Protein 9KMQ (pdb70)

B-factor: mean 78.37, std 35.31, range [11.38, 172.38]

Structure (mmCIF, N/CA/C/O backbone):
data_9KMQ
#
_entry.id   9KMQ
#
_cell.length_a   1.00
_cell.length_b   1.00
_cell.length_c   1.00
_cell.angle_alpha   90.00
_cell.angle_beta   90.00
_cell.angle_gamma   90.00
#
_symmetry.space_group_name_H-M   'P 1'
#
loop_
_atom_site.group_PDB
_atom_site.id
_atom_site.type_symbol
_atom_site.label_atom_id
_atom_site.label_alt_id
_atom_site.label_comp_id
_atom_site.label_asym_id
_atom_site.label_entity_id
_atom_site.label_seq_id
_atom_site.pdbx_PDB_ins_code
_atom_site.Cartn_x
_atom_site.Cartn_y
_atom_site.Cartn_z
_atom_site.occupancy
_atom_site.B_iso_or_equiv
_atom_site.auth_seq_id
_atom_site.auth_comp_id
_atom_site.auth_asym_id
_atom_site.auth_atom_id
_atom_site.pdbx_PDB_model_num
ATOM 1 N N . GLN A 1 51 ? 171.887 120.961 161.639 1.00 137.07 22 GLN B N 1
ATOM 2 C CA . GLN A 1 51 ? 170.458 120.957 161.349 1.00 139.34 22 GLN B CA 1
ATOM 3 C C . GLN A 1 51 ? 170.077 122.144 160.470 1.00 138.34 22 GLN B C 1
ATOM 4 O O . GLN A 1 51 ? 170.934 122.938 160.082 1.00 136.11 22 GLN B O 1
ATOM 10 N N . MET A 1 52 ? 168.789 122.261 160.157 1.00 139.78 23 MET B N 1
ATOM 11 C CA . MET A 1 52 ? 168.306 123.299 159.256 1.00 141.41 23 MET B CA 1
ATOM 12 C C . MET A 1 52 ? 167.826 124.556 159.974 1.00 140.18 23 MET B C 1
ATOM 13 O O . MET A 1 52 ? 167.406 125.504 159.304 1.00 139.16 23 MET B O 1
ATOM 18 N N . TYR A 1 53 ? 167.872 124.594 161.310 1.00 141.34 24 TYR B N 1
ATOM 19 C CA . TYR A 1 53 ? 167.550 125.834 162.012 1.00 141.02 24 TYR B CA 1
ATOM 20 C C . TYR A 1 53 ? 168.556 126.928 161.677 1.00 135.94 24 TYR B C 1
ATOM 21 O O . TYR A 1 53 ? 168.184 128.095 161.498 1.00 131.16 24 TYR B O 1
ATOM 30 N N . HIS A 1 54 ? 169.840 126.571 161.596 1.00 137.02 25 HIS B N 1
ATOM 31 C CA . HIS A 1 54 ? 170.853 127.538 161.189 1.00 135.06 25 HIS B CA 1
ATOM 32 C C . HIS A 1 54 ? 170.605 128.019 159.767 1.00 130.34 25 HIS B C 1
ATOM 33 O O . HIS A 1 54 ? 170.791 129.202 159.462 1.00 128.06 25 HIS B O 1
ATOM 40 N N . MET A 1 55 ? 170.186 127.112 158.881 1.00 128.98 26 MET B N 1
ATOM 41 C CA . MET A 1 55 ? 169.849 127.510 157.518 1.00 127.34 26 MET B CA 1
ATOM 42 C C . MET A 1 55 ? 168.672 128.478 157.505 1.00 126.57 26 MET B C 1
ATOM 43 O O . MET A 1 55 ? 168.674 129.459 156.753 1.00 124.82 26 MET B O 1
ATOM 48 N N . LYS A 1 56 ? 167.654 128.214 158.328 1.00 128.23 27 LYS B N 1
ATOM 49 C CA . LYS A 1 56 ? 166.511 129.118 158.409 1.00 124.13 27 LYS B CA 1
ATOM 50 C C . LYS A 1 56 ? 166.932 130.491 158.918 1.00 118.20 27 LYS B C 1
ATOM 51 O O . LYS A 1 56 ? 166.487 131.520 158.396 1.00 112.88 27 LYS B O 1
ATOM 57 N N . ALA A 1 57 ? 167.799 130.527 159.930 1.00 121.27 28 ALA B N 1
ATOM 58 C CA . ALA A 1 57 ? 168.302 131.808 160.419 1.00 118.03 28 ALA B CA 1
ATOM 59 C C . ALA A 1 57 ? 169.084 132.542 159.335 1.00 114.38 28 ALA B C 1
ATOM 60 O O . ALA A 1 57 ? 168.920 133.755 159.151 1.00 111.90 28 ALA B O 1
ATOM 62 N N . ILE A 1 58 ? 169.927 131.817 158.596 1.00 116.39 29 ILE B N 1
ATOM 63 C CA . ILE A 1 58 ? 170.743 132.445 157.560 1.00 111.14 29 ILE B CA 1
ATOM 64 C C . ILE A 1 58 ? 169.863 133.019 156.458 1.00 106.67 29 ILE B C 1
ATOM 65 O O . ILE A 1 58 ? 170.085 134.143 155.992 1.00 108.45 29 ILE B O 1
ATOM 70 N N . VAL A 1 59 ? 168.851 132.265 156.023 1.00 105.03 30 VAL B N 1
ATOM 71 C CA . VAL A 1 59 ? 167.986 132.761 154.957 1.00 100.76 30 VAL B CA 1
ATOM 72 C C . VAL A 1 59 ? 167.153 133.940 155.452 1.00 100.28 30 VAL B C 1
ATOM 73 O O . VAL A 1 59 ? 166.925 134.909 154.714 1.00 96.00 30 VAL B O 1
ATOM 77 N N . ILE A 1 60 ? 166.715 133.898 156.714 1.00 104.03 31 ILE B N 1
ATOM 78 C CA . ILE A 1 60 ? 165.920 134.995 157.255 1.00 102.01 31 ILE B CA 1
ATOM 79 C C . ILE A 1 60 ? 166.765 136.259 157.353 1.00 99.33 31 ILE B C 1
ATOM 80 O O . ILE A 1 60 ? 166.256 137.376 157.205 1.00 95.96 31 ILE B O 1
ATOM 85 N N . ALA A 1 61 ? 168.067 136.104 157.605 1.00 101.78 32 ALA B N 1
ATOM 86 C CA . ALA A 1 61 ? 168.939 137.272 157.673 1.00 98.12 32 ALA B CA 1
ATOM 87 C C . ALA A 1 61 ? 169.293 137.791 156.283 1.00 97.30 32 ALA B C 1
ATOM 88 O O . ALA A 1 61 ? 169.384 139.007 156.075 1.00 97.81 32 ALA B O 1
ATOM 90 N N . GLY A 1 62 ? 169.504 136.892 155.324 1.00 97.51 33 GLY B N 1
ATOM 91 C CA . GLY A 1 62 ? 169.947 137.261 153.996 1.00 87.90 33 GLY B CA 1
ATOM 92 C C . GLY A 1 62 ? 168.869 137.513 152.971 1.00 81.16 33 GLY B C 1
ATOM 93 O O . GLY A 1 62 ? 169.192 137.742 151.799 1.00 80.42 33 GLY B O 1
ATOM 94 N N . MET A 1 63 ? 167.593 137.446 153.363 1.00 80.42 34 MET B N 1
ATOM 95 C CA . MET A 1 63 ? 166.520 137.786 152.432 1.00 76.93 34 MET B CA 1
ATOM 96 C C . MET A 1 63 ? 166.683 139.194 151.872 1.00 74.48 34 MET B C 1
ATOM 97 O O . MET A 1 63 ? 166.392 139.440 150.695 1.00 72.99 34 MET B O 1
ATOM 102 N N . GLY A 1 64 ? 167.144 140.135 152.699 1.00 75.75 35 GLY B N 1
ATOM 103 C CA . GLY A 1 64 ? 167.339 141.494 152.216 1.00 75.25 35 GLY B CA 1
ATOM 104 C C . GLY A 1 64 ? 168.391 141.579 151.127 1.00 73.50 35 GLY B C 1
ATOM 105 O O . GLY A 1 64 ? 168.188 142.227 150.095 1.00 73.60 35 GLY B O 1
ATOM 106 N N . PHE A 1 65 ? 169.533 140.922 151.342 1.00 74.90 36 PHE B N 1
ATOM 107 C CA . PHE A 1 65 ? 170.575 140.894 150.321 1.00 73.78 36 PHE B CA 1
ATOM 108 C C . PHE A 1 65 ? 170.082 140.206 149.057 1.00 69.37 36 PHE B C 1
ATOM 109 O O . PHE A 1 65 ? 170.388 140.647 147.943 1.00 66.30 36 PHE B O 1
ATOM 117 N N . PHE A 1 66 ? 169.326 139.117 149.210 1.00 67.85 37 PHE B N 1
ATOM 118 C CA . PHE A 1 66 ? 168.790 138.416 148.047 1.00 60.13 37 PHE B CA 1
ATOM 119 C C . PHE A 1 66 ? 167.885 139.331 147.231 1.00 61.02 37 PHE B C 1
ATOM 120 O O . PHE A 1 66 ? 167.999 139.406 146.000 1.00 63.42 37 PHE B O 1
ATOM 128 N N . THR A 1 67 ? 166.986 140.050 147.909 1.00 61.63 38 THR B N 1
ATOM 129 C CA . THR A 1 67 ? 166.086 140.967 147.217 1.00 59.01 38 THR B CA 1
ATOM 130 C C . THR A 1 67 ? 166.857 142.079 146.521 1.00 53.43 38 THR B C 1
ATOM 131 O O . THR A 1 67 ? 166.574 142.412 145.362 1.00 51.58 38 THR B O 1
ATOM 135 N N . ASP A 1 68 ? 167.839 142.663 147.212 1.00 56.50 39 ASP B N 1
ATOM 136 C CA . ASP A 1 68 ? 168.616 143.752 146.629 1.00 53.99 39 ASP B CA 1
ATOM 137 C C . ASP A 1 68 ? 169.350 143.274 145.381 1.00 53.15 39 ASP B C 1
ATOM 138 O O . ASP A 1 68 ? 169.321 143.937 144.336 1.00 45.90 39 ASP B O 1
ATOM 143 N N . ALA A 1 69 ? 170.003 142.112 145.470 1.00 59.46 40 ALA B N 1
ATOM 144 C CA . ALA A 1 69 ? 170.753 141.594 144.332 1.00 51.31 40 ALA B CA 1
ATOM 145 C C . ALA A 1 69 ? 169.837 141.292 143.156 1.00 44.61 40 ALA B C 1
ATOM 146 O O . ALA A 1 69 ? 170.151 141.644 142.011 1.00 40.35 40 ALA B O 1
ATOM 148 N N . TYR A 1 70 ? 168.693 140.651 143.414 1.00 46.08 41 TYR B N 1
ATOM 149 C CA . TYR A 1 70 ? 167.771 140.347 142.325 1.00 45.67 41 TYR B CA 1
ATOM 150 C C . TYR A 1 70 ? 167.287 141.621 141.649 1.00 47.01 41 TYR B C 1
ATOM 151 O O . TYR A 1 70 ? 167.302 141.729 140.416 1.00 46.59 41 TYR B O 1
ATOM 160 N N . ASP A 1 71 ? 166.862 142.607 142.443 1.00 47.66 42 ASP B N 1
ATOM 161 C CA . ASP A 1 71 ? 166.321 143.830 141.863 1.00 41.58 42 ASP B CA 1
ATOM 162 C C . ASP A 1 71 ? 167.379 144.586 141.071 1.00 42.23 42 ASP B C 1
ATOM 163 O O . ASP A 1 71 ? 167.094 145.111 139.990 1.00 45.00 42 ASP B O 1
ATOM 168 N N . LEU A 1 72 ? 168.608 144.648 141.586 1.00 38.27 43 LEU B N 1
ATOM 169 C CA . LEU A 1 72 ? 169.639 145.417 140.901 1.00 36.97 43 LEU B CA 1
ATOM 170 C C . LEU A 1 72 ? 170.183 144.706 139.668 1.00 37.35 43 LEU B C 1
ATOM 171 O O . LEU A 1 72 ? 170.637 145.373 138.733 1.00 34.89 43 LEU B O 1
ATOM 176 N N . PHE A 1 73 ? 170.154 143.372 139.633 1.00 37.83 44 PHE B N 1
ATOM 177 C CA . PHE A 1 73 ? 170.783 142.636 138.545 1.00 32.54 44 PHE B CA 1
ATOM 178 C C . PHE A 1 73 ? 169.797 141.967 137.597 1.00 35.05 44 PHE B C 1
ATOM 179 O O . PHE A 1 73 ? 170.229 141.260 136.683 1.00 42.14 44 PHE B O 1
ATOM 187 N N . CYS A 1 74 ? 168.491 142.171 137.776 1.00 36.30 45 CYS B N 1
ATOM 188 C CA . CYS A 1 74 ? 167.533 141.663 136.803 1.00 33.68 45 CYS B CA 1
ATOM 189 C C . CYS A 1 74 ? 167.383 142.560 135.581 1.00 34.69 45 CYS B C 1
ATOM 190 O O . CYS A 1 74 ? 166.685 142.174 134.639 1.00 30.88 45 CYS B O 1
ATOM 193 N N . ILE A 1 75 ? 168.010 143.737 135.571 1.00 36.17 46 ILE B N 1
ATOM 194 C CA . ILE A 1 75 ? 167.823 144.683 134.475 1.00 32.76 46 ILE B CA 1
ATOM 195 C C . ILE A 1 75 ? 168.795 144.459 133.321 1.00 35.21 46 ILE B C 1
ATOM 196 O O . ILE A 1 75 ? 168.577 144.998 132.226 1.00 35.55 46 ILE B O 1
ATOM 201 N N . SER A 1 76 ? 169.858 143.680 133.526 1.00 33.97 47 SER B N 1
ATOM 202 C CA . SER A 1 76 ? 170.830 143.469 132.459 1.00 35.78 47 SER B CA 1
ATOM 203 C C . SER A 1 76 ? 170.261 142.592 131.351 1.00 36.84 47 SER B C 1
ATOM 204 O O . SER A 1 76 ? 170.603 142.767 130.176 1.00 40.72 47 SER B O 1
ATOM 207 N N . THR A 1 77 ? 169.393 141.644 131.705 1.00 35.23 48 THR B N 1
ATOM 208 C CA . THR A 1 77 ? 168.933 140.658 130.732 1.00 31.64 48 THR B CA 1
ATOM 209 C C . THR A 1 77 ? 167.898 141.241 129.777 1.00 35.82 48 THR B C 1
ATOM 210 O O . THR A 1 77 ? 167.857 140.870 128.599 1.00 37.99 48 THR B O 1
ATOM 214 N N . VAL A 1 78 ? 167.048 142.152 130.264 1.00 34.03 49 VAL B N 1
ATOM 215 C CA . VAL A 1 78 ? 165.929 142.644 129.468 1.00 26.96 49 VAL B CA 1
ATOM 216 C C . VAL A 1 78 ? 166.269 143.889 128.664 1.00 34.03 49 VAL B C 1
ATOM 217 O O . VAL A 1 78 ? 165.433 144.348 127.875 1.00 39.20 49 VAL B O 1
ATOM 221 N N . SER A 1 79 ? 167.466 144.454 128.837 1.00 30.70 50 SER B N 1
ATOM 222 C CA . SER A 1 79 ? 167.822 145.674 128.118 1.00 28.95 50 SER B CA 1
ATOM 223 C C . SER A 1 79 ? 167.874 145.442 126.612 1.00 35.66 50 SER B C 1
ATOM 224 O O . SER A 1 79 ? 167.413 146.284 125.830 1.00 41.08 50 SER B O 1
ATOM 227 N N . LYS A 1 80 ? 168.430 144.305 126.189 1.00 38.63 51 LYS B N 1
ATOM 228 C CA . LYS A 1 80 ? 168.500 143.998 124.765 1.00 43.02 51 LYS B CA 1
ATOM 229 C C . LYS A 1 80 ? 167.109 143.869 124.158 1.00 44.29 51 LYS B C 1
ATOM 230 O O . LYS A 1 80 ? 166.877 144.314 123.029 1.00 48.33 51 LYS B O 1
ATOM 236 N N . LEU A 1 81 ? 166.174 143.257 124.888 1.00 38.05 52 LEU B N 1
ATOM 237 C CA . LEU A 1 81 ? 164.804 143.149 124.398 1.00 30.16 52 LEU B CA 1
ATOM 238 C C . LEU A 1 81 ? 164.166 144.521 124.234 1.00 34.37 52 LEU B C 1
ATOM 239 O O . LEU A 1 81 ? 163.475 144.778 123.242 1.00 40.06 52 LEU B O 1
ATOM 244 N N . LEU A 1 82 ? 164.378 145.415 125.204 1.00 34.69 53 LEU B N 1
ATOM 245 C CA . LEU A 1 82 ? 163.851 146.770 125.089 1.00 29.36 53 LEU B CA 1
ATOM 246 C C . LEU A 1 82 ? 164.422 147.478 123.871 1.00 33.76 53 LEU B C 1
ATOM 247 O O . LEU A 1 82 ? 163.687 148.131 123.119 1.00 42.26 53 LEU B O 1
ATOM 252 N N . GLY A 1 83 ? 165.732 147.353 123.654 1.00 36.75 54 GLY B N 1
ATOM 253 C CA . GLY A 1 83 ? 166.331 147.958 122.476 1.00 50.18 54 GLY B CA 1
ATOM 254 C C . GLY A 1 83 ? 165.783 147.386 121.183 1.00 55.29 54 GLY B C 1
ATOM 255 O O . GLY A 1 83 ? 165.543 148.121 120.221 1.00 56.25 54 GLY B O 1
ATOM 256 N N . ARG A 1 84 ? 165.573 146.070 121.142 1.00 54.91 55 ARG B N 1
ATOM 257 C CA . ARG A 1 84 ? 165.060 145.436 119.934 1.00 51.45 55 ARG B CA 1
ATOM 258 C C . ARG A 1 84 ? 163.618 145.835 119.654 1.00 47.32 55 ARG B C 1
ATOM 259 O O . ARG A 1 84 ? 163.232 145.977 118.490 1.00 56.44 55 ARG B O 1
ATOM 267 N N . LEU A 1 85 ? 162.810 146.017 120.698 1.00 45.16 56 LEU B N 1
ATOM 268 C CA . LEU A 1 85 ? 161.396 146.323 120.499 1.00 46.29 56 LEU B CA 1
ATOM 269 C C . LEU A 1 85 ? 161.173 147.800 120.195 1.00 48.18 56 LEU B C 1
ATOM 270 O O . LEU A 1 85 ? 160.558 148.150 119.182 1.00 53.21 56 LEU B O 1
ATOM 275 N N . TYR A 1 86 ? 161.662 148.681 121.063 1.00 48.46 57 TYR B N 1
ATOM 276 C CA . TYR A 1 86 ? 161.277 150.085 121.015 1.00 43.75 57 TYR B CA 1
ATOM 277 C C . TYR A 1 86 ? 162.216 150.953 120.190 1.00 46.63 57 TYR B C 1
ATOM 278 O O . TYR A 1 86 ? 162.006 152.167 120.122 1.00 47.71 57 TYR B O 1
ATOM 287 N N . TYR A 1 87 ? 163.236 150.375 119.557 1.00 51.31 58 TYR B N 1
ATOM 288 C CA . TYR A 1 87 ? 164.149 151.148 118.729 1.00 60.36 58 TYR B CA 1
ATOM 289 C C . TYR A 1 87 ? 164.285 150.635 117.305 1.00 70.66 58 TYR B C 1
ATOM 290 O O . TYR A 1 87 ? 164.702 151.404 116.433 1.00 76.65 58 TYR B O 1
ATOM 299 N N . GLN A 1 88 ? 163.952 149.381 117.042 1.00 69.94 59 GLN B N 1
ATOM 300 C CA . GLN A 1 88 ? 164.030 148.850 115.688 1.00 77.11 59 GLN B CA 1
ATOM 301 C C . GLN A 1 88 ? 162.843 149.338 114.868 1.00 80.78 59 GLN B C 1
ATOM 302 O O . GLN A 1 88 ? 161.693 149.083 115.249 1.00 75.98 59 GLN B O 1
ATOM 308 N N . PRO A 1 89 ? 163.062 150.034 113.758 1.00 89.14 60 PRO B N 1
ATOM 309 C CA . PRO A 1 89 ? 161.950 150.450 112.903 1.00 97.60 60 PRO B CA 1
ATOM 310 C C . PRO A 1 89 ? 161.630 149.408 111.840 1.00 105.43 60 PRO B C 1
ATOM 311 O O . PRO A 1 89 ? 162.407 148.490 111.567 1.00 102.52 60 PRO B O 1
ATOM 315 N N . ASP A 1 90 ? 160.453 149.567 111.241 1.00 110.50 61 ASP B N 1
ATOM 316 C CA . ASP A 1 90 ? 160.027 148.659 110.186 1.00 113.03 61 ASP B CA 1
ATOM 317 C C . ASP A 1 90 ? 160.794 148.949 108.902 1.00 115.17 61 ASP B C 1
ATOM 318 O O . ASP A 1 90 ? 160.762 150.070 108.386 1.00 115.26 61 ASP B O 1
ATOM 323 N N . GLY A 1 91 ? 161.485 147.936 108.388 1.00 118.59 62 GLY B N 1
ATOM 324 C CA . GLY A 1 91 ? 162.259 148.099 107.177 1.00 125.62 62 GLY B CA 1
ATOM 325 C C . GLY A 1 91 ? 163.521 148.918 107.402 1.00 132.15 62 GLY B C 1
ATOM 326 O O . GLY A 1 91 ? 163.931 149.207 108.528 1.00 126.32 62 GLY B O 1
ATOM 327 N N . SER A 1 92 ? 164.136 149.294 106.282 1.00 140.74 63 SER B N 1
ATOM 328 C CA . SER A 1 92 ? 165.354 150.103 106.263 1.00 143.50 63 SER B CA 1
ATOM 329 C C . SER A 1 92 ? 166.457 149.453 107.099 1.00 140.03 63 SER B C 1
ATOM 330 O O . SER A 1 92 ? 166.947 150.009 108.083 1.00 139.54 63 SER B O 1
ATOM 333 N N . THR A 1 93 ? 166.843 148.251 106.683 1.00 139.06 64 THR B N 1
ATOM 334 C CA . THR A 1 93 ? 167.862 147.480 107.382 1.00 137.68 64 THR B CA 1
ATOM 335 C C . THR A 1 93 ? 169.230 147.767 106.778 1.00 143.65 64 THR B C 1
ATOM 336 O O . THR A 1 93 ? 169.424 147.625 105.566 1.00 146.42 64 THR B O 1
ATOM 340 N N . ASP A 1 94 ? 170.175 148.171 107.625 1.00 141.75 65 ASP B N 1
ATOM 341 C CA . ASP A 1 94 ? 171.546 148.420 107.203 1.00 140.31 65 ASP B CA 1
ATOM 342 C C . ASP A 1 94 ? 172.596 147.832 108.132 1.00 135.43 65 ASP B C 1
ATOM 343 O O . ASP A 1 94 ? 173.777 147.831 107.765 1.00 136.64 65 ASP B O 1
ATOM 348 N N . SER A 1 95 ? 172.218 147.334 109.304 1.00 130.58 66 SER B N 1
ATOM 349 C CA . SER A 1 95 ? 173.185 146.869 110.289 1.00 126.35 66 SER B CA 1
ATOM 350 C C . SER A 1 95 ? 172.488 145.880 111.220 1.00 120.90 66 SER B C 1
ATOM 351 O O . SER A 1 95 ? 171.407 145.369 110.901 1.00 118.22 66 SER B O 1
ATOM 354 N N . LYS A 1 96 ? 173.112 145.606 112.366 1.00 116.89 67 LYS B N 1
ATOM 355 C CA . LYS A 1 96 ? 172.538 144.717 113.360 1.00 108.22 67 LYS B CA 1
ATOM 356 C C . LYS A 1 96 ? 171.242 145.314 113.910 1.00 103.78 67 LYS B C 1
ATOM 357 O O . LYS A 1 96 ? 171.008 146.519 113.791 1.00 104.76 67 LYS B O 1
ATOM 363 N N . PRO A 1 97 ? 170.373 144.484 114.495 1.00 99.39 68 PRO B N 1
ATOM 364 C CA . PRO A 1 97 ? 169.086 144.996 114.985 1.00 95.57 68 PRO B CA 1
ATOM 365 C C . PRO A 1 97 ? 169.276 146.126 115.984 1.00 92.29 68 PRO B C 1
ATOM 366 O O . PRO A 1 97 ? 170.212 146.123 116.786 1.00 94.84 68 PRO B O 1
ATOM 370 N N . GLY A 1 98 ? 168.377 147.104 115.913 1.00 80.37 69 GLY B N 1
ATOM 371 C CA . GLY A 1 98 ? 168.532 148.298 116.725 1.00 74.19 69 GLY B CA 1
ATOM 372 C C . GLY A 1 98 ? 168.512 147.976 118.208 1.00 71.92 69 GLY B C 1
ATOM 373 O O . GLY A 1 98 ? 167.757 147.119 118.671 1.00 66.27 69 GLY B O 1
ATOM 374 N N . ALA A 1 99 ? 169.366 148.670 118.954 1.00 73.13 70 ALA B N 1
ATOM 375 C CA . ALA A 1 99 ? 169.444 148.554 120.401 1.00 64.70 70 ALA B CA 1
ATOM 376 C C . ALA A 1 99 ? 169.371 149.950 121.005 1.00 58.11 70 ALA B C 1
ATOM 377 O O . ALA A 1 99 ? 169.244 150.951 120.295 1.00 57.18 70 ALA B O 1
ATOM 379 N N . LEU A 1 100 ? 169.453 150.014 122.331 1.00 57.61 71 LEU B N 1
ATOM 380 C CA . LEU A 1 100 ? 169.386 151.297 123.013 1.00 62.03 71 LEU B CA 1
ATOM 381 C C . LEU A 1 100 ? 170.562 152.181 122.616 1.00 63.80 71 LEU B C 1
ATOM 382 O O . LEU A 1 100 ? 171.674 151.705 122.372 1.00 67.96 71 LEU B O 1
ATOM 387 N N . SER A 1 101 ? 170.305 153.482 122.546 1.00 59.98 72 SER B N 1
ATOM 388 C CA . SER A 1 101 ? 171.382 154.435 122.355 1.00 62.72 72 SER B CA 1
ATOM 389 C C . SER A 1 101 ? 172.265 154.474 123.599 1.00 64.87 72 SER B C 1
ATOM 390 O O . SER A 1 101 ? 171.886 154.006 124.675 1.00 65.00 72 SER B O 1
ATOM 393 N N . LYS A 1 102 ? 173.464 155.036 123.436 1.00 66.54 73 LYS B N 1
ATOM 394 C CA . LYS A 1 102 ? 174.416 155.079 124.543 1.00 64.93 73 LYS B CA 1
ATOM 395 C C . LYS A 1 102 ? 173.834 155.820 125.738 1.00 61.97 73 LYS B C 1
ATOM 396 O O . LYS A 1 102 ? 173.896 155.337 126.876 1.00 58.14 73 LYS B O 1
ATOM 402 N N . THR A 1 103 ? 173.239 156.990 125.493 1.00 64.70 74 THR B N 1
ATOM 403 C CA . THR A 1 103 ? 172.636 157.759 126.576 1.00 64.64 74 THR B CA 1
ATOM 404 C C . THR A 1 103 ? 171.493 156.989 127.223 1.00 58.92 74 THR B C 1
ATOM 405 O O . THR A 1 103 ? 171.417 156.885 128.452 1.00 60.05 74 THR B O 1
ATOM 409 N N . ALA A 1 104 ? 170.597 156.432 126.406 1.00 56.53 75 ALA B N 1
ATOM 410 C CA . ALA A 1 104 ? 169.445 155.718 126.946 1.00 54.74 75 ALA B CA 1
ATOM 411 C C . ALA A 1 104 ? 169.870 154.473 127.711 1.00 56.26 75 ALA B C 1
ATOM 412 O O . ALA A 1 104 ? 169.364 154.208 128.808 1.00 52.32 75 ALA B O 1
ATOM 414 N N . ASN A 1 105 ? 170.796 153.694 127.147 1.00 58.36 76 ASN B N 1
ATOM 415 C CA . ASN A 1 105 ? 171.259 152.482 127.815 1.00 56.97 76 ASN B CA 1
ATOM 416 C C . ASN A 1 105 ? 171.916 152.825 129.146 1.00 53.82 76 ASN B C 1
ATOM 417 O O . ASN A 1 105 ? 171.615 152.214 130.181 1.00 51.29 76 ASN B O 1
ATOM 422 N N . ASN A 1 106 ? 172.809 153.817 129.140 1.00 51.88 77 ASN B N 1
ATOM 423 C CA . ASN A 1 106 ? 173.490 154.195 130.371 1.00 48.17 77 ASN B CA 1
ATOM 424 C C . ASN A 1 106 ? 172.501 154.695 131.412 1.00 45.25 77 ASN B C 1
ATOM 425 O O . ASN A 1 106 ? 172.612 154.356 132.595 1.00 41.49 77 ASN B O 1
ATOM 430 N N . MET A 1 107 ? 171.515 155.492 130.991 1.00 47.66 78 MET B N 1
ATOM 431 C CA . MET A 1 107 ? 170.544 156.028 131.935 1.00 44.47 78 MET B CA 1
ATOM 432 C C . MET A 1 107 ? 169.706 154.910 132.541 1.00 40.90 78 MET B C 1
ATOM 433 O O . MET A 1 107 ? 169.486 154.871 133.757 1.00 41.11 78 MET B O 1
ATOM 438 N N . VAL A 1 108 ? 169.246 153.975 131.703 1.00 42.66 79 VAL B N 1
ATOM 439 C CA . VAL A 1 108 ? 168.439 152.858 132.190 1.00 44.96 79 VAL B CA 1
ATOM 440 C C . VAL A 1 108 ? 169.235 152.018 133.178 1.00 44.28 79 VAL B C 1
ATOM 441 O O . VAL A 1 108 ? 168.706 151.570 134.203 1.00 37.01 79 VAL B O 1
ATOM 445 N N . ILE A 1 109 ? 170.517 151.790 132.889 1.00 46.94 80 ILE B N 1
ATOM 446 C CA . ILE A 1 109 ? 171.331 150.972 133.782 1.00 43.09 80 ILE B CA 1
ATOM 447 C C . ILE A 1 109 ? 171.604 151.701 135.095 1.00 45.74 80 ILE B C 1
ATOM 448 O O . ILE A 1 109 ? 171.583 151.091 136.170 1.00 51.13 80 ILE B O 1
ATOM 453 N N . GLY A 1 110 ? 171.843 153.012 135.040 1.00 37.17 81 GLY B N 1
ATOM 454 C CA . GLY A 1 110 ? 172.336 153.725 136.204 1.00 34.13 81 GLY B CA 1
ATOM 455 C C . GLY A 1 110 ? 171.334 154.481 137.056 1.00 41.16 81 GLY B C 1
ATOM 456 O O . GLY A 1 110 ? 171.707 155.006 138.114 1.00 45.84 81 GLY B O 1
ATOM 457 N N . VAL A 1 111 ? 170.073 154.563 136.616 1.00 39.48 82 VAL B N 1
ATOM 458 C CA . VAL A 1 111 ? 169.065 155.265 137.410 1.00 36.93 82 VAL B CA 1
ATOM 459 C C . VAL A 1 111 ? 168.937 154.640 138.791 1.00 38.64 82 VAL B C 1
ATOM 460 O O . VAL A 1 111 ? 168.846 155.348 139.801 1.00 34.65 82 VAL B O 1
ATOM 464 N N . ALA A 1 112 ? 168.919 153.307 138.856 1.00 40.61 83 ALA B N 1
ATOM 465 C CA . ALA A 1 112 ? 168.740 152.632 140.136 1.00 37.19 83 ALA B CA 1
ATOM 466 C C . ALA A 1 112 ? 169.880 152.953 141.090 1.00 41.22 83 ALA B C 1
ATOM 467 O O . ALA A 1 112 ? 169.653 153.186 142.280 1.00 48.21 83 ALA B O 1
ATOM 469 N N . LEU A 1 113 ? 171.112 152.991 140.585 1.00 33.53 84 LEU B N 1
ATOM 470 C CA . LEU A 1 113 ? 172.252 153.241 141.460 1.00 35.51 84 LEU B CA 1
ATOM 471 C C . LEU A 1 113 ? 172.304 154.697 141.916 1.00 48.43 84 LEU B C 1
ATOM 472 O O . LEU A 1 113 ? 172.628 154.979 143.080 1.00 54.04 84 LEU B O 1
ATOM 477 N N . VAL A 1 114 ? 171.978 155.638 141.026 1.00 50.09 85 VAL B N 1
ATOM 478 C CA . VAL A 1 114 ? 171.912 157.036 141.452 1.00 46.14 85 VAL B CA 1
ATOM 479 C C . VAL A 1 114 ? 170.821 157.215 142.502 1.00 49.99 85 VAL B C 1
ATOM 480 O O . VAL A 1 114 ? 170.984 157.962 143.482 1.00 52.93 85 VAL B O 1
ATOM 484 N N . GLY A 1 115 ? 169.693 156.524 142.319 1.00 48.37 86 GLY B N 1
ATOM 485 C CA . GLY A 1 115 ? 168.649 156.546 143.326 1.00 48.96 86 GLY B CA 1
ATOM 486 C C . GLY A 1 115 ? 169.098 155.955 144.647 1.00 54.93 86 GLY B C 1
ATOM 487 O O . GLY A 1 115 ? 168.738 156.457 145.711 1.00 56.59 86 GLY B O 1
ATOM 488 N N . THR A 1 116 ? 169.886 154.876 144.599 1.00 54.06 87 THR B N 1
ATOM 489 C CA . THR A 1 116 ? 170.418 154.306 145.834 1.00 52.13 87 THR B CA 1
ATOM 490 C C . THR A 1 116 ? 171.278 155.322 146.566 1.00 54.45 87 THR B C 1
ATOM 491 O O . THR A 1 116 ? 171.173 155.475 147.787 1.00 63.84 87 THR B O 1
ATOM 495 N N . LEU A 1 117 ? 172.131 156.035 145.830 1.00 48.84 88 LEU B N 1
ATOM 496 C CA . LEU A 1 117 ? 172.967 157.046 146.472 1.00 55.80 88 LEU B CA 1
ATOM 497 C C . LEU A 1 117 ? 172.113 158.117 147.145 1.00 65.12 88 LEU B C 1
ATOM 498 O O . LEU A 1 117 ? 172.262 158.384 148.350 1.00 71.00 88 LEU B O 1
ATOM 503 N N . MET A 1 118 ? 171.196 158.731 146.390 1.00 67.33 89 MET B N 1
ATOM 504 C CA . MET A 1 118 ? 170.438 159.834 146.974 1.00 68.56 89 MET B CA 1
ATOM 505 C C . MET A 1 118 ? 169.381 159.381 147.971 1.00 70.80 89 MET B C 1
ATOM 506 O O . MET A 1 118 ? 168.843 160.223 148.696 1.00 75.96 89 MET B O 1
ATOM 511 N N . GLY A 1 119 ? 169.070 158.092 148.037 1.00 67.16 90 GLY B N 1
ATOM 512 C CA . GLY A 1 119 ? 168.147 157.617 149.042 1.00 71.33 90 GLY B CA 1
ATOM 513 C C . GLY A 1 119 ? 168.869 157.263 150.319 1.00 77.28 90 GLY B C 1
ATOM 514 O O . GLY A 1 119 ? 168.394 157.572 151.417 1.00 83.52 90 GLY B O 1
ATOM 515 N N . GLN A 1 120 ? 170.027 156.611 150.185 1.00 75.73 91 GLN B N 1
ATOM 516 C CA . GLN A 1 120 ? 170.825 156.281 151.357 1.00 79.01 91 GLN B CA 1
ATOM 517 C C . GLN A 1 120 ? 171.283 157.539 152.075 1.00 83.51 91 GLN B C 1
ATOM 518 O O . GLN A 1 120 ? 171.211 157.614 153.307 1.00 90.79 91 GLN B O 1
ATOM 524 N N . LEU A 1 121 ? 171.737 158.549 151.326 1.00 82.81 92 LEU B N 1
ATOM 525 C CA . LEU A 1 121 ? 172.194 159.776 151.974 1.00 88.92 92 LEU B CA 1
ATOM 526 C C . LEU A 1 121 ? 171.075 160.419 152.787 1.00 91.96 92 LEU B C 1
ATOM 527 O O . LEU A 1 121 ? 171.270 160.789 153.953 1.00 98.45 92 LEU B O 1
ATOM 532 N N . VAL A 1 122 ? 169.886 160.541 152.192 1.00 89.14 93 VAL B N 1
ATOM 533 C CA . VAL A 1 122 ? 168.769 161.189 152.874 1.00 94.72 93 VAL B CA 1
ATOM 534 C C . VAL A 1 122 ? 168.332 160.377 154.087 1.00 100.69 93 VAL B C 1
ATOM 535 O O . VAL A 1 122 ? 168.215 160.909 155.198 1.00 104.00 93 VAL B O 1
ATOM 539 N N . PHE A 1 123 ? 168.096 159.075 153.900 1.00 99.57 94 PHE B N 1
ATOM 540 C CA . PHE A 1 123 ? 167.608 158.249 154.999 1.00 100.84 94 PHE B CA 1
ATOM 541 C C . PHE A 1 123 ? 168.623 158.147 156.129 1.00 105.36 94 PHE B C 1
ATOM 542 O O . PHE A 1 123 ? 168.238 157.959 157.288 1.00 110.71 94 PHE B O 1
ATOM 550 N N . GLY A 1 124 ? 169.912 158.266 155.823 1.00 104.13 95 GLY B N 1
ATOM 551 C CA . GLY A 1 124 ? 170.911 158.228 156.867 1.00 108.79 95 GLY B CA 1
ATOM 552 C C . GLY A 1 124 ? 171.018 159.536 157.618 1.00 113.52 95 GLY B C 1
ATOM 553 O O . GLY A 1 124 ? 170.963 159.552 158.851 1.00 116.34 95 GLY B O 1
ATOM 554 N N . TYR A 1 125 ? 171.168 160.646 156.890 1.00 114.15 96 TYR B N 1
ATOM 555 C CA . TYR A 1 125 ? 171.383 161.924 157.558 1.00 119.12 96 TYR B CA 1
ATOM 556 C C . TYR A 1 125 ? 170.125 162.410 158.271 1.00 120.02 96 TYR B C 1
ATOM 557 O O . TYR A 1 125 ? 170.185 162.797 159.443 1.00 124.42 96 TYR B O 1
ATOM 566 N N . PHE A 1 126 ? 168.980 162.400 157.590 1.00 116.84 97 PHE B N 1
ATOM 567 C CA . PHE A 1 126 ? 167.756 163.006 158.103 1.00 118.84 97 PHE B CA 1
ATOM 568 C C . PHE A 1 126 ? 166.661 161.967 158.320 1.00 115.02 97 PHE B C 1
ATOM 569 O O . PHE A 1 126 ? 165.485 162.216 158.046 1.00 117.54 97 PHE B O 1
ATOM 577 N N . GLY A 1 127 ? 167.024 160.789 158.821 1.00 111.74 98 GLY B N 1
ATOM 578 C CA . GLY A 1 127 ? 166.039 159.737 158.990 1.00 112.18 98 GLY B CA 1
ATOM 579 C C . GLY A 1 127 ? 166.189 158.893 160.239 1.00 118.60 98 GLY B C 1
ATOM 580 O O . GLY A 1 127 ? 165.520 157.865 160.378 1.00 116.05 98 GLY B O 1
ATOM 581 N N . ASP A 1 128 ? 167.059 159.311 161.158 1.00 123.88 99 ASP B N 1
ATOM 582 C CA . ASP A 1 128 ? 167.317 158.535 162.365 1.00 123.43 99 ASP B CA 1
ATOM 583 C C . ASP A 1 128 ? 166.272 158.744 163.455 1.00 118.76 99 ASP B C 1
ATOM 584 O O . ASP A 1 128 ? 166.278 158.002 164.443 1.00 115.25 99 ASP B O 1
ATOM 589 N N . LYS A 1 129 ? 165.385 159.727 163.306 1.00 121.00 100 LYS B N 1
ATOM 590 C CA . LYS A 1 129 ? 164.437 160.097 164.349 1.00 122.90 100 LYS B CA 1
ATOM 591 C C . LYS A 1 129 ? 163.030 159.579 164.069 1.00 120.00 100 LYS B C 1
ATOM 592 O O . LYS A 1 129 ? 162.049 160.192 164.502 1.00 118.62 100 LYS B O 1
ATOM 598 N N . LEU A 1 130 ? 162.907 158.463 163.354 1.00 115.63 101 LEU B N 1
ATOM 599 C CA . LEU A 1 130 ? 161.602 157.994 162.914 1.00 112.84 101 LEU B CA 1
ATOM 600 C C . LEU A 1 130 ? 161.281 156.570 163.351 1.00 108.26 101 LEU B C 1
ATOM 601 O O . LEU A 1 130 ? 160.110 156.268 163.589 1.00 111.69 101 LEU B O 1
ATOM 606 N N . GLY A 1 131 ? 162.271 155.701 163.485 1.00 104.67 102 GLY B N 1
ATOM 607 C CA . GLY A 1 131 ? 162.028 154.366 163.995 1.00 106.28 102 GLY B CA 1
ATOM 608 C C . GLY A 1 131 ? 162.429 153.279 163.013 1.00 106.15 102 GLY B C 1
ATOM 609 O O . GLY A 1 131 ? 162.263 153.406 161.795 1.00 106.22 102 GLY B O 1
ATOM 610 N N . ARG A 1 132 ? 162.962 152.179 163.556 1.00 107.37 103 ARG B N 1
ATOM 611 C CA . ARG A 1 132 ? 163.447 151.087 162.714 1.00 106.81 103 ARG B CA 1
ATOM 612 C C . ARG A 1 132 ? 162.305 150.382 161.991 1.00 107.06 103 ARG B C 1
ATOM 613 O O . ARG A 1 132 ? 162.400 150.110 160.787 1.00 108.36 103 ARG B O 1
ATOM 621 N N . LYS A 1 133 ? 161.220 150.071 162.705 1.00 106.84 104 LYS B N 1
ATOM 622 C CA . LYS A 1 133 ? 160.077 149.428 162.064 1.00 106.86 104 LYS B CA 1
ATOM 623 C C . LYS A 1 133 ? 159.482 150.323 160.987 1.00 103.71 104 LYS B C 1
ATOM 624 O O . LYS A 1 133 ? 159.098 149.847 159.912 1.00 101.21 104 LYS B O 1
ATOM 630 N N . ARG A 1 134 ? 159.410 151.627 161.256 1.00 103.01 105 ARG B N 1
ATOM 631 C CA . ARG A 1 134 ? 158.824 152.554 160.296 1.00 103.86 105 ARG B CA 1
ATOM 632 C C . ARG A 1 134 ? 159.647 152.629 159.015 1.00 101.04 105 ARG B C 1
ATOM 633 O O . ARG A 1 134 ? 159.097 152.542 157.911 1.00 93.42 105 ARG B O 1
ATOM 641 N N . VAL A 1 135 ? 160.966 152.800 159.137 1.00 103.43 106 VAL B N 1
ATOM 642 C CA . VAL A 1 135 ? 161.796 152.884 157.938 1.00 99.48 106 VAL B CA 1
ATOM 643 C C . VAL A 1 135 ? 161.795 151.553 157.199 1.00 91.64 106 VAL B C 1
ATOM 644 O O . VAL A 1 135 ? 161.777 151.517 155.961 1.00 89.99 106 VAL B O 1
ATOM 648 N N . TYR A 1 136 ? 161.801 150.440 157.939 1.00 92.66 107 TYR B N 1
ATOM 649 C CA . TYR A 1 136 ? 161.686 149.131 157.307 1.00 93.89 107 TYR B CA 1
ATOM 650 C C . TYR A 1 136 ? 160.425 149.051 156.458 1.00 91.58 107 TYR B C 1
ATOM 651 O O . TYR A 1 136 ? 160.476 148.665 155.284 1.00 90.60 107 TYR B O 1
ATOM 660 N N . GLY A 1 137 ? 159.285 149.435 157.034 1.00 92.40 108 GLY B N 1
ATOM 661 C CA . GLY A 1 137 ? 158.033 149.356 156.300 1.00 88.89 108 GLY B CA 1
ATOM 662 C C . GLY A 1 137 ? 158.005 150.269 155.090 1.00 82.16 108 GLY B C 1
ATOM 663 O O . GLY A 1 137 ? 157.595 149.863 154.000 1.00 77.77 108 GLY B O 1
ATOM 664 N N . VAL A 1 138 ? 158.452 151.516 155.263 1.00 81.85 109 VAL B N 1
ATOM 665 C CA . VAL A 1 138 ? 158.419 152.473 154.159 1.00 79.43 109 VAL B CA 1
ATOM 666 C C . VAL A 1 138 ? 159.294 151.994 153.008 1.00 73.33 109 VAL B C 1
ATOM 667 O O . VAL A 1 138 ? 158.864 151.973 151.850 1.00 66.71 109 VAL B O 1
ATOM 671 N N . THR A 1 139 ? 160.531 151.591 153.308 1.00 77.42 110 THR B N 1
ATOM 672 C CA . THR A 1 139 ? 161.430 151.147 152.248 1.00 72.90 110 THR B CA 1
ATOM 673 C C . THR A 1 139 ? 160.918 149.873 151.583 1.00 69.49 110 THR B C 1
ATOM 674 O O . THR A 1 139 ? 160.925 149.761 150.350 1.00 68.36 110 THR B O 1
ATOM 678 N N . LEU A 1 140 ? 160.457 148.902 152.378 1.00 68.64 111 LEU B N 1
ATOM 679 C CA . LEU A 1 140 ? 160.037 147.626 151.816 1.00 66.36 111 LEU B CA 1
ATOM 680 C C . LEU A 1 140 ? 158.699 147.702 151.096 1.00 66.39 111 LEU B C 1
ATOM 681 O O . LEU A 1 140 ? 158.388 146.794 150.320 1.00 66.29 111 LEU B O 1
ATOM 686 N N . ILE A 1 141 ? 157.902 148.742 151.329 1.00 68.30 112 ILE B N 1
ATOM 687 C CA . ILE A 1 141 ? 156.713 148.932 150.508 1.00 63.44 112 ILE B CA 1
ATOM 688 C C . ILE A 1 141 ? 157.021 149.787 149.281 1.00 55.21 112 ILE B C 1
ATOM 689 O O . ILE A 1 141 ? 156.428 149.576 148.218 1.00 48.62 112 ILE B O 1
ATOM 694 N N . LEU A 1 142 ? 157.967 150.724 149.392 1.00 54.74 113 LEU B N 1
ATOM 695 C CA . LEU A 1 142 ? 158.360 151.520 148.238 1.00 46.08 113 LEU B CA 1
ATOM 696 C C . LEU A 1 142 ? 159.010 150.654 147.171 1.00 46.11 113 LEU B C 1
ATOM 697 O O . LEU A 1 142 ? 158.718 150.806 145.979 1.00 43.86 113 LEU B O 1
ATOM 702 N N . MET A 1 143 ? 159.891 149.736 147.578 1.00 54.33 114 MET B N 1
ATOM 703 C CA . MET A 1 143 ? 160.531 148.861 146.600 1.00 50.44 114 MET B CA 1
ATOM 704 C C . MET A 1 143 ? 159.511 147.979 145.892 1.00 43.46 114 MET B C 1
ATOM 705 O O . MET A 1 143 ? 159.580 147.802 144.672 1.00 42.30 114 MET B O 1
ATOM 710 N N . ALA A 1 144 ? 158.550 147.425 146.635 1.00 43.63 115 ALA B N 1
ATOM 711 C CA . ALA A 1 144 ? 157.526 146.592 146.012 1.00 41.76 115 ALA B CA 1
ATOM 712 C C . ALA A 1 144 ? 156.653 147.399 145.058 1.00 41.57 115 ALA B C 1
ATOM 713 O O . ALA A 1 144 ? 156.346 146.943 143.948 1.00 40.16 115 ALA B O 1
ATOM 715 N N . ALA A 1 145 ? 156.246 148.604 145.469 1.00 43.80 116 ALA B N 1
ATOM 716 C CA . ALA A 1 145 ? 155.412 149.434 144.606 1.00 40.28 116 ALA B CA 1
ATOM 717 C C . ALA A 1 145 ? 156.144 149.814 143.327 1.00 34.76 116 ALA B C 1
ATOM 718 O O . ALA A 1 145 ? 155.564 149.770 142.237 1.00 30.33 116 ALA B O 1
ATOM 720 N N . CYS A 1 146 ? 157.424 150.178 143.434 1.00 34.13 117 CYS B N 1
ATOM 721 C CA . CYS A 1 146 ? 158.176 150.556 142.242 1.00 31.53 117 CYS B CA 1
ATOM 722 C C . CYS A 1 146 ? 158.457 149.349 141.355 1.00 30.97 117 CYS B C 1
ATOM 723 O O . CYS A 1 146 ? 158.457 149.466 140.124 1.00 31.19 117 CYS B O 1
ATOM 726 N N . ALA A 1 147 ? 158.690 148.179 141.954 1.00 30.62 118 ALA B N 1
ATOM 727 C CA . ALA A 1 147 ? 158.867 146.971 141.159 1.00 29.36 118 ALA B CA 1
ATOM 728 C C . ALA A 1 147 ? 157.605 146.641 140.378 1.00 28.89 118 ALA B C 1
ATOM 729 O O . ALA A 1 147 ? 157.675 146.248 139.208 1.00 29.34 118 ALA B O 1
ATOM 731 N N . ILE A 1 148 ? 156.439 146.791 141.009 1.00 30.15 119 ILE B N 1
ATOM 732 C CA . ILE A 1 148 ? 155.185 146.550 140.301 1.00 28.42 119 ILE B CA 1
ATOM 733 C C . ILE A 1 148 ? 154.974 147.595 139.211 1.00 28.56 119 ILE B C 1
ATOM 734 O O . ILE A 1 148 ? 154.548 147.271 138.096 1.00 23.98 119 ILE B O 1
ATOM 739 N N . GLY A 1 149 ? 155.285 148.860 139.504 1.00 25.67 120 GLY B N 1
ATOM 740 C CA . GLY A 1 149 ? 155.072 149.922 138.538 1.00 20.37 120 GLY B CA 1
ATOM 741 C C . GLY A 1 149 ? 156.027 149.905 137.364 1.00 24.95 120 GLY B C 1
ATOM 742 O O . GLY A 1 149 ? 155.712 150.483 136.319 1.00 27.35 120 GLY B O 1
ATOM 743 N N . SER A 1 150 ? 157.189 149.262 137.510 1.00 25.71 121 SER B N 1
ATOM 744 C CA . SER A 1 150 ? 158.144 149.209 136.405 1.00 22.14 121 SER B CA 1
ATOM 745 C C . SER A 1 150 ? 157.578 148.476 135.195 1.00 20.79 121 SER B C 1
ATOM 746 O O . SER A 1 150 ? 158.011 148.723 134.065 1.00 16.77 121 SER B O 1
ATOM 749 N N . GLY A 1 151 ? 156.624 147.574 135.406 1.00 22.23 122 GLY B N 1
ATOM 750 C CA . GLY A 1 151 ? 156.010 146.850 134.313 1.00 19.19 122 GLY B CA 1
ATOM 751 C C . GLY A 1 151 ? 154.882 147.558 133.601 1.00 13.89 122 GLY B C 1
ATOM 752 O O . GLY A 1 151 ? 154.408 147.064 132.575 1.00 12.56 122 GLY B O 1
ATOM 753 N N . LEU A 1 152 ? 154.441 148.708 134.102 1.00 13.24 123 LEU B N 1
ATOM 754 C CA . LEU A 1 152 ? 153.333 149.454 133.528 1.00 15.20 123 LEU B CA 1
ATOM 755 C C . LEU A 1 152 ? 153.837 150.764 132.939 1.00 15.68 123 LEU B C 1
ATOM 756 O O . LEU A 1 152 ? 154.728 151.410 133.494 1.00 16.75 123 LEU B O 1
ATOM 761 N N . SER A 1 153 ? 153.254 151.154 131.809 1.00 14.39 124 SER B N 1
ATOM 762 C CA . SER A 1 153 ? 153.702 152.312 131.052 1.00 14.15 124 SER B CA 1
ATOM 763 C C . SER A 1 153 ? 152.633 153.397 131.030 1.00 12.43 124 SER B C 1
ATOM 764 O O . SER A 1 153 ? 151.448 153.143 131.250 1.00 13.28 124 SER B O 1
ATOM 767 N N . PHE A 1 154 ? 153.077 154.622 130.759 1.00 12.83 125 PHE B N 1
ATOM 768 C CA . PHE A 1 154 ? 152.204 155.782 130.665 1.00 13.22 125 PHE B CA 1
ATOM 769 C C . PHE A 1 154 ? 151.737 156.054 129.242 1.00 14.55 125 PHE B C 1
ATOM 770 O O . PHE A 1 154 ? 151.045 157.049 129.011 1.00 18.61 125 PHE B O 1
ATOM 778 N N . GLY A 1 155 ? 152.096 155.210 128.287 1.00 16.51 126 GLY B N 1
ATOM 779 C CA . GLY A 1 155 ? 151.680 155.437 126.919 1.00 17.36 126 GLY B CA 1
ATOM 780 C C . GLY A 1 155 ? 152.157 154.325 126.017 1.00 23.33 126 GLY B C 1
ATOM 781 O O . GLY A 1 155 ? 152.485 153.229 126.474 1.00 20.57 126 GLY B O 1
ATOM 782 N N . SER A 1 156 ? 152.181 154.619 124.717 1.00 25.68 127 SER B N 1
ATOM 783 C CA . SER A 1 156 ? 152.657 153.673 123.722 1.00 26.09 127 SER B CA 1
ATOM 784 C C . SER A 1 156 ? 153.940 154.108 123.032 1.00 25.65 127 SER B C 1
ATOM 785 O O . SER A 1 156 ? 154.643 153.255 122.484 1.00 29.31 127 SER B O 1
ATOM 788 N N . SER A 1 157 ? 154.260 155.398 123.045 1.00 27.25 128 SER B N 1
ATOM 789 C CA . SER A 1 157 ? 155.482 155.874 122.417 1.00 30.97 128 SER B CA 1
ATOM 790 C C . SER A 1 157 ? 156.702 155.379 123.183 1.00 32.26 128 SER B C 1
ATOM 791 O O . SER A 1 157 ? 156.650 155.145 124.393 1.00 35.30 128 SER B O 1
ATOM 794 N N . ARG A 1 158 ? 157.812 155.216 122.459 1.00 31.86 129 ARG B N 1
ATOM 795 C CA . ARG A 1 158 ? 159.030 154.709 123.083 1.00 32.20 129 ARG B CA 1
ATOM 796 C C . ARG A 1 158 ? 159.537 155.665 124.155 1.00 30.18 129 ARG B C 1
ATOM 797 O O . ARG A 1 158 ? 160.054 155.231 125.191 1.00 28.53 129 ARG B O 1
ATOM 805 N N . LYS A 1 159 ? 159.385 156.972 123.930 1.00 28.44 130 LYS B N 1
ATOM 806 C CA . LYS A 1 159 ? 159.838 157.943 124.917 1.00 27.96 130 LYS B CA 1
ATOM 807 C C . LYS A 1 159 ? 159.040 157.825 126.207 1.00 29.45 130 LYS B C 1
ATOM 808 O O . LYS A 1 159 ? 159.606 157.902 127.301 1.00 27.19 130 LYS B O 1
ATOM 814 N N . ALA A 1 160 ? 157.724 157.624 126.098 1.00 28.82 131 ALA B N 1
ATOM 815 C CA . ALA A 1 160 ? 156.894 157.480 127.290 1.00 25.98 131 ALA B CA 1
ATOM 816 C C . ALA A 1 160 ? 157.263 156.230 128.078 1.00 26.22 131 ALA B C 1
ATOM 817 O O . ALA A 1 160 ? 157.355 156.270 129.311 1.00 28.04 131 ALA B O 1
ATOM 819 N N . VAL A 1 161 ? 157.484 155.111 127.383 1.00 25.80 132 VAL B N 1
ATOM 820 C CA . VAL A 1 161 ? 157.850 153.872 128.065 1.00 24.82 132 VAL B CA 1
ATOM 821 C C . VAL A 1 161 ? 159.203 154.013 128.749 1.00 26.08 132 VAL B C 1
ATOM 822 O O . VAL A 1 161 ? 159.372 153.619 129.910 1.00 28.64 132 VAL B O 1
ATOM 826 N N . ILE A 1 162 ? 160.188 154.579 128.045 1.00 22.50 133 ILE B N 1
ATOM 827 C CA . ILE A 1 162 ? 161.512 154.748 128.636 1.00 22.14 133 ILE B CA 1
ATOM 828 C C . ILE A 1 162 ? 161.448 155.686 129.835 1.00 25.93 133 ILE B C 1
ATOM 829 O O . ILE A 1 162 ? 162.067 155.430 130.875 1.00 29.08 133 ILE B O 1
ATOM 834 N N . GLY A 1 163 ? 160.700 156.786 129.713 1.00 25.11 134 GLY B N 1
ATOM 835 C CA . GLY A 1 163 ? 160.585 157.719 130.820 1.00 24.33 134 GLY B CA 1
ATOM 836 C C . GLY A 1 163 ? 159.918 157.108 132.036 1.00 24.87 134 GLY B C 1
ATOM 837 O O . GLY A 1 163 ? 160.374 157.301 133.164 1.00 25.62 134 GLY B O 1
ATOM 838 N N . THR A 1 164 ? 158.833 156.359 131.825 1.00 22.80 135 THR B N 1
ATOM 839 C CA . THR A 1 164 ? 158.170 155.696 132.944 1.00 22.57 135 THR B CA 1
ATOM 840 C C . THR A 1 164 ? 159.085 154.668 133.597 1.00 26.63 135 THR B C 1
ATOM 841 O O . THR A 1 164 ? 159.148 154.574 134.831 1.00 31.10 135 THR B O 1
ATOM 845 N N . LEU A 1 165 ? 159.806 153.889 132.786 1.00 24.66 136 LEU B N 1
ATOM 846 C CA . LEU A 1 165 ? 160.708 152.886 133.339 1.00 24.29 136 LEU B CA 1
ATOM 847 C C . LEU A 1 165 ? 161.807 153.537 134.166 1.00 28.14 136 LEU B C 1
ATOM 848 O O . LEU A 1 165 ? 162.114 153.084 135.273 1.00 35.43 136 LEU B O 1
ATOM 853 N N . CYS A 1 166 ? 162.407 154.612 133.648 1.00 26.82 137 CYS B N 1
ATOM 854 C CA . CYS A 1 166 ? 163.453 155.302 134.396 1.00 28.25 137 CYS B CA 1
ATOM 855 C C . CYS A 1 166 ? 162.900 155.923 135.672 1.00 33.87 137 CYS B C 1
ATOM 856 O O . CYS A 1 166 ? 163.542 155.862 136.727 1.00 33.20 137 CYS B O 1
ATOM 859 N N . PHE A 1 167 ? 161.704 156.513 135.600 1.00 29.35 138 PHE B N 1
ATOM 860 C CA . PHE A 1 167 ? 161.102 157.123 136.780 1.00 24.43 138 PHE B CA 1
ATOM 861 C C . PHE A 1 167 ? 160.856 156.093 137.872 1.00 25.23 138 PHE B C 1
ATOM 862 O O . PHE A 1 167 ? 161.099 156.361 139.053 1.00 28.37 138 PHE B O 1
ATOM 870 N N . PHE A 1 168 ? 160.362 154.911 137.502 1.00 24.18 139 PHE B N 1
ATOM 871 C CA . PHE A 1 168 ? 160.066 153.914 138.524 1.00 25.58 139 PHE B CA 1
ATOM 872 C C . PHE A 1 168 ? 161.337 153.244 139.035 1.00 33.16 139 PHE B C 1
ATOM 873 O O . PHE A 1 168 ? 161.437 152.923 140.226 1.00 39.76 139 PHE B O 1
ATOM 881 N N . ARG A 1 169 ? 162.328 153.041 138.162 1.00 34.52 140 ARG B N 1
ATOM 882 C CA . ARG A 1 169 ? 163.601 152.496 138.617 1.00 30.84 140 ARG B CA 1
ATOM 883 C C . ARG A 1 169 ? 164.316 153.456 139.555 1.00 32.52 140 ARG B C 1
ATOM 884 O O . ARG A 1 169 ? 165.011 153.012 140.475 1.00 38.51 140 ARG B O 1
ATOM 892 N N . PHE A 1 170 ? 164.160 154.765 139.344 1.00 28.69 141 PHE B N 1
ATOM 893 C CA . PHE A 1 170 ? 164.783 155.736 140.237 1.00 35.23 141 PHE B CA 1
ATOM 894 C C . PHE A 1 170 ? 164.307 155.542 141.671 1.00 44.11 141 PHE B C 1
ATOM 895 O O . PHE A 1 170 ? 165.115 155.466 142.601 1.00 49.51 141 PHE B O 1
ATOM 903 N N . TRP A 1 171 ? 162.995 155.444 141.870 1.00 42.45 142 TRP B N 1
ATOM 904 C CA . TRP A 1 171 ? 162.473 155.279 143.220 1.00 42.99 142 TRP B CA 1
ATOM 905 C C . TRP A 1 171 ? 162.635 153.858 143.746 1.00 47.44 142 TRP B C 1
ATOM 906 O O . TRP A 1 171 ? 162.727 153.675 144.964 1.00 58.03 142 TRP B O 1
ATOM 917 N N . LEU A 1 172 ? 162.707 152.854 142.869 1.00 42.70 143 LEU B N 1
ATOM 918 C CA . LEU A 1 172 ? 163.101 151.522 143.318 1.00 42.91 143 LEU B CA 1
ATOM 919 C C . LEU A 1 172 ? 164.503 151.549 143.916 1.00 47.78 143 LEU B C 1
ATOM 920 O O . LEU A 1 172 ? 164.744 151.005 145.002 1.00 52.75 143 LEU B O 1
ATOM 925 N N . GLY A 1 173 ? 165.441 152.196 143.222 1.00 45.82 144 GLY B N 1
ATOM 926 C CA . GLY A 1 173 ? 166.777 152.350 143.768 1.00 47.05 144 GLY B CA 1
ATOM 927 C C . GLY A 1 173 ? 166.794 153.208 145.016 1.00 54.00 144 GLY B C 1
ATOM 928 O O . GLY A 1 173 ? 167.577 152.967 145.934 1.00 58.06 144 GLY B O 1
ATOM 929 N N . PHE A 1 174 ? 165.936 154.226 145.064 1.00 54.42 145 PHE B N 1
ATOM 930 C CA . PHE A 1 174 ? 165.806 155.041 146.268 1.00 59.21 145 PHE B CA 1
ATOM 931 C C . PHE A 1 174 ? 165.428 154.177 147.466 1.00 62.45 145 PHE B C 1
ATOM 932 O O . PHE A 1 174 ? 166.044 154.269 148.536 1.00 67.63 145 PHE B O 1
ATOM 940 N N . GLY A 1 175 ? 164.421 153.321 147.294 1.00 59.62 146 GLY B N 1
ATOM 941 C CA . GLY A 1 175 ? 164.029 152.422 148.368 1.00 58.90 146 GLY B CA 1
ATOM 942 C C . GLY A 1 175 ? 165.123 151.439 148.739 1.00 66.25 146 GLY B C 1
ATOM 943 O O . GLY A 1 175 ? 165.352 151.169 149.920 1.00 74.84 146 GLY B O 1
ATOM 944 N N . ILE A 1 176 ? 165.819 150.897 147.737 1.00 66.60 147 ILE B N 1
ATOM 945 C CA . ILE A 1 176 ? 166.898 149.948 148.010 1.00 65.10 147 ILE B CA 1
ATOM 946 C C . ILE A 1 176 ? 168.004 150.619 148.818 1.00 65.37 147 ILE B C 1
ATOM 947 O O . ILE A 1 176 ? 168.505 150.063 149.803 1.00 69.14 147 ILE B O 1
ATOM 952 N N . GLY A 1 177 ? 168.392 151.829 148.419 1.00 62.88 148 GLY B N 1
ATOM 953 C CA . GLY A 1 177 ? 169.441 152.536 149.132 1.00 65.26 148 GLY B CA 1
ATOM 954 C C . GLY A 1 177 ? 169.030 152.934 150.535 1.00 71.84 148 GLY B C 1
ATOM 955 O O . GLY A 1 177 ? 169.837 152.880 151.466 1.00 74.16 148 GLY B O 1
ATOM 956 N N . GLY A 1 178 ? 167.774 153.342 150.709 1.00 76.10 149 GLY B N 1
ATOM 957 C CA . GLY A 1 178 ? 167.306 153.680 152.040 1.00 84.59 149 GLY B CA 1
ATOM 958 C C . GLY A 1 178 ? 167.039 152.489 152.932 1.00 89.04 149 GLY B C 1
ATOM 959 O O . GLY A 1 178 ? 166.925 152.664 154.150 1.00 93.44 149 GLY B O 1
ATOM 960 N N . ASP A 1 179 ? 166.932 151.288 152.358 1.00 88.22 150 ASP B N 1
ATOM 961 C CA . ASP A 1 179 ? 166.716 150.100 153.175 1.00 96.69 150 ASP B CA 1
ATOM 962 C C . ASP A 1 179 ? 167.877 149.870 154.134 1.00 102.70 150 ASP B C 1
ATOM 963 O O . ASP A 1 179 ? 167.660 149.552 155.310 1.00 105.87 150 ASP B O 1
ATOM 968 N N . TYR A 1 180 ? 169.115 150.060 153.657 1.00 101.93 151 TYR B N 1
ATOM 969 C CA . TYR A 1 180 ? 170.331 149.735 154.396 1.00 111.90 151 TYR B CA 1
ATOM 970 C C . TYR A 1 180 ? 170.148 148.283 154.826 1.00 120.40 151 TYR B C 1
ATOM 971 O O . TYR A 1 180 ? 169.833 148.009 155.991 1.00 123.94 151 TYR B O 1
ATOM 980 N N . PRO A 1 181 ? 170.338 147.338 153.903 1.00 120.49 152 PRO B N 1
ATOM 981 C CA . PRO A 1 181 ? 169.663 146.032 154.005 1.00 122.71 152 PRO B CA 1
ATOM 982 C C . PRO A 1 181 ? 169.875 145.283 155.307 1.00 128.31 152 PRO B C 1
ATOM 983 O O . PRO A 1 181 ? 168.968 144.557 155.735 1.00 129.39 152 PRO B O 1
ATOM 987 N N . LEU A 1 182 ? 171.028 145.414 155.953 1.00 127.02 153 LEU B N 1
ATOM 988 C CA . LEU A 1 182 ? 171.290 144.582 157.119 1.00 134.81 153 LEU B CA 1
ATOM 989 C C . LEU A 1 182 ? 171.470 145.413 158.382 1.00 142.25 153 LEU B C 1
ATOM 990 O O . LEU A 1 182 ? 171.472 144.865 159.490 1.00 143.72 153 LEU B O 1
ATOM 995 N N . SER A 1 183 ? 171.635 146.730 158.237 1.00 144.93 154 SER B N 1
ATOM 996 C CA . SER A 1 183 ? 171.401 147.746 159.266 1.00 149.09 154 SER B CA 1
ATOM 997 C C . SER A 1 183 ? 172.411 147.723 160.410 1.00 152.63 154 SER B C 1
ATOM 998 O O . SER A 1 183 ? 172.173 148.362 161.444 1.00 155.81 154 SER B O 1
ATOM 1001 N N . ALA A 1 184 ? 173.509 146.978 160.274 1.00 153.05 155 ALA B N 1
ATOM 1002 C CA . ALA A 1 184 ? 174.653 147.030 161.186 1.00 155.90 155 ALA B CA 1
ATOM 1003 C C . ALA A 1 184 ? 174.343 146.436 162.557 1.00 156.03 155 ALA B C 1
ATOM 1004 O O . ALA A 1 184 ? 175.257 146.190 163.351 1.00 154.96 155 ALA B O 1
ATOM 1006 N N . THR A 1 185 ? 173.075 146.129 162.821 1.00 154.71 156 THR B N 1
ATOM 1007 C CA . THR A 1 185 ? 172.670 145.709 164.157 1.00 154.88 156 THR B CA 1
ATOM 1008 C C . THR A 1 185 ? 173.156 144.298 164.458 1.00 157.19 156 THR B C 1
ATOM 1009 O O . THR A 1 185 ? 173.814 144.061 165.478 1.00 155.77 156 THR B O 1
ATOM 1013 N N . ILE A 1 186 ? 172.837 143.356 163.569 1.00 159.42 157 ILE B N 1
ATOM 1014 C CA . ILE A 1 186 ? 173.210 141.964 163.780 1.00 157.47 157 ILE B CA 1
ATOM 1015 C C . ILE A 1 186 ? 174.721 141.767 163.785 1.00 157.13 157 ILE B C 1
ATOM 1016 O O . ILE A 1 186 ? 175.213 140.829 164.423 1.00 157.71 157 ILE B O 1
ATOM 1021 N N . MET A 1 187 ? 175.484 142.618 163.095 1.00 157.46 158 MET B N 1
ATOM 1022 C CA . MET A 1 187 ? 176.938 142.520 163.190 1.00 158.80 158 MET B CA 1
ATOM 1023 C C . MET A 1 187 ? 177.456 143.184 164.460 1.00 159.73 158 MET B C 1
ATOM 1024 O O . MET A 1 187 ? 178.428 142.712 165.056 1.00 159.26 158 MET B O 1
ATOM 1029 N N . SER A 1 188 ? 176.809 144.266 164.912 1.00 159.51 159 SER B N 1
ATOM 1030 C CA . SER A 1 188 ? 177.153 144.853 166.204 1.00 160.13 159 SER B CA 1
ATOM 1031 C C . SER A 1 188 ? 176.844 143.861 167.318 1.00 159.21 159 SER B C 1
ATOM 1032 O O . SER A 1 188 ? 177.349 143.977 168.439 1.00 155.93 159 SER B O 1
ATOM 1035 N N . GLU A 1 189 ? 176.002 142.883 166.996 1.00 161.65 160 GLU B N 1
ATOM 1036 C CA . GLU A 1 189 ? 175.699 141.734 167.838 1.00 162.10 160 GLU B CA 1
ATOM 1037 C C . GLU A 1 189 ? 176.864 140.752 167.673 1.00 160.90 160 GLU B C 1
ATOM 1038 O O . GLU A 1 189 ? 177.976 141.173 167.339 1.00 159.97 160 GLU B O 1
ATOM 1044 N N . TYR A 1 190 ? 176.633 139.462 167.930 1.00 160.62 161 TYR B N 1
ATOM 1045 C CA . TYR A 1 190 ? 177.628 138.396 168.014 1.00 161.30 161 TYR B CA 1
ATOM 1046 C C . TYR A 1 190 ? 178.837 138.583 167.102 1.00 158.93 161 TYR B C 1
ATOM 1047 O O . TYR A 1 190 ? 179.972 138.339 167.524 1.00 157.80 161 TYR B O 1
ATOM 1056 N N . SER A 1 191 ? 178.611 138.994 165.855 1.00 158.57 162 SER B N 1
ATOM 1057 C CA . SER A 1 191 ? 179.691 139.168 164.891 1.00 158.91 162 SER B CA 1
ATOM 1058 C C . SER A 1 191 ? 180.770 140.149 165.335 1.00 158.44 162 SER B C 1
ATOM 1059 O O . SER A 1 191 ? 181.957 139.846 165.183 1.00 156.97 162 SER B O 1
ATOM 1062 N N . ASN A 1 192 ? 180.400 141.314 165.874 1.00 159.20 163 ASN B N 1
ATOM 1063 C CA . ASN A 1 192 ? 181.415 142.291 166.264 1.00 160.67 163 ASN B CA 1
ATOM 1064 C C . ASN A 1 192 ? 182.223 141.825 167.466 1.00 161.91 163 ASN B C 1
ATOM 1065 O O . ASN A 1 192 ? 183.413 142.142 167.571 1.00 161.18 163 ASN B O 1
ATOM 1070 N N . LYS A 1 193 ? 181.609 141.065 168.372 1.00 161.88 164 LYS B N 1
ATOM 1071 C CA . LYS A 1 193 ? 182.216 140.770 169.664 1.00 161.91 164 LYS B CA 1
ATOM 1072 C C . LYS A 1 193 ? 183.098 139.526 169.632 1.00 163.49 164 LYS B C 1
ATOM 1073 O O . LYS A 1 193 ? 184.307 139.619 169.861 1.00 163.45 164 LYS B O 1
ATOM 1079 N N . LYS A 1 194 ? 182.522 138.357 169.349 1.00 161.25 165 LYS B N 1
ATOM 1080 C CA . LYS A 1 194 ? 183.295 137.123 169.491 1.00 158.91 165 LYS B CA 1
ATOM 1081 C C . LYS A 1 194 ? 184.116 136.818 168.241 1.00 162.64 165 LYS B C 1
ATOM 1082 O O . LYS A 1 194 ? 185.350 136.861 168.271 1.00 165.48 165 LYS B O 1
ATOM 1088 N N . THR A 1 195 ? 183.447 136.522 167.126 1.00 162.97 166 THR B N 1
ATOM 1089 C CA . THR A 1 195 ? 184.110 136.232 165.858 1.00 160.74 166 THR B CA 1
ATOM 1090 C C . THR A 1 195 ? 183.212 136.694 164.720 1.00 159.23 166 THR B C 1
ATOM 1091 O O . THR A 1 195 ? 182.035 137.002 164.914 1.00 159.76 166 THR B O 1
ATOM 1095 N N . ARG A 1 196 ? 183.790 136.729 163.521 1.00 157.11 167 ARG B N 1
ATOM 1096 C CA . ARG A 1 196 ? 183.066 137.001 162.284 1.00 153.01 167 ARG B CA 1
ATOM 1097 C C . ARG A 1 196 ? 183.110 135.793 161.350 1.00 144.99 167 ARG B C 1
ATOM 1098 O O . ARG A 1 196 ? 183.083 135.933 160.126 1.00 139.94 167 ARG B O 1
ATOM 1106 N N . GLY A 1 197 ? 183.179 134.593 161.923 1.00 144.17 168 GLY B N 1
ATOM 1107 C CA . GLY A 1 197 ? 183.462 133.392 161.160 1.00 144.44 168 GLY B CA 1
ATOM 1108 C C . GLY A 1 197 ? 182.424 132.981 160.136 1.00 139.30 168 GLY B C 1
ATOM 1109 O O . GLY A 1 197 ? 182.678 133.044 158.930 1.00 134.23 168 GLY B O 1
ATOM 1110 N N . ALA A 1 198 ? 181.248 132.558 160.596 1.00 140.64 169 ALA B N 1
ATOM 1111 C CA . ALA A 1 198 ? 180.227 132.027 159.702 1.00 140.51 169 ALA B CA 1
ATOM 1112 C C . ALA A 1 198 ? 178.925 132.806 159.827 1.00 139.17 169 ALA B C 1
ATOM 1113 O O . ALA A 1 198 ? 177.841 132.246 159.647 1.00 139.39 169 ALA B O 1
ATOM 1115 N N . PHE A 1 199 ? 179.011 134.091 160.164 1.00 140.69 170 PHE B N 1
ATOM 1116 C CA . PHE A 1 199 ? 177.832 134.944 160.246 1.00 138.01 170 PHE B CA 1
ATOM 1117 C C . PHE A 1 199 ? 177.714 135.879 159.045 1.00 128.93 170 PHE B C 1
ATOM 1118 O O . PHE A 1 199 ? 176.752 135.788 158.276 1.00 123.77 170 PHE B O 1
ATOM 1126 N N . ILE A 1 200 ? 178.701 136.755 158.847 1.00 133.07 171 ILE B N 1
ATOM 1127 C CA . ILE A 1 200 ? 178.645 137.696 157.731 1.00 127.52 171 ILE B CA 1
ATOM 1128 C C . ILE A 1 200 ? 178.794 136.962 156.405 1.00 117.84 171 ILE B C 1
ATOM 1129 O O . ILE A 1 200 ? 178.027 137.186 155.460 1.00 110.85 171 ILE B O 1
ATOM 1134 N N . ALA A 1 201 ? 179.790 136.081 156.312 1.00 119.85 172 ALA B N 1
ATOM 1135 C CA . ALA A 1 201 ? 180.015 135.330 155.086 1.00 117.84 172 ALA B CA 1
ATOM 1136 C C . ALA A 1 201 ? 178.899 134.337 154.796 1.00 112.12 172 ALA B C 1
ATOM 1137 O O . ALA A 1 201 ? 178.792 133.868 153.658 1.00 107.08 172 ALA B O 1
ATOM 1139 N N . ALA A 1 202 ? 178.074 134.004 155.787 1.00 109.42 173 ALA B N 1
ATOM 1140 C CA . ALA A 1 202 ? 176.934 133.131 155.550 1.00 106.58 173 ALA B CA 1
ATOM 1141 C C . ALA A 1 202 ? 175.691 133.908 155.142 1.00 106.97 173 ALA B C 1
ATOM 1142 O O . ALA A 1 202 ? 174.934 133.449 154.281 1.00 108.77 173 ALA B O 1
ATOM 1144 N N . VAL A 1 203 ? 175.457 135.076 155.745 1.00 110.85 174 VAL B N 1
ATOM 1145 C CA . VAL A 1 203 ? 174.310 135.879 155.334 1.00 105.70 174 VAL B CA 1
ATOM 1146 C C . VAL A 1 203 ? 174.531 136.446 153.937 1.00 98.23 174 VAL B C 1
ATOM 1147 O O . VAL A 1 203 ? 173.595 136.530 153.133 1.00 90.16 174 VAL B O 1
ATOM 1151 N N . PHE A 1 204 ? 175.770 136.828 153.612 1.00 98.61 175 PHE B N 1
ATOM 1152 C CA . PHE A 1 204 ? 176.040 137.388 152.295 1.00 95.48 175 PHE B CA 1
ATOM 1153 C C . PHE A 1 204 ? 175.988 136.348 151.188 1.00 87.74 175 PHE B C 1
ATOM 1154 O O . PHE A 1 204 ? 176.058 136.719 150.013 1.00 85.73 175 PHE B O 1
ATOM 1162 N N . ALA A 1 205 ? 175.860 135.067 151.527 1.00 88.80 176 ALA B N 1
ATOM 1163 C CA . ALA A 1 205 ? 175.732 134.039 150.506 1.00 83.35 176 ALA B CA 1
ATOM 1164 C C . ALA A 1 205 ? 174.407 134.108 149.763 1.00 80.94 176 ALA B C 1
ATOM 1165 O O . ALA A 1 205 ? 174.210 133.331 148.823 1.00 81.98 176 ALA B O 1
ATOM 1167 N N . MET A 1 206 ? 173.498 135.004 150.153 1.00 79.31 177 MET B N 1
ATOM 1168 C CA . MET A 1 206 ? 172.239 135.173 149.440 1.00 79.25 177 MET B CA 1
ATOM 1169 C C . MET A 1 206 ? 172.319 136.139 148.268 1.00 75.38 177 MET B C 1
ATOM 1170 O O . MET A 1 206 ? 171.444 136.097 147.396 1.00 71.34 177 MET B O 1
ATOM 1175 N N . GLN A 1 207 ? 173.327 137.010 148.219 1.00 74.38 178 GLN B N 1
ATOM 1176 C CA . GLN A 1 207 ? 173.502 137.825 147.023 1.00 69.73 178 GLN B CA 1
ATOM 1177 C C . GLN A 1 207 ? 173.761 136.943 145.812 1.00 66.20 178 GLN B C 1
ATOM 1178 O O . GLN A 1 207 ? 173.182 137.155 144.738 1.00 69.37 178 GLN B O 1
ATOM 1184 N N . GLY A 1 208 ? 174.608 135.927 145.976 1.00 62.72 179 GLY B N 1
ATOM 1185 C CA . GLY A 1 208 ? 174.797 134.962 144.911 1.00 65.73 179 GLY B CA 1
ATOM 1186 C C . GLY A 1 208 ? 173.506 134.267 144.531 1.00 66.12 179 GLY B C 1
ATOM 1187 O O . GLY A 1 208 ? 173.224 134.074 143.348 1.00 68.27 179 GLY B O 1
ATOM 1188 N N . VAL A 1 209 ? 172.695 133.903 145.528 1.00 66.96 180 VAL B N 1
ATOM 1189 C CA . VAL A 1 209 ? 171.438 133.208 145.259 1.00 66.64 180 VAL B CA 1
ATOM 1190 C C . VAL A 1 209 ? 170.506 134.090 144.437 1.00 69.04 180 VAL B C 1
ATOM 1191 O O . VAL A 1 209 ? 169.861 133.625 143.490 1.00 65.52 180 VAL B O 1
ATOM 1195 N N . GLY A 1 210 ? 170.420 135.373 144.787 1.00 71.57 181 GLY B N 1
ATOM 1196 C CA . GLY A 1 210 ? 169.614 136.293 143.999 1.00 64.41 181 GLY B CA 1
ATOM 1197 C C . GLY A 1 210 ? 170.135 136.457 142.585 1.00 62.13 181 GLY B C 1
ATOM 1198 O O . GLY A 1 210 ? 169.356 136.559 141.630 1.00 61.18 181 GLY B O 1
ATOM 1199 N N . ILE A 1 211 ? 171.461 136.487 142.431 1.00 58.17 182 ILE B N 1
ATOM 1200 C CA . ILE A 1 211 ? 172.043 136.595 141.096 1.00 51.05 182 ILE B CA 1
ATOM 1201 C C . ILE A 1 211 ? 171.665 135.383 140.250 1.00 54.98 182 ILE B C 1
ATOM 1202 O O . ILE A 1 211 ? 171.312 135.520 139.073 1.00 56.79 182 ILE B O 1
ATOM 1207 N N . ILE A 1 212 ? 171.729 134.181 140.831 1.00 54.46 183 ILE B N 1
ATOM 1208 C CA . ILE A 1 212 ? 171.287 132.993 140.098 1.00 51.93 183 ILE B CA 1
ATOM 1209 C C . ILE A 1 212 ? 169.800 133.073 139.779 1.00 52.01 183 ILE B C 1
ATOM 1210 O O . ILE A 1 212 ? 169.374 132.734 138.669 1.00 51.92 183 ILE B O 1
ATOM 1215 N N . PHE A 1 213 ? 168.986 133.504 140.746 1.00 53.99 184 PHE B N 1
ATOM 1216 C CA . PHE A 1 213 ? 167.538 133.480 140.558 1.00 56.61 184 PHE B CA 1
ATOM 1217 C C . PHE A 1 213 ? 167.080 134.457 139.485 1.00 53.86 184 PHE B C 1
ATOM 1218 O O . PHE A 1 213 ? 166.082 134.196 138.804 1.00 50.58 184 PHE B O 1
ATOM 1226 N N . ALA A 1 214 ? 167.778 135.583 139.323 1.00 55.79 185 ALA B N 1
ATOM 1227 C CA . ALA A 1 214 ? 167.438 136.499 138.237 1.00 50.74 185 ALA B CA 1
ATOM 1228 C C . ALA A 1 214 ? 167.547 135.805 136.883 1.00 48.75 185 ALA B C 1
ATOM 1229 O O . ALA A 1 214 ? 166.602 135.818 136.079 1.00 47.54 185 ALA B O 1
ATOM 1231 N N . GLY A 1 215 ? 168.694 135.177 136.623 1.00 50.85 186 GLY B N 1
ATOM 1232 C CA . GLY A 1 215 ? 168.856 134.436 135.385 1.00 45.14 186 GLY B CA 1
ATOM 1233 C C . GLY A 1 215 ? 167.886 133.278 135.276 1.00 46.12 186 GLY B C 1
ATOM 1234 O O . GLY A 1 215 ? 167.397 132.968 134.190 1.00 51.78 186 GLY B O 1
ATOM 1235 N N . LEU A 1 216 ? 167.582 132.633 136.404 1.00 45.89 187 LEU B N 1
ATOM 1236 C CA . LEU A 1 216 ? 166.658 131.504 136.388 1.00 43.46 187 LEU B CA 1
ATOM 1237 C C . LEU A 1 216 ? 165.267 131.933 135.937 1.00 39.42 187 LEU B C 1
ATOM 1238 O O . LEU A 1 216 ? 164.658 131.290 135.075 1.00 35.44 187 LEU B O 1
ATOM 1243 N N . VAL A 1 217 ? 164.744 133.017 136.516 1.00 40.24 188 VAL B N 1
ATOM 1244 C CA . VAL A 1 217 ? 163.399 133.455 136.155 1.00 37.71 188 VAL B CA 1
ATOM 1245 C C . VAL A 1 217 ? 163.376 133.996 134.732 1.00 35.22 188 VAL B C 1
ATOM 1246 O O . VAL A 1 217 ? 162.411 133.772 133.989 1.00 35.83 188 VAL B O 1
ATOM 1250 N N . SER A 1 218 ? 164.434 134.698 134.314 1.00 39.46 189 SER B N 1
ATOM 1251 C CA . SER A 1 218 ? 164.491 135.150 132.927 1.00 40.22 189 SER B CA 1
ATOM 1252 C C . SER A 1 218 ? 164.460 133.965 131.972 1.00 35.24 189 SER B C 1
ATOM 1253 O O . SER A 1 218 ? 163.718 133.966 130.982 1.00 31.98 189 SER B O 1
ATOM 1256 N N . MET A 1 219 ? 165.249 132.930 132.271 1.00 36.16 190 MET B N 1
ATOM 1257 C CA . MET A 1 219 ? 165.295 131.748 131.420 1.00 37.39 190 MET B CA 1
ATOM 1258 C C . MET A 1 219 ? 163.949 131.037 131.388 1.00 45.60 190 MET B C 1
ATOM 1259 O O . MET A 1 219 ? 163.483 130.627 130.319 1.00 48.61 190 MET B O 1
ATOM 1264 N N . ILE A 1 220 ? 163.304 130.892 132.548 1.00 43.94 191 ILE B N 1
ATOM 1265 C CA . ILE A 1 220 ? 162.018 130.201 132.608 1.00 33.56 191 ILE B CA 1
ATOM 1266 C C . ILE A 1 220 ? 160.977 130.942 131.780 1.00 37.37 191 ILE B C 1
ATOM 1267 O O . ILE A 1 220 ? 160.264 130.341 130.967 1.00 39.60 191 ILE B O 1
ATOM 1272 N N . VAL A 1 221 ? 160.879 132.262 131.965 1.00 37.79 192 VAL B N 1
ATOM 1273 C CA . VAL A 1 221 ? 159.867 133.033 131.247 1.00 35.88 192 VAL B CA 1
ATOM 1274 C C . VAL A 1 221 ? 160.136 133.017 129.747 1.00 39.65 192 VAL B C 1
ATOM 1275 O O . VAL A 1 221 ? 159.214 132.832 128.939 1.00 43.83 192 VAL B O 1
ATOM 1279 N N . SER A 1 222 ? 161.397 133.211 129.345 1.00 39.41 193 SER B N 1
ATOM 1280 C CA . SER A 1 222 ? 161.718 133.219 127.922 1.00 41.49 193 SER B CA 1
ATOM 1281 C C . SER A 1 222 ? 161.457 131.860 127.287 1.00 42.62 193 SER B C 1
ATOM 1282 O O . SER A 1 222 ? 160.977 131.781 126.151 1.00 45.89 193 SER B O 1
ATOM 1285 N N . SER A 1 223 ? 161.768 130.775 128.001 1.00 38.70 194 SER B N 1
ATOM 1286 C CA . SER A 1 223 ? 161.511 129.442 127.468 1.00 42.21 194 SER B CA 1
ATOM 1287 C C . SER A 1 223 ? 160.017 129.169 127.347 1.00 47.37 194 SER B C 1
ATOM 1288 O O . SER A 1 223 ? 159.568 128.582 126.356 1.00 52.08 194 SER B O 1
ATOM 1291 N N . ILE A 1 224 ? 159.232 129.579 128.347 1.00 44.58 195 ILE B N 1
ATOM 1292 C CA . ILE A 1 224 ? 157.792 129.342 128.297 1.00 42.20 195 ILE B CA 1
ATOM 1293 C C . ILE A 1 224 ? 157.164 130.115 127.146 1.00 48.28 195 ILE B C 1
ATOM 1294 O O . ILE A 1 224 ? 156.335 129.581 126.400 1.00 53.80 195 ILE B O 1
ATOM 1299 N N . PHE A 1 225 ? 157.550 131.381 126.974 1.00 49.70 196 PHE B N 1
ATOM 1300 C CA . PHE A 1 225 ? 157.006 132.159 125.867 1.00 47.57 196 PHE B CA 1
ATOM 1301 C C . PHE A 1 225 ? 157.575 131.728 124.522 1.00 53.70 196 PHE B C 1
ATOM 1302 O O . PHE A 1 225 ? 156.966 132.012 123.486 1.00 56.11 196 PHE B O 1
ATOM 1310 N N . LEU A 1 226 ? 158.724 131.049 124.516 1.00 57.03 197 LEU B N 1
ATOM 1311 C CA . LEU A 1 226 ? 159.362 130.644 123.270 1.00 60.08 197 LEU B CA 1
ATOM 1312 C C . LEU A 1 226 ? 158.679 129.443 122.631 1.00 62.14 197 LEU B C 1
ATOM 1313 O O . LEU A 1 226 ? 158.783 129.254 121.414 1.00 65.19 197 LEU B O 1
ATOM 1318 N N . THR A 1 227 ? 157.988 128.625 123.427 1.00 61.23 198 THR B N 1
ATOM 1319 C CA . THR A 1 227 ? 157.358 127.423 122.890 1.00 69.81 198 THR B CA 1
ATOM 1320 C C . THR A 1 227 ? 156.290 127.766 121.859 1.00 76.35 198 THR B C 1
ATOM 1321 O O . THR A 1 227 ? 156.210 127.130 120.801 1.00 81.07 198 THR B O 1
ATOM 1325 N N . TYR A 1 228 ? 155.468 128.773 122.142 1.00 74.58 199 TYR B N 1
ATOM 1326 C CA . TYR A 1 228 ? 154.368 129.151 121.267 1.00 76.85 199 TYR B CA 1
ATOM 1327 C C . TYR A 1 228 ? 154.705 130.311 120.340 1.00 77.36 199 TYR B C 1
ATOM 1328 O O . TYR A 1 228 ? 153.841 130.734 119.565 1.00 80.68 199 TYR B O 1
ATOM 1337 N N . ASN A 1 229 ? 155.930 130.833 120.393 1.00 75.12 200 ASN B N 1
ATOM 1338 C CA . ASN A 1 229 ? 156.343 131.973 119.573 1.00 74.72 200 ASN B CA 1
ATOM 1339 C C . ASN A 1 229 ? 157.582 131.567 118.781 1.00 78.47 200 ASN B C 1
ATOM 1340 O O . ASN A 1 229 ? 158.710 131.697 119.263 1.00 72.31 200 ASN B O 1
ATOM 1345 N N . LYS A 1 230 ? 157.368 131.076 117.563 1.00 87.13 201 LYS B N 1
ATOM 1346 C CA . LYS A 1 230 ? 158.447 130.695 116.661 1.00 90.07 201 LYS B CA 1
ATOM 1347 C C . LYS A 1 230 ? 158.443 131.639 115.468 1.00 90.13 201 LYS B C 1
ATOM 1348 O O . LYS A 1 230 ? 157.433 131.751 114.763 1.00 81.12 201 LYS B O 1
ATOM 1354 N N . ALA A 1 231 ? 159.565 132.313 115.244 1.00 93.85 202 ALA B N 1
ATOM 1355 C CA . ALA A 1 231 ? 159.707 133.271 114.161 1.00 90.23 202 ALA B CA 1
ATOM 1356 C C . ALA A 1 231 ? 161.080 133.116 113.528 1.00 90.99 202 ALA B C 1
ATOM 1357 O O . ALA A 1 231 ? 162.031 132.697 114.198 1.00 89.44 202 ALA B O 1
ATOM 1359 N N . PRO A 1 232 ? 161.213 133.439 112.244 1.00 92.87 203 PRO B N 1
ATOM 1360 C CA . PRO A 1 232 ? 162.534 133.400 111.610 1.00 91.36 203 PRO B CA 1
ATOM 1361 C C . PRO A 1 232 ? 163.470 134.431 112.220 1.00 91.38 203 PRO B C 1
ATOM 1362 O O . PRO A 1 232 ? 163.052 135.475 112.726 1.00 91.16 203 PRO B O 1
ATOM 1366 N N . SER A 1 233 ? 164.761 134.116 112.166 1.00 91.62 204 SER B N 1
ATOM 1367 C CA . SER A 1 233 ? 165.777 134.990 112.729 1.00 88.76 204 SER B CA 1
ATOM 1368 C C . SER A 1 233 ? 165.815 136.323 111.982 1.00 87.72 204 SER B C 1
ATOM 1369 O O . SER A 1 233 ? 165.144 136.524 110.965 1.00 88.03 204 SER B O 1
ATOM 1372 N N . TYR A 1 234 ? 166.620 137.247 112.510 1.00 85.53 205 TYR B N 1
ATOM 1373 C CA . TYR A 1 234 ? 166.724 138.572 111.909 1.00 88.42 205 TYR B CA 1
ATOM 1374 C C . TYR A 1 234 ? 167.259 138.503 110.486 1.00 94.57 205 TYR B C 1
ATOM 1375 O O . TYR A 1 234 ? 166.980 139.393 109.675 1.00 97.97 205 TYR B O 1
ATOM 1384 N N . LYS A 1 235 ? 168.033 137.464 110.165 1.00 93.52 206 LYS B N 1
ATOM 1385 C CA . LYS A 1 235 ? 168.478 137.275 108.790 1.00 94.91 206 LYS B CA 1
ATOM 1386 C C . LYS A 1 235 ? 167.315 136.929 107.868 1.00 96.55 206 LYS B C 1
ATOM 1387 O O . LYS A 1 235 ? 167.389 137.175 106.659 1.00 94.94 206 LYS B O 1
ATOM 1393 N N . GLY A 1 236 ? 166.240 136.366 108.416 1.00 97.46 207 GLY B N 1
ATOM 1394 C CA . GLY A 1 236 ? 165.070 136.033 107.629 1.00 95.82 207 GLY B CA 1
ATOM 1395 C C . GLY A 1 236 ? 164.107 137.195 107.514 1.00 91.19 207 GLY B C 1
ATOM 1396 O O . GLY A 1 236 ? 164.493 138.279 107.068 1.00 88.91 207 GLY B O 1
ATOM 1397 N N . ASN A 1 237 ? 162.851 136.986 107.903 1.00 89.97 208 ASN B N 1
ATOM 1398 C CA . ASN A 1 237 ? 161.863 138.060 107.885 1.00 88.51 208 ASN B CA 1
ATOM 1399 C C . ASN A 1 237 ? 162.210 139.069 108.974 1.00 90.18 208 ASN B C 1
ATOM 1400 O O . ASN A 1 237 ? 162.224 138.733 110.162 1.00 92.42 208 ASN B O 1
ATOM 1405 N N . HIS A 1 238 ? 162.493 140.307 108.566 1.00 89.41 209 HIS B N 1
ATOM 1406 C CA . HIS A 1 238 ? 163.014 141.299 109.500 1.00 89.57 209 HIS B CA 1
ATOM 1407 C C . HIS A 1 238 ? 161.961 141.722 110.516 1.00 86.73 209 HIS B C 1
ATOM 1408 O O . HIS A 1 238 ? 162.255 141.839 111.711 1.00 83.67 209 HIS B O 1
ATOM 1415 N N . ASP A 1 239 ? 160.730 141.961 110.061 1.00 86.54 210 ASP B N 1
ATOM 1416 C CA . ASP A 1 239 ? 159.695 142.467 110.957 1.00 87.09 210 ASP B CA 1
ATOM 1417 C C . ASP A 1 239 ? 159.230 141.399 111.939 1.00 83.88 210 ASP B C 1
ATOM 1418 O O . ASP A 1 239 ? 159.008 141.691 113.120 1.00 81.60 210 ASP B O 1
ATOM 1423 N N . LEU A 1 240 ? 159.072 140.159 111.472 1.00 83.93 211 LEU B N 1
ATOM 1424 C CA . LEU A 1 240 ? 158.544 139.101 112.324 1.00 82.46 211 LEU B CA 1
ATOM 1425 C C . LEU A 1 240 ? 159.519 138.707 113.428 1.00 79.09 211 LEU B C 1
ATOM 1426 O O . LEU A 1 240 ? 159.090 138.183 114.461 1.00 79.28 211 LEU B O 1
ATOM 1431 N N . SER A 1 241 ? 160.816 138.963 113.243 1.00 76.10 212 SER B N 1
ATOM 1432 C CA . SER A 1 241 ? 161.796 138.617 114.265 1.00 72.72 212 SER B CA 1
ATOM 1433 C C . SER A 1 241 ? 161.572 139.381 115.562 1.00 69.69 212 SER B C 1
ATOM 1434 O O . SER A 1 241 ? 162.084 138.969 116.608 1.00 70.77 212 SER B O 1
ATOM 1437 N N . ARG A 1 242 ? 160.826 140.486 115.516 1.00 67.33 213 ARG B N 1
ATOM 1438 C CA . ARG A 1 242 ? 160.553 141.250 116.729 1.00 65.82 213 ARG B CA 1
ATOM 1439 C C . ARG A 1 242 ? 159.661 140.472 117.688 1.00 59.56 213 ARG B C 1
ATOM 1440 O O . ARG A 1 242 ? 159.842 140.544 118.909 1.00 56.69 213 ARG B O 1
ATOM 1448 N N . GLN A 1 243 ? 158.700 139.716 117.153 1.00 61.97 214 GLN B N 1
ATOM 1449 C CA . GLN A 1 243 ? 157.647 139.084 117.949 1.00 62.61 214 GLN B CA 1
ATOM 1450 C C . GLN A 1 243 ? 156.974 140.108 118.861 1.00 61.63 214 GLN B C 1
ATOM 1451 O O . GLN A 1 243 ? 156.820 139.903 120.066 1.00 61.80 214 GLN B O 1
ATOM 1457 N N . MET A 1 244 ? 156.569 141.227 118.258 1.00 65.85 215 MET B N 1
ATOM 1458 C CA . MET A 1 244 ? 156.045 142.355 119.027 1.00 66.87 215 MET B CA 1
ATOM 1459 C C . MET A 1 244 ? 154.831 141.995 119.878 1.00 65.97 215 MET B C 1
ATOM 1460 O O . MET A 1 244 ? 154.819 142.350 121.069 1.00 62.25 215 MET B O 1
ATOM 1465 N N . PRO A 1 245 ? 153.799 141.309 119.367 1.00 61.92 216 PRO B N 1
ATOM 1466 C CA . PRO A 1 245 ? 152.635 141.024 120.225 1.00 57.02 216 PRO B CA 1
ATOM 1467 C C . PRO A 1 245 ? 152.967 140.213 121.465 1.00 53.93 216 PRO B C 1
ATOM 1468 O O . PRO A 1 245 ? 152.312 140.390 122.499 1.00 51.62 216 PRO B O 1
ATOM 1472 N N . ALA A 1 246 ? 153.964 139.333 121.403 1.00 53.39 217 ALA B N 1
ATOM 1473 C CA . ALA A 1 246 ? 154.286 138.452 122.519 1.00 50.78 217 ALA B CA 1
ATOM 1474 C C . ALA A 1 246 ? 155.462 138.939 123.354 1.00 50.13 217 ALA B C 1
ATOM 1475 O O . ALA A 1 246 ? 155.431 138.818 124.581 1.00 48.16 217 ALA B O 1
ATOM 1477 N N . ALA A 1 247 ? 156.499 139.491 122.722 1.00 51.83 218 ALA B N 1
ATOM 1478 C CA . ALA A 1 247 ? 157.691 139.902 123.452 1.00 41.90 218 ALA B CA 1
ATOM 1479 C C . ALA A 1 247 ? 157.473 141.149 124.297 1.00 41.74 218 ALA B C 1
ATOM 1480 O O . ALA A 1 247 ? 158.364 141.511 125.071 1.00 42.84 218 ALA B O 1
ATOM 1482 N N . ASP A 1 248 ? 156.329 141.817 124.164 1.00 40.25 219 ASP B N 1
ATOM 1483 C CA . ASP A 1 248 ? 156.054 143.017 124.942 1.00 34.33 219 ASP B CA 1
ATOM 1484 C C . ASP A 1 248 ? 155.632 142.714 126.374 1.00 31.73 219 ASP B C 1
ATOM 1485 O O . ASP A 1 248 ? 155.520 143.644 127.178 1.00 24.71 219 ASP B O 1
ATOM 1490 N N . TYR A 1 249 ? 155.395 141.445 126.712 1.00 31.57 220 TYR B N 1
ATOM 1491 C CA . TYR A 1 249 ? 154.961 141.073 128.050 1.00 28.61 220 TYR B CA 1
ATOM 1492 C C . TYR A 1 249 ? 156.020 140.348 128.862 1.00 27.27 220 TYR B C 1
ATOM 1493 O O . TYR A 1 249 ? 155.936 140.353 130.094 1.00 26.21 220 TYR B O 1
ATOM 1502 N N . VAL A 1 250 ? 157.002 139.721 128.213 1.00 26.34 221 VAL B N 1
ATOM 1503 C CA . VAL A 1 250 ? 157.968 138.903 128.938 1.00 26.39 221 VAL B CA 1
ATOM 1504 C C . VAL A 1 250 ? 158.821 139.763 129.864 1.00 25.62 221 VAL B C 1
ATOM 1505 O O . VAL A 1 250 ? 159.044 139.412 131.028 1.00 29.12 221 VAL B O 1
ATOM 1509 N N . TRP A 1 251 ? 159.305 140.907 129.371 1.00 23.25 222 TRP B N 1
ATOM 1510 C CA . TRP A 1 251 ? 160.137 141.747 130.226 1.00 21.42 222 TRP B CA 1
ATOM 1511 C C . TRP A 1 251 ? 159.318 142.417 131.322 1.00 21.92 222 TRP B C 1
ATOM 1512 O O . TRP A 1 251 ? 159.823 142.612 132.435 1.00 20.21 222 TRP B O 1
ATOM 1523 N N . ARG A 1 252 ? 158.051 142.736 131.050 1.00 22.11 223 ARG B N 1
ATOM 1524 C CA . ARG A 1 252 ? 157.171 143.218 132.109 1.00 21.36 223 ARG B CA 1
ATOM 1525 C C . ARG A 1 252 ? 157.021 142.171 133.205 1.00 23.04 223 ARG B C 1
ATOM 1526 O O . ARG A 1 252 ? 157.095 142.486 134.397 1.00 21.62 223 ARG B O 1
ATOM 1534 N N . ILE A 1 253 ? 156.815 140.912 132.813 1.00 21.33 224 ILE B N 1
ATOM 1535 C CA . ILE A 1 253 ? 156.667 139.837 133.791 1.00 21.34 224 ILE B CA 1
ATOM 1536 C C . ILE A 1 253 ? 157.943 139.677 134.605 1.00 24.11 224 ILE B C 1
ATOM 1537 O O . ILE A 1 253 ? 157.903 139.542 135.835 1.00 27.75 224 ILE B O 1
ATOM 1542 N N . VAL A 1 254 ? 159.096 139.694 133.932 1.00 24.45 225 VAL B N 1
ATOM 1543 C CA . VAL A 1 254 ? 160.371 139.542 134.628 1.00 24.82 225 VAL B CA 1
ATOM 1544 C C . VAL A 1 254 ? 160.563 140.665 135.636 1.00 25.05 225 VAL B C 1
ATOM 1545 O O . VAL A 1 254 ? 160.999 140.435 136.770 1.00 26.18 225 VAL B O 1
ATOM 1549 N N . LEU A 1 255 ? 160.235 141.898 135.244 1.00 23.80 226 LEU B N 1
ATOM 1550 C CA . LEU A 1 255 ? 160.436 143.028 136.144 1.00 24.18 226 LEU B CA 1
ATOM 1551 C C . LEU A 1 255 ? 159.473 142.987 137.326 1.00 29.32 226 LEU B C 1
ATOM 1552 O O . LEU A 1 255 ? 159.868 143.287 138.458 1.00 33.30 226 LEU B O 1
ATOM 1557 N N . MET A 1 256 ? 158.211 142.618 137.094 1.00 27.17 227 MET B N 1
ATOM 1558 C CA . MET A 1 256 ? 157.233 142.614 138.179 1.00 26.95 227 MET B CA 1
ATOM 1559 C C . MET A 1 256 ? 157.282 141.361 139.043 1.00 32.27 227 MET B C 1
ATOM 1560 O O . MET A 1 256 ? 156.600 141.323 140.072 1.00 35.17 227 MET B O 1
ATOM 1565 N N . ILE A 1 257 ? 158.049 140.338 138.657 1.00 34.86 228 ILE B N 1
ATOM 1566 C CA . ILE A 1 257 ? 158.248 139.202 139.556 1.00 35.73 228 ILE B CA 1
ATOM 1567 C C . ILE A 1 257 ? 158.948 139.644 140.836 1.00 39.90 228 ILE B C 1
ATOM 1568 O O . ILE A 1 257 ? 158.744 139.054 141.904 1.00 42.95 228 ILE B O 1
ATOM 1573 N N . GLY A 1 258 ? 159.741 140.713 140.765 1.00 38.98 229 GLY B N 1
ATOM 1574 C CA . GLY A 1 258 ? 160.528 141.166 141.898 1.00 43.30 229 GLY B CA 1
ATOM 1575 C C . GLY A 1 258 ? 159.728 141.744 143.046 1.00 47.73 229 GLY B C 1
ATOM 1576 O O . GLY A 1 258 ? 160.320 142.074 144.079 1.00 50.33 229 GLY B O 1
ATOM 1577 N N . ALA A 1 259 ? 158.411 141.888 142.893 1.00 47.63 230 ALA B N 1
ATOM 1578 C CA . ALA A 1 259 ? 157.595 142.379 143.997 1.00 52.48 230 ALA B CA 1
ATOM 1579 C C . ALA A 1 259 ? 157.434 141.333 145.092 1.00 54.41 230 ALA B C 1
ATOM 1580 O O . ALA A 1 259 ? 157.265 141.687 146.264 1.00 54.90 230 ALA B O 1
ATOM 1582 N N . PHE A 1 260 ? 157.474 140.050 144.735 1.00 55.91 231 PHE B N 1
ATOM 1583 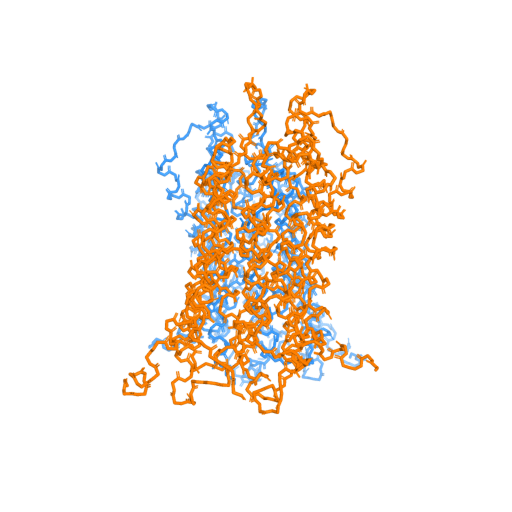C CA . PHE A 1 260 ? 157.290 138.993 145.728 1.00 58.09 231 PHE B CA 1
ATOM 1584 C C . PHE A 1 260 ? 158.370 138.985 146.805 1.00 57.52 231 PHE B C 1
ATOM 1585 O O . PHE A 1 260 ? 158.019 138.873 147.993 1.00 63.12 231 PHE B O 1
ATOM 1593 N N . PRO A 1 261 ? 159.669 139.070 146.489 1.00 55.54 232 PRO B N 1
ATOM 1594 C CA . PRO A 1 261 ? 160.671 139.100 147.569 1.00 60.34 232 PRO B CA 1
ATOM 1595 C C . PRO A 1 261 ? 160.501 140.260 148.534 1.00 65.73 232 PRO B C 1
ATOM 1596 O O . PRO A 1 261 ? 160.758 140.094 149.734 1.00 72.91 232 PRO B O 1
ATOM 1600 N N . ALA A 1 262 ? 160.080 141.431 148.050 1.00 63.97 233 ALA B N 1
ATOM 1601 C CA . ALA A 1 262 ? 159.896 142.571 148.942 1.00 65.07 233 ALA B CA 1
ATOM 1602 C C . ALA A 1 262 ? 158.786 142.308 149.951 1.00 70.65 233 ALA B C 1
ATOM 1603 O O . ALA A 1 262 ? 158.942 142.587 151.145 1.00 76.13 233 ALA B O 1
ATOM 1605 N N . LEU A 1 263 ? 157.659 141.761 149.496 1.00 64.90 234 LEU B N 1
ATOM 1606 C CA . LEU A 1 263 ? 156.589 141.421 150.427 1.00 66.28 234 LEU B CA 1
ATOM 1607 C C . LEU A 1 263 ? 157.008 140.297 151.365 1.00 72.90 234 LEU B C 1
ATOM 1608 O O . LEU A 1 263 ? 156.631 140.298 152.545 1.00 79.46 234 LEU B O 1
ATOM 1613 N N . ALA A 1 264 ? 157.792 139.340 150.863 1.00 74.00 235 ALA B N 1
ATOM 1614 C CA . ALA A 1 264 ? 158.272 138.253 151.709 1.00 77.04 235 ALA B CA 1
ATOM 1615 C C . ALA A 1 264 ? 159.131 138.783 152.851 1.00 83.66 235 ALA B C 1
ATOM 1616 O O . ALA A 1 264 ? 158.946 138.398 154.011 1.00 87.65 235 ALA B O 1
ATOM 1618 N N . THR A 1 265 ? 160.069 139.684 152.546 1.00 80.39 236 THR B N 1
ATOM 1619 C CA . THR A 1 265 ? 160.910 140.220 153.613 1.00 78.80 236 THR B CA 1
ATOM 1620 C C . THR A 1 265 ? 160.134 141.180 154.507 1.00 82.55 236 THR B C 1
ATOM 1621 O O . THR A 1 265 ? 160.421 141.267 155.705 1.00 90.68 236 THR B O 1
ATOM 1625 N N . PHE A 1 266 ? 159.141 141.887 153.959 1.00 80.97 237 PHE B N 1
ATOM 1626 C CA . PHE A 1 266 ? 158.231 142.668 154.791 1.00 86.03 237 PHE B CA 1
ATOM 1627 C C . PHE A 1 266 ? 157.588 141.796 155.861 1.00 92.40 237 PHE B C 1
ATOM 1628 O O . PHE A 1 266 ? 157.644 142.106 157.059 1.00 97.51 237 PHE B O 1
ATOM 1636 N N . TYR A 1 267 ? 156.990 140.680 155.437 1.00 92.62 238 TYR B N 1
ATOM 1637 C CA . TYR A 1 267 ? 156.350 139.766 156.377 1.00 95.05 238 TYR B CA 1
ATOM 1638 C C . TYR A 1 267 ? 157.371 139.205 157.361 1.00 99.03 238 TYR B C 1
ATOM 1639 O O . TYR A 1 267 ? 157.128 139.160 158.572 1.00 103.77 238 TYR B O 1
ATOM 1648 N N . TRP A 1 268 ? 158.538 138.798 156.859 1.00 97.64 239 TRP B N 1
ATOM 1649 C CA . TRP A 1 268 ? 159.503 138.098 157.697 1.00 96.98 239 TRP B CA 1
ATOM 1650 C C . TRP A 1 268 ? 160.216 139.019 158.678 1.00 95.36 239 TRP B C 1
ATOM 1651 O O . TRP A 1 268 ? 160.763 138.533 159.673 1.00 97.71 239 TRP B O 1
ATOM 1662 N N . ARG A 1 269 ? 160.224 140.329 158.432 1.00 95.78 240 ARG B N 1
ATOM 1663 C CA . ARG A 1 269 ? 160.912 141.260 159.311 1.00 97.04 240 ARG B CA 1
ATOM 1664 C C . ARG A 1 269 ? 159.982 142.124 160.148 1.00 104.98 240 ARG B C 1
ATOM 1665 O O . ARG A 1 269 ? 160.448 142.743 161.110 1.00 109.90 240 ARG B O 1
ATOM 1673 N N . MET A 1 270 ? 158.693 142.192 159.820 1.00 105.96 241 MET B N 1
ATOM 1674 C CA . MET A 1 270 ? 157.775 142.957 160.653 1.00 113.13 241 MET B CA 1
ATOM 1675 C C . MET A 1 270 ? 157.195 142.148 161.807 1.00 116.08 241 MET B C 1
ATOM 1676 O O . MET A 1 270 ? 156.472 142.713 162.634 1.00 114.64 241 MET B O 1
ATOM 1681 N N . LYS A 1 271 ? 157.493 140.853 161.885 1.00 118.33 242 LYS B N 1
ATOM 1682 C CA . LYS A 1 271 ? 157.152 140.041 163.044 1.00 120.88 242 LYS B CA 1
ATOM 1683 C C . LYS A 1 271 ? 158.330 139.833 163.985 1.00 124.80 242 LYS B C 1
ATOM 1684 O O . LYS A 1 271 ? 158.186 139.129 164.989 1.00 125.84 242 LYS B O 1
ATOM 1690 N N . MET A 1 272 ? 159.484 140.424 163.688 1.00 125.46 243 MET B N 1
ATOM 1691 C CA . MET A 1 272 ? 160.681 140.255 164.503 1.00 129.30 243 MET B CA 1
ATOM 1692 C C . MET A 1 272 ? 160.971 141.538 165.269 1.00 134.45 243 MET B C 1
ATOM 1693 O O . MET A 1 272 ? 161.381 142.536 164.656 1.00 130.97 243 MET B O 1
ATOM 1698 N N . PRO A 1 273 ? 160.783 141.569 166.596 1.00 140.89 244 PRO B N 1
ATOM 1699 C CA . PRO A 1 273 ? 161.064 142.765 167.396 1.00 138.43 244 PRO B CA 1
ATOM 1700 C C . PRO A 1 273 ? 162.559 143.006 167.581 1.00 140.06 244 PRO B C 1
ATOM 1701 O O . PRO A 1 273 ? 163.020 143.061 168.721 1.00 140.16 244 PRO B O 1
ATOM 1705 N N . MET A 1 322 ? 187.224 165.477 165.665 1.00 145.21 293 MET B N 1
ATOM 1706 C CA . MET A 1 322 ? 188.203 165.611 164.594 1.00 147.82 293 MET B CA 1
ATOM 1707 C C . MET A 1 322 ? 189.547 165.023 165.016 1.00 147.61 293 MET B C 1
ATOM 1708 O O . MET A 1 322 ? 190.286 164.482 164.193 1.00 144.38 293 MET B O 1
ATOM 1713 N N . GLU A 1 323 ? 189.857 165.132 166.311 1.00 149.10 294 GLU B N 1
ATOM 1714 C CA . GLU A 1 323 ? 191.111 164.583 166.816 1.00 147.71 294 GLU B CA 1
ATOM 1715 C C . GLU A 1 323 ? 191.140 163.063 166.692 1.00 149.10 294 GLU B C 1
ATOM 1716 O O . GLU A 1 323 ? 192.184 162.483 166.370 1.00 147.37 294 GLU B O 1
ATOM 1722 N N . PHE A 1 324 ? 190.004 162.401 166.932 1.00 150.21 295 PHE B N 1
ATOM 1723 C CA . PHE A 1 324 ? 189.945 160.953 166.764 1.00 147.57 295 PHE B CA 1
ATOM 1724 C C . PHE A 1 324 ? 190.172 160.563 165.309 1.00 147.47 295 PHE B C 1
ATOM 1725 O O . PHE A 1 324 ? 190.884 159.594 165.021 1.00 144.46 295 PHE B O 1
ATOM 1733 N N . ALA A 1 325 ? 189.570 161.307 164.378 1.00 149.76 296 ALA B N 1
ATOM 1734 C CA . ALA A 1 325 ? 189.820 161.064 162.962 1.00 147.79 296 ALA B CA 1
ATOM 1735 C C . ALA A 1 325 ? 191.265 161.367 162.590 1.00 146.16 296 ALA B C 1
ATOM 1736 O O . ALA A 1 325 ? 191.852 160.657 161.765 1.00 140.02 296 ALA B O 1
ATOM 1738 N N . ARG A 1 326 ? 191.848 162.415 163.178 1.00 148.29 297 ARG B N 1
ATOM 1739 C CA . ARG A 1 326 ? 193.243 162.741 162.895 1.00 146.38 297 ARG B CA 1
ATOM 1740 C C . ARG A 1 326 ? 194.172 161.621 163.343 1.00 142.37 297 ARG B C 1
ATOM 1741 O O . ARG A 1 326 ? 195.123 161.272 162.633 1.00 137.72 297 ARG B O 1
ATOM 1749 N N . ARG A 1 327 ? 193.920 161.049 164.523 1.00 143.23 298 ARG B N 1
ATOM 1750 C CA . ARG A 1 327 ? 194.712 159.904 164.964 1.00 140.74 298 ARG B CA 1
ATOM 1751 C C . ARG A 1 327 ? 194.509 158.708 164.043 1.00 138.43 298 ARG B C 1
ATOM 1752 O O . ARG A 1 327 ? 195.473 158.017 163.692 1.00 136.59 298 ARG B O 1
ATOM 1760 N N . HIS A 1 328 ? 193.262 158.445 163.644 1.00 137.81 299 HIS B N 1
ATOM 1761 C CA . HIS A 1 328 ? 193.005 157.381 162.679 1.00 136.44 299 HIS B CA 1
ATOM 1762 C C . HIS A 1 328 ? 193.591 157.729 161.316 1.00 134.29 299 HIS B C 1
ATOM 1763 O O . HIS A 1 328 ? 194.321 156.928 160.720 1.00 131.03 299 HIS B O 1
ATOM 1770 N N . GLY A 1 329 ? 193.288 158.924 160.812 1.00 133.63 300 GLY B N 1
ATOM 1771 C CA . GLY A 1 329 ? 193.890 159.415 159.588 1.00 126.96 300 GLY B CA 1
ATOM 1772 C C . GLY A 1 329 ? 193.652 158.552 158.366 1.00 118.85 300 GLY B C 1
ATOM 1773 O O . GLY A 1 329 ? 192.552 158.527 157.806 1.00 115.31 300 GLY B O 1
ATOM 1774 N N . LEU A 1 330 ? 194.698 157.837 157.949 1.00 114.92 301 LEU B N 1
ATOM 1775 C CA . LEU A 1 330 ? 194.693 157.058 156.718 1.00 113.18 301 LEU B CA 1
ATOM 1776 C C . LEU A 1 330 ? 193.702 155.901 156.733 1.00 115.08 301 LEU B C 1
ATOM 1777 O O . LEU A 1 330 ? 193.434 155.330 155.670 1.00 114.25 301 LEU B O 1
ATOM 1782 N N . HIS A 1 331 ? 193.153 155.538 157.894 1.00 117.12 302 HIS B N 1
ATOM 1783 C CA . HIS A 1 331 ? 192.176 154.454 157.935 1.00 114.17 302 HIS B CA 1
ATOM 1784 C C . HIS A 1 331 ? 190.933 154.796 157.120 1.00 108.37 302 HIS B C 1
ATOM 1785 O O . HIS A 1 331 ? 190.387 153.938 156.413 1.00 105.56 302 HIS B O 1
ATOM 1792 N N . LEU A 1 332 ? 190.470 156.046 157.209 1.00 108.15 303 LEU B N 1
ATOM 1793 C CA . LEU A 1 332 ? 189.287 156.456 156.459 1.00 104.86 303 LEU B CA 1
ATOM 1794 C C . LEU A 1 332 ? 189.504 156.291 154.961 1.00 98.85 303 LEU B C 1
ATOM 1795 O O . LEU A 1 332 ? 188.683 155.677 154.265 1.00 98.85 303 LEU B O 1
ATOM 1800 N N . ILE A 1 333 ? 190.609 156.837 154.445 1.00 95.88 304 ILE B N 1
ATOM 1801 C CA . ILE A 1 333 ? 190.868 156.743 153.014 1.00 93.79 304 ILE B CA 1
ATOM 1802 C C . ILE A 1 333 ? 191.091 155.294 152.613 1.00 89.94 304 ILE B C 1
ATOM 1803 O O . ILE A 1 333 ? 190.711 154.885 151.510 1.00 86.33 304 ILE B O 1
ATOM 1808 N N . GLY A 1 334 ? 191.683 154.489 153.498 1.00 91.65 305 GLY B N 1
ATOM 1809 C CA . GLY A 1 334 ? 191.831 153.075 153.199 1.00 94.23 305 GLY B CA 1
ATOM 1810 C C . GLY A 1 334 ? 190.496 152.386 152.998 1.00 93.08 305 GLY B C 1
ATOM 1811 O O . GLY A 1 334 ? 190.302 151.657 152.023 1.00 90.72 305 GLY B O 1
ATOM 1812 N N . THR A 1 335 ? 189.550 152.624 153.911 1.00 93.35 306 THR B N 1
ATOM 1813 C CA . THR A 1 335 ? 188.231 152.005 153.780 1.00 85.20 306 THR B CA 1
ATOM 1814 C C . THR A 1 335 ? 187.517 152.487 152.521 1.00 82.94 306 THR B C 1
ATOM 1815 O O . THR A 1 335 ? 186.957 151.682 151.761 1.00 80.79 306 THR B O 1
ATOM 1819 N N . THR A 1 336 ? 187.535 153.801 152.277 1.00 85.68 307 THR B N 1
ATOM 1820 C CA . THR A 1 336 ? 186.838 154.327 151.106 1.00 83.26 307 THR B CA 1
ATOM 1821 C C . THR A 1 336 ? 187.425 153.775 149.814 1.00 78.49 307 THR B C 1
ATOM 1822 O O . THR A 1 336 ? 186.681 153.373 148.913 1.00 72.16 307 THR B O 1
ATOM 1826 N N . THR A 1 337 ? 188.754 153.739 149.704 1.00 80.08 308 THR B N 1
ATOM 1827 C CA . THR A 1 337 ? 189.377 153.215 148.494 1.00 76.12 308 THR B CA 1
ATOM 1828 C C . THR A 1 337 ? 189.108 151.723 148.336 1.00 74.49 308 THR B C 1
ATOM 1829 O O . THR A 1 337 ? 188.797 151.252 147.236 1.00 71.43 308 THR B O 1
ATOM 1833 N N . THR A 1 338 ? 189.221 150.957 149.425 1.00 74.82 309 THR B N 1
ATOM 1834 C CA . THR A 1 338 ? 189.015 149.518 149.333 1.00 72.51 309 THR B CA 1
ATOM 1835 C C . THR A 1 338 ? 187.570 149.158 149.022 1.00 69.34 309 THR B C 1
ATOM 1836 O O . THR A 1 338 ? 187.313 148.049 148.544 1.00 68.33 309 THR B O 1
ATOM 1840 N N . TRP A 1 339 ? 186.621 150.058 149.288 1.00 64.80 310 TRP B N 1
ATOM 1841 C CA . TRP A 1 339 ? 185.256 149.805 148.836 1.00 59.62 310 TRP B CA 1
ATOM 1842 C C . TRP A 1 339 ? 185.040 150.280 147.402 1.00 57.02 310 TRP B C 1
ATOM 1843 O O . TRP A 1 339 ? 184.386 149.593 146.605 1.00 51.82 310 TRP B O 1
ATOM 1854 N N . PHE A 1 340 ? 185.584 151.451 147.060 1.00 60.54 311 PHE B N 1
ATOM 1855 C CA . PHE A 1 340 ? 185.390 152.024 145.733 1.00 56.16 311 PHE B CA 1
ATOM 1856 C C . PHE A 1 340 ? 185.978 151.126 144.654 1.00 47.61 311 PHE B C 1
ATOM 1857 O O . PHE A 1 340 ? 185.308 150.796 143.666 1.00 41.95 311 PHE B O 1
ATOM 1865 N N . LEU A 1 341 ? 187.240 150.729 144.822 1.00 51.41 312 LEU B N 1
ATOM 1866 C CA . LEU A 1 341 ? 187.930 149.950 143.805 1.00 50.19 312 LEU B CA 1
ATOM 1867 C C . LEU A 1 341 ? 187.434 148.513 143.726 1.00 52.27 312 LEU B C 1
ATOM 1868 O O . LEU A 1 341 ? 187.749 147.822 142.752 1.00 53.77 312 LEU B O 1
ATOM 1873 N N . LEU A 1 342 ? 186.674 148.049 144.717 1.00 50.15 313 LEU B N 1
ATOM 1874 C CA . LEU A 1 342 ? 185.998 146.761 144.629 1.00 42.19 313 LEU B CA 1
ATOM 1875 C C . LEU A 1 342 ? 184.673 146.884 143.890 1.00 47.58 313 LEU B C 1
ATOM 1876 O O . LEU A 1 342 ? 184.361 146.058 143.025 1.00 51.91 313 LEU B O 1
ATOM 1881 N N . ASP A 1 343 ? 183.873 147.892 144.249 1.00 49.64 314 ASP B N 1
ATOM 1882 C CA . ASP A 1 343 ? 182.554 148.037 143.647 1.00 46.34 314 ASP B CA 1
ATOM 1883 C C . ASP A 1 343 ? 182.664 148.370 142.166 1.00 41.15 314 ASP B C 1
ATOM 1884 O O . ASP A 1 343 ? 181.894 147.850 141.345 1.00 36.86 314 ASP B O 1
ATOM 1889 N N . ILE A 1 344 ? 183.626 149.226 141.804 1.00 43.20 315 ILE B N 1
ATOM 1890 C CA . ILE A 1 344 ? 183.808 149.613 140.411 1.00 40.15 315 ILE B CA 1
ATOM 1891 C C . ILE A 1 344 ? 184.120 148.413 139.532 1.00 39.71 315 ILE B C 1
ATOM 1892 O O . ILE A 1 344 ? 183.788 148.419 138.343 1.00 38.52 315 ILE B O 1
ATOM 1897 N N . ALA A 1 345 ? 184.743 147.376 140.086 1.00 40.09 316 ALA B N 1
ATOM 1898 C CA . ALA A 1 345 ? 185.041 146.174 139.321 1.00 33.37 316 ALA B CA 1
ATOM 1899 C C . ALA A 1 345 ? 183.897 145.173 139.360 1.00 42.42 316 ALA B C 1
ATOM 1900 O O . ALA A 1 345 ? 183.569 144.571 138.333 1.00 49.24 316 ALA B O 1
ATOM 1902 N N . PHE A 1 346 ? 183.271 144.996 140.526 1.00 44.52 317 PHE B N 1
ATOM 1903 C CA . PHE A 1 346 ? 182.185 144.025 140.644 1.00 44.80 317 PHE B CA 1
ATOM 1904 C C . PHE A 1 346 ? 180.999 144.410 139.767 1.00 49.68 317 PHE B C 1
ATOM 1905 O O . PHE A 1 346 ? 180.500 143.592 138.984 1.00 47.70 317 PHE B O 1
ATOM 1913 N N . TYR A 1 347 ? 180.527 145.656 139.885 1.00 50.88 318 TYR B N 1
ATOM 1914 C CA . TYR A 1 347 ? 179.391 146.075 139.069 1.00 43.25 318 TYR B CA 1
ATOM 1915 C C . TYR A 1 347 ? 179.747 146.099 137.590 1.00 41.00 318 TYR B C 1
ATOM 1916 O O . TYR A 1 347 ? 178.908 145.779 136.742 1.00 44.43 318 TYR B O 1
ATOM 1925 N N . SER A 1 348 ? 180.979 146.483 137.257 1.00 41.36 319 SER B N 1
ATOM 1926 C CA . SER A 1 348 ? 181.392 146.488 135.859 1.00 43.40 319 SER B CA 1
ATOM 1927 C C . SER A 1 348 ? 181.370 145.081 135.279 1.00 42.32 319 SER B C 1
ATOM 1928 O O . SER A 1 348 ? 180.912 144.870 134.152 1.00 47.89 319 SER B O 1
ATOM 1931 N N . GLN A 1 349 ? 181.857 144.100 136.037 1.00 38.71 320 GLN B N 1
ATOM 1932 C CA . GLN 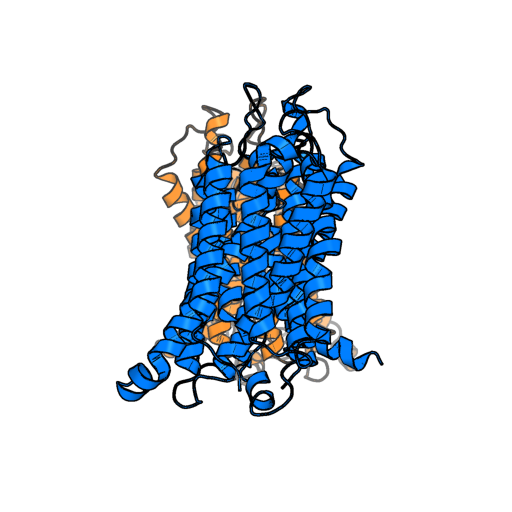A 1 349 ? 181.901 142.735 135.533 1.00 43.55 320 GLN B CA 1
ATOM 1933 C C . GLN A 1 349 ? 180.545 142.044 135.572 1.00 49.57 320 GLN B C 1
ATOM 1934 O O . GLN A 1 349 ? 180.345 141.067 134.843 1.00 55.36 320 GLN B O 1
ATOM 1940 N N . ASN A 1 350 ? 179.612 142.519 136.397 1.00 50.22 321 ASN B N 1
ATOM 1941 C CA . ASN A 1 350 ? 178.271 141.946 136.402 1.00 45.15 321 ASN B CA 1
ATOM 1942 C C . ASN A 1 350 ? 177.345 142.585 135.377 1.00 48.95 321 ASN B C 1
ATOM 1943 O O . ASN A 1 350 ? 176.429 141.919 134.883 1.00 50.91 321 ASN B O 1
ATOM 1948 N N . LEU A 1 351 ? 177.557 143.859 135.047 1.00 54.44 322 LEU B N 1
ATOM 1949 C CA . LEU A 1 351 ? 176.688 144.565 134.115 1.00 50.26 322 LEU B CA 1
ATOM 1950 C C . LEU A 1 351 ? 177.136 144.427 132.669 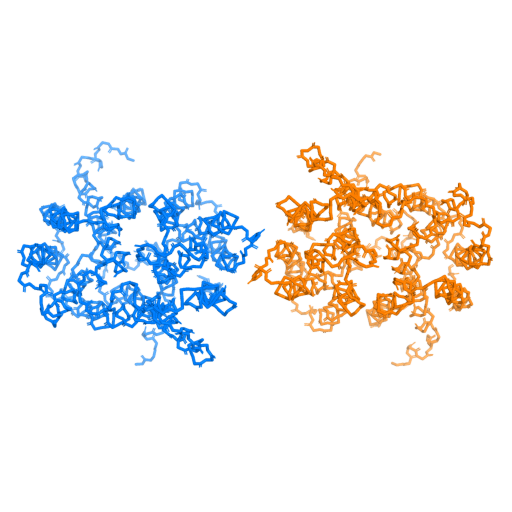1.00 54.34 322 LEU B C 1
ATOM 1951 O O . LEU A 1 351 ? 176.291 144.430 131.768 1.00 62.10 322 LEU B O 1
ATOM 1956 N N . THR A 1 352 ? 178.439 144.305 132.424 1.00 50.72 323 THR B N 1
ATOM 1957 C CA . THR A 1 352 ? 178.969 144.171 131.075 1.00 50.62 323 THR B CA 1
ATOM 1958 C C . THR A 1 352 ? 178.931 142.733 130.577 1.00 50.74 323 THR B C 1
ATOM 1959 O O . THR A 1 352 ? 179.600 142.408 129.590 1.00 53.27 323 THR B O 1
ATOM 1963 N N . GLN A 1 353 ? 178.166 141.867 131.243 1.00 50.80 324 GLN B N 1
ATOM 1964 C CA . GLN A 1 353 ? 178.053 140.481 130.807 1.00 57.34 324 GLN B CA 1
ATOM 1965 C C . GLN A 1 353 ? 177.421 140.391 129.424 1.00 59.54 324 GLN B C 1
ATOM 1966 O O . GLN A 1 353 ? 177.825 139.564 128.600 1.00 61.59 324 GLN B O 1
ATOM 1972 N N . LYS A 1 354 ? 176.430 141.241 129.150 1.00 56.95 325 LYS B N 1
ATOM 1973 C CA . LYS A 1 354 ? 175.701 141.195 127.888 1.00 54.32 325 LYS B CA 1
ATOM 1974 C C . LYS A 1 354 ? 176.527 141.660 126.695 1.00 56.83 325 LYS B C 1
ATOM 1975 O O . LYS A 1 354 ? 176.086 141.472 125.556 1.00 59.22 325 LYS B O 1
ATOM 1981 N N . ASP A 1 355 ? 177.695 142.262 126.916 1.00 57.91 326 ASP B N 1
ATOM 1982 C CA . ASP A 1 355 ? 178.520 142.764 125.825 1.00 60.94 326 ASP B CA 1
ATOM 1983 C C . ASP A 1 355 ? 179.784 141.957 125.584 1.00 65.86 326 ASP B C 1
ATOM 1984 O O . ASP A 1 355 ? 180.222 141.853 124.437 1.00 69.03 326 ASP B O 1
ATOM 1989 N N . ILE A 1 356 ? 180.388 141.396 126.632 1.00 66.11 327 ILE B N 1
ATOM 1990 C CA . ILE A 1 356 ? 181.620 140.631 126.458 1.00 61.17 327 ILE B CA 1
ATOM 1991 C C . ILE A 1 356 ? 181.338 139.311 125.752 1.00 69.53 327 ILE B C 1
ATOM 1992 O O . ILE A 1 356 ? 182.067 138.911 124.838 1.00 76.07 327 ILE B O 1
ATOM 1997 N N . PHE A 1 357 ? 180.277 138.614 126.165 1.00 65.99 328 PHE B N 1
ATOM 1998 C CA . PHE A 1 357 ? 179.982 137.302 125.591 1.00 69.75 328 PHE B CA 1
ATOM 1999 C C . PHE A 1 357 ? 179.738 137.337 124.087 1.00 71.24 328 PHE B C 1
ATOM 2000 O O . PHE A 1 357 ? 180.312 136.494 123.377 1.00 75.06 328 PHE B O 1
ATOM 2008 N N . PRO A 1 358 ? 178.917 138.239 123.534 1.00 69.61 329 PRO B N 1
ATOM 2009 C CA . PRO A 1 358 ? 178.741 138.239 122.072 1.00 75.09 329 PRO B CA 1
ATOM 2010 C C . PRO A 1 358 ? 180.028 138.488 121.310 1.00 72.27 329 PRO B C 1
ATOM 2011 O O . PRO A 1 358 ? 180.158 138.038 120.165 1.00 72.75 329 PRO B O 1
ATOM 2015 N N . ALA A 1 359 ? 180.983 139.198 121.906 1.00 69.33 330 ALA B N 1
ATOM 2016 C CA . ALA A 1 359 ? 182.277 139.420 121.280 1.00 72.34 330 ALA B CA 1
ATOM 2017 C C . ALA A 1 359 ? 183.249 138.267 121.490 1.00 81.87 330 ALA B C 1
ATOM 2018 O O . ALA A 1 359 ? 184.257 138.194 120.781 1.00 90.40 330 ALA B O 1
ATOM 2020 N N . MET A 1 360 ? 182.972 137.362 122.434 1.00 81.29 331 MET B N 1
ATOM 2021 C CA . MET A 1 360 ? 183.868 136.247 122.761 1.00 80.82 331 MET B CA 1
ATOM 2022 C C . MET A 1 360 ? 183.074 134.945 122.741 1.00 79.92 331 MET B C 1
ATOM 2023 O O . MET A 1 360 ? 182.659 134.454 123.792 1.00 79.03 331 MET B O 1
ATOM 2028 N N . GLY A 1 361 ? 182.893 134.380 121.550 1.00 81.88 332 GLY B N 1
ATOM 2029 C CA . GLY A 1 361 ? 182.257 133.079 121.433 1.00 85.01 332 GLY B CA 1
ATOM 2030 C C . GLY A 1 361 ? 180.914 133.032 122.126 1.00 81.81 332 GLY B C 1
ATOM 2031 O O . GLY A 1 361 ? 180.150 134.003 122.114 1.00 81.57 332 GLY B O 1
ATOM 2032 N N . LEU A 1 362 ? 180.629 131.890 122.755 1.00 81.20 333 LEU B N 1
ATOM 2033 C CA . LEU A 1 362 ? 179.425 131.701 123.559 1.00 81.49 333 LEU B CA 1
ATOM 2034 C C . LEU A 1 362 ? 178.164 132.051 122.779 1.00 84.45 333 LEU B C 1
ATOM 2035 O O . LEU A 1 362 ? 177.722 131.281 121.920 1.00 88.00 333 LEU B O 1
ATOM 2040 N N . ILE A 1 363 ? 177.573 133.207 123.083 1.00 82.08 334 ILE B N 1
ATOM 2041 C CA . ILE A 1 363 ? 176.390 133.660 122.365 1.00 80.87 334 ILE B CA 1
ATOM 2042 C C . ILE A 1 363 ? 176.764 134.003 120.931 1.00 86.26 334 ILE B C 1
ATOM 2043 O O . ILE A 1 363 ? 177.814 134.604 120.668 1.00 86.13 334 ILE B O 1
ATOM 2048 N N . SER A 1 364 ? 175.901 133.626 119.991 1.00 90.13 335 SER B N 1
ATOM 2049 C CA . SER A 1 364 ? 176.188 133.836 118.581 1.00 92.79 335 SER B CA 1
ATOM 2050 C C . SER A 1 364 ? 176.008 135.309 118.215 1.00 93.64 335 SER B C 1
ATOM 2051 O O . SER A 1 364 ? 175.754 136.168 119.065 1.00 89.60 335 SER B O 1
ATOM 2054 N N . GLY A 1 365 ? 176.143 135.599 116.923 1.00 97.14 336 GLY B N 1
ATOM 2055 C CA . GLY A 1 365 ? 176.054 136.971 116.463 1.00 97.32 336 GLY B CA 1
ATOM 2056 C C . GLY A 1 365 ? 174.678 137.565 116.697 1.00 96.88 336 GLY B C 1
ATOM 2057 O O . GLY A 1 365 ? 173.665 136.867 116.720 1.00 94.31 336 GLY B O 1
ATOM 2058 N N . ALA A 1 366 ? 174.652 138.887 116.880 1.00 100.81 337 ALA B N 1
ATOM 2059 C CA . ALA A 1 366 ? 173.401 139.560 117.211 1.00 96.36 337 ALA B CA 1
ATOM 2060 C C . ALA A 1 366 ? 172.376 139.417 116.093 1.00 87.21 337 ALA B C 1
ATOM 2061 O O . ALA A 1 366 ? 171.211 139.094 116.350 1.00 78.72 337 ALA B O 1
ATOM 2063 N N . ALA A 1 367 ? 172.786 139.644 114.848 1.00 89.74 338 ALA B N 1
ATOM 2064 C CA . ALA A 1 367 ? 171.853 139.551 113.725 1.00 89.35 338 ALA B CA 1
ATOM 2065 C C . ALA A 1 367 ? 171.812 138.143 113.143 1.00 90.98 338 ALA B C 1
ATOM 2066 O O . ALA A 1 367 ? 171.890 137.942 111.933 1.00 95.81 338 ALA B O 1
ATOM 2068 N N . GLU A 1 368 ? 171.687 137.151 114.023 1.00 89.25 339 GLU B N 1
ATOM 2069 C CA . GLU A 1 368 ? 171.416 135.784 113.609 1.00 87.42 339 GLU B CA 1
ATOM 2070 C C . GLU A 1 368 ? 170.414 135.092 114.520 1.00 82.05 339 GLU B C 1
ATOM 2071 O O . GLU A 1 368 ? 170.136 133.907 114.311 1.00 79.26 339 GLU B O 1
ATOM 2077 N N . VAL A 1 369 ? 169.861 135.788 115.512 1.00 82.85 340 VAL B N 1
ATOM 2078 C CA . VAL A 1 369 ? 169.056 135.182 116.561 1.00 78.30 340 VAL B CA 1
ATOM 2079 C C . VAL A 1 369 ? 167.724 135.912 116.641 1.00 73.86 340 VAL B C 1
ATOM 2080 O O . VAL A 1 369 ? 167.608 137.078 116.250 1.00 73.57 340 VAL B O 1
ATOM 2084 N N . ASN A 1 370 ? 166.713 135.220 117.159 1.00 69.62 341 ASN B N 1
ATOM 2085 C CA . ASN A 1 370 ? 165.406 135.826 117.353 1.00 65.37 341 ASN B CA 1
ATOM 2086 C C . ASN A 1 370 ? 165.441 136.753 118.569 1.00 69.98 341 ASN B C 1
ATOM 2087 O O . ASN A 1 370 ? 166.436 136.839 119.294 1.00 77.61 341 ASN B O 1
ATOM 2092 N N . ALA A 1 371 ? 164.334 137.461 118.796 1.00 64.69 342 ALA B N 1
ATOM 2093 C CA . ALA A 1 371 ? 164.296 138.433 119.884 1.00 62.69 342 ALA B CA 1
ATOM 2094 C C . ALA A 1 371 ? 164.258 137.751 121.246 1.00 57.20 342 ALA B C 1
ATOM 2095 O O . ALA A 1 371 ? 164.885 138.226 122.200 1.00 52.76 342 ALA B O 1
ATOM 2097 N N . LEU A 1 372 ? 163.535 136.640 121.359 1.00 56.83 343 LEU B N 1
ATOM 2098 C CA . LEU A 1 372 ? 163.346 135.980 122.646 1.00 55.48 343 LEU B CA 1
ATOM 2099 C C . LEU A 1 372 ? 164.466 134.994 122.963 1.00 52.24 343 LEU B C 1
ATOM 2100 O O . LEU A 1 372 ? 165.008 135.000 124.074 1.00 53.65 343 LEU B O 1
ATOM 2105 N N . THR A 1 373 ? 164.817 134.135 122.006 1.00 49.07 344 THR B N 1
ATOM 2106 C CA . THR A 1 373 ? 165.824 133.116 122.272 1.00 49.78 344 THR B CA 1
ATOM 2107 C C . THR A 1 373 ? 167.206 133.710 122.509 1.00 55.09 344 THR B C 1
ATOM 2108 O O . THR A 1 373 ? 168.023 133.080 123.183 1.00 58.23 344 THR B O 1
ATOM 2112 N N . GLU A 1 374 ? 167.486 134.910 121.994 1.00 57.60 345 GLU B N 1
ATOM 2113 C CA . GLU A 1 374 ? 168.729 135.585 122.357 1.00 55.22 345 GLU B CA 1
ATOM 2114 C C . GLU A 1 374 ? 168.745 135.935 123.841 1.00 54.14 345 GLU B C 1
ATOM 2115 O O . GLU A 1 374 ? 169.756 135.736 124.529 1.00 54.19 345 GLU B O 1
ATOM 2121 N N . MET A 1 375 ? 167.625 136.450 124.352 1.00 56.41 346 MET B N 1
ATOM 2122 C CA . MET A 1 375 ? 167.506 136.705 125.783 1.00 48.56 346 MET B CA 1
ATOM 2123 C C . MET A 1 375 ? 167.636 135.413 126.574 1.00 45.59 346 MET B C 1
ATOM 2124 O O . MET A 1 375 ? 168.260 135.388 127.640 1.00 45.37 346 MET B O 1
ATOM 2129 N N . PHE A 1 376 ? 167.060 134.325 126.059 1.00 47.19 347 PHE B N 1
ATOM 2130 C CA . PHE A 1 376 ? 167.186 133.032 126.724 1.00 46.59 347 PHE B CA 1
ATOM 2131 C C . PHE A 1 376 ? 168.641 132.573 126.783 1.00 51.61 347 PHE B C 1
ATOM 2132 O O . PHE A 1 376 ? 169.099 132.070 127.815 1.00 57.52 347 PHE B O 1
ATOM 2140 N N . GLN A 1 377 ? 169.380 132.735 125.683 1.00 48.55 348 GLN B N 1
ATOM 2141 C CA . GLN A 1 377 ? 170.788 132.347 125.668 1.00 44.86 348 GLN B CA 1
ATOM 2142 C C . GLN A 1 377 ? 171.601 133.182 126.647 1.00 48.08 348 GLN B C 1
ATOM 2143 O O . GLN A 1 377 ? 172.458 132.652 127.366 1.00 49.60 348 GLN B O 1
ATOM 2149 N N . ILE A 1 378 ? 171.351 134.493 126.683 1.00 53.30 349 ILE B N 1
ATOM 2150 C CA . ILE A 1 378 ? 172.065 135.354 127.623 1.00 55.29 349 ILE B CA 1
ATOM 2151 C C . ILE A 1 378 ? 171.748 134.948 129.056 1.00 51.43 349 ILE B C 1
ATOM 2152 O O . ILE A 1 378 ? 172.636 134.907 129.919 1.00 53.48 349 ILE B O 1
ATOM 2157 N N . SER A 1 379 ? 170.480 134.634 129.330 1.00 49.40 350 SER B N 1
ATOM 2158 C CA . SER A 1 379 ? 170.094 134.191 130.664 1.00 45.34 350 SER B CA 1
ATOM 2159 C C . SER A 1 379 ? 170.798 132.896 131.038 1.00 49.58 350 SER B C 1
ATOM 2160 O O . SER A 1 379 ? 171.263 132.744 132.170 1.00 56.38 350 SER B O 1
ATOM 2163 N N . LYS A 1 380 ? 170.883 131.948 130.102 1.00 47.54 351 LYS B N 1
ATOM 2164 C CA . LYS A 1 380 ? 171.551 130.684 130.397 1.00 49.56 351 LYS B CA 1
ATOM 2165 C C . LYS A 1 380 ? 173.034 130.893 130.670 1.00 52.88 351 LYS B C 1
ATOM 2166 O O . LYS A 1 380 ? 173.593 130.298 131.600 1.00 59.71 351 LYS B O 1
ATOM 2172 N N . ALA A 1 381 ? 173.691 131.730 129.865 1.00 51.04 352 ALA B N 1
ATOM 2173 C CA . ALA A 1 381 ? 175.112 131.990 130.078 1.00 51.20 352 ALA B CA 1
ATOM 2174 C C . ALA A 1 381 ? 175.348 132.646 131.433 1.00 51.81 352 ALA B C 1
ATOM 2175 O O . ALA A 1 381 ? 176.250 132.247 132.182 1.00 55.11 352 ALA B O 1
ATOM 2177 N N . SER A 1 382 ? 174.532 133.648 131.771 1.00 54.06 353 SER B N 1
ATOM 2178 C CA . SER A 1 382 ? 174.666 134.306 133.065 1.00 55.17 353 SER B CA 1
ATOM 2179 C C . SER A 1 382 ? 174.395 133.336 134.207 1.00 56.32 353 SER B C 1
ATOM 2180 O O . SER A 1 382 ? 175.085 133.365 135.231 1.00 55.87 353 SER B O 1
ATOM 2183 N N . PHE A 1 383 ? 173.392 132.472 134.049 1.00 56.10 354 PHE B N 1
ATOM 2184 C CA . PHE A 1 383 ? 173.063 131.501 135.086 1.00 58.99 354 PHE B CA 1
ATOM 2185 C C . PHE A 1 383 ? 174.222 130.542 135.324 1.00 64.08 354 PHE B C 1
ATOM 2186 O O . PHE A 1 383 ? 174.602 130.281 136.470 1.00 67.56 354 PHE B O 1
ATOM 2194 N N . LEU A 1 384 ? 174.816 130.025 134.246 1.00 63.44 355 LEU B N 1
ATOM 2195 C CA . LEU A 1 384 ? 175.939 129.105 134.399 1.00 58.12 355 LEU B CA 1
ATOM 2196 C C . LEU A 1 384 ? 177.138 129.796 135.034 1.00 58.05 355 LEU B C 1
ATOM 2197 O O . LEU A 1 384 ? 177.779 129.240 135.936 1.00 58.52 355 LEU B O 1
ATOM 2202 N N . VAL A 1 385 ? 177.455 131.012 134.580 1.00 60.13 356 VAL B N 1
ATOM 2203 C CA . VAL A 1 385 ? 178.613 131.721 135.117 1.00 62.07 356 VAL B CA 1
ATOM 2204 C C . VAL A 1 385 ? 178.406 132.040 136.593 1.00 64.29 356 VAL B C 1
ATOM 2205 O O . VAL A 1 385 ? 179.327 131.906 137.408 1.00 63.38 356 VAL B O 1
ATOM 2209 N N . ALA A 1 386 ? 177.193 132.455 136.964 1.00 63.14 357 ALA B N 1
ATOM 2210 C CA . ALA A 1 386 ? 176.910 132.787 138.354 1.00 65.00 357 ALA B CA 1
ATOM 2211 C C . ALA A 1 386 ? 176.788 131.553 139.236 1.00 68.27 357 ALA B C 1
ATOM 2212 O O . ALA A 1 386 ? 176.954 131.663 140.455 1.00 70.82 357 ALA B O 1
ATOM 2214 N N . LEU A 1 387 ? 176.499 130.388 138.659 1.00 64.90 358 LEU B N 1
ATOM 2215 C CA . LEU A 1 387 ? 176.407 129.176 139.459 1.00 63.59 358 LEU B CA 1
ATOM 2216 C C . LEU A 1 387 ? 177.772 128.539 139.688 1.00 69.37 358 LEU B C 1
ATOM 2217 O O . LEU A 1 387 ? 178.137 128.253 140.832 1.00 78.04 358 LEU B O 1
ATOM 2222 N N . LEU A 1 388 ? 178.536 128.307 138.618 1.00 66.23 359 LEU B N 1
ATOM 2223 C CA . LEU A 1 388 ? 179.824 127.641 138.787 1.00 59.98 359 LEU B CA 1
ATOM 2224 C C . LEU A 1 388 ? 180.876 128.599 139.336 1.00 58.52 359 LEU B C 1
ATOM 2225 O O . LEU A 1 388 ? 181.747 128.192 140.110 1.00 58.88 359 LEU B O 1
ATOM 2230 N N . GLY A 1 389 ? 180.821 129.868 138.940 1.00 64.43 360 GLY B N 1
ATOM 2231 C CA . GLY A 1 389 ? 181.810 130.830 139.382 1.00 66.01 360 GLY B CA 1
ATOM 2232 C C . GLY A 1 389 ? 181.490 131.557 140.672 1.00 67.18 360 GLY B C 1
ATOM 2233 O O . GLY A 1 389 ? 182.253 131.480 141.639 1.00 67.40 360 GLY B O 1
ATOM 2234 N N . THR A 1 390 ? 180.360 132.267 140.703 1.00 68.55 361 THR B N 1
ATOM 2235 C CA . THR A 1 390 ? 180.074 133.155 141.826 1.00 74.60 361 THR B CA 1
ATOM 2236 C C . THR A 1 390 ? 179.677 132.376 143.075 1.00 79.97 361 THR B C 1
ATOM 2237 O O . THR A 1 390 ? 180.146 132.677 144.179 1.00 78.98 361 THR B O 1
ATOM 2241 N N . PHE A 1 391 ? 178.808 131.377 142.922 1.00 81.10 362 PHE B N 1
ATOM 2242 C CA . PHE A 1 391 ? 178.238 130.699 144.086 1.00 82.03 362 PHE B CA 1
ATOM 2243 C C . PHE A 1 391 ? 179.273 130.002 144.962 1.00 82.98 362 PHE B C 1
ATOM 2244 O O . PHE A 1 391 ? 179.213 130.170 146.192 1.00 88.96 362 PHE B O 1
ATOM 2252 N N . PRO A 1 392 ? 180.222 129.219 144.435 1.00 77.03 363 PRO B N 1
ATOM 2253 C CA . PRO A 1 392 ? 181.178 128.540 145.327 1.00 83.21 363 PRO B CA 1
ATOM 2254 C C . PRO A 1 392 ? 182.080 129.487 146.101 1.00 84.80 363 PRO B C 1
ATOM 2255 O O . PRO A 1 392 ? 182.725 129.046 147.062 1.00 89.00 363 PRO B O 1
ATOM 2259 N N . GLY A 1 393 ? 182.159 130.759 145.707 1.00 79.40 364 GLY B N 1
ATOM 2260 C CA . GLY A 1 393 ? 183.036 131.685 146.404 1.00 82.48 364 GLY B CA 1
ATOM 2261 C C . GLY A 1 393 ? 182.665 131.859 147.864 1.00 90.13 364 GLY B C 1
ATOM 2262 O O . GLY A 1 393 ? 183.527 131.818 148.744 1.00 97.89 364 GLY B O 1
ATOM 2263 N N . TYR A 1 394 ? 181.373 132.050 148.142 1.00 87.33 365 TYR B N 1
ATOM 2264 C CA . TYR A 1 394 ? 180.941 132.220 149.527 1.00 90.44 365 TYR B CA 1
ATOM 2265 C C . TYR A 1 394 ? 181.221 130.971 150.352 1.00 93.80 365 TYR B C 1
ATOM 2266 O O . TYR A 1 394 ? 181.628 131.065 151.516 1.00 97.15 365 TYR B O 1
ATOM 2275 N N . TRP A 1 395 ? 180.989 129.790 149.776 1.00 90.69 366 TRP B N 1
ATOM 2276 C CA . TRP A 1 395 ? 181.166 128.561 150.542 1.00 98.11 366 TRP B CA 1
ATOM 2277 C C . TRP A 1 395 ? 182.638 128.230 150.745 1.00 100.79 366 TRP B C 1
ATOM 2278 O O . TRP A 1 395 ? 182.988 127.537 151.707 1.00 104.61 366 TRP B O 1
ATOM 2289 N N . VAL A 1 396 ? 183.512 128.691 149.850 1.00 98.68 367 VAL B N 1
ATOM 2290 C CA . VAL A 1 396 ? 184.942 128.608 150.126 1.00 98.87 367 VAL B CA 1
ATOM 2291 C C . VAL A 1 396 ? 185.327 129.609 151.208 1.00 103.02 367 VAL B C 1
ATOM 2292 O O . VAL A 1 396 ? 186.153 129.318 152.081 1.00 109.05 367 VAL B O 1
ATOM 2296 N N . THR A 1 397 ? 184.723 130.799 151.175 1.00 101.44 368 THR B N 1
ATOM 2297 C CA . THR A 1 397 ? 185.093 131.858 152.108 1.00 103.01 368 THR B CA 1
ATOM 2298 C C . THR A 1 397 ? 184.691 131.519 153.540 1.00 109.39 368 THR B C 1
ATOM 2299 O O . THR A 1 397 ? 185.449 131.787 154.480 1.00 114.11 368 THR B O 1
ATOM 2303 N N . VAL A 1 398 ? 183.513 130.916 153.724 1.00 108.45 369 VAL B N 1
ATOM 2304 C CA . VAL A 1 398 ? 182.960 130.754 155.070 1.00 116.22 369 VAL B CA 1
ATOM 2305 C C . VAL A 1 398 ? 183.895 129.932 155.950 1.00 121.30 369 VAL B C 1
ATOM 2306 O O . VAL A 1 398 ? 184.061 130.221 157.141 1.00 125.11 369 VAL B O 1
ATOM 2310 N N . ALA A 1 399 ? 184.519 128.900 155.384 1.00 117.81 370 ALA B N 1
ATOM 2311 C CA . ALA A 1 399 ? 185.358 128.007 156.171 1.00 116.25 370 ALA B CA 1
ATOM 2312 C C . ALA A 1 399 ? 186.773 128.530 156.377 1.00 116.63 370 ALA B C 1
ATOM 2313 O O . ALA A 1 399 ? 187.542 127.901 157.111 1.00 119.43 370 ALA B O 1
ATOM 2315 N N . LEU A 1 400 ? 187.139 129.653 155.759 1.00 113.93 371 LEU B N 1
ATOM 2316 C CA . LEU A 1 400 ? 188.507 130.154 155.824 1.00 115.21 371 LEU B CA 1
ATOM 2317 C C . LEU A 1 400 ? 188.618 131.507 156.518 1.00 119.44 371 LEU B C 1
ATOM 2318 O O . LEU A 1 400 ? 189.684 132.131 156.459 1.00 122.57 371 LEU B O 1
ATOM 2323 N N . ILE A 1 401 ? 187.553 131.979 157.170 1.00 118.58 372 ILE B N 1
ATOM 2324 C CA . ILE A 1 401 ? 187.607 133.278 157.838 1.00 120.00 372 ILE B CA 1
ATOM 2325 C C . ILE A 1 401 ? 188.603 133.254 158.990 1.00 125.18 372 ILE B C 1
ATOM 2326 O O . ILE A 1 401 ? 189.392 134.190 159.167 1.00 125.40 372 ILE B O 1
ATOM 2331 N N . ASP A 1 402 ? 188.585 132.191 159.791 1.00 127.32 373 ASP B N 1
ATOM 2332 C CA . ASP A 1 402 ? 189.430 132.130 160.976 1.00 128.21 373 ASP B CA 1
ATOM 2333 C C . ASP A 1 402 ? 190.777 131.472 160.705 1.00 125.12 373 ASP B C 1
ATOM 2334 O O . ASP A 1 402 ? 191.793 131.892 161.270 1.00 123.25 373 ASP B O 1
ATOM 2339 N N . LYS A 1 403 ? 190.807 130.443 159.855 1.00 124.11 374 LYS B N 1
ATOM 2340 C CA . LYS A 1 403 ? 192.059 129.745 159.587 1.00 125.69 374 LYS B CA 1
ATOM 2341 C C . LYS A 1 403 ? 193.066 130.650 158.888 1.00 126.84 374 LYS B C 1
ATOM 2342 O O . LYS A 1 403 ? 194.250 130.659 159.242 1.00 130.62 374 LYS B O 1
ATOM 2348 N N . MET A 1 404 ? 192.618 131.420 157.897 1.00 123.17 375 MET B N 1
ATOM 2349 C CA . MET A 1 404 ? 193.491 132.331 157.167 1.00 125.39 375 MET B CA 1
ATOM 2350 C C . MET A 1 404 ? 193.454 133.752 157.707 1.00 126.99 375 MET B C 1
ATOM 2351 O O . MET A 1 404 ? 194.496 134.411 157.771 1.00 127.30 375 MET B O 1
ATOM 2356 N N . GLY A 1 405 ? 192.281 134.240 158.096 1.00 128.04 376 GLY B N 1
ATOM 2357 C CA . GLY A 1 405 ? 192.162 135.593 158.599 1.00 128.06 376 GLY B CA 1
ATOM 2358 C C . GLY A 1 405 ? 191.295 136.475 157.726 1.00 122.26 376 GLY B C 1
ATOM 2359 O O . GLY A 1 405 ? 190.354 136.000 157.083 1.00 119.60 376 GLY B O 1
ATOM 2360 N N . ARG A 1 406 ? 191.606 137.770 157.700 1.00 118.70 377 ARG B N 1
ATOM 2361 C CA . ARG A 1 406 ? 190.853 138.735 156.918 1.00 115.94 377 ARG B CA 1
ATOM 2362 C C . ARG A 1 406 ? 191.749 139.568 156.008 1.00 117.51 377 ARG B C 1
ATOM 2363 O O . ARG A 1 406 ? 191.276 140.062 154.978 1.00 112.58 377 ARG B O 1
ATOM 2371 N N . TYR A 1 407 ? 193.037 139.687 156.329 1.00 118.44 378 TYR B N 1
ATOM 2372 C CA . TYR A 1 407 ? 193.988 140.507 155.584 1.00 116.64 378 TYR B CA 1
ATOM 2373 C C . TYR A 1 407 ? 194.550 139.777 154.365 1.00 111.73 378 TYR B C 1
ATOM 2374 O O . TYR A 1 407 ? 194.406 140.242 153.228 1.00 108.93 378 TYR B O 1
ATOM 2383 N N . MET A 1 408 ? 195.197 138.631 154.594 1.00 109.27 379 MET B N 1
ATOM 2384 C CA . MET A 1 408 ? 195.878 137.929 153.511 1.00 105.15 379 MET B CA 1
ATOM 2385 C C . MET A 1 408 ? 194.891 137.421 152.468 1.00 100.64 379 MET B C 1
ATOM 2386 O O . MET A 1 408 ? 195.203 137.397 151.272 1.00 95.48 379 MET B O 1
ATOM 2391 N N . ILE A 1 409 ? 193.699 137.004 152.899 1.00 103.05 380 ILE B N 1
ATOM 2392 C CA . ILE A 1 409 ? 192.702 136.508 151.954 1.00 101.91 380 ILE B CA 1
ATOM 2393 C C . ILE A 1 409 ? 192.282 137.617 150.996 1.00 96.79 380 ILE B C 1
ATOM 2394 O O . ILE A 1 409 ? 192.219 137.417 149.778 1.00 94.05 380 ILE B O 1
ATOM 2399 N N . GLN A 1 410 ? 192.016 138.811 151.531 1.00 96.80 381 GLN B N 1
ATOM 2400 C CA . GLN A 1 410 ? 191.667 139.944 150.678 1.00 92.78 381 GLN B CA 1
ATOM 2401 C C . GLN A 1 410 ? 192.828 140.329 149.770 1.00 92.06 381 GLN B C 1
ATOM 2402 O O . GLN A 1 410 ? 192.627 140.651 148.591 1.00 87.78 381 GLN B O 1
ATOM 2408 N N . LEU A 1 411 ? 194.052 140.304 150.305 1.00 94.54 382 LEU B N 1
ATOM 2409 C CA . LEU A 1 411 ? 195.222 140.648 149.502 1.00 94.77 382 LEU B CA 1
ATOM 2410 C C . LEU A 1 411 ? 195.358 139.717 148.302 1.00 91.48 382 LEU B C 1
ATOM 2411 O O . LEU A 1 411 ? 195.491 140.170 147.156 1.00 90.38 382 LEU B O 1
ATOM 2416 N N . ILE A 1 412 ? 195.312 138.405 148.546 1.00 89.75 383 ILE B N 1
ATOM 2417 C CA . ILE A 1 412 ? 195.444 137.459 147.445 1.00 88.84 383 ILE B CA 1
ATOM 2418 C C . ILE A 1 412 ? 194.250 137.553 146.506 1.00 86.32 383 ILE B C 1
ATOM 2419 O O . ILE A 1 412 ? 194.401 137.377 145.294 1.00 83.30 383 ILE B O 1
ATOM 2424 N N . GLY A 1 413 ? 193.055 137.838 147.029 1.00 86.63 384 GLY B N 1
ATOM 2425 C CA . GLY A 1 413 ? 191.908 138.005 146.152 1.00 78.95 384 GLY B CA 1
ATOM 2426 C C . GLY A 1 413 ? 192.103 139.143 145.172 1.00 76.45 384 GLY B C 1
ATOM 2427 O O . GLY A 1 413 ? 191.871 138.992 143.970 1.00 76.87 384 GLY B O 1
ATOM 2428 N N . PHE A 1 414 ? 192.560 140.294 145.671 1.00 73.26 385 PHE B N 1
ATOM 2429 C CA . PHE A 1 414 ? 192.838 141.420 144.784 1.00 74.69 385 PHE B CA 1
ATOM 2430 C C . PHE A 1 414 ? 193.936 141.076 143.784 1.00 77.21 385 PHE B C 1
ATOM 2431 O O . PHE A 1 414 ? 193.857 141.454 142.606 1.00 74.01 385 PHE B O 1
ATOM 2439 N N . PHE A 1 415 ? 194.973 140.367 144.237 1.00 78.02 386 PHE B N 1
ATOM 2440 C CA . PHE A 1 415 ? 196.074 140.029 143.339 1.00 79.74 386 PHE B CA 1
ATOM 2441 C C . PHE A 1 415 ? 195.603 139.134 142.196 1.00 77.58 386 PHE B C 1
ATOM 2442 O O . PHE A 1 415 ? 195.952 139.365 141.031 1.00 78.32 386 PHE B O 1
ATOM 2450 N N . MET A 1 416 ? 194.815 138.099 142.508 1.00 78.36 387 MET B N 1
ATOM 2451 C CA . MET A 1 416 ? 194.298 137.237 141.446 1.00 78.80 387 MET B CA 1
ATOM 2452 C C . MET A 1 416 ? 193.321 137.981 140.545 1.00 72.99 387 MET B C 1
ATOM 2453 O O . MET A 1 416 ? 193.321 137.766 139.329 1.00 71.35 387 MET B O 1
ATOM 2458 N N . MET A 1 417 ? 192.480 138.851 141.115 1.00 67.82 388 MET B N 1
ATOM 2459 C CA . MET A 1 417 ? 191.650 139.723 140.289 1.00 66.41 388 MET B CA 1
ATOM 2460 C C . MET A 1 417 ? 192.491 140.424 139.232 1.00 71.46 388 MET B C 1
ATOM 2461 O O . MET A 1 417 ? 192.232 140.318 138.026 1.00 69.84 388 MET B O 1
ATOM 2466 N N . SER A 1 418 ? 193.514 141.151 139.687 1.00 71.83 389 SER B N 1
ATOM 2467 C CA . SER A 1 418 ? 194.318 141.964 138.782 1.00 71.08 389 SER B CA 1
ATOM 2468 C C . SER A 1 418 ? 195.037 141.104 137.752 1.00 69.52 389 SER B C 1
ATOM 2469 O O . SER A 1 418 ? 195.038 141.417 136.554 1.00 67.46 389 SER B O 1
ATOM 2472 N N . MET A 1 419 ? 195.651 140.007 138.199 1.00 70.36 390 MET B N 1
ATOM 2473 C CA . MET A 1 419 ? 196.420 139.169 137.286 1.00 74.56 390 MET B CA 1
ATOM 2474 C C . MET A 1 419 ? 195.523 138.536 136.230 1.00 76.30 390 MET B C 1
ATOM 2475 O O . MET A 1 419 ? 195.863 138.522 135.042 1.00 75.31 390 MET B O 1
ATOM 2480 N N . PHE A 1 420 ? 194.365 138.012 136.642 1.00 75.88 391 PHE B N 1
ATOM 2481 C CA . PHE A 1 420 ? 193.460 137.382 135.689 1.00 75.26 391 PHE B CA 1
ATOM 2482 C C . PHE A 1 420 ? 192.893 138.399 134.708 1.00 75.37 391 PHE B C 1
ATOM 2483 O O . PHE A 1 420 ? 192.776 138.112 133.511 1.00 74.97 391 PHE B O 1
ATOM 2491 N N . MET A 1 421 ? 192.534 139.591 135.192 1.00 70.24 392 MET B N 1
ATOM 2492 C CA . MET A 1 421 ? 192.025 140.616 134.288 1.00 64.63 392 MET B CA 1
ATOM 2493 C C . MET A 1 421 ? 193.081 141.017 133.266 1.00 72.02 392 MET B C 1
ATOM 2494 O O . MET A 1 421 ? 192.786 141.133 132.069 1.00 73.36 392 MET B O 1
ATOM 2499 N N . LEU A 1 422 ? 194.322 141.216 133.718 1.00 74.66 393 LEU B N 1
ATOM 2500 C CA . LEU A 1 422 ? 195.393 141.575 132.794 1.00 74.64 393 LEU B CA 1
ATOM 2501 C C . LEU A 1 422 ? 195.648 140.462 131.786 1.00 76.20 393 LEU B C 1
ATOM 2502 O O . LEU A 1 422 ? 195.865 140.729 130.598 1.00 77.13 393 LEU B O 1
ATOM 2507 N N . ALA A 1 423 ? 195.628 139.206 132.241 1.00 73.16 394 ALA B N 1
ATOM 2508 C CA . ALA A 1 423 ? 195.848 138.086 131.333 1.00 74.40 394 ALA B CA 1
ATOM 2509 C C . ALA A 1 423 ? 194.751 138.003 130.282 1.00 78.45 394 ALA B C 1
ATOM 2510 O O . ALA A 1 423 ? 195.030 137.773 129.099 1.00 77.41 394 ALA B O 1
ATOM 2512 N N . MET A 1 424 ? 193.494 138.185 130.694 1.00 76.99 395 MET B N 1
ATOM 2513 C CA . MET A 1 424 ? 192.395 138.160 129.735 1.00 76.58 395 MET B CA 1
ATOM 2514 C C . MET A 1 424 ? 192.516 139.304 128.738 1.00 83.44 395 MET B C 1
ATOM 2515 O O . MET A 1 424 ? 192.236 139.131 127.546 1.00 85.07 395 MET B O 1
ATOM 2520 N N . GLY A 1 425 ? 192.931 140.482 129.207 1.00 82.58 396 GLY B N 1
ATOM 2521 C CA . GLY A 1 425 ? 193.114 141.601 128.296 1.00 82.41 396 GLY B CA 1
ATOM 2522 C C . GLY A 1 425 ? 194.230 141.372 127.293 1.00 91.56 396 GLY B C 1
ATOM 2523 O O . GLY A 1 425 ? 194.099 141.714 126.115 1.00 91.18 396 GLY B O 1
ATOM 2524 N N . ILE A 1 426 ? 195.347 140.799 127.747 1.00 91.96 397 ILE B N 1
ATOM 2525 C CA . ILE A 1 426 ? 196.500 140.613 126.869 1.00 91.14 397 ILE B CA 1
ATOM 2526 C C . ILE A 1 426 ? 196.228 139.522 125.838 1.00 94.53 397 ILE B C 1
ATOM 2527 O O . ILE A 1 426 ? 196.588 139.658 124.662 1.00 92.28 397 ILE B O 1
ATOM 2532 N N . LEU A 1 427 ? 195.579 138.432 126.252 1.00 94.94 398 LEU B N 1
ATOM 2533 C CA . LEU A 1 427 ? 195.351 137.276 125.391 1.00 98.53 398 LEU B CA 1
ATOM 2534 C C . LEU A 1 427 ? 194.023 137.349 124.643 1.00 101.68 398 LEU B C 1
ATOM 2535 O O . LEU A 1 427 ? 193.418 136.308 124.356 1.00 102.64 398 LEU B O 1
ATOM 2540 N N . TYR A 1 428 ? 193.558 138.558 124.324 1.00 100.61 399 TYR B N 1
ATOM 2541 C CA . TYR A 1 428 ? 192.269 138.732 123.660 1.00 98.29 399 TYR B CA 1
ATOM 2542 C C . TYR A 1 428 ? 192.226 137.998 122.322 1.00 104.48 399 TYR B C 1
ATOM 2543 O O . TYR A 1 428 ? 191.273 137.264 122.030 1.00 103.04 399 TYR B O 1
ATOM 2552 N N . ASP A 1 429 ? 193.259 138.181 121.496 1.00 109.06 400 ASP B N 1
ATOM 2553 C CA . ASP A 1 429 ? 193.257 137.597 120.157 1.00 110.79 400 ASP B CA 1
ATOM 2554 C C . ASP A 1 429 ? 193.268 136.075 120.216 1.00 110.38 400 ASP B C 1
ATOM 2555 O O . ASP A 1 429 ? 192.542 135.407 119.471 1.00 109.17 400 ASP B O 1
ATOM 2560 N N . TYR A 1 430 ? 194.098 135.506 121.093 1.00 110.52 401 TYR B N 1
ATOM 2561 C CA . TYR A 1 430 ? 194.124 134.056 121.252 1.00 113.92 401 TYR B CA 1
ATOM 2562 C C . TYR A 1 430 ? 192.778 133.560 121.767 1.00 109.14 401 TYR B C 1
ATOM 2563 O O . TYR A 1 430 ? 192.213 132.600 121.229 1.00 106.90 401 TYR B O 1
ATOM 2572 N N . LEU A 1 431 ? 192.228 134.231 122.780 1.00 106.20 402 LEU B N 1
ATOM 2573 C CA . LEU A 1 431 ? 190.967 133.811 123.376 1.00 106.48 402 LEU B CA 1
ATOM 2574 C C . LEU A 1 431 ? 189.783 133.989 122.436 1.00 108.62 402 LEU B C 1
ATOM 2575 O O . LEU A 1 431 ? 188.705 133.457 122.723 1.00 108.95 402 LEU B O 1
ATOM 2580 N N . LYS A 1 432 ? 189.951 134.732 121.339 1.00 108.89 403 LYS B N 1
ATOM 2581 C CA . LYS A 1 432 ? 188.881 134.848 120.351 1.00 106.63 403 LYS B CA 1
ATOM 2582 C C . LYS A 1 432 ? 188.505 133.486 119.778 1.00 108.68 403 LYS B C 1
ATOM 2583 O O . LYS A 1 432 ? 187.326 133.116 119.748 1.00 106.46 403 LYS B O 1
ATOM 2589 N N . THR A 1 433 ? 189.499 132.725 119.313 1.00 112.64 404 THR B N 1
ATOM 2590 C CA . THR A 1 433 ? 189.219 131.456 118.649 1.00 112.48 404 THR B CA 1
ATOM 2591 C C . THR A 1 433 ? 188.811 130.371 119.637 1.00 109.27 404 THR B C 1
ATOM 2592 O O . THR A 1 433 ? 187.877 129.606 119.371 1.00 105.60 404 THR B O 1
ATOM 2596 N N . HIS A 1 434 ? 189.494 130.284 120.775 1.00 110.23 405 HIS B N 1
ATOM 2597 C CA . HIS A 1 434 ? 189.239 129.233 121.758 1.00 110.97 405 HIS B CA 1
ATOM 2598 C C . HIS A 1 434 ? 188.157 129.717 122.714 1.00 109.41 405 HIS B C 1
ATOM 2599 O O . HIS A 1 434 ? 188.399 130.574 123.566 1.00 108.83 405 HIS B O 1
ATOM 2606 N N . HIS A 1 435 ? 186.954 129.161 122.571 1.00 110.04 406 HIS B N 1
ATOM 2607 C CA . HIS A 1 435 ? 185.836 129.519 123.433 1.00 110.67 406 HIS B CA 1
ATOM 2608 C C . HIS A 1 435 ? 185.742 128.644 124.675 1.00 112.06 406 HIS B C 1
ATOM 2609 O O . HIS A 1 435 ? 184.834 128.848 125.488 1.00 110.87 406 HIS B O 1
ATOM 2616 N N . PHE A 1 436 ? 186.647 127.679 124.839 1.00 114.67 407 PHE B N 1
ATOM 2617 C CA . PHE A 1 436 ? 186.551 126.753 125.963 1.00 114.08 407 PHE B CA 1
ATOM 2618 C C . PHE A 1 436 ? 187.101 127.376 127.241 1.00 105.53 407 PHE B C 1
ATOM 2619 O O . PHE A 1 436 ? 186.381 127.527 128.234 1.00 101.59 407 PHE B O 1
ATOM 2627 N N . LEU A 1 437 ? 188.382 127.745 127.235 1.00 100.42 408 LEU B N 1
ATOM 2628 C CA . LEU A 1 437 ? 189.016 128.271 128.436 1.00 96.24 408 LEU B CA 1
ATOM 2629 C C . LEU A 1 437 ? 188.611 129.704 128.750 1.00 95.73 408 LEU B C 1
ATOM 2630 O O . LEU A 1 437 ? 188.890 130.176 129.857 1.00 94.07 408 LEU B O 1
ATOM 2635 N N . PHE A 1 438 ? 187.970 130.410 127.815 1.00 95.82 409 PHE B N 1
ATOM 2636 C CA . PHE A 1 438 ? 187.459 131.737 128.138 1.00 90.70 409 PHE B CA 1
ATOM 2637 C C . PHE A 1 438 ? 186.414 131.660 129.239 1.00 89.44 409 PHE B C 1
ATOM 2638 O O . PHE A 1 438 ? 186.329 132.552 130.090 1.00 86.75 409 PHE B O 1
ATOM 2646 N N . GLY A 1 439 ? 185.614 130.592 129.240 1.00 90.94 410 GLY B N 1
ATOM 2647 C CA . GLY A 1 439 ? 184.636 130.420 130.300 1.00 90.13 410 GLY B CA 1
ATOM 2648 C C . GLY A 1 439 ? 185.275 130.383 131.674 1.00 85.00 410 GLY B C 1
ATOM 2649 O O . GLY A 1 439 ? 184.837 131.076 132.592 1.00 82.50 410 GLY B O 1
ATOM 2650 N N . LEU A 1 440 ? 186.342 129.594 131.828 1.00 85.66 411 LEU B N 1
ATOM 2651 C CA . LEU A 1 440 ? 186.972 129.504 133.141 1.00 82.39 411 LEU B CA 1
ATOM 2652 C C . LEU A 1 440 ? 187.782 130.755 133.464 1.00 72.70 411 LEU B C 1
ATOM 2653 O O . LEU A 1 440 ? 187.834 131.169 134.626 1.00 68.28 411 LEU B O 1
ATOM 2658 N N . LEU A 1 441 ? 188.393 131.390 132.461 1.00 73.26 412 LEU B N 1
ATOM 2659 C CA . LEU A 1 441 ? 189.092 132.643 132.721 1.00 72.31 412 LEU B CA 1
ATOM 2660 C C . LEU A 1 441 ? 188.126 133.713 133.206 1.00 71.75 412 LEU B C 1
ATOM 2661 O O . LEU A 1 441 ? 188.487 134.563 134.028 1.00 73.49 412 LEU B O 1
ATOM 2666 N N . TYR A 1 442 ? 186.891 133.689 132.704 1.00 72.80 413 TYR B N 1
ATOM 2667 C CA . TYR A 1 442 ? 185.883 134.630 133.173 1.00 73.27 413 TYR B CA 1
ATOM 2668 C C . TYR A 1 442 ? 185.307 134.219 134.523 1.00 70.98 413 TYR B C 1
ATOM 2669 O O . TYR A 1 442 ? 184.962 135.084 135.337 1.00 68.68 413 TYR B O 1
ATOM 2678 N N . ALA A 1 443 ? 185.187 132.915 134.778 1.00 69.26 414 ALA B N 1
ATOM 2679 C CA . ALA A 1 443 ? 184.523 132.454 135.990 1.00 67.86 414 ALA B CA 1
ATOM 2680 C C . ALA A 1 443 ? 185.421 132.530 137.218 1.00 64.21 414 ALA B C 1
ATOM 2681 O O . ALA A 1 443 ? 184.939 132.856 138.308 1.00 61.32 414 ALA B O 1
ATOM 2683 N N . LEU A 1 444 ? 186.714 132.232 137.081 1.00 67.07 415 LEU B N 1
ATOM 2684 C CA . LEU A 1 444 ? 187.591 132.327 138.242 1.00 68.65 415 LEU B CA 1
ATOM 2685 C C . LEU A 1 444 ? 187.809 133.771 138.677 1.00 71.15 415 LEU B C 1
ATOM 2686 O O . LEU A 1 444 ? 188.166 134.011 139.833 1.00 73.12 415 LEU B O 1
ATOM 2691 N N . THR A 1 445 ? 187.582 134.743 137.793 1.00 67.90 416 THR B N 1
ATOM 2692 C CA . THR A 1 445 ? 187.571 136.133 138.241 1.00 63.73 416 THR B CA 1
ATOM 2693 C C . THR A 1 445 ? 186.452 136.361 139.249 1.00 68.10 416 THR B C 1
ATOM 2694 O O . THR A 1 445 ? 186.671 136.937 140.321 1.00 71.31 416 THR B O 1
ATOM 2698 N N . PHE A 1 446 ? 185.245 135.880 138.932 1.00 66.16 417 PHE B N 1
ATOM 2699 C CA . PHE A 1 446 ? 184.142 135.943 139.886 1.00 65.99 417 PHE B CA 1
ATOM 2700 C C . PHE A 1 446 ? 184.463 135.147 141.142 1.00 69.50 417 PHE B C 1
ATOM 2701 O O . PHE A 1 446 ? 184.123 135.561 142.256 1.00 66.77 417 PHE B O 1
ATOM 2709 N N . PHE A 1 447 ? 185.095 133.985 140.972 1.00 70.84 418 PHE B N 1
ATOM 2710 C CA . PHE A 1 447 ? 185.422 133.129 142.108 1.00 71.61 418 PHE B CA 1
ATOM 2711 C C . PHE A 1 447 ? 186.359 133.835 143.079 1.00 71.87 418 PHE B C 1
ATOM 2712 O O . PHE A 1 447 ? 186.129 133.838 144.293 1.00 75.50 418 PHE B O 1
ATOM 2720 N N . PHE A 1 448 ? 187.421 134.451 142.558 1.00 68.39 419 PHE B N 1
ATOM 2721 C CA . PHE A 1 448 ? 188.372 135.145 143.417 1.00 68.06 419 PHE B CA 1
ATOM 2722 C C . PHE A 1 448 ? 187.810 136.464 143.927 1.00 70.74 419 PHE B C 1
ATOM 2723 O O . PHE A 1 448 ? 188.269 136.972 144.956 1.00 74.63 419 PHE B O 1
ATOM 2731 N N . ALA A 1 449 ? 186.831 137.039 143.225 1.00 71.87 420 ALA B N 1
ATOM 2732 C CA . ALA A 1 449 ? 186.138 138.205 143.759 1.00 77.33 420 ALA B CA 1
ATOM 2733 C C . ALA A 1 449 ? 185.300 137.830 144.974 1.00 81.34 420 ALA B C 1
ATOM 2734 O O . ALA A 1 449 ? 185.374 138.484 146.020 1.00 83.13 420 ALA B O 1
ATOM 2736 N N . ASN A 1 450 ? 184.500 136.770 144.849 1.00 78.81 421 ASN B N 1
ATOM 2737 C CA . ASN A 1 450 ? 183.705 136.288 145.973 1.00 79.62 421 ASN B CA 1
ATOM 2738 C C . ASN A 1 450 ? 184.595 135.810 147.113 1.00 81.21 421 ASN B C 1
ATOM 2739 O O . ASN A 1 450 ? 184.349 136.130 148.282 1.00 80.53 421 ASN B O 1
ATOM 2744 N N . PHE A 1 451 ? 185.635 135.041 146.790 1.00 80.14 422 PHE B N 1
ATOM 2745 C CA . PHE A 1 451 ? 186.597 134.583 147.782 1.00 83.31 422 PHE B CA 1
ATOM 2746 C C . PHE A 1 451 ? 187.433 135.721 148.350 1.00 87.42 422 PHE B C 1
ATOM 2747 O O . PHE A 1 451 ? 188.018 135.562 149.425 1.00 94.02 422 PHE B O 1
ATOM 2755 N N . GLY A 1 452 ? 187.492 136.860 147.670 1.00 83.39 423 GLY B N 1
ATOM 2756 C CA . GLY A 1 452 ? 188.340 137.948 148.087 1.00 83.45 423 GLY B CA 1
ATOM 2757 C C . GLY A 1 452 ? 187.628 138.957 148.961 1.00 82.20 423 GLY B C 1
ATOM 2758 O O . GLY A 1 452 ? 186.994 138.615 149.964 1.00 83.57 423 GLY B O 1
ATOM 2759 N N . PRO A 1 453 ? 187.722 140.235 148.589 1.00 78.27 424 PRO B N 1
ATOM 2760 C CA . PRO A 1 453 ? 187.206 141.307 149.445 1.00 81.72 424 PRO B CA 1
ATOM 2761 C C . PRO A 1 453 ? 185.702 141.506 149.371 1.00 83.82 424 PRO B C 1
ATOM 2762 O O . PRO A 1 453 ? 185.179 142.369 150.086 1.00 85.27 424 PRO B O 1
ATOM 2766 N N . ASN A 1 454 ? 184.992 140.746 148.533 1.00 83.93 425 ASN B N 1
ATOM 2767 C CA . ASN A 1 454 ? 183.543 140.899 148.448 1.00 83.08 425 ASN B CA 1
ATOM 2768 C C . ASN A 1 454 ? 182.881 140.597 149.785 1.00 90.04 425 ASN B C 1
ATOM 2769 O O . ASN A 1 454 ? 181.944 141.291 150.193 1.00 94.22 425 ASN B O 1
ATOM 2774 N N . SER A 1 455 ? 183.354 139.564 150.481 1.00 88.35 426 SER B N 1
ATOM 2775 C CA . SER A 1 455 ? 182.878 139.229 151.815 1.00 87.98 426 SER B CA 1
ATOM 2776 C C . SER A 1 455 ? 183.780 139.798 152.904 1.00 86.76 426 SER B C 1
ATOM 2777 O O . SER A 1 455 ? 183.880 139.223 153.993 1.00 86.95 426 SER B O 1
ATOM 2780 N N . THR A 1 456 ? 184.444 140.921 152.631 1.00 85.67 427 THR B N 1
ATOM 2781 C CA . THR A 1 456 ? 185.427 141.479 153.551 1.00 89.85 427 THR B CA 1
ATOM 2782 C C . THR A 1 456 ? 185.303 142.978 153.786 1.00 91.25 427 THR B C 1
ATOM 2783 O O . THR A 1 456 ? 185.766 143.452 154.830 1.00 97.77 427 THR B O 1
ATOM 2787 N N . THR A 1 457 ? 184.690 143.737 152.879 1.00 86.95 428 THR B N 1
ATOM 2788 C CA . THR A 1 457 ? 184.707 145.189 152.997 1.00 91.14 428 THR B CA 1
ATOM 2789 C C . THR A 1 457 ? 183.643 145.739 153.939 1.00 99.02 428 THR B C 1
ATOM 2790 O O . THR A 1 457 ? 183.647 146.946 154.205 1.00 98.60 428 THR B O 1
ATOM 2794 N N . PHE A 1 458 ? 182.741 144.903 154.447 1.00 98.21 429 PHE B N 1
ATOM 2795 C CA . PHE A 1 458 ? 181.719 145.361 155.382 1.00 96.81 429 PHE B CA 1
ATOM 2796 C C . PHE A 1 458 ? 182.111 145.173 156.837 1.00 103.57 429 PHE B C 1
ATOM 2797 O O . PHE A 1 458 ? 181.706 145.977 157.683 1.00 109.39 429 PHE B O 1
ATOM 2805 N N . VAL A 1 459 ? 182.879 144.127 157.155 1.00 103.73 430 VAL B N 1
ATOM 2806 C CA . VAL A 1 459 ? 183.457 143.999 158.491 1.00 106.56 430 VAL B CA 1
ATOM 2807 C C . VAL A 1 459 ? 184.691 144.864 158.663 1.00 106.80 430 VAL B C 1
ATOM 2808 O O . VAL A 1 459 ? 185.205 144.979 159.782 1.00 112.26 430 VAL B O 1
ATOM 2812 N N . LEU A 1 460 ? 185.190 145.464 157.584 1.00 104.14 431 LEU B N 1
ATOM 2813 C CA . LEU A 1 460 ? 186.331 146.368 157.622 1.00 104.46 431 LEU B CA 1
ATOM 2814 C C . LEU A 1 460 ? 186.015 147.583 158.495 1.00 108.82 431 LEU B C 1
ATOM 2815 O O . LEU A 1 460 ? 186.846 147.959 159.331 1.00 112.55 431 LEU B O 1
ATOM 2820 N N . PRO A 1 461 ? 184.852 148.234 158.344 1.00 111.09 432 PRO B N 1
ATOM 2821 C CA . PRO A 1 461 ? 184.474 149.247 159.343 1.00 114.64 432 PRO B CA 1
ATOM 2822 C C . PRO A 1 461 ? 184.324 148.675 160.740 1.00 121.60 432 PRO B C 1
ATOM 2823 O O . PRO A 1 461 ? 184.618 149.369 161.721 1.00 124.92 432 PRO B O 1
ATOM 2827 N N . ALA A 1 462 ? 183.875 147.428 160.861 1.00 120.59 433 ALA B N 1
ATOM 2828 C CA . ALA A 1 462 ? 183.777 146.787 162.160 1.00 122.51 433 ALA B CA 1
ATOM 2829 C C . ALA A 1 462 ? 185.169 146.428 162.678 1.00 125.44 433 ALA B C 1
ATOM 2830 O O . ALA A 1 462 ? 186.166 146.476 161.951 1.00 124.73 433 ALA B O 1
ATOM 2832 N N . GLU A 1 463 ? 185.228 146.074 163.964 1.00 127.49 434 GLU B N 1
ATOM 2833 C CA . GLU A 1 463 ? 186.489 145.787 164.651 1.00 129.53 434 GLU B CA 1
ATOM 2834 C C . GLU A 1 463 ? 187.459 146.958 164.536 1.00 128.60 434 GLU B C 1
ATOM 2835 O O . GLU A 1 463 ? 188.680 146.779 164.560 1.00 130.02 434 GLU B O 1
ATOM 2841 N N . LEU A 1 464 ? 186.906 148.158 164.420 1.00 125.86 435 LEU B N 1
ATOM 2842 C CA . LEU A 1 464 ? 187.645 149.399 164.220 1.00 127.04 435 LEU B CA 1
ATOM 2843 C C . LEU A 1 464 ? 186.623 150.523 164.329 1.00 125.79 435 LEU B C 1
ATOM 2844 O O . LEU A 1 464 ? 185.422 150.272 164.466 1.00 122.34 435 LEU B O 1
ATOM 2849 N N . PHE A 1 465 ? 187.107 151.767 164.267 1.00 127.59 436 PHE B N 1
ATOM 2850 C CA . PHE A 1 465 ? 186.222 152.927 164.271 1.00 130.82 436 PHE B CA 1
ATOM 2851 C C . PHE A 1 465 ? 185.356 152.929 165.525 1.00 135.67 436 PHE B C 1
ATOM 2852 O O . PHE A 1 465 ? 184.175 152.565 165.458 1.00 134.57 436 PHE B O 1
ATOM 2860 N N . PRO A 1 466 ? 185.918 153.284 166.690 1.00 137.63 437 PRO B N 1
ATOM 2861 C CA . PRO A 1 466 ? 185.153 153.228 167.948 1.00 136.07 437 PRO B CA 1
ATOM 2862 C C . PRO A 1 466 ? 183.797 153.917 167.888 1.00 136.32 437 PRO B C 1
ATOM 2863 O O . PRO A 1 466 ? 183.531 154.731 166.997 1.00 136.91 437 PRO B O 1
ATOM 2867 N N . THR A 1 467 ? 182.943 153.609 168.866 1.00 134.34 438 THR B N 1
ATOM 2868 C CA . THR A 1 467 ? 181.521 153.932 168.803 1.00 134.07 438 THR B CA 1
ATOM 2869 C C . THR A 1 467 ? 181.238 155.424 168.701 1.00 134.36 438 THR B C 1
ATOM 2870 O O . THR A 1 467 ? 180.114 155.794 168.343 1.00 132.82 438 THR B O 1
ATOM 2874 N N . ARG A 1 468 ? 182.208 156.284 169.017 1.00 135.37 439 ARG B N 1
ATOM 2875 C CA . ARG A 1 468 ? 181.955 157.722 168.997 1.00 136.29 439 ARG B CA 1
ATOM 2876 C C . ARG A 1 468 ? 181.563 158.204 167.604 1.00 133.92 439 ARG B C 1
ATOM 2877 O O . ARG A 1 468 ? 180.610 158.978 167.455 1.00 131.48 439 ARG B O 1
ATOM 2885 N N . VAL A 1 469 ? 182.281 157.762 166.572 1.00 130.91 440 VAL B N 1
ATOM 2886 C CA . VAL A 1 469 ? 182.032 158.242 165.216 1.00 126.26 440 VAL B CA 1
ATOM 2887 C C . VAL A 1 469 ? 181.922 157.082 164.233 1.00 125.91 440 VAL B C 1
ATOM 2888 O O . VAL A 1 469 ? 182.156 157.257 163.033 1.00 126.20 440 VAL B O 1
ATOM 2892 N N . ARG A 1 470 ? 181.562 155.894 164.728 1.00 127.79 441 ARG B N 1
ATOM 2893 C CA . ARG A 1 470 ? 181.524 154.716 163.863 1.00 127.22 441 ARG B CA 1
ATOM 2894 C C . ARG A 1 470 ? 180.504 154.875 162.740 1.00 124.76 441 ARG B C 1
ATOM 2895 O O . ARG A 1 470 ? 180.778 154.519 161.586 1.00 119.85 441 ARG B O 1
ATOM 2903 N N . SER A 1 471 ? 179.323 155.410 163.061 1.00 124.25 442 SER B N 1
ATOM 2904 C CA . SER A 1 471 ? 178.262 155.522 162.066 1.00 121.67 442 SER B CA 1
ATOM 2905 C C . SER A 1 471 ? 178.671 156.430 160.913 1.00 120.27 442 SER B C 1
ATOM 2906 O O . SER A 1 471 ? 178.379 156.134 159.748 1.00 120.16 442 SER B O 1
ATOM 2909 N N . THR A 1 472 ? 179.342 157.542 161.218 1.00 119.80 443 THR B N 1
ATOM 2910 C CA . THR A 1 472 ? 179.753 158.471 160.170 1.00 120.81 443 THR B CA 1
ATOM 2911 C C . THR A 1 472 ? 180.732 157.815 159.204 1.00 115.03 443 THR B C 1
ATOM 2912 O O . THR A 1 472 ? 180.594 157.940 157.981 1.00 111.18 443 THR B O 1
ATOM 2916 N N . CYS A 1 473 ? 181.727 157.100 159.735 1.00 114.45 444 CYS B N 1
ATOM 2917 C CA . CYS A 1 473 ? 182.696 156.435 158.869 1.00 110.82 444 CYS B CA 1
ATOM 2918 C C . CYS A 1 473 ? 182.047 155.319 158.060 1.00 106.23 444 CYS B C 1
ATOM 2919 O O . CYS A 1 473 ? 182.369 155.137 156.879 1.00 102.29 444 CYS B O 1
ATOM 2922 N N . HIS A 1 474 ? 181.136 154.559 158.673 1.00 106.08 445 HIS B N 1
ATOM 2923 C CA . HIS A 1 474 ? 180.449 153.509 157.926 1.00 104.62 445 HIS B CA 1
ATOM 2924 C C . HIS A 1 474 ? 179.625 154.097 156.787 1.00 101.29 445 HIS B C 1
ATOM 2925 O O . HIS A 1 474 ? 179.637 153.575 155.664 1.00 94.05 445 HIS B O 1
ATOM 2932 N N . ALA A 1 475 ? 178.910 155.192 157.055 1.00 102.60 446 ALA B N 1
ATOM 2933 C CA . ALA A 1 475 ? 178.127 155.839 156.010 1.00 96.20 446 ALA B CA 1
ATOM 2934 C C . ALA A 1 475 ? 179.024 156.392 154.911 1.00 93.33 446 ALA B C 1
ATOM 2935 O O . ALA A 1 475 ? 178.681 156.317 153.726 1.00 87.08 446 ALA B O 1
ATOM 2937 N N . ILE A 1 476 ? 180.176 156.955 155.284 1.00 96.21 447 ILE B N 1
ATOM 2938 C CA . ILE A 1 476 ? 181.105 157.478 154.286 1.00 93.65 447 ILE B CA 1
ATOM 2939 C C . ILE A 1 476 ? 181.620 156.354 153.396 1.00 90.51 447 ILE B C 1
ATOM 2940 O O . ILE A 1 476 ? 181.708 156.500 152.170 1.00 89.43 447 ILE B O 1
ATOM 2945 N N . SER A 1 477 ? 181.968 155.214 153.996 1.00 87.53 448 SER B N 1
ATOM 2946 C CA . SER A 1 477 ? 182.446 154.083 153.208 1.00 83.05 448 SER B CA 1
ATOM 2947 C C . SER A 1 477 ? 181.361 153.559 152.274 1.00 79.27 448 SER B C 1
ATOM 2948 O O . SER A 1 477 ? 181.631 153.238 151.109 1.00 73.44 448 SER B O 1
ATOM 2951 N N . ALA A 1 478 ? 180.122 153.470 152.766 1.00 82.00 449 ALA B N 1
ATOM 2952 C CA . ALA A 1 478 ? 179.025 153.027 151.912 1.00 80.10 449 ALA B CA 1
ATOM 2953 C C . ALA A 1 478 ? 178.792 154.000 150.762 1.00 75.08 449 ALA B C 1
ATOM 2954 O O . ALA A 1 478 ? 178.528 153.584 149.627 1.00 72.53 449 ALA B O 1
ATOM 2956 N N . ALA A 1 479 ? 178.878 155.303 151.039 1.00 72.19 450 ALA B N 1
ATOM 2957 C CA . ALA A 1 479 ? 178.716 156.300 149.986 1.00 68.31 450 ALA B CA 1
ATOM 2958 C C . ALA A 1 479 ? 179.824 156.189 148.949 1.00 68.53 450 ALA B C 1
ATOM 2959 O O . ALA A 1 479 ? 179.578 156.351 147.749 1.00 64.95 450 ALA B O 1
ATOM 2961 N N . ALA A 1 480 ? 181.054 155.925 149.394 1.00 69.90 451 ALA B N 1
ATOM 2962 C CA . ALA A 1 480 ? 182.151 155.716 148.454 1.00 63.30 451 ALA B CA 1
ATOM 2963 C C . ALA A 1 480 ? 181.903 154.490 147.585 1.00 56.16 451 ALA B C 1
ATOM 2964 O O . ALA A 1 480 ? 182.170 154.508 146.377 1.00 52.23 451 ALA B O 1
ATOM 2966 N N . GLY A 1 481 ? 181.387 153.416 148.183 1.00 58.54 452 GLY B N 1
ATOM 2967 C CA . GLY A 1 481 ? 181.048 152.240 147.396 1.00 60.23 452 GLY B CA 1
ATOM 2968 C C . GLY A 1 481 ? 179.974 152.520 146.362 1.00 51.88 452 GLY B C 1
ATOM 2969 O O . GLY A 1 481 ? 180.067 152.073 145.215 1.00 49.03 452 GLY B O 1
ATOM 2970 N N . LYS A 1 482 ? 178.942 153.269 146.749 1.00 54.18 453 LYS B N 1
ATOM 2971 C CA . LYS A 1 482 ? 177.887 153.610 145.799 1.00 52.86 453 LYS B CA 1
ATOM 2972 C C . LYS A 1 482 ? 178.397 154.533 144.698 1.00 47.91 453 LYS B C 1
ATOM 2973 O O . LYS A 1 482 ? 177.960 154.423 143.547 1.00 44.99 453 LYS B O 1
ATOM 2979 N N . ALA A 1 483 ? 179.315 155.444 145.027 1.00 47.28 454 ALA B N 1
ATOM 2980 C CA . ALA A 1 483 ? 179.939 156.270 143.999 1.00 48.21 454 ALA B CA 1
ATOM 2981 C C . ALA A 1 483 ? 180.738 155.416 143.025 1.00 45.55 454 ALA B C 1
ATOM 2982 O O . ALA A 1 483 ? 180.719 155.659 141.812 1.00 44.41 454 ALA B O 1
ATOM 2984 N N . GLY A 1 484 ? 181.453 154.414 143.538 1.00 43.32 455 GLY B N 1
ATOM 2985 C CA . GLY A 1 484 ? 182.134 153.481 142.655 1.00 40.35 455 GLY B CA 1
ATOM 2986 C C . GLY A 1 484 ? 181.173 152.733 141.754 1.00 40.43 455 GLY B C 1
ATOM 2987 O O . GLY A 1 484 ? 181.450 152.518 140.573 1.00 36.90 455 GLY B O 1
ATOM 2988 N N . ALA A 1 485 ? 180.024 152.331 142.301 1.00 45.17 456 ALA B N 1
ATOM 2989 C CA . ALA A 1 485 ? 179.009 151.665 141.489 1.00 42.21 456 ALA B CA 1
ATOM 2990 C C . ALA A 1 485 ? 178.496 152.579 140.383 1.00 41.08 456 ALA B C 1
ATOM 2991 O O . ALA A 1 485 ? 178.316 152.143 139.239 1.00 39.47 456 ALA B O 1
ATOM 2993 N N . ILE A 1 486 ? 178.249 153.849 140.710 1.00 41.95 457 ILE B N 1
ATOM 2994 C CA . ILE A 1 486 ? 177.790 154.808 139.707 1.00 38.60 457 ILE B CA 1
ATOM 2995 C C . ILE A 1 486 ? 178.844 154.989 138.622 1.00 38.27 457 ILE B C 1
ATOM 2996 O O . ILE A 1 486 ? 178.525 155.054 137.429 1.00 37.50 457 ILE B O 1
ATOM 3001 N N . VAL A 1 487 ? 180.115 155.080 139.020 1.00 36.29 458 VAL B N 1
ATOM 3002 C CA . VAL A 1 487 ? 181.194 155.183 138.042 1.00 31.71 458 VAL B CA 1
ATOM 3003 C C . VAL A 1 487 ? 181.216 153.950 137.148 1.00 32.30 458 VAL B C 1
ATOM 3004 O O . VAL A 1 487 ? 181.446 154.046 135.938 1.00 30.22 458 VAL B O 1
ATOM 3008 N N . ALA A 1 488 ? 180.971 152.774 137.727 1.00 34.82 459 ALA B N 1
ATOM 3009 C CA . ALA A 1 488 ? 180.925 151.551 136.931 1.00 35.07 459 ALA B CA 1
ATOM 3010 C C . ALA A 1 488 ? 179.788 151.588 135.917 1.00 34.96 459 ALA B C 1
ATOM 3011 O O . ALA A 1 488 ? 179.963 151.183 134.763 1.00 37.17 459 ALA B O 1
ATOM 3013 N N . ALA A 1 489 ? 178.613 152.067 136.331 1.00 35.65 460 ALA B N 1
ATOM 3014 C CA . ALA A 1 489 ? 177.464 152.074 135.430 1.00 32.01 460 ALA B CA 1
ATOM 3015 C C . ALA A 1 489 ? 177.597 153.140 134.349 1.00 35.24 460 ALA B C 1
ATOM 3016 O O . ALA A 1 489 ? 177.217 152.910 133.196 1.00 35.28 460 ALA B O 1
ATOM 3018 N N . PHE A 1 490 ? 178.125 154.314 134.701 1.00 37.71 461 PHE B N 1
ATOM 3019 C CA . PHE A 1 490 ? 178.205 155.439 133.779 1.00 35.11 461 PHE B CA 1
ATOM 3020 C C . PHE A 1 490 ? 179.589 155.637 133.175 1.00 37.47 461 PHE B C 1
ATOM 3021 O O . PHE A 1 490 ? 179.746 156.494 132.299 1.00 46.03 461 PHE B O 1
ATOM 3029 N N . GLY A 1 491 ? 180.587 154.878 133.614 1.00 32.53 462 GLY B N 1
ATOM 3030 C CA . GLY A 1 491 ? 181.942 155.039 133.126 1.00 31.75 462 GLY B CA 1
ATOM 3031 C C . GLY A 1 491 ? 182.346 153.974 132.132 1.00 40.80 462 GLY B C 1
ATOM 3032 O O . GLY A 1 491 ? 182.046 154.084 130.941 1.00 47.15 462 GLY B O 1
ATOM 3033 N N . ILE A 1 492 ? 183.038 152.940 132.623 1.00 42.40 463 ILE B N 1
ATOM 3034 C CA . ILE A 1 492 ? 183.569 151.864 131.783 1.00 42.02 463 ILE B CA 1
ATOM 3035 C C . ILE A 1 492 ? 182.522 151.330 130.813 1.00 47.26 463 ILE B C 1
ATOM 3036 O O . ILE A 1 492 ? 182.859 150.850 129.721 1.00 52.42 463 ILE B O 1
ATOM 3041 N N . GLN A 1 493 ? 181.241 151.417 131.181 1.00 47.62 464 GLN B N 1
ATOM 3042 C CA . GLN A 1 493 ? 180.175 151.028 130.264 1.00 47.78 464 GLN B CA 1
ATOM 3043 C C . GLN A 1 493 ? 180.234 151.818 128.963 1.00 52.43 464 GLN B C 1
ATOM 3044 O O . GLN A 1 493 ? 179.893 151.286 127.902 1.00 54.30 464 GLN B O 1
ATOM 3050 N N . LYS A 1 494 ? 180.671 153.080 129.018 1.00 52.03 465 LYS B N 1
ATOM 3051 C CA . LYS A 1 494 ? 180.806 153.863 127.793 1.00 51.91 465 LYS B CA 1
ATOM 3052 C C . LYS A 1 494 ? 181.851 153.265 126.862 1.00 54.45 465 LYS B C 1
ATOM 3053 O O . LYS A 1 494 ? 181.756 153.423 125.639 1.00 60.07 465 LYS B O 1
ATOM 3059 N N . LEU A 1 495 ? 182.850 152.574 127.414 1.00 51.65 466 LEU B N 1
ATOM 3060 C CA . LEU A 1 495 ? 183.856 151.931 126.578 1.00 55.28 466 LEU B CA 1
ATOM 3061 C C . LEU A 1 495 ? 183.398 150.556 126.110 1.00 59.70 466 LEU B C 1
ATOM 3062 O O . LEU A 1 495 ? 183.627 150.182 124.955 1.00 65.25 466 LEU B O 1
ATOM 3067 N N . THR A 1 496 ? 182.755 149.792 126.993 1.00 58.13 467 THR B N 1
ATOM 3068 C CA . THR A 1 496 ? 182.382 148.424 126.651 1.00 56.58 467 THR B CA 1
ATOM 3069 C C . THR A 1 496 ? 181.195 148.375 125.692 1.00 63.77 467 THR B C 1
ATOM 3070 O O . THR A 1 496 ? 181.207 147.597 124.732 1.00 67.43 467 THR B O 1
ATOM 3074 N N . TYR A 1 497 ? 180.174 149.202 125.924 1.00 62.69 468 TYR B N 1
ATOM 3075 C CA . TYR A 1 497 ? 178.968 149.169 125.104 1.00 60.40 468 TYR B CA 1
ATOM 3076 C C . TYR A 1 497 ? 179.285 149.453 123.643 1.00 69.02 468 TYR B C 1
ATOM 3077 O O . TYR A 1 497 ? 179.963 150.433 123.322 1.00 72.94 468 TYR B O 1
ATOM 3086 N N . ASN A 1 498 ? 178.759 148.601 122.759 1.00 70.14 469 ASN B N 1
ATOM 3087 C CA . ASN A 1 498 ? 179.002 148.695 121.324 1.00 70.48 469 ASN B CA 1
ATOM 3088 C C . ASN A 1 498 ? 180.489 148.857 121.046 1.00 70.99 469 ASN B C 1
ATOM 3089 O O . ASN A 1 498 ? 181.271 147.926 121.268 1.00 67.51 469 ASN B O 1
ATOM 3094 N N . SER A 1 499 ? 180.881 150.032 120.565 1.00 75.69 470 SER B N 1
ATOM 3095 C CA . SER A 1 499 ? 182.293 150.381 120.380 1.00 78.38 470 SER B CA 1
ATOM 3096 C C . SER A 1 499 ? 182.924 149.379 119.407 1.00 79.22 470 SER B C 1
ATOM 3097 O O . SER A 1 499 ? 182.279 148.936 118.449 1.00 76.16 470 SER B O 1
ATOM 3100 N N . GLN A 1 500 ? 184.180 149.012 119.644 1.00 85.41 471 GLN B N 1
ATOM 3101 C CA . GLN A 1 500 ? 184.917 148.140 118.741 1.00 83.74 471 GLN B CA 1
ATOM 3102 C C . GLN A 1 500 ? 185.848 147.257 119.567 1.00 81.63 471 GLN B C 1
ATOM 3103 O O . GLN A 1 500 ? 185.758 147.201 120.798 1.00 77.70 471 GLN B O 1
ATOM 3109 N N . VAL A 1 501 ? 186.744 146.557 118.870 1.00 82.67 472 VAL B N 1
ATOM 3110 C 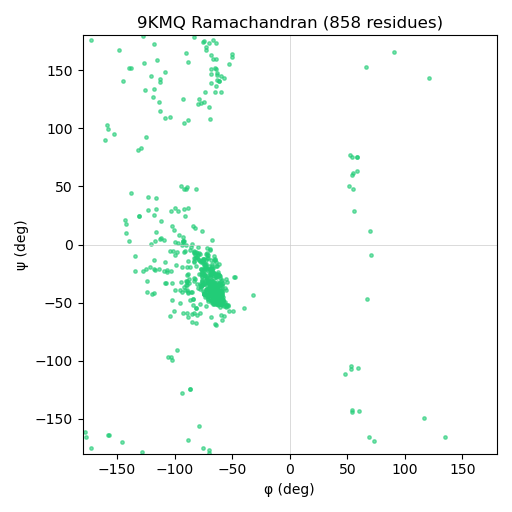CA . VAL A 1 501 ? 187.688 145.656 119.526 1.00 82.56 472 VAL B CA 1
ATOM 3111 C C . VAL A 1 501 ? 188.633 146.429 120.438 1.00 80.68 472 VAL B C 1
ATOM 3112 O O . VAL A 1 501 ? 188.950 145.986 121.549 1.00 81.05 472 VAL B O 1
ATOM 3116 N N . LYS A 1 502 ? 189.101 147.593 119.984 1.00 78.13 473 LYS B N 1
ATOM 3117 C CA . LYS A 1 502 ? 190.075 148.356 120.759 1.00 79.00 473 LYS B CA 1
ATOM 3118 C C . LYS A 1 502 ? 189.488 148.838 122.082 1.00 78.42 473 LYS B C 1
ATOM 3119 O O . LYS A 1 502 ? 190.162 148.802 123.120 1.00 74.48 473 LYS B O 1
ATOM 3125 N N . SER A 1 503 ? 188.231 149.286 122.065 1.00 77.88 474 SER B N 1
ATOM 3126 C CA . SER A 1 503 ? 187.641 149.895 123.255 1.00 75.05 474 SER B CA 1
ATOM 3127 C C . SER A 1 503 ? 187.495 148.894 124.396 1.00 70.91 474 SER B C 1
ATOM 3128 O O . SER A 1 503 ? 187.760 149.229 125.555 1.00 65.20 474 SER B O 1
ATOM 3131 N N . ILE A 1 504 ? 187.057 147.670 124.098 1.00 70.58 475 ILE B N 1
ATOM 3132 C CA . ILE A 1 504 ? 186.865 146.689 125.162 1.00 66.91 475 ILE B CA 1
ATOM 3133 C C . ILE A 1 504 ? 188.209 146.253 125.739 1.00 64.93 475 ILE B C 1
ATOM 3134 O O . ILE A 1 504 ? 188.342 146.043 126.952 1.00 64.11 475 ILE B O 1
ATOM 3139 N N . LYS A 1 505 ? 189.228 146.124 124.885 1.00 66.18 476 LYS B N 1
ATOM 3140 C CA . LYS A 1 505 ? 190.576 145.855 125.377 1.00 64.89 476 LYS B CA 1
ATOM 3141 C C . LYS A 1 505 ? 191.035 146.965 126.312 1.00 63.22 476 LYS B C 1
ATOM 3142 O O . LYS A 1 505 ? 191.569 146.705 127.400 1.00 65.43 476 LYS B O 1
ATOM 3148 N N . LYS A 1 506 ? 190.811 148.218 125.910 1.00 59.31 477 LYS B N 1
ATOM 3149 C CA . LYS A 1 506 ? 191.173 149.334 126.773 1.00 57.35 477 LYS B CA 1
ATOM 3150 C C . LYS A 1 506 ? 190.455 149.239 128.113 1.00 56.72 477 LYS B C 1
ATOM 3151 O O . LYS A 1 506 ? 191.098 149.288 129.167 1.00 52.92 477 LYS B O 1
ATOM 3157 N N . ALA A 1 507 ? 189.137 149.024 128.086 1.00 58.58 478 ALA B N 1
ATOM 3158 C CA . ALA A 1 507 ? 188.359 148.972 129.320 1.00 54.84 478 ALA B CA 1
ATOM 3159 C C . ALA A 1 507 ? 188.861 147.871 130.244 1.00 50.28 478 ALA B C 1
ATOM 3160 O O . ALA A 1 507 ? 188.943 148.061 131.465 1.00 53.26 478 ALA B O 1
ATOM 3162 N N . LEU A 1 508 ? 189.207 146.712 129.680 1.00 53.53 479 LEU B N 1
ATOM 3163 C CA . LEU A 1 508 ? 189.840 145.670 130.482 1.00 53.66 479 LEU B CA 1
ATOM 3164 C C . LEU A 1 508 ? 191.155 146.163 131.077 1.00 49.28 479 LEU B C 1
ATOM 3165 O O . LEU A 1 508 ? 191.513 145.798 132.204 1.00 43.61 479 LEU B O 1
ATOM 3170 N N . ILE A 1 509 ? 191.885 147.001 130.336 1.00 53.68 480 ILE B N 1
ATOM 3171 C CA . ILE A 1 509 ? 193.154 147.522 130.845 1.00 54.93 480 ILE B CA 1
ATOM 3172 C C . ILE A 1 509 ? 192.926 148.416 132.064 1.00 58.26 480 ILE B C 1
ATOM 3173 O O . ILE A 1 509 ? 193.619 148.285 133.081 1.00 57.98 480 ILE B O 1
ATOM 3178 N N . ILE A 1 510 ? 191.961 149.344 131.985 1.00 55.61 481 ILE B N 1
ATOM 3179 C CA . ILE A 1 510 ? 191.694 150.173 133.171 1.00 48.88 481 ILE B CA 1
ATOM 3180 C C . ILE A 1 510 ? 191.159 149.326 134.316 1.00 48.11 481 ILE B C 1
ATOM 3181 O O . ILE A 1 510 ? 191.433 149.611 135.487 1.00 47.43 481 ILE B O 1
ATOM 3186 N N . LEU A 1 511 ? 190.376 148.290 134.017 1.00 49.04 482 LEU B N 1
ATOM 3187 C CA . LEU A 1 511 ? 189.899 147.433 135.099 1.00 46.76 482 LEU B CA 1
ATOM 3188 C C . LEU A 1 511 ? 191.060 146.741 135.806 1.00 54.03 482 LEU B C 1
ATOM 3189 O O . LEU A 1 511 ? 191.100 146.680 137.043 1.00 56.93 482 LEU B O 1
ATOM 3194 N N . SER A 1 512 ? 192.028 146.234 135.039 1.00 54.53 483 SER B N 1
ATOM 3195 C CA . SER A 1 512 ? 193.208 145.621 135.643 1.00 57.28 483 SER B CA 1
ATOM 3196 C C . SER A 1 512 ? 194.013 146.637 136.446 1.00 54.56 483 SER B C 1
ATOM 3197 O O . SER A 1 512 ? 194.499 146.330 137.543 1.00 50.93 483 SER B O 1
ATOM 3200 N N . ILE A 1 513 ? 194.168 147.852 135.913 1.00 54.19 484 ILE B N 1
ATOM 3201 C CA . ILE A 1 513 ? 194.922 148.888 136.616 1.00 50.86 484 ILE B CA 1
ATOM 3202 C C . ILE A 1 513 ? 194.245 149.238 137.934 1.00 55.73 484 ILE B C 1
ATOM 3203 O O . ILE A 1 513 ? 194.905 149.393 138.967 1.00 58.40 484 ILE B O 1
ATOM 3208 N N . THR A 1 514 ? 192.917 149.376 137.917 1.00 57.87 485 THR B N 1
ATOM 3209 C CA . THR A 1 514 ? 192.177 149.695 139.133 1.00 57.59 485 THR B CA 1
ATOM 3210 C C . THR A 1 514 ? 192.286 148.571 140.153 1.00 62.55 485 THR B C 1
ATOM 3211 O O . THR A 1 514 ? 192.404 148.824 141.357 1.00 59.48 485 THR B O 1
ATOM 3215 N N . ASN A 1 515 ? 192.242 147.318 139.694 1.00 66.31 486 ASN B N 1
ATOM 3216 C CA . ASN A 1 515 ? 192.401 146.201 140.618 1.00 61.60 486 ASN B CA 1
ATOM 3217 C C . ASN A 1 515 ? 193.792 146.196 141.244 1.00 66.78 486 ASN B C 1
ATOM 3218 O O . ASN A 1 515 ? 193.942 145.950 142.448 1.00 70.13 486 ASN B O 1
ATOM 3223 N N . MET A 1 516 ? 194.823 146.476 140.44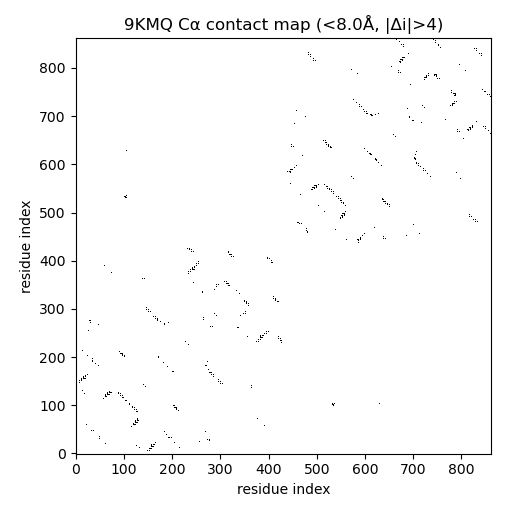5 1.00 62.96 487 MET B N 1
ATOM 3224 C CA . MET A 1 516 ? 196.172 146.556 140.996 1.00 66.46 487 MET B CA 1
ATOM 3225 C C . MET A 1 516 ? 196.292 147.709 141.985 1.00 71.32 487 MET B C 1
ATOM 3226 O O . MET A 1 516 ? 196.954 147.581 143.022 1.00 78.64 487 MET B O 1
ATOM 3231 N N . LEU A 1 517 ? 195.658 148.842 141.680 1.00 69.88 488 LEU B N 1
ATOM 3232 C CA . LEU A 1 517 ? 195.684 149.981 142.591 1.00 71.78 488 LEU B CA 1
ATOM 3233 C C . LEU A 1 517 ? 194.971 149.655 143.896 1.00 73.79 488 LEU B C 1
ATOM 3234 O O . LEU A 1 517 ? 195.396 150.089 144.971 1.00 71.73 488 LEU B O 1
ATOM 3239 N N . GLY A 1 518 ? 193.879 148.893 143.821 1.00 70.64 489 GLY B N 1
ATOM 3240 C CA . GLY A 1 518 ? 193.218 148.441 145.035 1.00 70.69 489 GLY B CA 1
ATOM 3241 C C . GLY A 1 518 ? 194.079 147.493 145.844 1.00 75.87 489 GLY B C 1
ATOM 3242 O O . GLY A 1 518 ? 194.086 147.542 147.077 1.00 80.50 489 GLY B O 1
ATOM 3243 N N . PHE A 1 519 ? 194.810 146.610 145.161 1.00 74.20 490 PHE B N 1
ATOM 3244 C CA . PHE A 1 519 ? 195.763 145.752 145.858 1.00 79.83 490 PHE B CA 1
ATOM 3245 C C . PHE A 1 519 ? 196.819 146.583 146.573 1.00 84.85 490 PHE B C 1
ATOM 3246 O O . PHE A 1 519 ? 197.207 146.271 147.704 1.00 88.17 490 PHE B O 1
ATOM 3254 N N . PHE A 1 520 ? 197.306 147.638 145.919 1.00 84.32 491 PHE B N 1
ATOM 3255 C CA . PHE A 1 520 ? 198.258 148.536 146.566 1.00 82.43 491 PHE B CA 1
ATOM 3256 C C . PHE A 1 520 ? 197.634 149.231 147.770 1.00 83.99 491 PHE B C 1
ATOM 3257 O O . PHE A 1 520 ? 198.266 149.350 148.826 1.00 85.63 491 PHE B O 1
ATOM 3265 N N . PHE A 1 521 ? 196.392 149.696 147.630 1.00 82.52 492 PHE B N 1
ATOM 3266 C CA . PHE A 1 521 ? 195.752 150.505 148.659 1.00 85.49 492 PHE B CA 1
ATOM 3267 C C . PHE A 1 521 ? 195.263 149.693 149.849 1.00 89.05 492 PHE B C 1
ATOM 3268 O O . PHE A 1 521 ? 195.047 150.267 150.922 1.00 89.99 492 PHE B O 1
ATOM 3276 N N . THR A 1 522 ? 195.061 148.386 149.693 1.00 88.21 493 THR B N 1
ATOM 3277 C CA . THR A 1 522 ? 194.600 147.576 150.814 1.00 89.71 493 THR B CA 1
ATOM 3278 C C . THR A 1 522 ? 195.730 147.147 151.744 1.00 99.15 493 THR B C 1
ATOM 3279 O O . THR A 1 522 ? 195.522 146.255 152.574 1.00 104.30 493 THR B O 1
ATOM 3283 N N . PHE A 1 523 ? 196.913 147.753 151.630 1.00 100.74 494 PHE B N 1
ATOM 3284 C CA . PHE A 1 523 ? 198.015 147.439 152.531 1.00 106.52 494 PHE B CA 1
ATOM 3285 C C . PHE A 1 523 ? 197.943 148.199 153.847 1.00 113.48 494 PHE B C 1
ATOM 3286 O O . PHE A 1 523 ? 198.427 147.698 154.868 1.00 116.95 494 PHE B O 1
ATOM 3294 N N . LEU A 1 524 ? 197.353 149.389 153.852 1.00 114.17 495 LEU B N 1
ATOM 3295 C CA . LEU A 1 524 ? 197.284 150.202 155.065 1.00 114.58 495 LEU B CA 1
ATOM 3296 C C . LEU A 1 524 ? 196.040 149.887 155.891 1.00 114.37 495 LEU B C 1
ATOM 3297 O O . LEU A 1 524 ? 195.320 150.781 156.332 1.00 113.33 495 LEU B O 1
ATOM 3302 N N . VAL A 1 525 ? 195.810 148.599 156.133 1.00 113.16 496 VAL B N 1
ATOM 3303 C CA . VAL A 1 525 ? 194.720 148.110 156.975 1.00 116.77 496 VAL B CA 1
ATOM 3304 C C . VAL A 1 525 ? 195.195 146.767 157.525 1.00 121.99 496 VAL B C 1
ATOM 3305 O O . VAL A 1 525 ? 195.129 145.747 156.823 1.00 119.68 496 VAL B O 1
ATOM 3309 N N . PRO A 1 526 ? 195.770 146.730 158.720 1.00 129.55 497 PRO B N 1
ATOM 3310 C CA . PRO A 1 526 ? 196.187 145.458 159.315 1.00 130.08 497 PRO B CA 1
ATOM 3311 C C . PRO A 1 526 ? 195.010 144.782 160.009 1.00 131.64 497 PRO B C 1
ATOM 3312 O O . PRO A 1 526 ? 193.896 145.298 160.047 1.00 132.77 497 PRO B O 1
ATOM 3316 N N . GLU A 1 527 ? 195.277 143.600 160.556 1.00 132.72 498 GLU B N 1
ATOM 3317 C CA . GLU A 1 527 ? 194.292 142.850 161.322 1.00 135.47 498 GLU B CA 1
ATOM 3318 C C . GLU A 1 527 ? 194.878 142.519 162.685 1.00 137.86 498 GLU B C 1
ATOM 3319 O O . GLU A 1 527 ? 196.021 142.058 162.778 1.00 139.21 498 GLU B O 1
ATOM 3325 N N . THR A 1 528 ? 194.101 142.756 163.736 1.00 137.75 499 THR B N 1
ATOM 3326 C CA . THR A 1 528 ? 194.557 142.490 165.095 1.00 139.29 499 THR B CA 1
ATOM 3327 C C . THR A 1 528 ? 194.041 141.145 165.596 1.00 144.40 499 THR B C 1
ATOM 3328 O O . THR A 1 528 ? 194.788 140.362 166.184 1.00 143.98 499 THR B O 1
ATOM 3332 N N . GLN B 1 51 ? 131.565 180.824 162.131 1.00 158.88 22 GLN A N 1
ATOM 3333 C CA . GLN B 1 51 ? 132.940 180.376 162.318 1.00 160.91 22 GLN A CA 1
ATOM 3334 C C . GLN B 1 51 ? 133.277 179.244 161.353 1.00 161.87 22 GLN A C 1
ATOM 3335 O O . GLN B 1 51 ? 132.385 178.584 160.822 1.00 159.76 22 GLN A O 1
ATOM 3341 N N . MET B 1 52 ? 134.573 179.023 161.133 1.00 164.06 23 MET A N 1
ATOM 3342 C CA . MET B 1 52 ? 135.030 178.011 160.190 1.00 163.05 23 MET A CA 1
ATOM 3343 C C . MET B 1 52 ? 134.921 176.591 160.730 1.00 159.47 23 MET A C 1
ATOM 3344 O O . MET B 1 52 ? 135.010 175.641 159.943 1.00 154.73 23 MET A O 1
ATOM 3349 N N . TYR B 1 53 ? 134.719 176.427 162.040 1.00 161.18 24 TYR A N 1
ATOM 3350 C CA . TYR B 1 53 ? 134.751 175.097 162.642 1.00 159.83 24 TYR A CA 1
ATOM 3351 C C . TYR B 1 53 ? 133.631 174.210 162.111 1.00 153.99 24 TYR A C 1
ATOM 3352 O O . TYR B 1 53 ? 133.828 173.005 161.911 1.00 147.20 24 TYR A O 1
ATOM 3361 N N . HIS B 1 54 ? 132.447 174.783 161.884 1.00 154.21 25 HIS A N 1
ATOM 3362 C CA . HIS B 1 54 ? 131.309 173.994 161.423 1.00 149.22 25 HIS A CA 1
ATOM 3363 C C . HIS B 1 54 ? 131.608 173.319 160.088 1.00 143.24 25 HIS A C 1
ATOM 3364 O O . HIS B 1 54 ? 131.589 172.086 159.980 1.00 138.48 25 HIS A O 1
ATOM 3371 N N . MET B 1 55 ? 131.889 174.115 159.054 1.00 145.78 26 MET A N 1
ATOM 3372 C CA . MET B 1 55 ? 132.199 173.532 157.755 1.00 140.69 26 MET A CA 1
ATOM 3373 C C . MET B 1 55 ? 133.508 172.754 157.763 1.00 134.52 26 MET A C 1
ATOM 3374 O O . MET B 1 55 ? 133.659 171.828 156.963 1.00 127.53 26 MET A O 1
ATOM 3379 N N . LYS B 1 56 ? 134.450 173.088 158.650 1.00 138.65 27 LYS A N 1
ATOM 3380 C CA . LYS B 1 56 ? 135.661 172.280 158.758 1.00 134.66 27 LYS A CA 1
ATOM 3381 C C . LYS B 1 56 ? 135.330 170.863 159.212 1.00 128.19 27 LYS A C 1
ATOM 3382 O O . LYS B 1 56 ? 135.814 169.883 158.635 1.00 122.68 27 LYS A O 1
ATOM 3388 N N . ALA B 1 57 ? 134.480 170.734 160.233 1.00 130.78 28 ALA A N 1
ATOM 3389 C CA . ALA B 1 57 ? 134.037 169.410 160.659 1.00 126.63 28 ALA A CA 1
ATOM 3390 C C . ALA B 1 57 ? 133.220 168.730 159.568 1.00 122.23 28 ALA A C 1
ATOM 3391 O O . ALA B 1 57 ? 133.339 167.516 159.353 1.00 118.26 28 ALA A O 1
ATOM 3393 N N . ILE B 1 58 ? 132.389 169.500 158.863 1.00 123.69 29 ILE A N 1
ATOM 3394 C CA . ILE B 1 58 ? 131.559 168.927 157.806 1.00 117.39 29 ILE A CA 1
ATOM 3395 C C . ILE B 1 58 ? 132.431 168.307 156.720 1.00 110.43 29 ILE A C 1
ATOM 3396 O O . ILE B 1 58 ? 132.203 167.169 156.290 1.00 104.97 29 ILE A O 1
ATOM 3401 N N . VAL B 1 59 ? 133.451 169.040 156.268 1.00 112.20 30 VAL A N 1
ATOM 3402 C CA . VAL B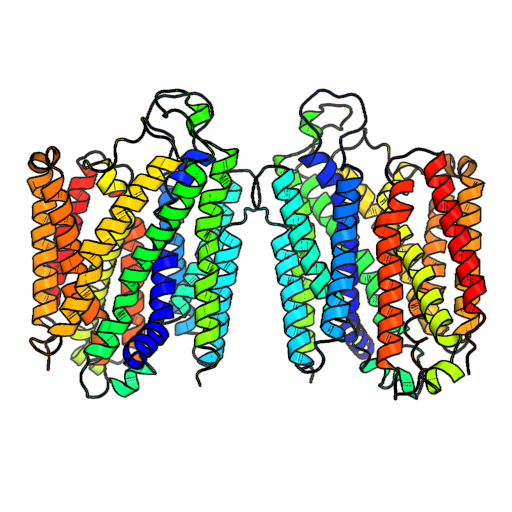 1 59 ? 134.322 168.515 155.221 1.00 105.39 30 VAL A CA 1
ATOM 3403 C C . VAL B 1 59 ? 135.170 167.367 155.758 1.00 102.68 30 VAL A C 1
ATOM 3404 O O . VAL B 1 59 ? 135.417 166.379 155.053 1.00 98.43 30 VAL A O 1
ATOM 3408 N N . ILE B 1 60 ? 135.614 167.461 157.017 1.00 105.55 31 ILE A N 1
ATOM 3409 C CA . ILE B 1 60 ? 136.451 166.408 157.581 1.00 104.18 31 ILE A CA 1
ATOM 3410 C C . ILE B 1 60 ? 135.659 165.118 157.728 1.00 99.60 31 ILE A C 1
ATOM 3411 O O . ILE B 1 60 ? 136.237 164.024 157.754 1.00 100.52 31 ILE A O 1
ATOM 3416 N N . ALA B 1 61 ? 134.334 165.216 157.828 1.00 99.56 32 ALA A N 1
ATOM 3417 C CA . ALA B 1 61 ? 133.503 164.021 157.896 1.00 95.00 32 ALA A CA 1
ATOM 3418 C C . ALA B 1 61 ? 133.085 163.520 156.517 1.00 91.04 32 ALA A C 1
ATOM 3419 O O . ALA B 1 61 ? 132.966 162.308 156.312 1.00 86.82 32 ALA A O 1
ATOM 3421 N N . GLY B 1 62 ? 132.856 164.424 155.568 1.00 93.05 33 GLY A N 1
ATOM 3422 C CA . GLY B 1 62 ? 132.417 164.054 154.239 1.00 86.43 33 GLY A CA 1
ATOM 3423 C C . GLY B 1 62 ? 133.505 163.856 153.207 1.00 78.73 33 GLY A C 1
ATOM 3424 O O . GLY B 1 62 ? 133.189 163.689 152.024 1.00 73.84 33 GLY A O 1
ATOM 3425 N N . MET B 1 63 ? 134.778 163.905 153.610 1.00 79.67 34 MET A N 1
ATOM 3426 C CA . MET B 1 63 ? 135.861 163.607 152.676 1.00 72.77 34 MET A CA 1
ATOM 3427 C C . MET B 1 63 ? 135.692 162.234 152.036 1.00 71.44 34 MET A C 1
ATOM 3428 O O . MET B 1 63 ? 135.964 162.059 150.842 1.00 72.54 34 MET A O 1
ATOM 3433 N N . GLY B 1 64 ? 135.246 161.244 152.814 1.00 71.61 35 GLY A N 1
ATOM 3434 C CA . GLY B 1 64 ? 135.052 159.913 152.260 1.00 69.21 35 GLY A CA 1
ATOM 3435 C C . GLY B 1 64 ? 133.968 159.870 151.199 1.00 69.96 35 GLY A C 1
ATOM 3436 O O . GLY B 1 64 ? 134.140 159.250 150.146 1.00 71.57 35 GLY A O 1
ATOM 3437 N N . PHE B 1 65 ? 132.839 160.533 151.461 1.00 70.87 36 PHE A N 1
ATOM 3438 C CA . PHE B 1 65 ? 131.773 160.606 150.467 1.00 68.59 36 PHE A CA 1
ATOM 3439 C C . PHE B 1 65 ? 132.241 161.331 149.214 1.00 63.40 36 PHE A C 1
ATOM 3440 O O . PHE B 1 65 ? 131.920 160.921 148.092 1.00 59.66 36 PHE A O 1
ATOM 3448 N N . PHE B 1 66 ? 132.994 162.419 149.389 1.00 63.11 37 PHE A N 1
ATOM 3449 C CA . PHE B 1 66 ? 133.514 163.156 148.242 1.00 57.59 37 PHE A CA 1
ATOM 3450 C C . PHE B 1 66 ? 134.426 162.277 147.397 1.00 55.54 37 PHE A C 1
ATOM 3451 O O . PHE B 1 66 ? 134.317 162.249 146.164 1.00 55.40 37 PHE A O 1
ATOM 3459 N N . THR B 1 67 ? 135.328 161.540 148.049 1.00 58.31 38 THR A N 1
ATOM 3460 C CA . THR B 1 67 ? 136.223 160.645 147.325 1.00 59.73 38 THR A CA 1
ATOM 3461 C C . THR B 1 67 ? 135.443 159.568 146.583 1.00 56.17 38 THR A C 1
ATOM 3462 O O . THR B 1 67 ? 135.723 159.282 145.412 1.00 57.48 38 THR A O 1
ATOM 3466 N N . ASP B 1 68 ? 134.456 158.965 147.249 1.00 56.90 39 ASP A N 1
ATOM 3467 C CA . ASP B 1 68 ? 133.668 157.913 146.617 1.00 55.19 39 ASP A CA 1
ATOM 3468 C C . ASP B 1 68 ? 132.940 158.440 145.389 1.00 52.32 39 ASP A C 1
ATOM 3469 O O . ASP B 1 68 ? 132.970 157.818 144.320 1.00 45.09 39 ASP A O 1
ATOM 3474 N N . ALA B 1 69 ? 132.284 159.596 145.524 1.00 55.76 40 ALA A N 1
ATOM 3475 C CA . ALA B 1 69 ? 131.537 160.158 144.405 1.00 48.30 40 ALA A CA 1
ATOM 3476 C C . ALA B 1 69 ? 132.458 160.509 143.248 1.00 46.70 40 ALA A C 1
ATOM 3477 O O . ALA B 1 69 ? 132.149 160.208 142.088 1.00 40.38 40 ALA A O 1
ATOM 3479 N N . TYR B 1 70 ? 133.603 161.133 143.540 1.00 50.53 41 TYR A N 1
ATOM 3480 C CA . TYR B 1 70 ? 134.536 161.486 142.476 1.00 47.18 41 TYR A CA 1
ATOM 3481 C C . TYR B 1 70 ? 135.015 160.245 141.738 1.00 44.58 41 TYR A C 1
ATOM 3482 O O . TYR B 1 70 ? 134.982 160.190 140.503 1.00 44.29 41 TYR A O 1
ATOM 3491 N N . ASP B 1 71 ? 135.462 159.231 142.483 1.00 45.97 42 ASP A N 1
ATOM 3492 C CA . ASP B 1 71 ? 135.994 158.031 141.848 1.00 42.19 42 ASP A CA 1
ATOM 3493 C C . ASP B 1 71 ? 134.927 157.318 141.031 1.00 40.69 42 ASP A C 1
ATOM 3494 O O . ASP B 1 71 ? 135.201 156.835 139.926 1.00 40.37 42 ASP A O 1
ATOM 3499 N N . LEU B 1 72 ? 133.700 157.244 141.552 1.00 38.38 43 LEU A N 1
ATOM 3500 C CA . LEU B 1 72 ? 132.656 156.491 140.869 1.00 38.66 43 LEU A CA 1
ATOM 3501 C C . LEU B 1 72 ? 132.085 157.234 139.668 1.00 37.08 43 LEU A C 1
ATOM 3502 O O . LEU B 1 72 ? 131.596 156.592 138.733 1.00 32.21 43 LEU A O 1
ATOM 3507 N N . PHE B 1 73 ? 132.126 158.568 139.664 1.00 39.27 44 PHE A N 1
ATOM 3508 C CA . PHE B 1 73 ? 131.488 159.342 138.608 1.00 36.22 44 PHE A CA 1
ATOM 3509 C C . PHE B 1 73 ? 132.477 160.066 137.702 1.00 39.05 44 PHE A C 1
ATOM 3510 O O . PHE B 1 73 ? 132.051 160.844 136.843 1.00 40.64 44 PHE A O 1
ATOM 3518 N N . CYS B 1 74 ? 133.780 159.841 137.864 1.00 38.96 45 CYS A N 1
ATOM 3519 C CA . CYS B 1 74 ? 134.740 160.409 136.927 1.00 34.47 45 CYS A CA 1
ATOM 3520 C C . CYS B 1 74 ? 134.960 159.541 135.696 1.00 34.70 45 CYS A C 1
ATOM 3521 O O . CYS B 1 74 ? 135.726 159.937 134.812 1.00 31.55 45 CYS A O 1
ATOM 3524 N N . ILE B 1 75 ? 134.319 158.374 135.616 1.00 34.33 46 ILE A N 1
ATOM 3525 C CA . ILE B 1 75 ? 134.567 157.458 134.508 1.00 31.13 46 ILE A CA 1
ATOM 3526 C C . ILE B 1 75 ? 133.673 157.724 133.302 1.00 34.17 46 ILE A C 1
ATOM 3527 O O . ILE B 1 75 ? 134.059 157.390 132.173 1.00 36.23 46 ILE A O 1
ATOM 3532 N N . SER B 1 76 ? 132.499 158.325 133.499 1.00 33.30 47 SER A N 1
ATOM 3533 C CA . SER B 1 76 ? 131.607 158.575 132.376 1.00 33.06 47 SER A CA 1
ATOM 3534 C C . SER B 1 76 ? 132.099 159.707 131.488 1.00 33.12 47 SER A C 1
ATOM 3535 O O . SER B 1 76 ? 131.641 159.826 130.347 1.00 37.46 47 SER A O 1
ATOM 3538 N N . THR B 1 77 ? 133.017 160.537 131.982 1.00 31.17 48 THR A N 1
ATOM 3539 C CA . THR B 1 77 ? 133.505 161.657 131.186 1.00 32.72 48 THR A CA 1
ATOM 3540 C C . THR B 1 77 ? 134.464 161.194 130.095 1.00 35.80 48 THR A C 1
ATOM 3541 O O . THR B 1 77 ? 134.419 161.696 128.966 1.00 36.77 48 THR A O 1
ATOM 3545 N N . VAL B 1 78 ? 135.335 160.236 130.410 1.00 34.00 49 VAL A N 1
ATOM 3546 C CA . VAL B 1 78 ? 136.371 159.796 129.483 1.00 27.01 49 VAL A CA 1
ATOM 3547 C C . VAL B 1 78 ? 135.910 158.560 128.724 1.00 28.61 49 VAL A C 1
ATOM 3548 O O . VAL B 1 78 ? 136.692 157.942 127.994 1.00 30.36 49 VAL A O 1
ATOM 3552 N N . SER B 1 79 ? 134.640 158.187 128.886 1.00 27.49 50 SER A N 1
ATOM 3553 C CA . SER B 1 79 ? 134.144 156.972 128.252 1.00 29.18 50 SER A CA 1
ATOM 3554 C C . SER B 1 79 ? 133.973 157.127 126.746 1.00 38.75 50 SER A C 1
ATOM 3555 O O . SER B 1 79 ? 133.850 156.119 126.044 1.00 43.03 50 SER A O 1
ATOM 3558 N N . LYS B 1 80 ? 133.951 158.358 126.236 1.00 41.80 51 LYS A N 1
ATOM 3559 C CA . LYS B 1 80 ? 133.926 158.562 124.791 1.00 46.44 51 LYS A CA 1
ATOM 3560 C C . LYS B 1 80 ? 135.337 158.644 124.221 1.00 47.66 51 LYS A C 1
ATOM 3561 O O . LYS B 1 80 ? 135.577 158.237 123.078 1.00 56.68 51 LYS A O 1
ATOM 3567 N N . LEU B 1 81 ? 136.276 159.171 125.009 1.00 38.93 52 LEU A N 1
ATOM 3568 C CA . LEU B 1 81 ? 137.658 159.285 124.556 1.00 31.64 52 LEU A CA 1
ATOM 3569 C C . LEU B 1 81 ? 138.277 157.919 124.302 1.00 34.18 52 LEU A C 1
ATOM 3570 O O . LEU B 1 81 ? 139.027 157.742 123.337 1.00 37.97 52 LEU A O 1
ATOM 3575 N N . LEU B 1 82 ? 137.995 156.945 125.170 1.00 34.53 53 LEU A N 1
ATOM 3576 C CA . LEU B 1 82 ? 138.541 155.606 124.974 1.00 28.83 53 LEU A CA 1
ATOM 3577 C C . LEU B 1 82 ? 138.062 155.010 123.660 1.00 34.79 53 LEU A C 1
ATOM 3578 O O . LEU B 1 82 ? 138.844 154.396 122.925 1.00 46.04 53 LEU A O 1
ATOM 3583 N N . GLY B 1 83 ? 136.779 155.184 123.345 1.00 36.32 54 GLY A N 1
ATOM 3584 C CA . GLY B 1 83 ? 136.276 154.712 122.068 1.00 47.26 54 GLY A CA 1
ATOM 3585 C C . GLY B 1 83 ? 136.887 155.448 120.892 1.00 51.60 54 GLY A C 1
ATOM 3586 O O . GLY B 1 83 ? 137.192 154.843 119.861 1.00 52.20 54 GLY A O 1
ATOM 3587 N N . ARG B 1 84 ? 137.075 156.763 121.026 1.00 54.14 55 ARG A N 1
ATOM 3588 C CA . ARG B 1 84 ? 137.644 157.537 119.929 1.00 50.99 55 ARG A CA 1
ATOM 3589 C C . ARG B 1 84 ? 139.123 157.248 119.718 1.00 48.40 55 ARG A C 1
ATOM 3590 O O . ARG B 1 84 ? 139.634 157.481 118.618 1.00 55.96 55 ARG A O 1
ATOM 3598 N N . LEU B 1 85 ? 139.822 156.757 120.740 1.00 46.61 56 LEU A N 1
ATOM 3599 C CA . LEU B 1 85 ? 141.247 156.465 120.615 1.00 46.52 56 LEU A CA 1
ATOM 3600 C C . LEU B 1 85 ? 141.498 155.017 120.203 1.00 47.58 56 LEU A C 1
ATOM 3601 O O . LEU B 1 85 ? 142.121 154.758 119.169 1.00 52.79 56 LEU A O 1
ATOM 3606 N N . TYR B 1 86 ? 141.023 154.066 121.004 1.00 46.83 57 TYR A N 1
ATOM 3607 C CA . TYR B 1 86 ? 141.418 152.674 120.856 1.00 45.16 57 TYR A CA 1
ATOM 3608 C C . TYR B 1 86 ? 140.500 151.864 119.952 1.00 47.16 57 TYR A C 1
ATOM 3609 O O . TYR B 1 86 ? 140.815 150.706 119.661 1.00 50.47 57 TYR A O 1
ATOM 3618 N N . TYR B 1 87 ? 139.383 152.430 119.496 1.00 48.83 58 TYR A N 1
ATOM 3619 C CA . TYR B 1 87 ? 138.428 151.676 118.699 1.00 57.48 58 TYR A CA 1
ATOM 3620 C C . TYR B 1 87 ? 138.241 152.197 117.284 1.00 68.63 58 TYR A C 1
ATOM 3621 O O . TYR B 1 87 ? 137.799 151.429 116.423 1.00 76.88 58 TYR A O 1
ATOM 3630 N N . GLN B 1 88 ? 138.555 153.456 117.016 1.00 67.95 59 GLN A N 1
ATOM 3631 C CA . GLN B 1 88 ? 138.443 153.980 115.662 1.00 72.61 59 GLN A CA 1
ATOM 3632 C C . GLN B 1 88 ? 139.657 153.558 114.845 1.00 78.96 59 GLN A C 1
ATOM 3633 O O . GLN B 1 88 ? 140.788 153.878 115.227 1.00 80.45 59 GLN A O 1
ATOM 3639 N N . PRO B 1 89 ? 139.478 152.844 113.738 1.00 87.45 60 PRO A N 1
ATOM 3640 C CA . PRO B 1 89 ? 140.608 152.526 112.865 1.00 97.77 60 PRO A CA 1
ATOM 3641 C C . PRO B 1 89 ? 140.837 153.606 111.821 1.00 104.98 60 PRO A C 1
ATOM 3642 O O . PRO B 1 89 ? 139.945 154.385 111.480 1.00 103.78 60 PRO A O 1
ATOM 3646 N N . ASP B 1 90 ? 142.067 153.648 111.317 1.00 106.20 61 ASP A N 1
ATOM 3647 C CA . ASP B 1 90 ? 142.410 154.616 110.285 1.00 107.85 61 ASP A CA 1
ATOM 3648 C C . ASP B 1 90 ? 141.605 154.350 109.019 1.00 111.86 61 ASP A C 1
ATOM 3649 O O . ASP B 1 90 ? 141.440 153.203 108.594 1.00 111.01 61 ASP A O 1
ATOM 3654 N N . GLY B 1 91 ? 141.084 155.420 108.426 1.00 117.12 62 GLY A N 1
ATOM 3655 C CA . GLY B 1 91 ? 140.259 155.283 107.246 1.00 120.82 62 GLY A CA 1
ATOM 3656 C C . GLY B 1 91 ? 138.920 154.629 107.557 1.00 124.49 62 GLY A C 1
ATOM 3657 O O . GLY B 1 91 ? 138.499 154.499 108.709 1.00 120.59 62 GLY A O 1
ATOM 3658 N N . SER B 1 92 ? 138.253 154.209 106.484 1.00 129.66 63 SER A N 1
ATOM 3659 C CA . SER B 1 92 ? 136.970 153.511 106.553 1.00 131.03 63 SER A CA 1
ATOM 3660 C C . SER B 1 92 ? 135.948 154.316 107.357 1.00 127.37 63 SER A C 1
ATOM 3661 O O . SER B 1 92 ? 135.421 153.872 108.379 1.00 127.07 63 SER A O 1
ATOM 3664 N N . THR B 1 93 ? 135.675 155.525 106.872 1.00 127.00 64 THR A N 1
ATOM 3665 C CA . THR B 1 93 ? 134.723 156.425 107.518 1.00 125.87 64 THR A CA 1
ATOM 3666 C C . THR B 1 93 ? 133.349 156.185 106.906 1.00 126.58 64 THR A C 1
ATOM 3667 O O . THR B 1 93 ? 133.075 156.601 105.777 1.00 127.37 64 THR A O 1
ATOM 3671 N N . ASP B 1 94 ? 132.484 155.495 107.650 1.00 126.25 65 ASP A N 1
ATOM 3672 C CA . ASP B 1 94 ? 131.130 155.209 107.202 1.00 126.03 65 ASP A CA 1
ATOM 3673 C C . ASP B 1 94 ? 130.048 155.818 108.079 1.00 120.91 65 ASP A C 1
ATOM 3674 O O . ASP B 1 94 ? 128.918 155.977 107.607 1.00 119.04 65 ASP A O 1
ATOM 3679 N N . SER B 1 95 ? 130.355 156.162 109.325 1.00 118.30 66 SER A N 1
ATOM 3680 C CA . SER B 1 95 ? 129.353 156.650 110.262 1.00 115.21 66 SER A CA 1
ATOM 3681 C C . SER B 1 95 ? 130.070 157.452 111.346 1.00 111.54 66 SER A C 1
ATOM 3682 O O . SER B 1 95 ? 131.223 157.858 111.168 1.00 111.53 66 SER A O 1
ATOM 3685 N N . LYS B 1 96 ? 129.377 157.691 112.460 1.00 107.47 67 LYS A N 1
ATOM 3686 C CA . LYS B 1 96 ? 129.913 158.386 113.624 1.00 104.19 67 LYS A CA 1
ATOM 3687 C C . LYS B 1 96 ? 131.219 157.742 114.079 1.00 98.87 67 LYS A C 1
ATOM 3688 O O . LYS B 1 96 ? 131.454 156.559 113.803 1.00 96.20 67 LYS A O 1
ATOM 3694 N N . PRO B 1 97 ? 132.093 158.482 114.764 1.00 94.57 68 PRO A N 1
ATOM 3695 C CA . PRO B 1 97 ? 133.371 157.900 115.194 1.00 90.70 68 PRO A CA 1
ATOM 3696 C C . PRO B 1 97 ? 133.157 156.699 116.101 1.00 89.91 68 PRO A C 1
ATOM 3697 O O . PRO B 1 97 ? 132.209 156.652 116.887 1.00 97.66 68 PRO A O 1
ATOM 3701 N N . GLY B 1 98 ? 134.047 155.720 115.972 1.00 81.89 69 GLY A N 1
ATOM 3702 C CA . GLY B 1 98 ? 133.881 154.481 116.711 1.00 76.36 69 GLY A CA 1
ATOM 3703 C C . GLY B 1 98 ? 133.913 154.712 118.210 1.00 68.78 69 GLY A C 1
ATOM 3704 O O . GLY B 1 98 ? 134.692 155.520 118.720 1.00 60.97 69 GLY A O 1
ATOM 3705 N N . ALA B 1 99 ? 133.046 153.995 118.919 1.00 70.56 70 ALA A N 1
ATOM 3706 C CA . ALA B 1 99 ? 132.966 154.044 120.370 1.00 66.29 70 ALA A CA 1
ATOM 3707 C C . ALA B 1 99 ? 133.056 152.624 120.913 1.00 61.22 70 ALA A C 1
ATOM 3708 O O . ALA B 1 99 ? 133.157 151.653 120.159 1.00 59.72 70 ALA A O 1
ATOM 3710 N N . LEU B 1 100 ? 133.017 152.508 122.237 1.00 55.33 71 LEU A N 1
ATOM 3711 C CA . LEU B 1 100 ? 133.141 151.205 122.873 1.00 55.74 71 LEU A CA 1
ATOM 3712 C C . LEU B 1 100 ? 131.979 150.299 122.486 1.00 60.95 71 LEU A C 1
ATOM 3713 O O . LEU B 1 100 ? 130.855 150.752 122.260 1.00 64.36 71 LEU A O 1
ATOM 3718 N N . SER B 1 101 ? 132.264 149.003 122.402 1.00 59.63 72 SER A N 1
ATOM 3719 C CA . SER B 1 101 ? 131.205 148.027 122.227 1.00 60.31 72 SER A CA 1
ATOM 3720 C C . SER B 1 101 ? 130.332 147.979 123.476 1.00 59.75 72 SER A C 1
ATOM 3721 O O . SER B 1 101 ? 130.734 148.404 124.563 1.00 59.83 72 SER A O 1
ATOM 3724 N N . LYS B 1 102 ? 129.115 147.459 123.308 1.00 62.23 73 LYS A N 1
ATOM 3725 C CA . LYS B 1 102 ? 128.160 147.455 124.412 1.00 67.30 73 LYS A CA 1
ATOM 3726 C C . LYS B 1 102 ? 128.683 146.653 125.598 1.00 64.88 73 LYS A C 1
ATOM 3727 O O . LYS B 1 102 ? 128.592 147.102 126.748 1.00 63.56 73 LYS A O 1
ATOM 3733 N N . THR B 1 103 ? 129.247 145.472 125.339 1.00 62.12 74 THR A N 1
ATOM 3734 C CA . THR B 1 103 ? 129.776 144.652 126.425 1.00 62.94 74 THR A CA 1
ATOM 3735 C C . THR B 1 103 ? 130.929 145.352 127.133 1.00 57.79 74 THR A C 1
ATOM 3736 O O . THR B 1 103 ? 130.986 145.388 128.368 1.00 59.55 74 THR A O 1
ATOM 3740 N N . ALA B 1 104 ? 131.858 145.922 126.362 1.00 53.04 75 ALA A N 1
ATOM 3741 C CA . ALA B 1 104 ? 133.003 146.599 126.961 1.00 46.96 75 ALA A CA 1
ATOM 3742 C C . ALA B 1 104 ? 132.569 147.821 127.757 1.00 48.23 75 ALA A C 1
ATOM 3743 O O . ALA B 1 104 ? 133.064 148.055 128.866 1.00 48.05 75 ALA A O 1
ATOM 3745 N N . ASN B 1 105 ? 131.646 148.612 127.207 1.00 49.29 76 ASN A N 1
ATOM 3746 C CA . ASN B 1 105 ? 131.157 149.789 127.917 1.00 46.84 76 ASN A CA 1
ATOM 3747 C C . ASN B 1 105 ? 130.477 149.397 129.221 1.00 47.45 76 ASN A C 1
ATOM 3748 O O . ASN B 1 105 ? 130.732 149.996 130.274 1.00 49.29 76 ASN A O 1
ATOM 3753 N N . ASN B 1 106 ? 129.606 148.387 129.171 1.00 46.65 77 ASN A N 1
ATOM 3754 C CA . ASN B 1 106 ? 128.911 147.960 130.379 1.00 45.47 77 ASN A CA 1
ATOM 3755 C C . ASN B 1 106 ? 129.891 147.439 131.420 1.00 44.42 77 ASN A C 1
ATOM 3756 O O . ASN B 1 106 ? 129.761 147.746 132.611 1.00 40.33 77 ASN A O 1
ATOM 3761 N N . MET B 1 107 ? 130.887 146.660 130.991 1.00 49.55 78 MET A N 1
ATOM 3762 C CA . MET B 1 107 ? 131.874 146.136 131.930 1.00 46.84 78 MET A CA 1
ATOM 3763 C C . MET B 1 107 ? 132.662 147.265 132.582 1.00 40.54 78 MET A C 1
ATOM 3764 O O . MET B 1 107 ? 132.817 147.299 133.808 1.00 40.11 78 MET A O 1
ATOM 3769 N N . VAL B 1 108 ? 133.140 148.218 131.778 1.00 38.48 79 VAL A N 1
ATOM 3770 C CA . VAL B 1 108 ? 133.937 149.319 132.314 1.00 36.86 79 VAL A CA 1
ATOM 3771 C C . VAL B 1 108 ? 133.116 150.149 133.290 1.00 37.47 79 VAL A C 1
ATOM 3772 O O . VAL B 1 108 ? 133.617 150.577 134.338 1.00 33.68 79 VAL A O 1
ATOM 3776 N N . ILE B 1 109 ? 131.845 150.391 132.968 1.00 44.40 80 ILE A N 1
ATOM 3777 C CA . ILE B 1 109 ? 131.012 151.216 133.837 1.00 44.75 80 ILE A CA 1
ATOM 3778 C C . ILE B 1 109 ? 130.678 150.484 135.135 1.00 45.25 80 ILE A C 1
ATOM 3779 O O . ILE B 1 109 ? 130.733 151.074 136.221 1.00 45.42 80 ILE A O 1
ATOM 3784 N N . GLY B 1 110 ? 130.338 149.197 135.056 1.00 37.05 81 GLY A N 1
ATOM 3785 C CA . GLY B 1 110 ? 129.774 148.515 136.206 1.00 30.97 81 GLY A CA 1
ATOM 3786 C C . GLY B 1 110 ? 130.694 147.648 137.043 1.00 37.27 81 GLY A C 1
ATOM 3787 O O . GLY B 1 110 ? 130.288 147.188 138.119 1.00 42.89 81 GLY A O 1
ATOM 3788 N N . VAL B 1 111 ? 131.926 147.407 136.584 1.00 40.73 82 VAL A N 1
ATOM 3789 C CA . VAL B 1 111 ? 132.808 146.526 137.341 1.00 38.36 82 VAL A CA 1
ATOM 3790 C C . VAL B 1 111 ? 133.217 147.169 138.661 1.00 39.47 82 VAL A C 1
ATOM 3791 O O . VAL B 1 111 ? 133.430 146.468 139.658 1.00 36.88 82 VAL A O 1
ATOM 3795 N N . ALA B 1 112 ? 133.309 148.500 138.704 1.00 38.88 83 ALA A N 1
ATOM 3796 C CA . ALA B 1 112 ? 133.611 149.172 139.962 1.00 36.75 83 ALA A CA 1
ATOM 3797 C C . ALA B 1 112 ? 132.508 148.941 140.986 1.00 39.94 83 ALA A C 1
ATOM 3798 O O . ALA B 1 112 ? 132.786 148.705 142.165 1.00 43.66 83 ALA A O 1
ATOM 3800 N N . LEU B 1 113 ? 131.247 148.989 140.554 1.00 34.75 84 LEU A N 1
ATOM 3801 C CA . LEU B 1 113 ? 130.143 148.763 141.484 1.00 34.27 84 LEU A CA 1
ATOM 3802 C C . LEU B 1 113 ? 130.050 147.297 141.896 1.00 41.41 84 LEU A C 1
ATOM 3803 O O . LEU B 1 113 ? 129.692 146.987 143.042 1.00 46.97 84 LEU A O 1
ATOM 3808 N N . VAL B 1 114 ? 130.368 146.378 140.981 1.00 43.16 85 VAL A N 1
ATOM 3809 C CA . VAL B 1 114 ? 130.431 144.967 141.364 1.00 44.64 85 VAL A CA 1
ATOM 3810 C C . VAL B 1 114 ? 131.496 144.760 142.435 1.00 48.04 85 VAL A C 1
ATOM 3811 O O . VAL B 1 114 ? 131.273 144.063 143.437 1.00 51.89 85 VAL A O 1
ATOM 3815 N N . GLY B 1 115 ? 132.670 145.364 142.240 1.00 43.83 86 GLY A N 1
ATOM 3816 C CA . GLY B 1 115 ? 133.700 145.305 143.262 1.00 45.92 86 GLY A CA 1
ATOM 3817 C C . GLY B 1 115 ? 133.262 145.950 144.561 1.00 50.80 86 GLY A C 1
ATOM 3818 O O . GLY B 1 115 ? 133.635 145.498 145.643 1.00 51.36 86 GLY A O 1
ATOM 3819 N N . THR B 1 116 ? 132.472 147.021 144.470 1.00 54.29 87 THR A N 1
ATOM 3820 C CA . THR B 1 116 ? 131.916 147.647 145.666 1.00 54.58 87 THR A CA 1
ATOM 3821 C C . THR B 1 116 ? 131.076 146.658 146.460 1.00 55.68 87 THR A C 1
ATOM 3822 O O . THR B 1 116 ? 131.247 146.520 147.678 1.00 61.58 87 THR A O 1
ATOM 3826 N N . LEU B 1 117 ? 130.175 145.951 145.779 1.00 53.16 88 LEU A N 1
ATOM 3827 C CA . LEU B 1 117 ? 129.340 144.963 146.457 1.00 56.78 88 LEU A CA 1
ATOM 3828 C C . LEU B 1 117 ? 130.189 143.866 147.091 1.00 63.43 88 LEU A C 1
ATOM 3829 O O . LEU B 1 117 ? 129.990 143.503 148.259 1.00 69.30 88 LEU A O 1
ATOM 3834 N N . MET B 1 118 ? 131.152 143.330 146.334 1.00 65.21 89 MET A N 1
ATOM 3835 C CA . MET B 1 118 ? 131.967 142.234 146.856 1.00 65.84 89 MET A CA 1
ATOM 3836 C C . MET B 1 118 ? 132.801 142.678 148.054 1.00 66.96 89 MET A C 1
ATOM 3837 O O . MET B 1 118 ? 132.895 141.958 149.059 1.00 70.92 89 MET A O 1
ATOM 3842 N N . GLY B 1 119 ? 133.410 143.861 147.969 1.00 64.57 90 GLY A N 1
ATOM 3843 C CA . GLY B 1 119 ? 134.207 144.356 149.076 1.00 69.07 90 GLY A CA 1
ATOM 3844 C C . GLY B 1 119 ? 133.378 144.635 150.311 1.00 73.70 90 GLY A C 1
ATOM 3845 O O . GLY B 1 119 ? 133.822 144.382 151.435 1.00 80.74 90 GLY A O 1
ATOM 3846 N N . GLN B 1 120 ? 132.167 145.169 150.127 1.00 73.47 91 GLN A N 1
ATOM 3847 C CA . GLN B 1 120 ? 131.279 145.362 151.266 1.00 75.10 91 GLN A CA 1
ATOM 3848 C C . GLN B 1 120 ? 130.964 144.028 151.925 1.00 77.51 91 GLN A C 1
ATOM 3849 O O . GLN B 1 120 ? 131.072 143.886 153.148 1.00 82.66 91 GLN A O 1
ATOM 3855 N N . LEU B 1 121 ? 130.624 143.019 151.117 1.00 77.45 92 LEU A N 1
ATOM 3856 C CA . LEU B 1 121 ? 130.294 141.710 151.674 1.00 82.42 92 LEU A CA 1
ATOM 3857 C C . LEU B 1 121 ? 131.465 141.134 152.463 1.00 84.28 92 LEU A C 1
ATOM 3858 O O . LEU B 1 121 ? 131.280 140.596 153.565 1.00 90.68 92 LEU A O 1
ATOM 3863 N N . VAL B 1 122 ? 132.681 141.259 151.925 1.00 82.23 93 VAL A N 1
ATOM 3864 C CA . VAL B 1 122 ? 133.853 140.695 152.593 1.00 83.86 93 VAL A CA 1
ATOM 3865 C C . VAL B 1 122 ? 134.155 141.455 153.881 1.00 88.23 93 VAL A C 1
ATOM 3866 O O . VAL B 1 122 ? 134.074 140.897 154.984 1.00 91.78 93 VAL A O 1
ATOM 3870 N N . PHE B 1 123 ? 134.468 142.751 153.765 1.00 84.97 94 PHE A N 1
ATOM 3871 C CA . PHE B 1 123 ? 134.837 143.570 154.919 1.00 87.06 94 PHE A CA 1
ATOM 3872 C C . PHE B 1 123 ? 133.655 143.772 155.861 1.00 96.50 94 PHE A C 1
ATOM 3873 O O . PHE B 1 123 ? 133.757 144.499 156.854 1.00 102.92 94 PHE A O 1
ATOM 3881 N N . GLY B 1 124 ? 132.537 143.128 155.550 1.00 95.88 95 GLY A N 1
ATOM 3882 C CA . GLY B 1 124 ? 131.403 142.976 156.433 1.00 97.22 95 GLY A CA 1
ATOM 3883 C C . GLY B 1 124 ? 131.468 141.621 157.112 1.00 101.43 95 GLY A C 1
ATOM 3884 O O . GLY B 1 124 ? 132.056 141.476 158.198 1.00 105.80 95 GLY A O 1
ATOM 3885 N N . TYR B 1 125 ? 130.849 140.611 156.498 1.00 103.20 96 TYR A N 1
ATOM 3886 C CA . TYR B 1 125 ? 130.665 139.326 157.167 1.00 107.56 96 TYR A CA 1
ATOM 3887 C C . TYR B 1 125 ? 131.971 138.721 157.676 1.00 108.39 96 TYR A C 1
ATOM 3888 O O . TYR B 1 125 ? 131.963 138.005 158.684 1.00 108.47 96 TYR A O 1
ATOM 3897 N N . PHE B 1 126 ? 133.099 138.994 157.019 1.00 106.70 97 PHE A N 1
ATOM 3898 C CA . PHE B 1 126 ? 134.382 138.444 157.444 1.00 106.84 97 PHE A CA 1
ATOM 3899 C C . PHE B 1 126 ? 135.402 139.547 157.708 1.00 108.06 97 PHE A C 1
ATOM 3900 O O . PHE B 1 126 ? 136.579 139.421 157.364 1.00 109.29 97 PHE A O 1
ATOM 3908 N N . GLY B 1 127 ? 134.971 140.643 158.330 1.00 108.87 98 GLY A N 1
ATOM 3909 C CA . GLY B 1 127 ? 135.859 141.776 158.504 1.00 110.46 98 GLY A CA 1
ATOM 3910 C C . GLY B 1 127 ? 135.729 142.544 159.804 1.00 116.32 98 GLY A C 1
ATOM 3911 O O . GLY B 1 127 ? 136.135 143.708 159.873 1.00 114.78 98 GLY A O 1
ATOM 3912 N N . ASP B 1 128 ? 135.168 141.925 160.840 1.00 121.10 99 ASP A N 1
ATOM 3913 C CA . ASP B 1 128 ? 134.991 142.587 162.126 1.00 125.08 99 ASP A CA 1
ATOM 3914 C C . ASP B 1 128 ? 136.057 142.200 163.146 1.00 121.59 99 ASP A C 1
ATOM 3915 O O . ASP B 1 128 ? 135.901 142.503 164.333 1.00 118.98 99 ASP A O 1
ATOM 3920 N N . LYS B 1 129 ? 137.131 141.538 162.714 1.00 121.38 100 LYS A N 1
ATOM 3921 C CA . LYS B 1 129 ? 138.183 141.079 163.613 1.00 121.33 100 LYS A CA 1
ATOM 3922 C C . LYS B 1 129 ? 139.496 141.830 163.413 1.00 118.57 100 LYS A C 1
ATOM 3923 O O . LYS B 1 129 ? 140.554 141.335 163.813 1.00 112.82 100 LYS A O 1
ATOM 3929 N N . LEU B 1 130 ? 139.454 143.017 162.804 1.00 119.90 101 LEU A N 1
ATOM 3930 C CA . LEU B 1 130 ? 140.656 143.801 162.565 1.00 118.99 101 LEU A CA 1
ATOM 3931 C C . LEU B 1 130 ? 140.637 145.185 163.196 1.00 116.08 101 LEU A C 1
ATOM 3932 O O . LEU B 1 130 ? 141.709 145.773 163.369 1.00 111.87 101 LEU A O 1
ATOM 3937 N N . GLY B 1 131 ? 139.471 145.717 163.545 1.00 113.37 102 GLY A N 1
ATOM 3938 C CA . GLY B 1 131 ? 139.375 147.046 164.109 1.00 109.99 102 GLY A CA 1
ATOM 3939 C C . GLY B 1 131 ? 139.176 148.116 163.051 1.00 107.40 102 GLY A C 1
ATOM 3940 O O . GLY B 1 131 ? 139.368 147.907 161.851 1.00 104.61 102 GLY A O 1
ATOM 3941 N N . ARG B 1 132 ? 138.778 149.300 163.522 1.00 108.04 103 ARG A N 1
ATOM 3942 C CA . ARG B 1 132 ? 138.469 150.396 162.607 1.00 106.16 103 ARG A CA 1
ATOM 3943 C C . ARG B 1 132 ? 139.718 150.912 161.903 1.00 105.43 103 ARG A C 1
ATOM 3944 O O . ARG B 1 132 ? 139.689 151.184 160.696 1.00 104.23 103 ARG A O 1
ATOM 3952 N N . LYS B 1 133 ? 140.822 151.062 162.640 1.00 106.10 104 LYS A N 1
ATOM 3953 C CA . LYS B 1 133 ? 142.034 151.621 162.048 1.00 102.22 104 LYS A CA 1
ATOM 3954 C C . LYS B 1 133 ? 142.579 150.728 160.940 1.00 96.43 104 LYS A C 1
ATOM 3955 O O . LYS B 1 133 ? 143.021 151.222 159.897 1.00 92.67 104 LYS A O 1
ATOM 3961 N N . ARG B 1 134 ? 142.556 149.410 161.148 1.00 96.99 105 ARG A N 1
ATOM 3962 C CA . ARG B 1 134 ? 143.122 148.497 160.160 1.00 100.52 105 ARG A CA 1
ATOM 3963 C C . ARG B 1 134 ? 142.348 148.551 158.848 1.00 93.36 105 ARG A C 1
ATOM 3964 O O . ARG B 1 134 ? 142.941 148.673 157.768 1.00 89.61 105 ARG A O 1
ATOM 3972 N N . VAL B 1 135 ? 141.016 148.463 158.921 1.00 91.26 106 VAL A N 1
ATOM 3973 C CA . VAL B 1 135 ? 140.213 148.504 157.703 1.00 85.87 106 VAL A CA 1
ATOM 3974 C C . VAL B 1 135 ? 140.312 149.874 157.048 1.00 84.00 106 VAL A C 1
ATOM 3975 O O . VAL B 1 135 ? 140.405 149.982 155.817 1.00 84.82 106 VAL A O 1
ATOM 3979 N N . TYR B 1 136 ? 140.317 150.939 157.855 1.00 83.29 107 TYR A N 1
ATOM 3980 C CA . TYR B 1 136 ? 140.510 152.281 157.317 1.00 80.94 107 TYR A CA 1
ATOM 3981 C C . TYR B 1 136 ? 141.790 152.354 156.497 1.00 78.34 107 TYR A C 1
ATOM 3982 O O . TYR B 1 136 ? 141.778 152.781 155.336 1.00 78.99 107 TYR A O 1
ATOM 3991 N N . GLY B 1 137 ? 142.903 151.907 157.082 1.00 81.00 108 GLY A N 1
ATOM 3992 C CA . GLY B 1 137 ? 144.176 151.987 156.390 1.00 76.59 108 GLY A CA 1
ATOM 3993 C C . GLY B 1 137 ? 144.221 151.147 155.129 1.00 68.20 108 GLY A C 1
ATOM 3994 O O . GLY B 1 137 ? 144.658 151.620 154.076 1.00 66.33 108 GLY A O 1
ATOM 3995 N N . VAL B 1 138 ? 143.763 149.895 155.210 1.00 64.21 109 VAL A N 1
ATOM 3996 C CA . VAL B 1 138 ? 143.879 149.015 154.049 1.00 63.36 109 VAL A CA 1
ATOM 3997 C C . VAL B 1 138 ? 143.016 149.530 152.903 1.00 65.36 109 VAL A C 1
ATOM 3998 O O . VAL B 1 138 ? 143.460 149.583 151.750 1.00 63.28 109 VAL A O 1
ATOM 4002 N N . THR B 1 139 ? 141.778 149.943 153.199 1.00 67.62 110 THR A N 1
ATOM 4003 C CA . THR B 1 139 ? 140.913 150.439 152.135 1.00 62.09 110 THR A CA 1
ATOM 4004 C C . THR B 1 139 ? 141.436 151.747 151.558 1.00 58.83 110 THR A C 1
ATOM 4005 O O . THR B 1 139 ? 141.411 151.944 150.337 1.00 59.29 110 THR A O 1
ATOM 4009 N N . LEU B 1 140 ? 141.925 152.652 152.411 1.00 59.37 111 LEU A N 1
ATOM 4010 C CA . LEU B 1 140 ? 142.366 153.948 151.914 1.00 59.86 111 LEU A CA 1
ATOM 4011 C C . LEU B 1 140 ? 143.688 153.847 151.165 1.00 61.82 111 LEU A C 1
ATOM 4012 O O . LEU B 1 140 ? 144.014 154.737 150.373 1.00 63.20 111 LEU A O 1
ATOM 4017 N N . ILE B 1 141 ? 144.462 152.785 151.395 1.00 60.11 112 ILE A N 1
ATOM 4018 C CA . ILE B 1 141 ? 145.668 152.608 150.594 1.00 55.67 112 ILE A CA 1
ATOM 4019 C C . ILE B 1 141 ? 145.354 151.851 149.305 1.00 52.22 112 ILE A C 1
ATOM 4020 O O . ILE B 1 141 ? 145.967 152.115 148.260 1.00 46.88 112 ILE A O 1
ATOM 4025 N N . LEU B 1 142 ? 144.385 150.929 149.341 1.00 50.41 113 LEU A N 1
ATOM 4026 C CA . LEU B 1 142 ? 143.950 150.261 148.121 1.00 43.56 113 LEU A CA 1
ATOM 4027 C C . LEU B 1 142 ? 143.339 151.257 147.148 1.00 44.31 113 LEU A C 1
ATOM 4028 O O . LEU B 1 142 ? 143.572 151.177 145.936 1.00 40.76 113 LEU A O 1
ATOM 4033 N N . MET B 1 143 ? 142.552 152.205 147.665 1.00 48.25 114 MET A N 1
ATOM 4034 C CA . MET B 1 143 ? 141.979 153.248 146.822 1.00 45.82 114 MET A CA 1
ATOM 4035 C C . MET B 1 143 ? 143.065 153.986 146.052 1.00 41.46 114 MET A C 1
ATOM 4036 O O . MET B 1 143 ? 142.994 154.117 144.824 1.00 42.97 114 MET A O 1
ATOM 4041 N N . ALA B 1 144 ? 144.084 154.473 146.764 1.00 37.73 115 ALA A N 1
ATOM 4042 C CA . ALA B 1 144 ? 145.139 155.250 146.121 1.00 35.75 115 ALA A CA 1
ATOM 4043 C C . ALA B 1 144 ? 145.937 154.404 145.140 1.00 36.01 115 ALA A C 1
ATOM 4044 O O . ALA B 1 144 ? 146.252 154.859 144.032 1.00 35.03 115 ALA A O 1
ATOM 4046 N N . ALA B 1 145 ? 146.271 153.169 145.524 1.00 38.82 116 ALA A N 1
ATOM 4047 C CA . ALA B 1 145 ? 147.057 152.314 144.640 1.00 34.98 116 ALA A CA 1
ATOM 4048 C C . ALA B 1 145 ? 146.308 152.028 143.344 1.00 30.14 116 ALA A C 1
ATOM 4049 O O . ALA B 1 145 ? 146.875 152.133 142.250 1.00 22.18 116 ALA A O 1
ATOM 4051 N N . CYS B 1 146 ? 145.021 151.686 143.446 1.00 33.27 117 CYS A N 1
ATOM 4052 C CA . CYS B 1 146 ? 144.248 151.367 142.251 1.00 32.18 117 CYS A CA 1
ATOM 4053 C C . CYS B 1 146 ? 143.994 152.606 141.400 1.00 31.38 117 CYS A C 1
ATOM 4054 O O . CYS B 1 146 ? 144.017 152.529 140.166 1.00 29.15 117 CYS A O 1
ATOM 4057 N N . ALA B 1 147 ? 143.756 153.757 142.035 1.00 31.87 118 ALA A N 1
ATOM 4058 C CA . ALA B 1 147 ? 143.567 154.987 141.275 1.00 27.53 118 ALA A CA 1
ATOM 4059 C C . ALA B 1 147 ? 144.826 155.358 140.504 1.00 27.57 118 ALA A C 1
ATOM 4060 O O . ALA B 1 147 ? 144.748 155.785 139.347 1.00 29.54 118 ALA A O 1
ATOM 4062 N N . ILE B 1 148 ? 145.997 155.209 141.129 1.00 29.75 119 ILE A N 1
ATOM 4063 C CA . ILE B 1 148 ? 147.246 155.476 140.422 1.00 27.24 119 ILE A CA 1
ATOM 4064 C C . ILE B 1 148 ? 147.450 154.471 139.295 1.00 26.34 119 ILE A C 1
ATOM 4065 O O . ILE B 1 148 ? 147.817 154.843 138.175 1.00 21.87 119 ILE A O 1
ATOM 4070 N N . GLY B 1 149 ? 147.205 153.187 139.563 1.00 23.39 120 GLY A N 1
ATOM 4071 C CA . GLY B 1 149 ? 147.450 152.165 138.562 1.00 19.73 120 GLY A CA 1
ATOM 4072 C C . GLY B 1 149 ? 146.512 152.212 137.377 1.00 23.95 120 GLY A C 1
ATOM 4073 O O . GLY B 1 149 ? 146.880 151.746 136.295 1.00 24.11 120 GLY A O 1
ATOM 4074 N N . SER B 1 150 ? 145.306 152.762 137.554 1.00 28.07 121 SER A N 1
ATOM 4075 C CA . SER B 1 150 ? 144.355 152.826 136.447 1.00 21.69 121 SER A CA 1
ATOM 4076 C C . SER B 1 150 ? 144.874 153.683 135.301 1.00 21.01 121 SER A C 1
ATOM 4077 O O . SER B 1 150 ? 144.484 153.473 134.147 1.00 15.76 121 SER A O 1
ATOM 4080 N N . GLY B 1 151 ? 145.744 154.645 135.591 1.00 23.90 122 GLY A N 1
ATOM 4081 C CA . GLY B 1 151 ? 146.312 155.495 134.568 1.00 18.67 122 GLY A CA 1
ATOM 4082 C C . GLY B 1 151 ? 147.468 154.908 133.797 1.00 13.21 122 GLY A C 1
ATOM 4083 O O . GLY B 1 151 ? 147.918 155.515 132.822 1.00 13.95 122 GLY A O 1
ATOM 4084 N N . LEU B 1 152 ? 147.962 153.741 134.197 1.00 13.55 123 LEU A N 1
ATOM 4085 C CA . LEU B 1 152 ? 149.074 153.082 133.532 1.00 14.67 123 LEU A CA 1
ATOM 4086 C C . LEU B 1 152 ? 148.596 151.797 132.868 1.00 13.63 123 LEU A C 1
ATOM 4087 O O . LEU B 1 152 ? 147.789 151.051 133.429 1.00 15.98 123 LEU A O 1
ATOM 4092 N N . SER B 1 153 ? 149.109 151.540 131.669 1.00 13.61 124 SER A N 1
ATOM 4093 C CA . SER B 1 153 ? 148.664 150.433 130.839 1.00 11.38 124 SER A CA 1
ATOM 4094 C C . SER B 1 153 ? 149.722 149.340 130.780 1.00 13.16 124 SER A C 1
ATOM 4095 O O . SER B 1 153 ? 150.924 149.610 130.838 1.00 12.92 124 SER A O 1
ATOM 4098 N N . PHE B 1 154 ? 149.259 148.099 130.657 1.00 12.66 125 PHE A N 1
ATOM 4099 C CA . PHE B 1 154 ? 150.132 146.937 130.561 1.00 11.74 125 PHE A CA 1
ATOM 4100 C C . PHE B 1 154 ? 150.604 146.664 129.139 1.00 11.86 125 PHE A C 1
ATOM 4101 O O . PHE B 1 154 ? 151.339 145.696 128.924 1.00 13.89 125 PHE A O 1
ATOM 4109 N N . GLY B 1 155 ? 150.206 147.474 128.169 1.00 13.70 126 GLY A N 1
ATOM 4110 C CA . GLY B 1 155 ? 150.642 147.245 126.808 1.00 17.35 126 GLY A CA 1
ATOM 4111 C C . GLY B 1 155 ? 150.133 148.319 125.878 1.00 22.91 126 GLY A C 1
ATOM 4112 O O . GLY B 1 155 ? 149.672 149.375 126.315 1.00 18.53 126 GLY A O 1
ATOM 4113 N N . SER B 1 156 ? 150.232 148.036 124.579 1.00 26.33 127 SER A N 1
ATOM 4114 C CA . SER B 1 156 ? 149.755 148.946 123.549 1.00 25.26 127 SER A CA 1
ATOM 4115 C C . SER B 1 156 ? 148.472 148.485 122.879 1.00 25.19 127 SER A C 1
ATOM 4116 O O . SER B 1 156 ? 147.765 149.315 122.301 1.00 26.73 127 SER A O 1
ATOM 4119 N N . SER B 1 157 ? 148.159 147.194 122.937 1.00 27.23 128 SER A N 1
ATOM 4120 C CA . SER B 1 157 ? 146.922 146.693 122.361 1.00 29.89 128 SER A CA 1
ATOM 4121 C C . SER B 1 157 ? 145.722 147.196 123.153 1.00 29.49 128 SER A C 1
ATOM 4122 O O . SER B 1 157 ? 145.784 147.375 124.372 1.00 28.94 128 SER A O 1
ATOM 4125 N N . ARG B 1 158 ? 144.616 147.427 122.442 1.00 32.09 129 ARG A N 1
ATOM 4126 C CA . ARG B 1 158 ? 143.403 147.898 123.101 1.00 30.60 129 ARG A CA 1
ATOM 4127 C C . ARG B 1 158 ? 142.889 146.872 124.102 1.00 27.84 129 ARG A C 1
ATOM 4128 O O . ARG B 1 158 ? 142.325 147.235 125.141 1.00 25.45 129 ARG A O 1
ATOM 4136 N N . LYS B 1 159 ? 143.088 145.584 123.815 1.00 29.35 130 LYS A N 1
ATOM 4137 C CA . LYS B 1 159 ? 142.649 144.544 124.738 1.00 29.17 130 LYS A CA 1
ATOM 4138 C C . LYS B 1 159 ? 143.422 144.611 126.049 1.00 28.36 130 LYS A C 1
ATOM 4139 O O . LYS B 1 159 ? 142.836 144.492 127.131 1.00 23.70 130 LYS A O 1
ATOM 4145 N N . ALA B 1 160 ? 144.740 144.813 125.974 1.00 28.32 131 ALA A N 1
ATOM 4146 C CA . ALA B 1 160 ? 145.548 144.900 127.186 1.00 23.35 131 ALA A CA 1
ATOM 4147 C C . ALA B 1 160 ? 145.182 146.125 128.013 1.00 24.00 131 ALA A C 1
ATOM 4148 O O . ALA B 1 160 ? 145.077 146.044 129.242 1.00 24.21 131 ALA A O 1
ATOM 4150 N N . VAL B 1 161 ? 144.981 147.271 127.356 1.00 24.77 132 VAL A N 1
ATOM 4151 C CA . VAL B 1 161 ? 144.618 148.486 128.081 1.00 23.65 132 VAL A CA 1
ATOM 4152 C C . VAL B 1 161 ? 143.252 148.331 128.736 1.00 25.59 132 VAL A C 1
ATOM 4153 O O . VAL B 1 161 ? 143.057 148.718 129.894 1.00 28.75 132 VAL A O 1
ATOM 4157 N N . ILE B 1 162 ? 142.285 147.766 128.008 1.00 22.40 133 ILE A N 1
ATOM 4158 C CA . ILE B 1 162 ? 140.951 147.573 128.570 1.00 22.13 133 ILE A CA 1
ATOM 4159 C C . ILE B 1 162 ? 141.000 146.613 129.752 1.00 22.68 133 ILE A C 1
ATOM 4160 O O . ILE B 1 162 ? 140.376 146.856 130.794 1.00 25.60 133 ILE A O 1
ATOM 4165 N N . GLY B 1 163 ? 141.738 145.510 129.615 1.00 19.46 134 GLY A N 1
ATOM 4166 C CA . GLY B 1 163 ? 141.846 144.567 130.714 1.00 19.77 134 GLY A CA 1
ATOM 4167 C C . GLY B 1 163 ? 142.504 145.169 131.939 1.00 21.34 134 GLY A C 1
ATOM 4168 O O . GLY B 1 163 ? 142.052 144.953 133.065 1.00 22.10 134 GLY A O 1
ATOM 4169 N N . THR B 1 164 ? 143.576 145.939 131.738 1.00 19.99 135 THR A N 1
ATOM 4170 C CA . THR B 1 164 ? 144.236 146.592 132.863 1.00 19.43 135 THR A CA 1
ATOM 4171 C C . THR B 1 164 ? 143.311 147.598 133.537 1.00 22.14 135 THR A C 1
ATOM 4172 O O . THR B 1 164 ? 143.250 147.669 134.771 1.00 26.72 135 THR A O 1
ATOM 4176 N N . LEU B 1 165 ? 142.584 148.386 132.743 1.00 20.01 136 LEU A N 1
ATOM 4177 C CA . LEU B 1 165 ? 141.665 149.362 133.313 1.00 21.40 136 LEU A CA 1
ATOM 4178 C C . LEU B 1 165 ? 140.586 148.676 134.137 1.00 25.53 136 LEU A C 1
ATOM 4179 O O . LEU B 1 165 ? 140.300 149.088 135.265 1.00 30.36 136 LEU A O 1
ATOM 4184 N N . CYS B 1 166 ? 139.986 147.612 133.599 1.00 23.48 137 CYS A N 1
ATOM 4185 C CA . CYS B 1 166 ? 138.940 146.911 134.339 1.00 22.60 137 CYS A CA 1
ATOM 4186 C C . CYS B 1 166 ? 139.494 146.267 135.604 1.00 28.15 137 CYS A C 1
ATOM 4187 O O . CYS B 1 166 ? 138.851 146.303 136.662 1.00 27.41 137 CYS A O 1
ATOM 4190 N N . PHE B 1 167 ? 140.692 145.682 135.519 1.00 28.85 138 PHE A N 1
ATOM 4191 C CA . PHE B 1 167 ? 141.295 145.046 136.685 1.00 25.38 138 PHE A CA 1
ATOM 4192 C C . PHE B 1 167 ? 141.575 146.056 137.789 1.00 25.87 138 PHE A C 1
ATOM 4193 O O . PHE B 1 167 ? 141.356 145.770 138.971 1.00 27.21 138 PHE A O 1
ATOM 4201 N N . PHE B 1 168 ? 142.066 147.242 137.428 1.00 25.45 139 PHE A N 1
ATOM 4202 C CA . PHE B 1 168 ? 142.377 148.239 138.444 1.00 25.10 139 PHE A CA 1
ATOM 4203 C C . PHE B 1 168 ? 141.159 149.038 138.884 1.00 31.20 139 PHE A C 1
ATOM 4204 O O . PHE B 1 168 ? 141.225 149.722 139.910 1.00 39.95 139 PHE A O 1
ATOM 4212 N N . ARG B 1 169 ? 140.055 148.979 138.139 1.00 31.16 140 ARG A N 1
ATOM 4213 C CA . ARG B 1 169 ? 138.813 149.560 138.634 1.00 29.24 140 ARG A CA 1
ATOM 4214 C C . ARG B 1 169 ? 138.083 148.607 139.570 1.00 32.54 140 ARG A C 1
ATOM 4215 O O . ARG B 1 169 ? 137.377 149.059 140.479 1.00 39.41 140 ARG A O 1
ATOM 4223 N N . PHE B 1 170 ? 138.243 147.296 139.371 1.00 29.37 141 PHE A N 1
ATOM 4224 C CA . PHE B 1 170 ? 137.584 146.328 140.243 1.00 31.63 141 PHE A CA 1
ATOM 4225 C C . PHE B 1 170 ? 138.031 146.491 141.692 1.00 37.60 141 PHE A C 1
ATOM 4226 O O . PHE B 1 170 ? 137.202 146.573 142.604 1.00 42.53 141 PHE A O 1
ATOM 4234 N N . TRP B 1 171 ? 139.341 146.550 141.926 1.00 37.27 142 TRP A N 1
ATOM 4235 C CA . TRP B 1 171 ? 139.823 146.670 143.298 1.00 39.67 142 TRP A CA 1
ATOM 4236 C C . TRP B 1 171 ? 139.617 148.075 143.847 1.00 41.28 142 TRP A C 1
ATOM 4237 O O . TRP B 1 171 ? 139.499 148.249 145.065 1.00 47.99 142 TRP A O 1
ATOM 4248 N N . LEU B 1 172 ? 139.551 149.082 142.977 1.00 37.63 143 LEU A N 1
ATOM 4249 C CA . LEU B 1 172 ? 139.146 150.409 143.426 1.00 40.02 143 LEU A CA 1
ATOM 4250 C C . LEU B 1 172 ? 137.729 150.375 143.984 1.00 47.83 143 LEU A C 1
ATOM 4251 O O . LEU B 1 172 ? 137.454 150.920 145.060 1.00 56.24 143 LEU A O 1
ATOM 4256 N N . GLY B 1 173 ? 136.818 149.711 143.272 1.00 45.30 144 GLY A N 1
ATOM 4257 C CA . GLY B 1 173 ? 135.477 149.524 143.800 1.00 45.66 144 GLY A CA 1
ATOM 4258 C C . GLY B 1 173 ? 135.467 148.688 145.066 1.00 50.97 144 GLY A C 1
ATOM 4259 O O . GLY B 1 173 ? 134.674 148.932 145.974 1.00 52.42 144 GLY A O 1
ATOM 4260 N N . PHE B 1 174 ? 136.343 147.685 145.132 1.00 51.71 145 PHE A N 1
ATOM 4261 C CA . PHE B 1 174 ? 136.483 146.874 146.340 1.00 55.50 145 PHE A CA 1
ATOM 4262 C C . PHE B 1 174 ? 136.810 147.745 147.548 1.00 59.96 145 PHE A C 1
ATOM 4263 O O . PHE B 1 174 ? 136.170 147.642 148.605 1.00 64.58 145 PHE A O 1
ATOM 4271 N N . GLY B 1 175 ? 137.819 148.606 147.405 1.00 55.07 146 GLY A N 1
ATOM 4272 C CA . GLY B 1 175 ? 138.170 149.524 148.473 1.00 54.85 146 GLY A CA 1
ATOM 4273 C C . GLY B 1 175 ? 137.069 150.517 148.785 1.00 60.97 146 GLY A C 1
ATOM 4274 O O . GLY B 1 175 ? 136.890 150.908 149.941 1.00 66.05 146 GLY A O 1
ATOM 4275 N N . ILE B 1 176 ? 136.326 150.947 147.763 1.00 62.14 147 ILE A N 1
ATOM 4276 C CA . ILE B 1 176 ? 135.197 151.847 147.990 1.00 61.38 147 ILE A CA 1
ATOM 4277 C C . ILE B 1 176 ? 134.142 151.164 148.853 1.00 60.63 147 ILE A C 1
ATOM 4278 O O . ILE B 1 176 ? 133.610 151.751 149.802 1.00 61.02 147 ILE A O 1
ATOM 4283 N N . GLY B 1 177 ? 133.835 149.906 148.538 1.00 59.66 148 GLY A N 1
ATOM 4284 C CA . GLY B 1 177 ? 132.755 149.215 149.216 1.00 61.80 148 GLY A CA 1
ATOM 4285 C C . GLY B 1 177 ? 133.109 148.698 150.589 1.00 67.89 148 GLY A C 1
ATOM 4286 O O . GLY B 1 177 ? 132.224 148.522 151.431 1.00 70.10 148 GLY A O 1
ATOM 4287 N N . GLY B 1 178 ? 134.388 148.444 150.843 1.00 67.93 149 GLY A N 1
ATOM 4288 C CA . GLY B 1 178 ? 134.770 147.986 152.164 1.00 74.66 149 GLY A CA 1
ATOM 4289 C C . GLY B 1 178 ? 135.079 149.114 153.129 1.00 80.47 149 GLY A C 1
ATOM 4290 O O . GLY B 1 178 ? 135.908 148.951 154.028 1.00 86.32 149 GLY A O 1
ATOM 4291 N N . ASP B 1 179 ? 134.407 150.253 152.977 1.00 80.24 150 ASP A N 1
ATOM 4292 C CA . ASP B 1 179 ? 134.798 151.467 153.685 1.00 85.39 150 ASP A CA 1
ATOM 4293 C C . ASP B 1 179 ? 133.747 151.995 154.648 1.00 94.11 150 ASP A C 1
ATOM 4294 O O . ASP B 1 179 ? 134.102 152.413 155.754 1.00 99.84 150 ASP A O 1
ATOM 4299 N N . TYR B 1 180 ? 132.461 151.983 154.269 1.00 94.09 151 TYR A N 1
ATOM 4300 C CA . TYR B 1 180 ? 131.405 152.628 155.049 1.00 101.57 151 TYR A CA 1
ATOM 4301 C C . TYR B 1 180 ? 131.763 154.088 155.306 1.00 107.32 151 TYR A C 1
ATOM 4302 O O . TYR B 1 180 ? 132.160 154.442 156.424 1.00 109.44 151 TYR A O 1
ATOM 4311 N N . PRO B 1 181 ? 131.644 154.959 154.289 1.00 106.61 152 PRO A N 1
ATOM 4312 C CA . PRO B 1 181 ? 132.206 156.318 154.377 1.00 107.14 152 PRO A CA 1
ATOM 4313 C C . PRO B 1 181 ? 131.786 157.120 155.600 1.00 111.73 152 PRO A C 1
ATOM 4314 O O . PRO B 1 181 ? 132.643 157.580 156.361 1.00 109.99 152 PRO A O 1
ATOM 4318 N N . LEU B 1 182 ? 130.479 157.304 155.797 1.00 109.15 153 LEU A N 1
ATOM 4319 C CA . LEU B 1 182 ? 130.010 158.130 156.906 1.00 118.39 153 LEU A CA 1
ATOM 4320 C C . LEU B 1 182 ? 130.342 157.527 158.264 1.00 130.01 153 LEU A C 1
ATOM 4321 O O . LEU B 1 182 ? 130.446 158.270 159.247 1.00 134.53 153 LEU A O 1
ATOM 4326 N N . SER B 1 183 ? 130.516 156.207 158.339 1.00 130.43 154 SER A N 1
ATOM 4327 C CA . SER B 1 183 ? 130.751 155.503 159.599 1.00 134.88 154 SER A CA 1
ATOM 4328 C C . SER B 1 183 ? 129.594 155.738 160.574 1.00 143.36 154 SER A C 1
ATOM 4329 O O . SER B 1 183 ? 129.755 156.311 161.659 1.00 145.51 154 SER A O 1
ATOM 4332 N N . ALA B 1 184 ? 128.414 155.266 160.168 1.00 141.74 155 ALA A N 1
ATOM 4333 C CA . ALA B 1 184 ? 127.228 155.396 161.004 1.00 146.48 155 ALA A CA 1
ATOM 4334 C C . ALA B 1 184 ? 127.210 154.297 162.057 1.00 156.11 155 ALA A C 1
ATOM 4335 O O . ALA B 1 184 ? 126.197 153.619 162.255 1.00 159.59 155 ALA A O 1
ATOM 4337 N N . THR B 1 185 ? 128.344 154.119 162.722 1.00 157.39 156 THR A N 1
ATOM 4338 C CA . THR B 1 185 ? 128.482 153.428 163.995 1.00 160.56 156 THR A CA 1
ATOM 4339 C C . THR B 1 185 ? 129.136 154.318 165.034 1.00 162.60 156 THR A C 1
ATOM 4340 O O . THR B 1 185 ? 128.717 154.327 166.193 1.00 165.60 156 THR A O 1
ATOM 4344 N N . ILE B 1 186 ? 130.162 155.073 164.632 1.00 160.78 157 ILE A N 1
ATOM 4345 C CA . ILE B 1 186 ? 130.622 156.196 165.437 1.00 157.03 157 ILE A CA 1
ATOM 4346 C C . ILE B 1 186 ? 129.595 157.320 165.400 1.00 156.81 157 ILE A C 1
ATOM 4347 O O . ILE B 1 186 ? 129.298 157.942 166.427 1.00 157.64 157 ILE A O 1
ATOM 4352 N N . MET B 1 187 ? 129.026 157.594 164.221 1.00 155.40 158 MET A N 1
ATOM 4353 C CA . MET B 1 187 ? 127.958 158.583 164.141 1.00 154.21 158 MET A CA 1
ATOM 4354 C C . MET B 1 187 ? 126.635 158.049 164.672 1.00 157.82 158 MET A C 1
ATOM 4355 O O . MET B 1 187 ? 125.716 158.838 164.915 1.00 159.88 158 MET A O 1
ATOM 4360 N N . SER B 1 188 ? 126.516 156.732 164.856 1.00 158.86 159 SER A N 1
ATOM 4361 C CA . SER B 1 188 ? 125.279 156.168 165.384 1.00 160.41 159 SER A CA 1
ATOM 4362 C C . SER B 1 188 ? 125.120 156.451 166.872 1.00 162.88 159 SER A C 1
ATOM 4363 O O . SER B 1 188 ? 123.991 156.492 167.374 1.00 163.58 159 SER A O 1
ATOM 4366 N N . GLU B 1 189 ? 126.230 156.637 167.593 1.00 163.42 160 GLU A N 1
ATOM 4367 C CA . GLU B 1 189 ? 126.139 156.934 169.020 1.00 166.39 160 GLU A CA 1
ATOM 4368 C C . GLU B 1 189 ? 125.410 158.249 169.261 1.00 168.30 160 GLU A C 1
ATOM 4369 O O . GLU B 1 189 ? 124.575 158.347 170.168 1.00 170.02 160 GLU A O 1
ATOM 4375 N N . TYR B 1 190 ? 125.713 159.272 168.459 1.00 166.60 161 TYR A N 1
ATOM 4376 C CA . TYR B 1 190 ? 124.986 160.531 168.569 1.00 164.79 161 TYR A CA 1
ATOM 4377 C C . TYR B 1 190 ? 123.541 160.382 168.115 1.00 165.07 161 TYR A C 1
ATOM 4378 O O . TYR B 1 190 ? 122.654 161.068 168.634 1.00 166.12 161 TYR A O 1
ATOM 4387 N N . SER B 1 191 ? 123.284 159.491 167.164 1.00 164.48 162 SER A N 1
ATOM 4388 C CA . SER B 1 191 ? 121.963 159.329 166.567 1.00 164.01 162 SER A CA 1
ATOM 4389 C C . SER B 1 191 ? 120.975 158.591 167.461 1.00 168.03 162 SER A C 1
ATOM 4390 O O . SER B 1 191 ? 119.913 158.220 166.941 1.00 168.65 162 SER A O 1
ATOM 4393 N N . ASN B 1 192 ? 121.248 158.346 168.745 1.00 170.21 163 ASN A N 1
ATOM 4394 C CA . ASN B 1 192 ? 120.279 157.637 169.576 1.00 170.63 163 ASN A CA 1
ATOM 4395 C C . ASN B 1 192 ? 119.017 158.469 169.785 1.00 170.72 163 ASN A C 1
ATOM 4396 O O . ASN B 1 192 ? 117.901 157.986 169.558 1.00 171.36 163 ASN A O 1
ATOM 4401 N N . LYS B 1 193 ? 119.170 159.726 170.214 1.00 168.82 164 LYS A N 1
ATOM 4402 C CA . LYS B 1 193 ? 118.023 160.623 170.348 1.00 169.34 164 LYS A CA 1
ATOM 4403 C C . LYS B 1 193 ? 118.542 162.061 170.311 1.00 166.32 164 LYS A C 1
ATOM 4404 O O . LYS B 1 193 ? 119.025 162.570 171.327 1.00 167.78 164 LYS A O 1
ATOM 4410 N N . LYS B 1 194 ? 118.433 162.694 169.150 1.00 163.02 165 LYS A N 1
ATOM 4411 C CA . LYS B 1 194 ? 118.706 164.119 168.966 1.00 163.02 165 LYS A CA 1
ATOM 4412 C C . LYS B 1 194 ? 118.280 164.479 167.547 1.00 161.70 165 LYS A C 1
ATOM 4413 O O . LYS B 1 194 ? 117.718 163.648 166.823 1.00 158.64 165 LYS A O 1
ATOM 4419 N N . THR B 1 195 ? 118.542 165.721 167.148 1.00 161.54 166 THR A N 1
ATOM 4420 C CA . THR B 1 195 ? 118.198 166.160 165.803 1.00 154.35 166 THR A CA 1
ATOM 4421 C C . THR B 1 195 ? 119.018 165.397 164.769 1.00 149.52 166 THR A C 1
ATOM 4422 O O . THR B 1 195 ? 120.242 165.284 164.886 1.00 146.43 166 THR A O 1
ATOM 4426 N N . ARG B 1 196 ? 118.334 164.871 163.752 1.00 145.04 167 ARG A N 1
ATOM 4427 C CA . ARG B 1 196 ? 118.968 164.137 162.665 1.00 140.23 167 ARG A CA 1
ATOM 4428 C C . ARG B 1 196 ? 119.152 165.000 161.423 1.00 130.62 167 ARG A C 1
ATOM 4429 O O . ARG B 1 196 ? 119.113 164.490 160.298 1.00 126.20 167 ARG A O 1
ATOM 4437 N N . GLY B 1 197 ? 119.353 166.300 161.607 1.00 127.29 168 GLY A N 1
ATOM 4438 C CA . GLY B 1 197 ? 119.423 167.217 160.489 1.00 124.06 168 GLY A CA 1
ATOM 4439 C C . GLY B 1 197 ? 120.825 167.648 160.122 1.00 119.16 168 GLY A C 1
ATOM 4440 O O . GLY B 1 197 ? 121.556 166.906 159.458 1.00 116.72 168 GLY A O 1
ATOM 4441 N N . ALA B 1 198 ? 121.204 168.843 160.592 1.00 119.69 169 ALA A N 1
ATOM 4442 C CA . ALA B 1 198 ? 122.388 169.559 160.118 1.00 120.27 169 ALA A CA 1
ATOM 4443 C C . ALA B 1 198 ? 123.588 168.659 159.855 1.00 119.15 169 ALA A C 1
ATOM 4444 O O . ALA B 1 198 ? 124.140 168.658 158.751 1.00 116.96 169 ALA A O 1
ATOM 4446 N N . PHE B 1 199 ? 123.990 167.868 160.851 1.00 120.91 170 PHE A N 1
ATOM 4447 C CA . PHE B 1 199 ? 125.211 167.074 160.736 1.00 120.20 170 PHE A CA 1
ATOM 4448 C C . PHE B 1 199 ? 125.167 166.157 159.518 1.00 115.39 170 PHE A C 1
ATOM 4449 O O . PHE B 1 199 ? 125.991 166.275 158.601 1.00 114.44 170 PHE A O 1
ATOM 4457 N N . ILE B 1 200 ? 124.204 165.234 159.492 1.00 112.34 171 ILE A N 1
ATOM 4458 C CA . ILE B 1 200 ? 124.159 164.241 158.425 1.00 106.70 171 ILE A CA 1
ATOM 4459 C C . ILE B 1 200 ? 123.809 164.892 157.093 1.00 103.05 171 ILE A C 1
ATOM 4460 O O . ILE B 1 200 ? 124.410 164.577 156.058 1.00 97.85 171 ILE A O 1
ATOM 4465 N N . ALA B 1 201 ? 122.832 165.801 157.088 1.00 106.74 172 ALA A N 1
ATOM 4466 C CA . ALA B 1 201 ? 122.414 166.422 155.839 1.00 103.86 172 ALA A CA 1
ATOM 4467 C C . ALA B 1 201 ? 123.498 167.308 155.239 1.00 97.47 172 ALA A C 1
ATOM 4468 O O . ALA B 1 201 ? 123.452 167.590 154.038 1.00 90.18 172 ALA A O 1
ATOM 4470 N N . ALA B 1 202 ? 124.473 167.744 156.037 1.00 96.50 173 ALA A N 1
ATOM 4471 C CA . ALA B 1 202 ? 125.587 168.512 155.503 1.00 93.18 173 ALA A CA 1
ATOM 4472 C C . ALA B 1 202 ? 126.747 167.622 155.084 1.00 92.13 173 ALA A C 1
ATOM 4473 O O . ALA B 1 202 ? 127.378 167.879 154.054 1.00 87.76 173 ALA A O 1
ATOM 4475 N N . VAL B 1 203 ? 127.046 166.574 155.858 1.00 95.85 174 VAL A N 1
ATOM 4476 C CA . VAL B 1 203 ? 128.110 165.666 155.445 1.00 89.32 174 VAL A CA 1
ATOM 4477 C C . VAL B 1 203 ? 127.706 164.865 154.217 1.00 82.67 174 VAL A C 1
ATOM 4478 O O . VAL B 1 203 ? 128.576 164.355 153.502 1.00 78.68 174 VAL A O 1
ATOM 4482 N N . PHE B 1 204 ? 126.405 164.738 153.948 1.00 87.78 175 PHE A N 1
ATOM 4483 C CA . PHE B 1 204 ? 125.945 164.100 152.723 1.00 83.82 175 PHE A CA 1
ATOM 4484 C C . PHE B 1 204 ? 126.005 165.025 151.517 1.00 77.37 175 PHE A C 1
ATOM 4485 O O . PHE B 1 204 ? 125.868 164.549 150.386 1.00 70.31 175 PHE A O 1
ATOM 4493 N N . ALA B 1 205 ? 126.203 166.327 151.728 1.00 80.47 176 ALA A N 1
ATOM 4494 C CA . ALA B 1 205 ? 126.306 167.263 150.617 1.00 75.85 176 ALA A CA 1
ATOM 4495 C C . ALA B 1 205 ? 127.610 167.119 149.849 1.00 71.48 176 ALA A C 1
ATOM 4496 O O . ALA B 1 205 ? 127.750 167.729 148.783 1.00 70.11 176 ALA A O 1
ATOM 4498 N N . MET B 1 206 ? 128.560 166.334 150.361 1.00 71.34 177 MET A N 1
ATOM 4499 C CA . MET B 1 206 ? 129.854 166.206 149.702 1.00 71.64 177 MET A CA 1
ATOM 4500 C C . MET B 1 206 ? 129.751 165.500 148.357 1.00 64.96 177 MET A C 1
ATOM 4501 O O . MET B 1 206 ? 130.634 165.661 147.509 1.00 61.15 177 MET A O 1
ATOM 4506 N N . GLN B 1 207 ? 128.699 164.711 148.142 1.00 59.55 178 GLN A N 1
ATOM 4507 C CA . GLN B 1 207 ? 128.557 164.026 146.863 1.00 53.80 178 GLN A CA 1
ATOM 4508 C C . GLN B 1 207 ? 128.408 165.024 145.721 1.00 56.16 178 GLN A C 1
ATOM 4509 O O . GLN B 1 207 ? 129.012 164.855 144.651 1.00 57.67 178 GLN A O 1
ATOM 4515 N N . GLY B 1 208 ? 127.614 166.075 145.937 1.00 55.99 179 GLY A N 1
ATOM 4516 C CA . GLY B 1 208 ? 127.423 167.071 144.897 1.00 58.08 179 GLY A CA 1
ATOM 4517 C C . GLY B 1 208 ? 128.715 167.765 144.519 1.00 63.76 179 GLY A C 1
ATOM 4518 O O . GLY B 1 208 ? 129.032 167.913 143.336 1.00 66.47 179 GLY A O 1
ATOM 4519 N N . VAL B 1 209 ? 129.489 168.189 145.520 1.00 60.08 180 VAL A N 1
ATOM 4520 C CA . VAL B 1 209 ? 130.759 168.841 145.225 1.00 54.95 180 VAL A CA 1
ATOM 4521 C C . VAL B 1 209 ? 131.772 167.864 144.645 1.00 58.81 180 VAL A C 1
ATOM 4522 O O . VAL B 1 209 ? 132.633 168.280 143.866 1.00 58.72 180 VAL A O 1
ATOM 4526 N N . GLY B 1 210 ? 131.686 166.574 144.975 1.00 59.71 181 GLY A N 1
ATOM 4527 C CA . GLY B 1 210 ? 132.550 165.604 144.321 1.00 56.14 181 GLY A CA 1
ATOM 4528 C C . GLY B 1 210 ? 132.264 165.489 142.836 1.00 56.53 181 GLY A C 1
ATOM 4529 O O . GLY B 1 210 ? 133.182 165.475 142.009 1.00 55.73 181 GLY A O 1
ATOM 4530 N N . ILE B 1 211 ? 130.980 165.417 142.478 1.00 56.70 182 ILE A N 1
ATOM 4531 C CA . ILE B 1 211 ? 130.612 165.394 141.062 1.00 51.40 182 ILE A CA 1
ATOM 4532 C C . ILE B 1 211 ? 131.042 166.687 140.378 1.00 56.19 182 ILE A C 1
ATOM 4533 O O . ILE B 1 211 ? 131.562 166.675 139.249 1.00 58.77 182 ILE A O 1
ATOM 4538 N N . ILE B 1 212 ? 130.829 167.821 141.050 1.00 54.92 183 ILE A N 1
ATOM 4539 C CA . ILE B 1 212 ? 131.211 169.110 140.482 1.00 50.83 183 ILE A CA 1
ATOM 4540 C C . ILE B 1 212 ? 132.709 169.149 140.223 1.00 49.95 183 ILE A C 1
ATOM 4541 O O . ILE B 1 212 ? 133.160 169.599 139.167 1.00 54.82 183 ILE A O 1
ATOM 4546 N N . PHE B 1 213 ? 133.504 168.667 141.180 1.00 50.47 184 PHE A N 1
ATOM 4547 C CA . PHE B 1 213 ? 134.951 168.686 141.008 1.00 56.92 184 PHE A CA 1
ATOM 4548 C C . PHE B 1 213 ? 135.408 167.719 139.927 1.00 57.46 184 PHE A C 1
ATOM 4549 O O . PHE B 1 213 ? 136.379 168.006 139.224 1.00 57.42 184 PHE A O 1
ATOM 4557 N N . ALA B 1 214 ? 134.738 166.573 139.777 1.00 57.11 185 ALA A N 1
ATOM 4558 C CA . ALA B 1 214 ? 135.059 165.688 138.659 1.00 56.99 185 ALA A CA 1
ATOM 4559 C C . ALA B 1 214 ? 134.863 166.407 137.330 1.00 54.91 185 ALA A C 1
ATOM 4560 O O . ALA B 1 214 ? 135.757 166.417 136.466 1.00 54.26 185 ALA A O 1
ATOM 4562 N N . GLY B 1 215 ? 133.696 167.031 137.162 1.00 51.92 186 GLY A N 1
ATOM 4563 C CA . GLY B 1 215 ? 133.455 167.803 135.955 1.00 46.76 186 GLY A CA 1
ATOM 4564 C C . GLY B 1 215 ? 134.466 168.918 135.774 1.00 50.10 186 GLY A C 1
ATOM 4565 O O . GLY B 1 215 ? 134.916 169.187 134.659 1.00 54.40 186 GLY A O 1
ATOM 4566 N N . LEU B 1 216 ? 134.851 169.567 136.874 1.00 48.47 187 LEU A N 1
ATOM 4567 C CA . LEU B 1 216 ? 135.782 170.687 136.802 1.00 45.06 187 LEU A CA 1
ATOM 4568 C C . LEU B 1 216 ? 137.169 170.239 136.365 1.00 48.71 187 LEU A C 1
ATOM 4569 O O . LEU B 1 216 ? 137.813 170.911 135.555 1.00 52.95 187 LEU A O 1
ATOM 4574 N N . VAL B 1 217 ? 137.657 169.123 136.910 1.00 45.89 188 VAL A N 1
ATOM 4575 C CA . VAL B 1 217 ? 138.969 168.623 136.513 1.00 41.33 188 VAL A CA 1
ATOM 4576 C C . VAL B 1 217 ? 138.964 168.210 135.050 1.00 42.07 188 VAL A C 1
ATOM 4577 O O . VAL B 1 217 ? 139.910 168.506 134.306 1.00 46.66 188 VAL A O 1
ATOM 4581 N N . SER B 1 218 ? 137.908 167.521 134.606 1.00 41.26 189 SER A N 1
ATOM 4582 C CA . SER B 1 218 ? 137.834 167.173 133.190 1.00 44.37 189 SER A CA 1
ATOM 4583 C C . SER B 1 218 ? 137.828 168.426 132.321 1.00 47.35 189 SER A C 1
ATOM 4584 O O . SER B 1 218 ? 138.548 168.500 131.316 1.00 46.47 189 SER A O 1
ATOM 4587 N N . MET B 1 219 ? 137.036 169.428 132.713 1.00 48.72 190 MET A N 1
ATOM 4588 C CA . MET B 1 219 ? 137.008 170.715 132.027 1.00 48.68 190 MET A CA 1
ATOM 4589 C C . MET B 1 219 ? 138.400 171.322 131.916 1.00 56.76 190 MET A C 1
ATOM 4590 O O . MET B 1 219 ? 138.841 171.717 130.830 1.00 57.43 190 MET A O 1
ATOM 4595 N N . ILE B 1 220 ? 139.100 171.413 133.047 1.00 53.01 191 ILE A N 1
ATOM 4596 C CA . ILE B 1 220 ? 140.386 172.099 133.091 1.00 43.44 191 ILE A CA 1
ATOM 4597 C C . ILE B 1 220 ? 141.396 171.389 132.204 1.00 48.49 191 ILE A C 1
ATOM 4598 O O . ILE B 1 220 ? 142.092 172.020 131.401 1.00 52.85 191 ILE A O 1
ATOM 4603 N N . VAL B 1 221 ? 141.487 170.063 132.329 1.00 49.56 192 VAL A N 1
ATOM 4604 C CA . VAL B 1 221 ? 142.497 169.336 131.567 1.00 51.41 192 VAL A CA 1
ATOM 4605 C C . VAL B 1 221 ? 142.187 169.392 130.076 1.00 57.55 192 VAL A C 1
ATOM 4606 O O . VAL B 1 221 ? 143.092 169.563 129.246 1.00 64.10 192 VAL A O 1
ATOM 4610 N N . SER B 1 222 ? 140.908 169.261 129.705 1.00 55.95 193 SER A N 1
ATOM 4611 C CA . SER B 1 222 ? 140.547 169.347 128.295 1.00 57.93 193 SER A CA 1
ATOM 4612 C C . SER B 1 222 ? 140.869 170.724 127.727 1.00 59.17 193 SER A C 1
ATOM 4613 O O . SER B 1 222 ? 141.383 170.837 126.608 1.00 59.12 193 SER A O 1
ATOM 4616 N N . SER B 1 223 ? 140.584 171.784 128.489 1.00 55.63 194 SER A N 1
ATOM 4617 C CA . SER B 1 223 ? 140.896 173.131 128.023 1.00 58.14 194 SER A CA 1
ATOM 4618 C C . SER B 1 223 ? 142.398 173.334 127.878 1.00 64.73 194 SER A C 1
ATOM 4619 O O . SER B 1 223 ? 142.856 173.960 126.915 1.00 71.71 194 SER A O 1
ATOM 4622 N N . ILE B 1 224 ? 143.181 172.818 128.829 1.00 63.32 195 ILE A N 1
ATOM 4623 C CA . ILE B 1 224 ? 144.633 172.971 128.760 1.00 58.15 195 ILE A CA 1
ATOM 4624 C C . ILE B 1 224 ? 145.182 172.273 127.524 1.00 63.26 195 ILE A C 1
ATOM 4625 O O . ILE B 1 224 ? 145.993 172.836 126.780 1.00 68.04 195 ILE A O 1
ATOM 4630 N N . PHE B 1 225 ? 144.741 171.039 127.278 1.00 64.26 196 PHE A N 1
ATOM 4631 C CA . PHE B 1 225 ? 145.270 170.295 126.142 1.00 65.95 196 PHE A CA 1
ATOM 4632 C C . PHE B 1 225 ? 144.683 170.748 124.810 1.00 69.91 196 PHE A C 1
ATOM 4633 O O . PHE B 1 225 ? 145.234 170.404 123.759 1.00 71.66 196 PHE A O 1
ATOM 4641 N N . LEU B 1 226 ? 143.587 171.508 124.825 1.00 69.60 197 LEU A N 1
ATOM 4642 C CA . LEU B 1 226 ? 142.991 171.985 123.581 1.00 75.13 197 LEU A CA 1
ATOM 4643 C C . LEU B 1 226 ? 143.789 173.111 122.937 1.00 80.54 197 LEU A C 1
ATOM 4644 O O . LEU B 1 226 ? 143.830 173.204 121.705 1.00 83.36 197 LEU A O 1
ATOM 4649 N N . THR B 1 227 ? 144.413 173.975 123.740 1.00 80.98 198 THR A N 1
ATOM 4650 C CA . THR B 1 227 ? 145.081 175.150 123.187 1.00 86.58 198 THR A CA 1
ATOM 4651 C C . THR B 1 227 ? 146.234 174.760 122.270 1.00 90.77 198 THR A C 1
ATOM 4652 O O . THR B 1 227 ? 146.378 175.313 121.173 1.00 95.24 198 THR A O 1
ATOM 4656 N N . TYR B 1 228 ? 147.058 173.802 122.694 1.00 90.18 199 TYR A N 1
ATOM 4657 C CA . TYR B 1 228 ? 148.247 173.449 121.926 1.00 92.32 199 TYR A CA 1
ATOM 4658 C C . TYR B 1 228 ? 147.923 172.602 120.701 1.00 94.64 199 TYR A C 1
ATOM 4659 O O . TYR B 1 228 ? 148.627 172.696 119.690 1.00 97.40 199 TYR A O 1
ATOM 4668 N N . ASN B 1 229 ? 146.882 171.777 120.764 1.00 93.29 200 ASN A N 1
ATOM 4669 C CA . ASN B 1 229 ? 146.547 170.844 119.693 1.00 92.69 200 ASN A CA 1
ATOM 4670 C C . ASN B 1 229 ? 145.227 171.264 119.058 1.00 91.45 200 ASN A C 1
ATOM 4671 O O . ASN B 1 229 ? 144.177 171.219 119.707 1.00 87.30 200 ASN A O 1
ATOM 4676 N N . LYS B 1 230 ? 145.283 171.665 117.791 1.00 95.17 201 LYS A N 1
ATOM 4677 C CA . LYS B 1 230 ? 144.098 172.003 117.014 1.00 99.11 201 LYS A CA 1
ATOM 4678 C C . LYS B 1 230 ? 143.998 171.063 115.821 1.00 100.21 201 LYS A C 1
ATOM 4679 O O . LYS B 1 230 ? 144.956 170.923 115.053 1.00 100.67 201 LYS A O 1
ATOM 4685 N N . ALA B 1 231 ? 142.843 170.426 115.667 1.00 97.32 202 ALA A N 1
ATOM 4686 C CA . ALA B 1 231 ? 142.609 169.482 114.587 1.00 96.29 202 ALA A CA 1
ATOM 4687 C C . ALA B 1 231 ? 141.216 169.700 114.018 1.00 99.24 202 ALA A C 1
ATOM 4688 O O . ALA B 1 231 ? 140.318 170.161 114.731 1.00 102.19 202 ALA A O 1
ATOM 4690 N N . PRO B 1 232 ? 141.008 169.380 112.744 1.00 99.22 203 PRO A N 1
ATOM 4691 C CA . PRO B 1 232 ? 139.676 169.538 112.150 1.00 97.37 203 PRO A CA 1
ATOM 4692 C C . PRO B 1 232 ? 138.694 168.520 112.709 1.00 98.51 203 PRO A C 1
ATOM 4693 O O . PRO B 1 232 ? 139.044 167.612 113.464 1.00 102.30 203 PRO A O 1
ATOM 4697 N N . SER B 1 233 ? 137.435 168.690 112.317 1.00 98.56 204 SER A N 1
ATOM 4698 C CA . SER B 1 233 ? 136.371 167.819 112.787 1.00 100.01 204 SER A CA 1
ATOM 4699 C C . SER B 1 233 ? 136.469 166.444 112.128 1.00 98.82 204 SER A C 1
ATOM 4700 O O . SER B 1 233 ? 137.240 166.221 111.191 1.00 99.40 204 SER A O 1
ATOM 4703 N N . TYR B 1 234 ? 135.666 165.508 112.642 1.00 94.56 205 TYR A N 1
ATOM 4704 C CA . TYR B 1 234 ? 135.598 164.185 112.033 1.00 100.29 205 TYR A CA 1
ATOM 4705 C C . TYR B 1 234 ? 135.053 164.257 110.614 1.00 106.73 205 TYR A C 1
ATOM 4706 O O . TYR B 1 234 ? 135.354 163.387 109.788 1.00 105.48 205 TYR A O 1
ATOM 4715 N N . LYS B 1 235 ? 134.248 165.279 110.313 1.00 107.29 206 LYS A N 1
ATOM 4716 C CA . LYS B 1 235 ? 133.811 165.494 108.938 1.00 107.52 206 LYS A CA 1
ATOM 4717 C C . LYS B 1 235 ? 134.983 165.852 108.035 1.00 109.54 206 LYS A C 1
ATOM 4718 O O . LYS B 1 235 ? 134.955 165.559 106.834 1.00 109.94 206 LYS A O 1
ATOM 4724 N N . GLY B 1 236 ? 136.017 166.480 108.590 1.00 108.33 207 GLY A N 1
ATOM 4725 C CA . GLY B 1 236 ? 137.204 166.814 107.831 1.00 105.78 207 GLY A CA 1
ATOM 4726 C C . GLY B 1 236 ? 138.204 165.677 107.811 1.00 104.92 207 GLY A C 1
ATOM 4727 O O . GLY B 1 236 ? 137.868 164.559 107.410 1.00 103.72 207 GLY A O 1
ATOM 4728 N N . ASN B 1 237 ? 139.436 165.946 108.236 1.00 105.96 208 ASN A N 1
ATOM 4729 C CA . ASN B 1 237 ? 140.465 164.912 108.283 1.00 105.36 208 ASN A CA 1
ATOM 4730 C C . ASN B 1 237 ? 140.118 163.909 109.375 1.00 103.88 208 ASN A C 1
ATOM 4731 O O . ASN B 1 237 ? 140.219 164.215 110.567 1.00 103.20 208 ASN A O 1
ATOM 4736 N N . HIS B 1 238 ? 139.702 162.708 108.966 1.00 102.59 209 HIS A N 1
ATOM 4737 C CA . HIS B 1 238 ? 139.256 161.703 109.925 1.00 99.62 209 HIS A CA 1
ATOM 4738 C C . HIS B 1 238 ? 140.393 161.241 110.829 1.00 95.09 209 HIS A C 1
ATOM 4739 O O . HIS B 1 238 ? 140.206 161.092 112.042 1.00 90.36 209 HIS A O 1
ATOM 4746 N N . ASP B 1 239 ? 141.576 161.007 110.258 1.00 95.82 210 ASP A N 1
ATOM 4747 C CA . ASP B 1 239 ? 142.692 160.511 111.056 1.00 99.15 210 ASP A CA 1
ATOM 4748 C C . ASP B 1 239 ? 143.190 161.564 112.038 1.00 95.13 210 ASP A C 1
ATOM 4749 O O . ASP B 1 239 ? 143.550 161.239 113.175 1.00 92.66 210 ASP A O 1
ATOM 4754 N N . LEU B 1 240 ? 143.222 162.830 111.618 1.00 92.90 211 LEU A N 1
ATOM 4755 C CA . LEU B 1 240 ? 143.723 163.886 112.490 1.00 92.18 211 LEU A CA 1
ATOM 4756 C C . LEU B 1 240 ? 142.756 164.216 113.619 1.00 90.28 211 LEU A C 1
ATOM 4757 O O . LEU B 1 240 ? 143.172 164.809 114.619 1.00 90.05 211 LEU A O 1
ATOM 4762 N N . SER B 1 241 ? 141.481 163.843 113.485 1.00 87.20 212 SER A N 1
ATOM 4763 C CA . SER B 1 241 ? 140.501 164.142 114.522 1.00 84.51 212 SER A CA 1
ATOM 4764 C C . SER B 1 241 ? 140.780 163.398 115.821 1.00 85.85 212 SER A C 1
ATOM 4765 O O . SER B 1 241 ? 140.355 163.859 116.885 1.00 83.36 212 SER A O 1
ATOM 4768 N N . ARG B 1 242 ? 141.474 162.260 115.757 1.00 87.09 213 ARG A N 1
ATOM 4769 C CA . ARG B 1 242 ? 141.775 161.507 116.970 1.00 80.98 213 ARG A CA 1
ATOM 4770 C C . ARG B 1 242 ? 142.696 162.290 117.896 1.00 73.77 213 ARG A C 1
ATOM 4771 O O . ARG B 1 242 ? 142.519 162.267 119.120 1.00 70.90 213 ARG A O 1
ATOM 4779 N N . GLN B 1 243 ? 143.680 162.992 117.331 1.00 75.87 214 GLN A N 1
ATOM 4780 C CA . GLN B 1 243 ? 144.707 163.687 118.107 1.00 77.75 214 GLN A CA 1
ATOM 4781 C C . GLN B 1 243 ? 145.409 162.718 119.056 1.00 78.27 214 GLN A C 1
ATOM 4782 O O . GLN B 1 243 ? 145.598 162.992 120.242 1.00 76.59 214 GLN A O 1
ATOM 4788 N N . MET B 1 244 ? 145.809 161.572 118.500 1.00 76.82 215 MET A N 1
ATOM 4789 C CA . MET B 1 244 ? 146.314 160.459 119.304 1.00 71.05 215 MET A CA 1
ATOM 4790 C C . MET B 1 244 ? 147.485 160.828 120.210 1.00 68.14 215 MET A C 1
ATOM 4791 O O . MET B 1 244 ? 147.390 160.583 121.429 1.00 65.95 215 MET A O 1
ATOM 4796 N N . PRO B 1 245 ? 148.583 161.420 119.718 1.00 66.72 216 PRO A N 1
ATOM 4797 C CA . PRO B 1 245 ? 149.751 161.617 120.594 1.00 65.78 216 PRO A CA 1
ATOM 4798 C C . PRO B 1 245 ? 149.463 162.465 121.816 1.00 64.30 216 PRO A C 1
ATOM 4799 O O . PRO B 1 245 ? 150.033 162.210 122.883 1.00 63.19 216 PRO A O 1
ATOM 4803 N N . ALA B 1 246 ? 148.589 163.461 121.699 1.00 63.81 217 ALA A N 1
ATOM 4804 C CA . ALA B 1 246 ? 148.268 164.312 122.836 1.00 64.34 217 ALA A CA 1
ATOM 4805 C C . ALA B 1 246 ? 147.097 163.776 123.647 1.00 61.31 217 ALA A C 1
ATOM 4806 O O . ALA B 1 246 ? 147.085 163.909 124.874 1.00 55.87 217 ALA A O 1
ATOM 4808 N N . ALA B 1 247 ? 146.113 163.165 122.988 1.00 61.92 218 ALA A N 1
ATOM 4809 C CA . ALA B 1 247 ? 144.928 162.694 123.688 1.00 54.01 218 ALA A CA 1
ATOM 4810 C C . ALA B 1 247 ? 145.154 161.395 124.447 1.00 53.33 218 ALA A C 1
ATOM 4811 O O . ALA B 1 247 ? 144.315 161.041 125.282 1.00 55.57 218 ALA A O 1
ATOM 4813 N N . ASP B 1 248 ? 146.249 160.674 124.194 1.00 48.75 219 ASP A N 1
ATOM 4814 C CA . ASP B 1 248 ? 146.469 159.458 124.972 1.00 39.26 219 ASP A CA 1
ATOM 4815 C C . ASP B 1 248 ? 146.843 159.735 126.424 1.00 34.70 219 ASP A C 1
ATOM 4816 O O . ASP B 1 248 ? 146.883 158.792 127.219 1.00 25.58 219 ASP A O 1
ATOM 4821 N N . TYR B 1 249 ? 147.113 160.988 126.798 1.00 39.78 220 TYR A N 1
ATOM 4822 C CA . TYR B 1 249 ? 147.506 161.305 128.165 1.00 41.34 220 TYR A CA 1
ATOM 4823 C C . TYR B 1 249 ? 146.424 161.995 128.982 1.00 31.56 220 TYR A C 1
ATOM 4824 O O . TYR B 1 249 ? 146.473 161.929 130.215 1.00 29.21 220 TYR A O 1
ATOM 4833 N N . VAL B 1 250 ? 145.467 162.660 128.338 1.00 25.99 221 VAL A N 1
ATOM 4834 C CA . VAL B 1 250 ? 144.511 163.480 129.074 1.00 28.52 221 VAL A CA 1
ATOM 4835 C C . VAL B 1 250 ? 143.640 162.618 129.984 1.00 30.43 221 VAL A C 1
ATOM 4836 O O . VAL B 1 250 ? 143.466 162.926 131.170 1.00 30.99 221 VAL A O 1
ATOM 4840 N N . TRP B 1 251 ? 143.102 161.513 129.460 1.00 32.62 222 TRP A N 1
ATOM 4841 C CA . TRP B 1 251 ? 142.260 160.667 130.299 1.00 29.33 222 TRP A CA 1
ATOM 4842 C C . TRP B 1 251 ? 143.076 159.961 131.372 1.00 29.28 222 TRP A C 1
ATOM 4843 O O . TRP B 1 251 ? 142.576 159.742 132.483 1.00 25.96 222 TRP A O 1
ATOM 4854 N N . ARG B 1 252 ? 144.333 159.626 131.076 1.00 26.77 223 ARG A N 1
ATOM 4855 C CA . ARG B 1 252 ? 145.207 159.072 132.104 1.00 22.31 223 ARG A CA 1
ATOM 4856 C C . ARG B 1 252 ? 145.351 160.037 133.272 1.00 25.44 223 ARG A C 1
ATOM 4857 O O . ARG B 1 252 ? 145.167 159.651 134.429 1.00 23.74 223 ARG A O 1
ATOM 4865 N N . ILE B 1 253 ? 145.680 161.300 132.985 1.00 27.02 224 ILE A N 1
ATOM 4866 C CA . ILE B 1 253 ? 145.856 162.275 134.062 1.00 25.99 224 ILE A CA 1
ATOM 4867 C C . ILE B 1 253 ? 144.552 162.484 134.817 1.00 29.95 224 ILE A C 1
ATOM 4868 O O . ILE B 1 253 ? 144.543 162.580 136.052 1.00 37.06 224 ILE A O 1
ATOM 4873 N N . VAL B 1 254 ? 143.431 162.559 134.094 1.00 27.03 225 VAL A N 1
ATOM 4874 C CA . VAL B 1 254 ? 142.142 162.721 134.762 1.00 28.68 225 VAL A CA 1
ATOM 4875 C C . VAL B 1 254 ? 141.895 161.565 135.724 1.00 28.20 225 VAL A C 1
ATOM 4876 O O . VAL B 1 254 ? 141.388 161.760 136.835 1.00 30.60 225 VAL A O 1
ATOM 4880 N N . LEU B 1 255 ? 142.264 160.347 135.322 1.00 25.24 226 LEU A N 1
ATOM 4881 C CA . LEU B 1 255 ? 142.026 159.189 136.178 1.00 26.31 226 LEU A CA 1
ATOM 4882 C C . LEU B 1 255 ? 142.947 159.187 137.395 1.00 31.58 226 LEU A C 1
ATOM 4883 O O . LEU B 1 255 ? 142.491 158.972 138.524 1.00 34.84 226 LEU A O 1
ATOM 4888 N N . MET B 1 256 ? 144.247 159.423 137.195 1.00 28.30 227 MET A N 1
ATOM 4889 C CA . MET B 1 256 ? 145.164 159.364 138.333 1.00 26.31 227 MET A CA 1
ATOM 4890 C C . MET B 1 256 ? 145.070 160.572 139.253 1.00 30.83 227 MET A C 1
ATOM 4891 O O . MET B 1 256 ? 145.626 160.522 140.354 1.00 37.86 227 MET A O 1
ATOM 4896 N N . ILE B 1 257 ? 144.397 161.648 138.842 1.00 31.94 228 ILE A N 1
ATOM 4897 C CA . ILE B 1 257 ? 144.244 162.790 139.740 1.00 36.54 228 ILE A CA 1
ATOM 4898 C C . ILE B 1 257 ? 143.458 162.396 140.987 1.00 42.32 228 ILE A C 1
ATOM 4899 O O . ILE B 1 257 ? 143.622 163.002 142.054 1.00 44.24 228 ILE A O 1
ATOM 4904 N N . GLY B 1 258 ? 142.647 161.342 140.895 1.00 42.79 229 GLY A N 1
ATOM 4905 C CA . GLY B 1 258 ? 141.838 160.894 142.016 1.00 44.75 229 GLY A CA 1
ATOM 4906 C C . GLY B 1 258 ? 142.610 160.240 143.142 1.00 49.20 229 GLY A C 1
ATOM 4907 O O . GLY B 1 258 ? 141.999 159.875 144.152 1.00 52.44 229 GLY A O 1
ATOM 4908 N N . ALA B 1 259 ? 143.923 160.069 142.992 1.00 47.09 230 ALA A N 1
ATOM 4909 C CA . ALA B 1 259 ? 144.719 159.522 144.084 1.00 48.50 230 ALA A CA 1
ATOM 4910 C C . ALA B 1 259 ? 144.841 160.505 145.241 1.00 55.87 230 ALA A C 1
ATOM 4911 O O . ALA B 1 259 ? 144.927 160.085 146.401 1.00 60.74 230 ALA A O 1
ATOM 4913 N N . PHE B 1 260 ? 144.855 161.806 144.947 1.00 60.23 231 PHE A N 1
ATOM 4914 C CA . PHE B 1 260 ? 145.058 162.812 145.989 1.00 68.20 231 PHE A CA 1
ATOM 4915 C C . PHE B 1 260 ? 143.988 162.789 147.076 1.00 68.02 231 PHE A C 1
ATOM 4916 O O . PHE B 1 260 ? 144.351 162.872 148.263 1.00 71.02 231 PHE A O 1
ATOM 4924 N N . PRO B 1 261 ? 142.686 162.712 146.770 1.00 63.48 232 PRO A N 1
ATOM 4925 C CA . PRO B 1 261 ? 141.699 162.637 147.860 1.00 64.27 232 PRO A CA 1
ATOM 4926 C C . PRO B 1 261 ? 141.896 161.447 148.780 1.00 66.01 232 PRO A C 1
ATOM 4927 O O . PRO B 1 261 ? 141.624 161.556 149.981 1.00 69.80 232 PRO A O 1
ATOM 4931 N N . ALA B 1 262 ? 142.359 160.310 148.255 1.00 66.23 233 ALA A N 1
ATOM 4932 C CA . ALA B 1 262 ? 142.620 159.159 149.111 1.00 69.46 233 ALA A CA 1
ATOM 4933 C C . ALA B 1 262 ? 143.722 159.461 150.118 1.00 73.92 233 ALA A C 1
ATOM 4934 O O . ALA B 1 262 ? 143.595 159.141 151.306 1.00 76.36 233 ALA A O 1
ATOM 4936 N N . LEU B 1 263 ? 144.808 160.090 149.665 1.00 71.75 234 LEU A N 1
ATOM 4937 C CA . LEU B 1 263 ? 145.874 160.468 150.586 1.00 74.37 234 LEU A CA 1
ATOM 4938 C C . LEU B 1 263 ? 145.388 161.501 151.594 1.00 79.25 234 LEU A C 1
ATOM 4939 O O . LEU B 1 263 ? 145.740 161.437 152.779 1.00 84.17 234 LEU A O 1
ATOM 4944 N N . ALA B 1 264 ? 144.575 162.460 151.144 1.00 79.49 235 ALA A N 1
ATOM 4945 C CA . ALA B 1 264 ? 144.067 163.481 152.054 1.00 83.54 235 ALA A CA 1
ATOM 4946 C C . ALA B 1 264 ? 143.198 162.868 153.144 1.00 84.46 235 ALA A C 1
ATOM 4947 O O . ALA B 1 264 ? 143.349 163.197 154.326 1.00 85.91 235 ALA A O 1
ATOM 4949 N N . THR B 1 265 ? 142.291 161.963 152.771 1.00 83.74 236 THR A N 1
ATOM 4950 C CA . THR B 1 265 ? 141.436 161.343 153.777 1.00 85.24 236 THR A CA 1
ATOM 4951 C C . THR B 1 265 ? 142.222 160.389 154.669 1.00 87.07 236 THR A C 1
ATOM 4952 O O . THR B 1 265 ? 141.904 160.259 155.856 1.00 93.03 236 THR A O 1
ATOM 4956 N N . PHE B 1 266 ? 143.268 159.746 154.140 1.00 84.25 237 PHE A N 1
ATOM 4957 C CA . PHE B 1 266 ? 144.147 158.947 154.988 1.00 85.64 237 PHE A CA 1
ATOM 4958 C C . PHE B 1 266 ? 144.816 159.816 156.045 1.00 91.49 237 PHE A C 1
ATOM 4959 O O . PHE B 1 266 ? 144.858 159.458 157.229 1.00 95.19 237 PHE A O 1
ATOM 4967 N N . TYR B 1 267 ? 145.330 160.975 155.632 1.00 92.53 238 TYR A N 1
ATOM 4968 C CA . TYR B 1 267 ? 145.963 161.892 156.575 1.00 98.64 238 TYR A CA 1
ATOM 4969 C C . TYR B 1 267 ? 144.962 162.390 157.611 1.00 101.97 238 TYR A C 1
ATOM 4970 O O . TYR B 1 267 ? 145.269 162.461 158.807 1.00 103.67 238 TYR A O 1
ATOM 4979 N N . TRP B 1 268 ? 143.754 162.737 157.169 1.00 98.81 239 TRP A N 1
ATOM 4980 C CA . TRP B 1 268 ? 142.769 163.327 158.067 1.00 98.63 239 TRP A CA 1
ATOM 4981 C C . TRP B 1 268 ? 142.108 162.311 158.989 1.00 97.95 239 TRP A C 1
ATOM 4982 O O . TRP B 1 268 ? 141.578 162.705 160.034 1.00 102.62 239 TRP A O 1
ATOM 4993 N N . ARG B 1 269 ? 142.118 161.026 158.639 1.00 95.53 240 ARG A N 1
ATOM 4994 C CA . ARG B 1 269 ? 141.483 160.008 159.460 1.00 96.82 240 ARG A CA 1
ATOM 4995 C C . ARG B 1 269 ? 142.473 159.047 160.099 1.00 103.08 240 ARG A C 1
ATOM 4996 O O . ARG B 1 269 ? 142.048 158.082 160.742 1.00 107.94 240 ARG A O 1
ATOM 5004 N N . MET B 1 270 ? 143.777 159.275 159.938 1.00 104.44 241 MET A N 1
ATOM 5005 C CA . MET B 1 270 ? 144.765 158.489 160.665 1.00 111.25 241 MET A CA 1
ATOM 5006 C C . MET B 1 270 ? 145.111 159.089 162.020 1.00 113.96 241 MET A C 1
ATOM 5007 O O . MET B 1 270 ? 145.508 158.354 162.931 1.00 113.55 241 MET A O 1
ATOM 5012 N N . LYS B 1 271 ? 144.966 160.402 162.174 1.00 115.47 242 LYS A N 1
ATOM 5013 C CA . LYS B 1 271 ? 145.292 161.087 163.417 1.00 119.36 242 LYS A CA 1
ATOM 5014 C C . LYS B 1 271 ? 144.098 161.237 164.350 1.00 124.62 242 LYS A C 1
ATOM 5015 O O . LYS B 1 271 ? 144.241 161.832 165.422 1.00 127.85 242 LYS A O 1
ATOM 5021 N N . MET B 1 272 ? 142.930 160.718 163.975 1.00 122.79 243 MET A N 1
ATOM 5022 C CA . MET B 1 272 ? 141.735 160.872 164.789 1.00 127.08 243 MET A CA 1
ATOM 5023 C C . MET B 1 272 ? 141.451 159.567 165.517 1.00 129.65 243 MET A C 1
ATOM 5024 O O . MET B 1 272 ? 141.067 158.581 164.869 1.00 124.72 243 MET A O 1
ATOM 5029 N N . PRO B 1 273 ? 141.622 159.502 166.846 1.00 137.56 244 PRO A N 1
ATOM 5030 C CA . PRO B 1 273 ? 141.331 158.285 167.611 1.00 139.04 244 PRO A CA 1
ATOM 5031 C C . PRO B 1 273 ? 139.838 158.101 167.868 1.00 139.04 244 PRO A C 1
ATOM 5032 O O . PRO B 1 273 ? 139.429 158.086 169.029 1.00 141.36 244 PRO A O 1
ATOM 5036 N N . LEU B 1 320 ? 118.662 136.844 163.437 1.00 135.49 291 LEU A N 1
ATOM 5037 C CA . LEU B 1 320 ? 117.423 136.819 162.672 1.00 137.24 291 LEU A CA 1
ATOM 5038 C C . LEU B 1 320 ? 116.507 135.724 163.214 1.00 136.74 291 LEU A C 1
ATOM 5039 O O . LEU B 1 320 ? 116.721 134.538 162.962 1.00 134.95 291 LEU A O 1
ATOM 5044 N N . SER B 1 321 ? 115.496 136.129 163.974 1.00 138.60 292 SER A N 1
ATOM 5045 C CA . SER B 1 321 ? 114.524 135.196 164.523 1.00 140.45 292 SER A CA 1
ATOM 5046 C C . SER B 1 321 ? 113.127 135.508 163.997 1.00 142.03 292 SER A C 1
ATOM 5047 O O . SER B 1 321 ? 112.897 136.518 163.328 1.00 142.82 292 SER A O 1
ATOM 5050 N N . MET B 1 322 ? 112.186 134.615 164.315 1.00 142.31 293 MET A N 1
ATOM 5051 C CA . MET B 1 322 ? 110.830 134.739 163.788 1.00 143.21 293 MET A CA 1
ATOM 5052 C C . MET B 1 322 ? 110.148 136.011 164.277 1.00 139.41 293 MET A C 1
ATOM 5053 O O . MET B 1 322 ? 109.457 136.687 163.507 1.00 135.55 293 MET A O 1
ATOM 5058 N N . GLU B 1 323 ? 110.319 136.350 165.558 1.00 140.74 294 GLU A N 1
ATOM 5059 C CA . GLU B 1 323 ? 109.641 137.526 166.097 1.00 140.84 294 GLU A CA 1
ATOM 5060 C C . GLU B 1 323 ? 110.178 138.814 165.482 1.00 139.60 294 GLU A C 1
ATOM 5061 O O . GLU B 1 323 ? 109.400 139.698 165.103 1.00 137.19 294 GLU A O 1
ATOM 5067 N N . PHE B 1 324 ? 111.502 138.941 165.362 1.00 140.41 295 PHE A N 1
ATOM 5068 C CA . PHE B 1 324 ? 112.066 140.108 164.693 1.00 138.36 295 PHE A CA 1
ATOM 5069 C C . PHE B 1 324 ? 111.780 140.122 163.198 1.00 137.81 295 PHE A C 1
ATOM 5070 O O . PHE B 1 324 ? 111.734 141.204 162.603 1.00 134.11 295 PHE A O 1
ATOM 5078 N N . ALA B 1 325 ? 111.589 138.958 162.580 1.00 141.50 296 ALA A N 1
ATOM 5079 C CA . ALA B 1 325 ? 111.264 138.894 161.163 1.00 140.49 296 ALA A CA 1
ATOM 5080 C C . ALA B 1 325 ? 109.780 139.086 160.885 1.00 138.84 296 ALA A C 1
ATOM 5081 O O . ALA B 1 325 ? 109.403 139.267 159.722 1.00 135.04 296 ALA A O 1
ATOM 5083 N N . ARG B 1 326 ? 108.935 139.046 161.913 1.00 139.67 297 ARG A N 1
ATOM 5084 C CA . ARG B 1 326 ? 107.505 139.272 161.747 1.00 137.40 297 ARG A CA 1
ATOM 5085 C C . ARG B 1 326 ? 107.084 140.667 162.192 1.00 134.84 297 ARG A C 1
ATOM 5086 O O . ARG B 1 326 ? 106.368 141.359 161.462 1.00 133.72 297 ARG A O 1
ATOM 5094 N N . ARG B 1 327 ? 107.517 141.100 163.379 1.00 134.05 298 ARG A N 1
ATOM 5095 C CA . ARG B 1 327 ? 107.145 142.427 163.855 1.00 130.06 298 ARG A CA 1
ATOM 5096 C C . ARG B 1 327 ? 107.851 143.540 163.091 1.00 127.68 298 ARG A C 1
ATOM 5097 O O . ARG B 1 327 ? 107.304 144.642 162.982 1.00 125.92 298 ARG A O 1
ATOM 5105 N N . HIS B 1 328 ? 109.050 143.282 162.561 1.00 127.10 299 HIS A N 1
ATOM 5106 C CA . HIS B 1 328 ? 109.805 144.289 161.826 1.00 122.61 299 HIS A CA 1
ATOM 5107 C C . HIS B 1 328 ? 110.106 143.895 160.386 1.00 119.41 299 HIS A C 1
ATOM 5108 O O . HIS B 1 328 ? 110.754 144.674 159.676 1.00 114.92 299 HIS A O 1
ATOM 5115 N N . GLY B 1 329 ? 109.665 142.719 159.934 1.00 122.99 300 GLY A N 1
ATOM 5116 C CA . GLY B 1 329 ? 109.994 142.285 158.584 1.00 121.68 300 GLY A CA 1
ATOM 5117 C C . GLY B 1 329 ? 109.419 143.195 157.515 1.00 113.21 300 GLY A C 1
ATOM 5118 O O . GLY B 1 329 ? 110.057 143.443 156.486 1.00 107.18 300 GLY A O 1
ATOM 5119 N N . LEU B 1 330 ? 108.204 143.699 157.741 1.00 114.25 301 LEU A N 1
ATOM 5120 C CA . LEU B 1 330 ? 107.611 144.646 156.803 1.00 116.88 301 LEU A CA 1
ATOM 5121 C C . LEU B 1 330 ? 108.467 145.903 156.684 1.00 115.12 301 LEU A C 1
ATOM 5122 O O . LEU B 1 330 ? 108.718 146.396 155.574 1.00 115.33 301 LEU A O 1
ATOM 5127 N N . HIS B 1 331 ? 108.967 146.407 157.814 1.00 113.34 302 HIS A N 1
ATOM 5128 C CA . HIS B 1 331 ? 109.895 147.529 157.760 1.00 110.86 302 HIS A CA 1
ATOM 5129 C C . HIS B 1 331 ? 111.151 147.161 156.982 1.00 105.25 302 HIS A C 1
ATOM 5130 O O . HIS B 1 331 ? 111.662 147.972 156.203 1.00 102.06 302 HIS A O 1
ATOM 5137 N N . LEU B 1 332 ? 111.660 145.941 157.176 1.00 102.31 303 LEU A N 1
ATOM 5138 C CA . LEU B 1 332 ? 112.896 145.536 156.513 1.00 102.45 303 LEU A CA 1
ATOM 5139 C C . LEU B 1 332 ? 112.735 145.512 154.997 1.00 98.27 303 LEU A C 1
ATOM 5140 O O . LEU B 1 332 ? 113.585 146.035 154.260 1.00 96.29 303 LEU A O 1
ATOM 5145 N N . ILE B 1 333 ? 111.653 144.903 154.509 1.00 95.84 304 ILE A N 1
ATOM 5146 C CA . ILE B 1 333 ? 111.438 144.884 153.066 1.00 88.63 304 ILE A CA 1
ATOM 5147 C C . ILE B 1 333 ? 111.212 146.300 152.556 1.00 84.02 304 ILE A C 1
ATOM 5148 O O . ILE B 1 333 ? 111.643 146.649 151.449 1.00 79.11 304 ILE A O 1
ATOM 5153 N N . GLY B 1 334 ? 110.564 147.150 153.361 1.00 88.66 305 GLY A N 1
ATOM 5154 C CA . GLY B 1 334 ? 110.426 148.542 152.969 1.00 89.13 305 GLY A CA 1
ATOM 5155 C C . GLY B 1 334 ? 111.762 149.232 152.759 1.00 86.11 305 GLY A C 1
ATOM 5156 O O . GLY B 1 334 ? 111.980 149.877 151.731 1.00 80.21 305 GLY A O 1
ATOM 5157 N N . THR B 1 335 ? 112.685 149.083 153.714 1.00 88.95 306 THR A N 1
ATOM 5158 C CA . THR B 1 335 ? 113.997 149.717 153.568 1.00 83.20 306 THR A CA 1
ATOM 5159 C C . THR B 1 335 ? 114.751 149.165 152.366 1.00 76.97 306 THR A C 1
ATOM 5160 O O . THR B 1 335 ? 115.335 149.925 151.582 1.00 70.64 306 THR A O 1
ATOM 5164 N N . THR B 1 336 ? 114.766 147.839 152.211 1.00 78.99 307 THR A N 1
ATOM 5165 C CA . THR B 1 336 ? 115.508 147.257 151.098 1.00 75.70 307 THR A CA 1
ATOM 5166 C C . THR B 1 336 ? 114.959 147.732 149.758 1.00 71.52 307 THR A C 1
ATOM 5167 O O . THR B 1 336 ? 115.722 148.162 148.882 1.00 63.79 307 THR A O 1
ATOM 5171 N N . THR B 1 337 ? 113.634 147.691 149.590 1.00 74.91 308 THR A N 1
ATOM 5172 C CA . THR B 1 337 ? 113.041 148.102 148.325 1.00 67.22 308 THR A CA 1
ATOM 5173 C C . THR B 1 337 ? 113.262 149.587 148.070 1.00 67.22 308 THR A C 1
ATOM 5174 O O . THR B 1 337 ? 113.555 149.991 146.938 1.00 68.58 308 THR A O 1
ATOM 5178 N N . THR B 1 338 ? 113.136 150.417 149.110 1.00 64.05 309 THR A N 1
ATOM 5179 C CA . THR B 1 338 ? 113.332 151.851 148.931 1.00 63.56 309 THR A CA 1
ATOM 5180 C C . THR B 1 338 ? 114.762 152.169 148.511 1.00 61.29 309 THR A C 1
ATOM 5181 O O . THR B 1 338 ? 114.984 152.958 147.584 1.00 56.14 309 THR A O 1
ATOM 5185 N N . TRP B 1 339 ? 115.746 151.552 149.172 1.00 61.48 310 TRP A N 1
ATOM 5186 C CA . TRP B 1 339 ? 117.138 151.794 148.807 1.00 56.57 310 TRP A CA 1
ATOM 5187 C C . TRP B 1 339 ? 117.427 151.303 147.392 1.00 50.24 310 TRP A C 1
ATOM 5188 O O . TRP B 1 339 ? 118.131 151.972 146.623 1.00 41.18 310 TRP A O 1
ATOM 5199 N N . PHE B 1 340 ? 116.883 150.137 147.031 1.00 54.98 311 PHE A N 1
ATOM 5200 C CA . PHE B 1 340 ? 117.032 149.615 145.675 1.00 53.46 311 PHE A CA 1
ATOM 5201 C C . PHE B 1 340 ? 116.514 150.611 144.644 1.00 46.60 311 PHE A C 1
ATOM 5202 O O . PHE B 1 340 ? 117.226 150.979 143.697 1.00 42.76 311 PHE A O 1
ATOM 5210 N N . LEU B 1 341 ? 115.272 151.066 144.822 1.00 45.95 312 LEU A N 1
ATOM 5211 C CA . LEU B 1 341 ? 114.638 151.934 143.841 1.00 39.78 312 LEU A CA 1
ATOM 5212 C C . LEU B 1 341 ? 115.167 153.359 143.883 1.00 39.70 312 LEU A C 1
ATOM 5213 O O . LEU B 1 341 ? 114.888 154.129 142.959 1.00 40.56 312 LEU A O 1
ATOM 5218 N N . LEU B 1 342 ? 115.914 153.731 144.922 1.00 42.25 313 LEU A N 1
ATOM 5219 C CA . LEU B 1 342 ? 116.608 155.013 144.885 1.00 42.19 313 LEU A CA 1
ATOM 5220 C C . LEU B 1 342 ? 117.936 154.905 144.144 1.00 43.21 313 LEU A C 1
ATOM 5221 O O . LEU B 1 342 ? 118.255 155.757 143.303 1.00 41.63 313 LEU A O 1
ATOM 5226 N N . ASP B 1 343 ? 118.730 153.870 144.453 1.00 43.12 314 ASP A N 1
ATOM 5227 C CA . ASP B 1 343 ? 120.022 153.718 143.790 1.00 38.75 314 ASP A CA 1
ATOM 5228 C C . ASP B 1 343 ? 119.880 153.495 142.296 1.00 33.42 314 ASP A C 1
ATOM 5229 O O . ASP B 1 343 ? 120.656 154.064 141.518 1.00 32.26 314 ASP A O 1
ATOM 5234 N N . ILE B 1 344 ? 118.917 152.674 141.866 1.00 34.25 315 ILE A N 1
ATOM 5235 C CA . ILE B 1 344 ? 118.785 152.429 140.432 1.00 31.99 315 ILE A CA 1
ATOM 5236 C C . ILE B 1 344 ? 118.510 153.739 139.705 1.00 29.87 315 ILE A C 1
ATOM 5237 O O . ILE B 1 344 ? 119.157 154.060 138.701 1.00 28.64 315 ILE A O 1
ATOM 5242 N N . ALA B 1 345 ? 117.599 154.549 140.249 1.00 31.60 316 ALA A N 1
ATOM 5243 C CA . ALA B 1 345 ? 117.253 155.817 139.619 1.00 29.50 316 ALA A CA 1
ATOM 5244 C C . ALA B 1 345 ? 118.435 156.776 139.603 1.00 31.60 316 ALA A C 1
ATOM 5245 O O . ALA B 1 345 ? 118.741 157.374 138.563 1.00 38.16 316 ALA A O 1
ATOM 5247 N N . PHE B 1 346 ? 119.119 156.931 140.739 1.00 30.60 317 PHE A N 1
ATOM 5248 C CA . PHE B 1 346 ? 120.206 157.903 140.810 1.00 32.57 317 PHE A CA 1
ATOM 5249 C C . PHE B 1 346 ? 121.356 157.519 139.887 1.00 35.51 317 PHE A C 1
ATOM 5250 O O . PHE B 1 346 ? 121.851 158.351 139.115 1.00 34.71 317 PHE A O 1
ATOM 5258 N N . TYR B 1 347 ? 121.798 156.260 139.948 1.00 35.34 318 TYR A N 1
ATOM 5259 C CA . TYR B 1 347 ? 122.909 155.850 139.101 1.00 28.78 318 TYR A CA 1
ATOM 5260 C C . TYR B 1 347 ? 122.531 155.851 137.628 1.00 31.07 318 TYR A C 1
ATOM 5261 O O . TYR B 1 347 ? 123.376 156.156 136.782 1.00 34.30 318 TYR A O 1
ATOM 5270 N N . SER B 1 348 ? 121.280 155.524 137.289 1.00 33.36 319 SER A N 1
ATOM 5271 C CA . SER B 1 348 ? 120.886 155.593 135.889 1.00 33.93 319 SER A CA 1
ATOM 5272 C C . SER B 1 348 ? 120.878 157.031 135.388 1.00 38.66 319 SER A C 1
ATOM 5273 O O . SER B 1 348 ? 121.327 157.304 134.271 1.00 43.73 319 SER A O 1
ATOM 5276 N N . GLN B 1 349 ? 120.384 157.970 136.196 1.00 38.03 320 GLN A N 1
ATOM 5277 C CA . GLN B 1 349 ? 120.336 159.350 135.732 1.00 36.76 320 GLN A CA 1
ATOM 5278 C C . GLN B 1 349 ? 121.684 160.052 135.816 1.00 37.32 320 GLN A C 1
ATOM 5279 O O . GLN B 1 349 ? 121.837 161.129 135.230 1.00 45.08 320 GLN A O 1
ATOM 5285 N N . ASN B 1 350 ? 122.660 159.479 136.519 1.00 37.03 321 ASN A N 1
ATOM 5286 C CA . ASN B 1 350 ? 123.999 160.059 136.530 1.00 36.29 321 ASN A CA 1
ATOM 5287 C C . ASN B 1 350 ? 124.920 159.452 135.476 1.00 41.20 321 ASN A C 1
ATOM 5288 O O . ASN B 1 350 ? 125.687 160.178 134.836 1.00 41.45 321 ASN A O 1
ATOM 5293 N N . LEU B 1 351 ? 124.870 158.132 135.286 1.00 43.58 322 LEU A N 1
ATOM 5294 C CA . LEU B 1 351 ? 125.781 157.468 134.360 1.00 40.36 322 LEU A CA 1
ATOM 5295 C C . LEU B 1 351 ? 125.388 157.680 132.904 1.00 45.45 322 LEU A C 1
ATOM 5296 O O . LEU B 1 351 ? 126.260 157.690 132.030 1.00 48.23 322 LEU A O 1
ATOM 5301 N N . THR B 1 352 ? 124.097 157.837 132.620 1.00 45.48 323 THR A N 1
ATOM 5302 C CA . THR B 1 352 ? 123.622 158.041 131.260 1.00 47.10 323 THR A CA 1
ATOM 5303 C C . THR B 1 352 ? 123.543 159.511 130.873 1.00 47.73 323 THR A C 1
ATOM 5304 O O . THR B 1 352 ? 122.761 159.868 129.985 1.00 51.91 323 THR A O 1
ATOM 5308 N N . GLN B 1 353 ? 124.328 160.373 131.522 1.00 46.56 324 GLN A N 1
ATOM 5309 C CA . GLN B 1 353 ? 124.380 161.768 131.106 1.00 48.74 324 GLN A CA 1
ATOM 5310 C C . GLN B 1 353 ? 125.099 161.926 129.774 1.00 54.01 324 GLN A C 1
ATOM 5311 O O . GLN B 1 353 ? 124.786 162.841 129.007 1.00 57.60 324 GLN A O 1
ATOM 5317 N N . LYS B 1 354 ? 126.061 161.049 129.483 1.00 55.13 325 LYS A N 1
ATOM 5318 C CA . LYS B 1 354 ? 126.796 161.117 128.226 1.00 55.95 325 LYS A CA 1
ATOM 5319 C C . LYS B 1 354 ? 125.960 160.700 127.025 1.00 57.74 325 LYS A C 1
ATOM 5320 O O . LYS B 1 354 ? 126.400 160.905 125.890 1.00 58.10 325 LYS A O 1
ATOM 5326 N N . ASP B 1 355 ? 124.785 160.113 127.241 1.00 56.88 326 ASP A N 1
ATOM 5327 C CA . ASP B 1 355 ? 123.905 159.691 126.158 1.00 56.09 326 ASP A CA 1
ATOM 5328 C C . ASP B 1 355 ? 122.674 160.566 126.009 1.00 60.51 326 ASP A C 1
ATOM 5329 O O . ASP B 1 355 ? 122.186 160.749 124.893 1.00 68.18 326 ASP A O 1
ATOM 5334 N N . ILE B 1 356 ? 122.152 161.104 127.112 1.00 61.22 327 ILE A N 1
ATOM 5335 C CA . ILE B 1 356 ? 120.959 161.942 127.038 1.00 59.70 327 ILE A CA 1
ATOM 5336 C C . ILE B 1 356 ? 121.264 163.236 126.296 1.00 63.47 327 ILE A C 1
ATOM 5337 O O . ILE B 1 356 ? 120.528 163.637 125.386 1.00 69.20 327 ILE A O 1
ATOM 5342 N N . PHE B 1 357 ? 122.355 163.903 126.668 1.00 59.80 328 PHE A N 1
ATOM 5343 C CA . PHE B 1 357 ? 122.660 165.218 126.107 1.00 63.67 328 PHE A CA 1
ATOM 5344 C C . PHE B 1 357 ? 122.913 165.199 124.604 1.00 68.65 328 PHE A C 1
ATOM 5345 O O . PHE B 1 357 ? 122.313 166.024 123.895 1.00 74.31 328 PHE A O 1
ATOM 5353 N N . PRO B 1 358 ? 123.771 164.331 124.050 1.00 67.32 329 PRO A N 1
ATOM 5354 C CA . PRO B 1 358 ? 123.988 164.373 122.594 1.00 72.80 329 PRO A CA 1
ATOM 5355 C C . PRO B 1 358 ? 122.732 164.105 121.790 1.00 77.61 329 PRO A C 1
ATOM 5356 O O . PRO B 1 358 ? 122.575 164.662 120.697 1.00 81.33 329 PRO A O 1
ATOM 5360 N N . ALA B 1 359 ? 121.832 163.265 122.296 1.00 76.10 330 ALA A N 1
ATOM 5361 C CA . ALA B 1 359 ? 120.581 162.993 121.604 1.00 74.42 330 ALA A CA 1
ATOM 5362 C C . ALA B 1 359 ? 119.534 164.073 121.830 1.00 78.09 330 ALA A C 1
ATOM 5363 O O . ALA B 1 359 ? 118.505 164.064 121.147 1.00 87.05 330 ALA A O 1
ATOM 5365 N N . MET B 1 360 ? 119.763 164.996 122.763 1.00 76.86 331 MET A N 1
ATOM 5366 C CA . MET B 1 360 ? 118.801 166.050 123.086 1.00 82.36 331 MET A CA 1
ATOM 5367 C C . MET B 1 360 ? 119.512 167.399 123.122 1.00 87.31 331 MET A C 1
ATOM 5368 O O . MET B 1 360 ? 119.844 167.898 124.200 1.00 86.68 331 MET A O 1
ATOM 5373 N N . GLY B 1 361 ? 119.713 167.992 121.947 1.00 93.39 332 GLY A N 1
ATOM 5374 C CA . GLY B 1 361 ? 120.257 169.337 121.863 1.00 91.59 332 GLY A CA 1
ATOM 5375 C C . GLY B 1 361 ? 121.562 169.488 122.611 1.00 83.79 332 GLY A C 1
ATOM 5376 O O . GLY B 1 361 ? 122.383 168.566 122.667 1.00 80.28 332 GLY A O 1
ATOM 5377 N N . LEU B 1 362 ? 121.747 170.666 123.212 1.00 82.43 333 LEU A N 1
ATOM 5378 C CA . LEU B 1 362 ? 122.927 170.982 124.009 1.00 82.74 333 LEU A CA 1
ATOM 5379 C C . LEU B 1 362 ? 124.210 170.717 123.230 1.00 86.55 333 LEU A C 1
ATOM 5380 O O . LEU B 1 362 ? 124.556 171.468 122.312 1.00 88.46 333 LEU A O 1
ATOM 5385 N N . ILE B 1 363 ? 124.921 169.650 123.600 1.00 83.28 334 ILE A N 1
ATOM 5386 C CA . ILE B 1 363 ? 126.121 169.260 122.874 1.00 78.42 334 ILE A CA 1
ATOM 5387 C C . ILE B 1 363 ? 125.755 168.883 121.446 1.00 81.75 334 ILE A C 1
ATOM 5388 O O . ILE B 1 363 ? 124.715 168.262 121.192 1.00 81.72 334 ILE A O 1
ATOM 5393 N N . SER B 1 364 ? 126.612 169.259 120.504 1.00 86.06 335 SER A N 1
ATOM 5394 C CA . SER B 1 364 ? 126.369 168.988 119.094 1.00 89.38 335 SER A CA 1
ATOM 5395 C C . SER B 1 364 ? 126.499 167.487 118.830 1.00 91.60 335 SER A C 1
ATOM 5396 O O . SER B 1 364 ? 126.722 166.679 119.735 1.00 92.21 335 SER A O 1
ATOM 5399 N N . GLY B 1 365 ? 126.362 167.103 117.564 1.00 93.89 336 GLY A N 1
ATOM 5400 C CA . GLY B 1 365 ? 126.362 165.699 117.213 1.00 99.68 336 GLY A CA 1
ATOM 5401 C C . GLY B 1 365 ? 127.722 165.050 117.384 1.00 106.67 336 GLY A C 1
ATOM 5402 O O . GLY B 1 365 ? 128.706 165.673 117.782 1.00 106.10 336 GLY A O 1
ATOM 5403 N N . ALA B 1 366 ? 127.767 163.756 117.065 1.00 108.19 337 ALA A N 1
ATOM 5404 C CA . ALA B 1 366 ? 128.992 162.988 117.258 1.00 107.35 337 ALA A CA 1
ATOM 5405 C C . ALA B 1 366 ? 130.010 163.273 116.160 1.00 102.71 337 ALA A C 1
ATOM 5406 O O . ALA B 1 366 ? 131.128 163.723 116.440 1.00 94.69 337 ALA A O 1
ATOM 5408 N N . ALA B 1 367 ? 129.645 163.025 114.905 1.00 103.00 338 ALA A N 1
ATOM 5409 C CA . ALA B 1 367 ? 130.618 163.035 113.811 1.00 102.10 338 ALA A CA 1
ATOM 5410 C C . ALA B 1 367 ? 130.743 164.403 113.146 1.00 101.33 338 ALA A C 1
ATOM 5411 O O . ALA B 1 367 ? 130.716 164.522 111.924 1.00 103.02 338 ALA A O 1
ATOM 5413 N N . GLU B 1 368 ? 130.886 165.454 113.955 1.00 100.49 339 GLU A N 1
ATOM 5414 C CA . GLU B 1 368 ? 131.321 166.753 113.455 1.00 99.28 339 GLU A CA 1
ATOM 5415 C C . GLU B 1 368 ? 132.247 167.450 114.442 1.00 97.53 339 GLU A C 1
ATOM 5416 O O . GLU B 1 368 ? 132.429 168.669 114.340 1.00 95.75 339 GLU A O 1
ATOM 5422 N N . VAL B 1 369 ? 132.820 166.725 115.398 1.00 96.16 340 VAL A N 1
ATOM 5423 C CA . VAL B 1 369 ? 133.504 167.334 116.533 1.00 87.93 340 VAL A CA 1
ATOM 5424 C C . VAL B 1 369 ? 134.700 166.467 116.908 1.00 85.51 340 VAL A C 1
ATOM 5425 O O . VAL B 1 369 ? 134.625 165.236 116.870 1.00 87.45 340 VAL A O 1
ATOM 5429 N N . ASN B 1 370 ? 135.807 167.117 117.268 1.00 82.04 341 ASN A N 1
ATOM 5430 C CA . ASN B 1 370 ? 137.037 166.417 117.611 1.00 79.95 341 ASN A CA 1
ATOM 5431 C C . ASN B 1 370 ? 136.856 165.603 118.892 1.00 80.82 341 ASN A C 1
ATOM 5432 O O . ASN B 1 370 ? 135.816 165.643 119.556 1.00 81.34 341 ASN A O 1
ATOM 5437 N N . ALA B 1 371 ? 137.903 164.854 119.245 1.00 79.28 342 ALA A N 1
ATOM 5438 C CA . ALA B 1 371 ? 137.846 163.998 120.425 1.00 75.10 342 ALA A CA 1
ATOM 5439 C C . ALA B 1 371 ? 137.903 164.814 121.710 1.00 68.48 342 ALA A C 1
ATOM 5440 O O . ALA B 1 371 ? 137.151 164.553 122.655 1.00 65.67 342 ALA A O 1
ATOM 5442 N N . LEU B 1 372 ? 138.798 165.799 121.771 1.00 69.24 343 LEU A N 1
ATOM 5443 C CA . LEU B 1 372 ? 139.002 166.529 123.017 1.00 66.80 343 LEU A CA 1
ATOM 5444 C C . LEU B 1 372 ? 137.856 167.495 123.296 1.00 67.13 343 LEU A C 1
ATOM 5445 O O . LEU B 1 372 ? 137.385 167.602 124.435 1.00 69.00 343 LEU A O 1
ATOM 5450 N N . THR B 1 373 ? 137.392 168.212 122.271 1.00 66.24 344 THR A N 1
ATOM 5451 C CA . THR B 1 373 ? 136.415 169.265 122.522 1.00 68.06 344 THR A CA 1
ATOM 5452 C C . THR B 1 373 ? 135.018 168.705 122.783 1.00 70.01 344 THR A C 1
ATOM 5453 O O . THR B 1 373 ? 134.209 169.363 123.444 1.00 72.05 344 THR A O 1
ATOM 5457 N N . GLU B 1 374 ? 134.717 167.490 122.314 1.00 63.73 345 GLU A N 1
ATOM 5458 C CA . GLU B 1 374 ? 133.468 166.854 122.727 1.00 62.34 345 GLU A CA 1
ATOM 5459 C C . GLU B 1 374 ? 133.508 166.488 124.206 1.00 62.09 345 GLU A C 1
ATOM 5460 O O . GLU B 1 374 ? 132.506 166.634 124.919 1.00 60.80 345 GLU A O 1
ATOM 5466 N N . MET B 1 375 ? 134.665 166.028 124.687 1.00 63.14 346 MET A N 1
ATOM 5467 C CA . MET B 1 375 ? 134.854 165.841 126.120 1.00 54.16 346 MET A CA 1
ATOM 5468 C C . MET B 1 375 ? 134.686 167.159 126.859 1.00 53.06 346 MET A C 1
ATOM 5469 O O . MET B 1 375 ? 134.074 167.206 127.931 1.00 55.27 346 MET A O 1
ATOM 5474 N N . PHE B 1 376 ? 135.219 168.241 126.291 1.00 53.23 347 PHE A N 1
ATOM 5475 C CA . PHE B 1 376 ? 135.066 169.564 126.887 1.00 52.48 347 PHE A CA 1
ATOM 5476 C C . PHE B 1 376 ? 133.594 169.944 127.013 1.00 59.23 347 PHE A C 1
ATOM 5477 O O . PHE B 1 376 ? 133.147 170.406 128.070 1.00 64.19 347 PHE A O 1
ATOM 5485 N N . GLN B 1 377 ? 132.822 169.742 125.943 1.00 58.69 348 GLN A N 1
ATOM 5486 C CA . GLN B 1 377 ? 131.404 170.090 125.964 1.00 56.21 348 GLN A CA 1
ATOM 5487 C C . GLN B 1 377 ? 130.634 169.247 126.973 1.00 57.73 348 GLN A C 1
ATOM 5488 O O . GLN B 1 377 ? 129.799 169.773 127.723 1.00 58.97 348 GLN A O 1
ATOM 5494 N N . ILE B 1 378 ? 130.886 167.935 126.995 1.00 60.58 349 ILE A N 1
ATOM 5495 C CA . ILE B 1 378 ? 130.183 167.062 127.932 1.00 60.31 349 ILE A CA 1
ATOM 5496 C C . ILE B 1 378 ? 130.525 167.440 129.366 1.00 57.24 349 ILE A C 1
ATOM 5497 O O . ILE B 1 378 ? 129.651 167.469 130.243 1.00 61.73 349 ILE A O 1
ATOM 5502 N N . SER B 1 379 ? 131.798 167.745 129.627 1.00 53.94 350 SER A N 1
ATOM 5503 C CA . SER B 1 379 ? 132.196 168.175 130.960 1.00 52.06 350 SER A CA 1
ATOM 5504 C C . SER B 1 379 ? 131.507 169.476 131.343 1.00 53.08 350 SER A C 1
ATOM 5505 O O . SER B 1 379 ? 131.058 169.633 132.481 1.00 53.57 350 SER A O 1
ATOM 5508 N N . LYS B 1 380 ? 131.407 170.417 130.401 1.00 52.18 351 LYS A N 1
ATOM 5509 C CA . LYS B 1 380 ? 130.728 171.678 130.684 1.00 54.17 351 LYS A CA 1
ATOM 5510 C C . LYS B 1 380 ? 129.270 171.444 131.056 1.00 57.09 351 LYS A C 1
ATOM 5511 O O . LYS B 1 380 ? 128.777 171.977 132.059 1.00 63.21 351 LYS A O 1
ATOM 5517 N N . ALA B 1 381 ? 128.565 170.641 130.257 1.00 53.24 352 ALA A N 1
ATOM 5518 C CA . ALA B 1 381 ? 127.149 170.399 130.516 1.00 47.76 352 ALA A CA 1
ATOM 5519 C C . ALA B 1 381 ? 126.946 169.694 131.851 1.00 46.73 352 ALA A C 1
ATOM 5520 O O . ALA B 1 381 ? 126.087 170.087 132.651 1.00 46.03 352 ALA A O 1
ATOM 5522 N N . SER B 1 382 ? 127.733 168.647 132.110 1.00 49.75 353 SER A N 1
ATOM 5523 C CA . SER B 1 382 ? 127.595 167.913 133.361 1.00 49.79 353 SER A CA 1
ATOM 5524 C C . SER B 1 382 ? 127.922 168.795 134.558 1.00 54.33 353 SER A C 1
ATOM 5525 O O . SER B 1 382 ? 127.238 168.736 135.585 1.00 53.83 353 SER A O 1
ATOM 5528 N N . PHE B 1 383 ? 128.965 169.619 134.445 1.00 54.57 354 PHE A N 1
ATOM 5529 C CA . PHE B 1 383 ? 129.344 170.505 135.538 1.00 50.29 354 PHE A CA 1
ATOM 5530 C C . PHE B 1 383 ? 128.247 171.520 135.827 1.00 57.41 354 PHE A C 1
ATOM 5531 O O . PHE B 1 383 ? 127.910 171.770 136.989 1.00 60.94 354 PHE A O 1
ATOM 5539 N N . LEU B 1 384 ? 127.666 172.110 134.779 1.00 59.42 355 LEU A N 1
ATOM 5540 C CA . LEU B 1 384 ? 126.592 173.077 134.991 1.00 55.58 355 LEU A CA 1
ATOM 5541 C C . LEU B 1 384 ? 125.368 172.419 135.617 1.00 57.48 355 LEU A C 1
ATOM 5542 O O . LEU B 1 384 ? 124.754 172.979 136.535 1.00 61.26 355 LEU A O 1
ATOM 5547 N N . VAL B 1 385 ? 124.999 171.228 135.137 1.00 54.30 356 VAL A N 1
ATOM 5548 C CA . VAL B 1 385 ? 123.834 170.540 135.687 1.00 54.76 356 VAL A CA 1
ATOM 5549 C C . VAL B 1 385 ? 124.071 170.174 137.147 1.00 59.48 356 VAL A C 1
ATOM 5550 O O . VAL B 1 385 ? 123.177 170.313 137.991 1.00 57.81 356 VAL A O 1
ATOM 5554 N N . ALA B 1 386 ? 125.279 169.711 137.473 1.00 61.30 357 ALA A N 1
ATOM 5555 C CA . ALA B 1 386 ? 125.610 169.370 138.850 1.00 62.78 357 ALA A CA 1
ATOM 5556 C C . ALA B 1 386 ? 125.726 170.591 139.748 1.00 59.43 357 ALA A C 1
ATOM 5557 O O . ALA B 1 386 ? 125.526 170.473 140.960 1.00 65.17 357 ALA A O 1
ATOM 5559 N N . LEU B 1 387 ? 126.046 171.756 139.186 1.00 53.60 358 LEU A N 1
ATOM 5560 C CA . LEU B 1 387 ? 126.178 172.956 140.002 1.00 56.16 358 LEU A CA 1
ATOM 5561 C C . LEU B 1 387 ? 124.820 173.584 140.289 1.00 63.60 358 LEU A C 1
ATOM 5562 O O . LEU B 1 387 ? 124.463 173.802 141.451 1.00 71.08 358 LEU A O 1
ATOM 5567 N N . LEU B 1 388 ? 124.049 173.882 139.243 1.00 60.90 359 LEU A N 1
ATOM 5568 C CA . LEU B 1 388 ? 122.777 174.566 139.452 1.00 56.40 359 LEU A CA 1
ATOM 5569 C C . LEU B 1 388 ? 121.695 173.626 139.970 1.00 54.66 359 LEU A C 1
ATOM 5570 O O . LEU B 1 388 ? 120.867 174.028 140.794 1.00 53.83 359 LEU A O 1
ATOM 5575 N N . GLY B 1 389 ? 121.678 172.380 139.507 1.00 60.50 360 GLY A N 1
ATOM 5576 C CA . GLY B 1 389 ? 120.615 171.466 139.878 1.00 62.32 360 GLY A CA 1
ATOM 5577 C C . GLY B 1 389 ? 120.922 170.561 141.052 1.00 59.36 360 GLY A C 1
ATOM 5578 O O . GLY B 1 389 ? 120.131 170.465 141.995 1.00 56.79 360 GLY A O 1
ATOM 5579 N N . THR B 1 390 ? 122.071 169.886 141.006 1.00 57.14 361 THR A N 1
ATOM 5580 C CA . THR B 1 390 ? 122.376 168.878 142.017 1.00 63.82 361 THR A CA 1
ATOM 5581 C C . THR B 1 390 ? 122.762 169.510 143.350 1.00 66.51 361 THR A C 1
ATOM 5582 O O . THR B 1 390 ? 122.352 169.025 144.411 1.00 63.88 361 THR A O 1
ATOM 5586 N N . PHE B 1 391 ? 123.553 170.583 143.319 1.00 68.28 362 PHE A N 1
ATOM 5587 C CA . PHE B 1 391 ? 124.089 171.149 144.558 1.00 67.32 362 PHE A CA 1
ATOM 5588 C C . PHE B 1 391 ? 123.020 171.678 145.509 1.00 72.79 362 PHE A C 1
ATOM 5589 O O . PHE B 1 391 ? 123.052 171.307 146.695 1.00 79.50 362 PHE A O 1
ATOM 5597 N N . PRO B 1 392 ? 122.067 172.521 145.092 1.00 68.47 363 PRO A N 1
ATOM 5598 C CA . PRO B 1 392 ? 121.148 173.121 146.076 1.00 66.71 363 PRO A CA 1
ATOM 5599 C C . PRO B 1 392 ? 120.230 172.125 146.767 1.00 66.21 363 PRO A C 1
ATOM 5600 O O . PRO B 1 392 ? 119.550 172.512 147.727 1.00 71.88 363 PRO A O 1
ATOM 5604 N N . GLY B 1 393 ? 120.173 170.873 146.309 1.00 61.41 364 GLY A N 1
ATOM 5605 C CA . GLY B 1 393 ? 119.255 169.919 146.910 1.00 67.32 364 GLY A CA 1
ATOM 5606 C C . GLY B 1 393 ? 119.565 169.646 148.369 1.00 74.79 364 GLY A C 1
ATOM 5607 O O . GLY B 1 393 ? 118.674 169.663 149.221 1.00 81.60 364 GLY A O 1
ATOM 5608 N N . TYR B 1 394 ? 120.838 169.402 148.681 1.00 70.68 365 TYR A N 1
ATOM 5609 C CA . TYR B 1 394 ? 121.213 169.142 150.067 1.00 73.12 365 TYR A CA 1
ATOM 5610 C C . TYR B 1 394 ? 121.011 170.377 150.936 1.00 76.01 365 TYR A C 1
ATOM 5611 O O . TYR B 1 394 ? 120.591 170.271 152.095 1.00 79.39 365 TYR A O 1
ATOM 5620 N N . TRP B 1 395 ? 121.317 171.559 150.398 1.00 70.68 366 TRP A N 1
ATOM 5621 C CA . TRP B 1 395 ? 121.146 172.784 151.169 1.00 74.91 366 TRP A CA 1
ATOM 5622 C C . TRP B 1 395 ? 119.678 173.035 151.492 1.00 81.58 366 TRP A C 1
ATOM 5623 O O . TRP B 1 395 ? 119.343 173.438 152.611 1.00 88.83 366 TRP A O 1
ATOM 5634 N N . VAL B 1 396 ? 118.785 172.809 150.526 1.00 79.53 367 VAL A N 1
ATOM 5635 C CA . VAL B 1 396 ? 117.368 172.988 150.807 1.00 76.76 367 VAL A CA 1
ATOM 5636 C C . VAL B 1 396 ? 116.839 171.872 151.699 1.00 84.08 367 VAL A C 1
ATOM 5637 O O . VAL B 1 396 ? 115.877 172.085 152.446 1.00 89.12 367 VAL A O 1
ATOM 5641 N N . THR B 1 397 ? 117.451 170.684 151.654 1.00 85.47 368 THR A N 1
ATOM 5642 C CA . THR B 1 397 ? 117.046 169.611 152.557 1.00 86.53 368 THR A CA 1
ATOM 5643 C C . THR B 1 397 ? 117.415 169.930 153.999 1.00 91.86 368 THR A C 1
ATOM 5644 O O . THR B 1 397 ? 116.627 169.678 154.918 1.00 95.08 368 THR A O 1
ATOM 5648 N N . VAL B 1 398 ? 118.612 170.480 154.217 1.00 92.69 369 VAL A N 1
ATOM 5649 C CA . VAL B 1 398 ? 119.081 170.737 155.574 1.00 99.29 369 VAL A CA 1
ATOM 5650 C C . VAL B 1 398 ? 118.268 171.825 156.264 1.00 103.10 369 VAL A C 1
ATOM 5651 O O . VAL B 1 398 ? 118.255 171.893 157.499 1.00 102.78 369 VAL A O 1
ATOM 5655 N N . ALA B 1 399 ? 117.585 172.682 155.503 1.00 102.22 370 ALA A N 1
ATOM 5656 C CA . ALA B 1 399 ? 116.842 173.781 156.110 1.00 99.33 370 ALA A CA 1
ATOM 5657 C C . ALA B 1 399 ? 115.561 173.290 156.774 1.00 101.34 370 ALA A C 1
ATOM 5658 O O . ALA B 1 399 ? 115.223 173.718 157.884 1.00 105.04 370 ALA A O 1
ATOM 5660 N N . LEU B 1 400 ? 114.836 172.392 156.113 1.00 100.56 371 LEU A N 1
ATOM 5661 C CA . LEU B 1 400 ? 113.512 171.959 156.547 1.00 105.47 371 LEU A CA 1
ATOM 5662 C C . LEU B 1 400 ? 113.465 170.467 156.871 1.00 106.35 371 LEU A C 1
ATOM 5663 O O . LEU B 1 400 ? 112.403 169.841 156.842 1.00 106.89 371 LEU A O 1
ATOM 5668 N N . ILE B 1 401 ? 114.614 169.888 157.225 1.00 103.86 372 ILE A N 1
ATOM 5669 C CA . ILE B 1 401 ? 114.652 168.470 157.567 1.00 105.29 372 ILE A CA 1
ATOM 5670 C C . ILE B 1 401 ? 113.797 168.192 158.799 1.00 108.69 372 ILE A C 1
ATOM 5671 O O . ILE B 1 401 ? 113.015 167.235 158.825 1.00 110.96 372 ILE A O 1
ATOM 5676 N N . ASP B 1 402 ? 113.922 169.024 159.833 1.00 109.70 373 ASP A N 1
ATOM 5677 C CA . ASP B 1 402 ? 113.099 168.892 161.027 1.00 114.67 373 ASP A CA 1
ATOM 5678 C C . ASP B 1 402 ? 111.854 169.765 160.982 1.00 113.75 373 ASP A C 1
ATOM 5679 O O . ASP B 1 402 ? 110.898 169.494 161.717 1.00 111.96 373 ASP A O 1
ATOM 5684 N N . LYS B 1 403 ? 111.838 170.793 160.133 1.00 110.54 374 LYS A N 1
ATOM 5685 C CA . LYS B 1 403 ? 110.693 171.690 160.075 1.00 110.66 374 LYS A CA 1
ATOM 5686 C C . LYS B 1 403 ? 109.457 171.009 159.503 1.00 111.99 374 LYS A C 1
ATOM 5687 O O . LYS B 1 403 ? 108.336 171.428 159.811 1.00 115.64 374 LYS A O 1
ATOM 5693 N N . MET B 1 404 ? 109.632 169.978 158.683 1.00 108.86 375 MET A N 1
ATOM 5694 C CA . MET B 1 404 ? 108.516 169.188 158.177 1.00 109.66 375 MET A CA 1
ATOM 5695 C C . MET B 1 404 ? 108.598 167.724 158.574 1.00 103.22 375 MET A C 1
ATOM 5696 O O . MET B 1 404 ? 107.585 167.139 158.964 1.00 98.60 375 MET A O 1
ATOM 5701 N N . GLY B 1 405 ? 109.781 167.119 158.505 1.00 103.38 376 GLY A N 1
ATOM 5702 C CA . GLY B 1 405 ? 109.988 165.745 158.899 1.00 103.35 376 GLY A CA 1
ATOM 5703 C C . GLY B 1 405 ? 110.825 165.007 157.883 1.00 96.48 376 GLY A C 1
ATOM 5704 O O . GLY B 1 405 ? 111.468 165.604 157.013 1.00 97.41 376 GLY A O 1
ATOM 5705 N N . ARG B 1 406 ? 110.824 163.680 157.998 1.00 92.84 377 ARG A N 1
ATOM 5706 C CA . ARG B 1 406 ? 111.564 162.814 157.094 1.00 96.34 377 ARG A CA 1
ATOM 5707 C C . ARG B 1 406 ? 110.667 161.878 156.298 1.00 96.54 377 ARG A C 1
ATOM 5708 O O . ARG B 1 406 ? 111.179 161.054 155.532 1.00 94.14 377 ARG A O 1
ATOM 5716 N N . TYR B 1 407 ? 109.348 161.984 156.452 1.00 93.04 378 TYR A N 1
ATOM 5717 C CA . TYR B 1 407 ? 108.391 161.135 155.750 1.00 88.99 378 TYR A CA 1
ATOM 5718 C C . TYR B 1 407 ? 107.779 161.851 154.550 1.00 85.49 378 TYR A C 1
ATOM 5719 O O . TYR B 1 407 ? 107.865 161.369 153.413 1.00 85.83 378 TYR A O 1
ATOM 5728 N N . MET B 1 408 ? 107.160 163.008 154.793 1.00 83.28 379 MET A N 1
ATOM 5729 C CA . MET B 1 408 ? 106.516 163.749 153.715 1.00 83.90 379 MET A CA 1
ATOM 5730 C C . MET B 1 408 ? 107.528 164.203 152.674 1.00 78.37 379 MET A C 1
ATOM 5731 O O . MET B 1 408 ? 107.234 164.199 151.474 1.00 71.85 379 MET A O 1
ATOM 5736 N N . ILE B 1 409 ? 108.725 164.602 153.110 1.00 80.21 380 ILE A N 1
ATOM 5737 C CA . ILE B 1 409 ? 109.736 165.070 152.164 1.00 75.18 380 ILE A CA 1
ATOM 5738 C C . ILE B 1 409 ? 110.127 163.951 151.207 1.00 71.12 380 ILE A C 1
ATOM 5739 O O . ILE B 1 409 ? 110.215 164.155 149.992 1.00 70.98 380 ILE A O 1
ATOM 5744 N N . GLN B 1 410 ? 110.350 162.747 151.738 1.00 71.46 381 GLN A N 1
ATOM 5745 C CA . GLN B 1 410 ? 110.695 161.611 150.888 1.00 69.92 381 GLN A CA 1
ATOM 5746 C C . GLN B 1 410 ? 109.543 161.244 149.960 1.00 66.95 381 GLN A C 1
ATOM 5747 O O . GLN B 1 410 ? 109.757 160.960 148.771 1.00 63.69 381 GLN A O 1
ATOM 5753 N N . LEU B 1 411 ? 108.315 161.247 150.486 1.00 68.21 382 LEU A N 1
ATOM 5754 C CA . LEU B 1 411 ? 107.152 160.931 149.662 1.00 67.33 382 LEU A CA 1
ATOM 5755 C C . LEU B 1 411 ? 107.035 161.899 148.490 1.00 65.20 382 LEU A C 1
ATOM 5756 O O . LEU B 1 411 ? 106.878 161.483 147.333 1.00 65.66 382 LEU A O 1
ATOM 5761 N N . ILE B 1 412 ? 107.131 163.200 148.771 1.00 61.44 383 ILE A N 1
ATOM 5762 C CA . ILE B 1 412 ? 107.031 164.196 147.711 1.00 59.87 383 ILE A CA 1
ATOM 5763 C C . ILE B 1 412 ? 108.206 164.090 146.752 1.00 63.47 383 ILE A C 1
ATOM 5764 O O . ILE B 1 412 ? 108.034 164.257 145.542 1.00 62.09 383 ILE A O 1
ATOM 5769 N N . GLY B 1 413 ? 109.412 163.823 147.255 1.00 64.77 384 GLY A N 1
ATOM 5770 C CA . GLY B 1 413 ? 110.546 163.667 146.360 1.00 56.27 384 GLY A CA 1
ATOM 5771 C C . GLY B 1 413 ? 110.327 162.557 145.353 1.00 53.35 384 GLY A C 1
ATOM 5772 O O . GLY B 1 413 ? 110.551 162.734 144.152 1.00 56.35 384 GLY A O 1
ATOM 5773 N N . PHE B 1 414 ? 109.851 161.404 145.827 1.00 50.51 385 PHE A N 1
ATOM 5774 C CA . PHE B 1 414 ? 109.546 160.307 144.913 1.00 52.95 385 PHE A CA 1
ATOM 5775 C C . PHE B 1 414 ? 108.445 160.697 143.931 1.00 56.02 385 PHE A C 1
ATOM 5776 O O . PHE B 1 414 ? 108.538 160.406 142.728 1.00 59.80 385 PHE A O 1
ATOM 5784 N N . PHE B 1 415 ? 107.399 161.367 144.424 1.00 54.14 386 PHE A N 1
ATOM 5785 C CA . PHE B 1 415 ? 106.281 161.734 143.559 1.00 57.90 386 PHE A CA 1
ATOM 5786 C C . PHE B 1 415 ? 106.728 162.663 142.435 1.00 57.42 386 PHE A C 1
ATOM 5787 O O . PHE B 1 415 ? 106.373 162.457 141.268 1.00 56.59 386 PHE A O 1
ATOM 5795 N N . MET B 1 416 ? 107.505 163.697 142.765 1.00 57.81 387 MET A N 1
ATOM 5796 C CA . MET B 1 416 ? 107.946 164.615 141.718 1.00 63.03 387 MET A CA 1
ATOM 5797 C C . MET B 1 416 ? 109.005 163.995 140.819 1.00 60.32 387 MET A C 1
ATOM 5798 O O . MET B 1 416 ? 109.060 164.337 139.634 1.00 58.73 387 MET A O 1
ATOM 5803 N N . MET B 1 417 ? 109.834 163.079 141.330 1.00 57.82 388 MET A N 1
ATOM 5804 C CA . MET B 1 417 ? 110.681 162.307 140.428 1.00 52.79 388 MET A CA 1
ATOM 5805 C C . MET B 1 417 ? 109.832 161.648 139.353 1.00 54.58 388 MET A C 1
ATOM 5806 O O . MET B 1 417 ? 110.068 161.820 138.149 1.00 56.08 388 MET A O 1
ATOM 5811 N N . SER B 1 4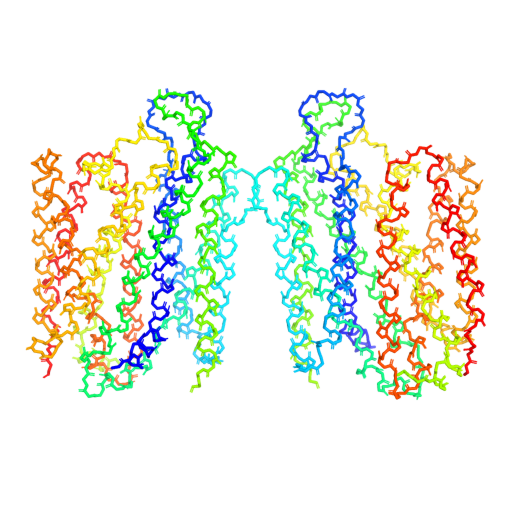18 ? 108.807 160.912 139.788 1.00 55.57 389 SER A N 1
ATOM 5812 C CA . SER B 1 418 ? 107.978 160.171 138.845 1.00 57.52 389 SER A CA 1
ATOM 5813 C C . SER B 1 418 ? 107.275 161.108 137.873 1.00 61.10 389 SER A C 1
ATOM 5814 O O . SER B 1 418 ? 107.265 160.861 136.663 1.00 59.66 389 SER A O 1
ATOM 5817 N N . MET B 1 419 ? 106.705 162.203 138.380 1.00 61.71 390 MET A N 1
ATOM 5818 C CA . MET B 1 419 ? 105.937 163.099 137.521 1.00 64.44 390 MET A CA 1
ATOM 5819 C C . MET B 1 419 ? 106.831 163.812 136.512 1.00 63.68 390 MET A C 1
ATOM 5820 O O . MET B 1 419 ? 106.523 163.847 135.314 1.00 62.52 390 MET A O 1
ATOM 5825 N N . PHE B 1 420 ? 107.948 164.382 136.974 1.00 61.66 391 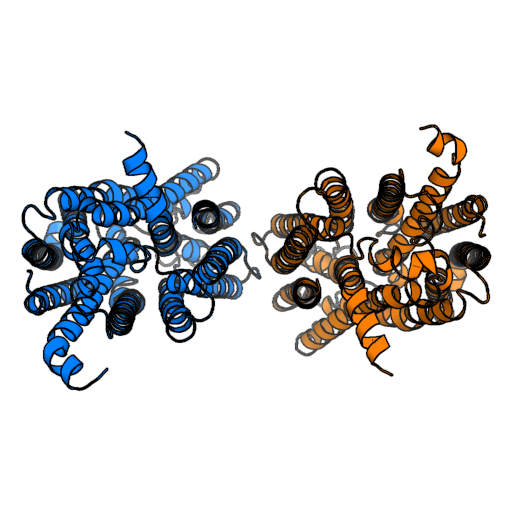PHE A N 1
ATOM 5826 C CA . PHE B 1 420 ? 108.855 165.083 136.072 1.00 63.20 391 PHE A CA 1
ATOM 5827 C C . PHE B 1 420 ? 109.413 164.144 135.015 1.00 63.59 391 PHE A C 1
ATOM 5828 O O . PHE B 1 420 ? 109.509 164.505 133.836 1.00 62.97 391 PHE A O 1
ATOM 5836 N N . MET B 1 421 ? 109.781 162.927 135.413 1.00 63.02 392 MET A N 1
ATOM 5837 C CA . MET B 1 421 ? 110.405 162.008 134.474 1.00 59.81 392 MET A CA 1
ATOM 5838 C C . MET B 1 421 ? 109.391 161.423 133.494 1.00 61.46 392 MET A C 1
ATOM 5839 O O . MET B 1 421 ? 109.717 161.213 132.320 1.00 62.29 392 MET A O 1
ATOM 5844 N N . LEU B 1 422 ? 108.150 161.200 133.934 1.00 63.99 393 LEU A N 1
ATOM 5845 C CA . LEU B 1 422 ? 107.092 160.821 133.003 1.00 66.92 393 LEU A CA 1
ATOM 5846 C C . LEU B 1 422 ? 106.807 161.945 132.012 1.00 70.99 393 LEU A C 1
ATOM 5847 O O . LEU B 1 422 ? 106.574 161.691 130.822 1.00 71.26 393 LEU A O 1
ATOM 5852 N N . ALA B 1 423 ? 106.815 163.195 132.486 1.00 72.82 394 ALA A N 1
ATOM 5853 C CA . ALA B 1 423 ? 106.628 164.329 131.588 1.00 73.94 394 ALA A CA 1
ATOM 5854 C C . ALA B 1 423 ? 107.750 164.404 130.562 1.00 75.21 394 ALA A C 1
ATOM 5855 O O . ALA B 1 423 ? 107.509 164.698 129.386 1.00 78.41 394 ALA A O 1
ATOM 5857 N N . MET B 1 424 ? 108.986 164.146 130.992 1.00 70.54 395 MET A N 1
ATOM 5858 C CA . MET B 1 424 ? 110.093 164.058 130.044 1.00 67.18 395 MET A CA 1
ATOM 5859 C C . MET B 1 424 ? 109.855 162.948 129.030 1.00 73.97 395 MET A C 1
ATOM 5860 O O . MET B 1 424 ? 110.141 163.111 127.838 1.00 78.73 395 MET A O 1
ATOM 5865 N N . GLY B 1 425 ? 109.339 161.807 129.489 1.00 72.64 396 GLY A N 1
ATOM 5866 C CA . GLY B 1 425 ? 109.133 160.682 128.592 1.00 74.34 396 GLY A CA 1
ATOM 5867 C C . GLY B 1 425 ? 108.080 160.936 127.529 1.00 84.08 396 GLY A C 1
ATOM 5868 O O . GLY B 1 425 ? 108.283 160.611 126.356 1.00 86.86 396 GLY A O 1
ATOM 5869 N N . ILE B 1 426 ? 106.943 161.518 127.914 1.00 84.00 397 ILE A N 1
ATOM 5870 C CA . ILE B 1 426 ? 105.832 161.655 126.974 1.00 83.49 397 ILE A CA 1
ATOM 5871 C C . ILE B 1 426 ? 105.865 162.946 126.161 1.00 86.91 397 ILE A C 1
ATOM 5872 O O . ILE B 1 426 ? 105.220 163.015 125.105 1.00 85.95 397 ILE A O 1
ATOM 5877 N N . LEU B 1 427 ? 106.593 163.965 126.614 1.00 89.14 398 LEU A N 1
ATOM 5878 C CA . LEU B 1 427 ? 106.681 165.242 125.917 1.00 97.37 398 LEU A CA 1
ATOM 5879 C C . LEU B 1 427 ? 107.995 165.374 125.143 1.00 104.45 398 LEU A C 1
ATOM 5880 O O . LEU B 1 427 ? 108.344 166.466 124.683 1.00 106.43 398 LEU A O 1
ATOM 5885 N N . TYR B 1 428 ? 108.692 164.254 124.941 1.00 102.82 399 TYR A N 1
ATOM 5886 C CA . TYR B 1 428 ? 110.007 164.266 124.305 1.00 102.71 399 TYR A CA 1
ATOM 5887 C C . TYR B 1 428 ? 109.950 164.863 122.902 1.00 107.86 399 TYR A C 1
ATOM 5888 O O . TYR B 1 428 ? 110.814 165.660 122.519 1.00 108.27 399 TYR A O 1
ATOM 5897 N N . ASP B 1 429 ? 108.941 164.481 122.116 1.00 109.14 400 ASP A N 1
ATOM 5898 C CA . ASP B 1 429 ? 108.870 164.942 120.732 1.00 110.29 400 ASP A CA 1
ATOM 5899 C C . ASP B 1 429 ? 108.678 166.452 120.653 1.00 113.01 400 ASP A C 1
ATOM 5900 O O . ASP B 1 429 ? 109.334 167.127 119.851 1.00 110.80 400 ASP A O 1
ATOM 5905 N N . TYR B 1 430 ? 107.781 167.001 121.476 1.00 114.18 401 TYR A N 1
ATOM 5906 C CA . TYR B 1 430 ? 107.593 168.449 121.502 1.00 114.12 401 TYR A CA 1
ATOM 5907 C C . TYR B 1 430 ? 108.834 169.161 122.020 1.00 112.99 401 TYR A C 1
ATOM 5908 O O . TYR B 1 430 ? 109.166 170.256 121.552 1.00 113.77 401 TYR A O 1
ATOM 5917 N N . LEU B 1 431 ? 109.529 168.554 122.980 1.00 112.09 402 LEU A N 1
ATOM 5918 C CA . LEU B 1 431 ? 110.718 169.135 123.585 1.00 111.42 402 LEU A CA 1
ATOM 5919 C C . LEU B 1 431 ? 111.963 168.975 122.719 1.00 111.82 402 LEU A C 1
ATOM 5920 O O . LEU B 1 431 ? 113.002 169.562 123.039 1.00 113.34 402 LEU A O 1
ATOM 5925 N N . LYS B 1 432 ? 111.877 168.215 121.625 1.00 114.33 403 LYS A N 1
ATOM 5926 C CA . LYS B 1 432 ? 113.045 167.976 120.783 1.00 115.01 403 LYS A CA 1
ATOM 5927 C C . LYS B 1 432 ? 113.618 169.250 120.173 1.00 116.16 403 LYS A C 1
ATOM 5928 O O . LYS B 1 432 ? 114.817 169.292 119.877 1.00 115.02 403 LYS A O 1
ATOM 5934 N N . THR B 1 433 ? 112.804 170.288 119.981 1.00 115.72 404 THR A N 1
ATOM 5935 C CA . THR B 1 433 ? 113.261 171.477 119.273 1.00 117.55 404 THR A CA 1
ATOM 5936 C C . THR B 1 433 ? 113.685 172.617 120.190 1.00 113.63 404 THR A C 1
ATOM 5937 O O . THR B 1 433 ? 114.383 173.527 119.730 1.00 107.59 404 THR A O 1
ATOM 5941 N N . HIS B 1 434 ? 113.291 172.599 121.460 1.00 113.60 405 HIS A N 1
ATOM 5942 C CA . HIS B 1 434 ? 113.700 173.614 122.423 1.00 113.64 405 HIS A CA 1
ATOM 5943 C C . HIS B 1 434 ? 114.506 172.957 123.536 1.00 108.74 405 HIS A C 1
ATOM 5944 O O . HIS B 1 434 ? 114.105 171.917 124.067 1.00 109.62 405 HIS A O 1
ATOM 5951 N N . HIS B 1 435 ? 115.637 173.570 123.892 1.00 103.89 406 HIS A N 1
ATOM 5952 C CA . HIS B 1 435 ? 116.559 172.986 124.857 1.00 101.75 406 HIS A CA 1
ATOM 5953 C C . HIS B 1 435 ? 116.493 173.621 126.240 1.00 102.33 406 HIS A C 1
ATOM 5954 O O . HIS B 1 435 ? 116.893 172.976 127.217 1.00 94.56 406 HIS A O 1
ATOM 5961 N N . PHE B 1 436 ? 116.013 174.863 126.347 1.00 105.53 407 PHE A N 1
ATOM 5962 C CA . PHE B 1 436 ? 116.031 175.558 127.631 1.00 100.64 407 PHE A CA 1
ATOM 5963 C C . PHE B 1 436 ? 115.175 174.836 128.664 1.00 93.99 407 PHE A C 1
ATOM 5964 O O . PHE B 1 436 ? 115.639 174.530 129.770 1.00 94.25 407 PHE A O 1
ATOM 5972 N N . LEU B 1 437 ? 113.918 174.546 128.320 1.00 91.83 408 LEU A N 1
ATOM 5973 C CA . LEU B 1 437 ? 113.061 173.848 129.267 1.00 91.78 408 LEU A CA 1
ATOM 5974 C C . LEU B 1 437 ? 113.505 172.410 129.479 1.00 93.60 408 LEU A C 1
ATOM 5975 O O . LEU B 1 437 ? 113.234 171.851 130.542 1.00 92.18 408 LEU A O 1
ATOM 5980 N N . PHE B 1 438 ? 114.188 171.800 128.508 1.00 94.78 409 PHE A N 1
ATOM 5981 C CA . PHE B 1 438 ? 114.743 170.468 128.732 1.00 92.45 409 PHE A CA 1
ATOM 5982 C C . PHE B 1 438 ? 115.817 170.502 129.811 1.00 89.99 409 PHE A C 1
ATOM 5983 O O . PHE B 1 438 ? 115.829 169.663 130.723 1.00 82.72 409 PHE A O 1
ATOM 5991 N N . GLY B 1 439 ? 116.735 171.465 129.717 1.00 92.16 410 GLY A N 1
ATOM 5992 C CA . GLY B 1 439 ? 117.725 171.627 130.768 1.00 90.57 410 GLY A CA 1
ATOM 5993 C C . GLY B 1 439 ? 117.089 171.944 132.106 1.00 80.93 410 GLY A C 1
ATOM 5994 O O . GLY B 1 439 ? 117.514 171.431 133.145 1.00 71.37 410 GLY A O 1
ATOM 5995 N N . LEU B 1 440 ? 116.055 172.788 132.097 1.00 84.83 411 LEU A N 1
ATOM 5996 C CA . LEU B 1 440 ? 115.343 173.101 133.331 1.00 80.58 411 LEU A CA 1
ATOM 5997 C C . LEU B 1 440 ? 114.709 171.853 133.934 1.00 76.60 411 LEU A C 1
ATOM 5998 O O . LEU B 1 440 ? 114.769 171.644 135.150 1.00 76.50 411 LEU A O 1
ATOM 6003 N N . LEU B 1 441 ? 114.097 171.014 133.097 1.00 76.10 412 LEU A N 1
ATOM 6004 C CA . LEU B 1 441 ? 113.470 169.791 133.582 1.00 70.04 412 LEU A CA 1
ATOM 6005 C C . LEU B 1 441 ? 114.501 168.837 134.165 1.00 68.19 412 LEU A C 1
ATOM 6006 O O . LEU B 1 441 ? 114.271 168.235 135.219 1.00 69.75 412 LEU A O 1
ATOM 6011 N N . TYR B 1 442 ? 115.642 168.680 133.492 1.00 65.66 413 TYR A N 1
ATOM 6012 C CA . TYR B 1 442 ? 116.684 167.803 134.020 1.00 64.41 413 TYR A CA 1
ATOM 6013 C C . TYR B 1 442 ? 117.225 168.329 135.343 1.00 64.15 413 TYR A C 1
ATOM 6014 O O . TYR B 1 442 ? 117.443 167.559 136.290 1.00 57.50 413 TYR A O 1
ATOM 6023 N N . ALA B 1 443 ? 117.442 169.644 135.429 1.00 68.91 414 ALA A N 1
ATOM 6024 C CA . ALA B 1 443 ? 117.931 170.236 136.667 1.00 68.60 414 ALA A CA 1
ATOM 6025 C C . ALA B 1 443 ? 116.929 170.055 137.798 1.00 61.25 414 ALA A C 1
ATOM 6026 O O . ALA B 1 443 ? 117.314 169.757 138.932 1.00 58.17 414 ALA A O 1
ATOM 6028 N N . LEU B 1 444 ? 115.638 170.230 137.511 1.00 62.02 415 LEU A N 1
ATOM 6029 C CA . LEU B 1 444 ? 114.620 170.034 138.538 1.00 60.86 415 LEU A CA 1
ATOM 6030 C C . LEU B 1 444 ? 114.529 168.572 138.955 1.00 61.09 415 LEU A C 1
ATOM 6031 O O . LEU B 1 444 ? 114.309 168.271 140.134 1.00 66.39 415 LEU A O 1
ATOM 6036 N N . THR B 1 445 ? 114.682 167.651 138.003 1.00 57.88 416 THR A N 1
ATOM 6037 C CA . THR B 1 445 ? 114.676 166.233 138.338 1.00 55.23 416 THR A CA 1
ATOM 6038 C C . THR B 1 445 ? 115.819 165.898 139.284 1.00 55.89 416 THR A C 1
ATOM 6039 O O . THR B 1 445 ? 115.624 165.216 140.294 1.00 56.04 416 THR A O 1
ATOM 6043 N N . PHE B 1 446 ? 117.020 166.401 138.989 1.00 56.14 417 PHE A N 1
ATOM 6044 C CA . PHE B 1 446 ? 118.145 166.180 139.896 1.00 54.23 417 PHE A CA 1
ATOM 6045 C C . PHE B 1 446 ? 117.915 166.861 141.242 1.00 60.80 417 PHE A C 1
ATOM 6046 O O . PHE B 1 446 ? 118.244 166.301 142.295 1.00 59.33 417 PHE A O 1
ATOM 6054 N N . PHE B 1 447 ? 117.361 168.075 141.223 1.00 62.65 418 PHE A N 1
ATOM 6055 C CA . PHE B 1 447 ? 117.099 168.817 142.453 1.00 58.92 418 PHE A CA 1
ATOM 6056 C C . PHE B 1 447 ? 116.178 168.036 143.379 1.00 60.23 418 PHE A C 1
ATOM 6057 O O . PHE B 1 447 ? 116.470 167.866 144.568 1.00 60.81 418 PHE A O 1
ATOM 6065 N N . PHE B 1 448 ? 115.062 167.542 142.845 1.00 57.67 419 PHE A N 1
ATOM 6066 C CA . PHE B 1 448 ? 114.159 166.729 143.646 1.00 55.29 419 PHE A CA 1
ATOM 6067 C C . PHE B 1 448 ? 114.720 165.341 143.909 1.00 56.43 419 PHE A C 1
ATOM 6068 O O . PHE B 1 448 ? 114.230 164.648 144.805 1.00 63.38 419 PHE A O 1
ATOM 6076 N N . ALA B 1 449 ? 115.728 164.916 143.145 1.00 58.42 420 ALA A N 1
ATOM 6077 C CA . ALA B 1 449 ? 116.399 163.659 143.449 1.00 62.72 420 ALA A CA 1
ATOM 6078 C C . ALA B 1 449 ? 117.237 163.771 144.714 1.00 62.91 420 ALA A C 1
ATOM 6079 O O . ALA B 1 449 ? 117.182 162.893 145.581 1.00 64.56 420 ALA A O 1
ATOM 6081 N N . ASN B 1 450 ? 118.021 164.841 144.836 1.00 56.04 421 ASN A N 1
ATOM 6082 C CA . ASN B 1 450 ? 118.812 165.018 146.047 1.00 56.22 421 ASN A CA 1
ATOM 6083 C C . ASN B 1 450 ? 117.996 165.610 147.188 1.00 63.77 421 ASN A C 1
ATOM 6084 O O . ASN B 1 450 ? 118.404 165.507 148.350 1.00 65.22 421 ASN A O 1
ATOM 6089 N N . PHE B 1 451 ? 116.857 166.232 146.887 1.00 63.30 422 PHE A N 1
ATOM 6090 C CA . PHE B 1 451 ? 115.993 166.785 147.923 1.00 64.86 422 PHE A CA 1
ATOM 6091 C C . PHE B 1 451 ? 115.425 165.701 148.832 1.00 65.39 422 PHE A C 1
ATOM 6092 O O . PHE B 1 451 ? 115.788 165.615 150.008 1.00 69.19 422 PHE A O 1
ATOM 6100 N N . GLY B 1 452 ? 114.536 164.869 148.296 1.00 59.41 423 GLY A N 1
ATOM 6101 C CA . GLY B 1 452 ? 113.722 164.010 149.121 1.00 61.80 423 GLY A CA 1
ATOM 6102 C C . GLY B 1 452 ? 114.361 162.724 149.607 1.00 62.06 423 GLY A C 1
ATOM 6103 O O . GLY B 1 452 ? 114.614 162.546 150.802 1.00 69.57 423 GLY A O 1
ATOM 6104 N N . PRO B 1 453 ? 114.640 161.801 148.690 1.00 54.43 424 PRO A N 1
ATOM 6105 C CA . PRO B 1 453 ? 114.956 160.430 149.114 1.00 55.83 424 PRO A CA 1
ATOM 6106 C C . PRO B 1 453 ? 116.399 160.218 149.535 1.00 61.73 424 PRO A C 1
ATOM 6107 O O . PRO B 1 453 ? 116.669 159.379 150.399 1.00 67.79 424 PRO A O 1
ATOM 6111 N N . ASN B 1 454 ? 117.333 160.959 148.937 1.00 59.33 425 ASN A N 1
ATOM 6112 C CA . ASN B 1 454 ? 118.747 160.698 149.188 1.00 61.11 425 ASN A CA 1
ATOM 6113 C C . ASN B 1 454 ? 119.102 160.902 150.655 1.00 67.56 425 ASN A C 1
ATOM 6114 O O . ASN B 1 454 ? 119.827 160.092 151.244 1.00 73.58 425 ASN A O 1
ATOM 6119 N N . SER B 1 455 ? 118.598 161.974 151.266 1.00 68.29 426 SER A N 1
ATOM 6120 C CA . SER B 1 455 ? 118.934 162.245 152.659 1.00 70.92 426 SER A CA 1
ATOM 6121 C C . SER B 1 455 ? 118.266 161.251 153.601 1.00 71.56 426 SER A C 1
ATOM 6122 O O . SER B 1 455 ? 118.909 160.732 154.520 1.00 78.61 426 SER A O 1
ATOM 6125 N N . THR B 1 456 ? 116.981 160.965 153.387 1.00 70.48 427 THR A N 1
ATOM 6126 C CA . THR B 1 456 ? 116.246 160.129 154.328 1.00 76.84 427 THR A CA 1
ATOM 6127 C C . THR B 1 456 ? 116.619 158.657 154.218 1.00 81.77 427 THR A C 1
ATOM 6128 O O . THR B 1 456 ? 116.484 157.919 155.198 1.00 91.91 427 THR A O 1
ATOM 6132 N N . THR B 1 457 ? 117.080 158.213 153.046 1.00 78.26 428 THR A N 1
ATOM 6133 C CA . THR B 1 457 ? 117.380 156.796 152.856 1.00 81.99 428 THR A CA 1
ATOM 6134 C C . THR B 1 457 ? 118.510 156.335 153.770 1.00 86.61 428 THR A C 1
ATOM 6135 O O . THR B 1 457 ? 118.441 155.249 154.358 1.00 90.76 428 THR A O 1
ATOM 6139 N N . PHE B 1 458 ? 119.554 157.154 153.914 1.00 85.36 429 PHE A N 1
ATOM 6140 C CA . PHE B 1 458 ? 120.733 156.722 154.658 1.00 91.42 429 PHE A CA 1
ATOM 6141 C C . PHE B 1 458 ? 120.432 156.553 156.144 1.00 99.02 429 PHE A C 1
ATOM 6142 O O . PHE B 1 458 ? 120.786 155.529 156.739 1.00 100.11 429 PHE A O 1
ATOM 6150 N N . VAL B 1 459 ? 119.785 157.542 156.764 1.00 99.46 430 VAL A N 1
ATOM 6151 C CA . VAL B 1 459 ? 119.577 157.504 158.208 1.00 98.85 430 VAL A CA 1
ATOM 6152 C C . VAL B 1 459 ? 118.374 156.664 158.611 1.00 99.26 430 VAL A C 1
ATOM 6153 O O . VAL B 1 459 ? 118.204 156.376 159.805 1.00 108.12 430 VAL A O 1
ATOM 6157 N N . LEU B 1 460 ? 117.539 156.267 157.656 1.00 91.56 431 LEU A N 1
ATOM 6158 C CA . LEU B 1 460 ? 116.323 155.531 157.986 1.00 95.43 431 LEU A CA 1
ATOM 6159 C C . LEU B 1 460 ? 116.581 154.202 158.696 1.00 102.84 431 LEU A C 1
ATOM 6160 O O . LEU B 1 460 ? 115.881 153.925 159.685 1.00 106.84 431 LEU A O 1
ATOM 6165 N N . PRO B 1 461 ? 117.522 153.348 158.271 1.00 105.38 432 PRO A N 1
ATOM 6166 C CA . PRO B 1 461 ? 117.736 152.091 159.012 1.00 106.56 432 PRO A CA 1
ATOM 6167 C C . PRO B 1 461 ? 118.203 152.289 160.444 1.00 112.63 432 PRO A C 1
ATOM 6168 O O . PRO B 1 461 ? 117.982 151.406 161.282 1.00 115.54 432 PRO A O 1
ATOM 6172 N N . ALA B 1 462 ? 118.849 153.416 160.750 1.00 111.68 433 ALA A N 1
ATOM 6173 C CA . ALA B 1 462 ? 119.376 153.629 162.095 1.00 112.94 433 ALA A CA 1
ATOM 6174 C C . ALA B 1 462 ? 118.259 153.819 163.116 1.00 115.64 433 ALA A C 1
ATOM 6175 O O . ALA B 1 462 ? 118.296 153.224 164.200 1.00 117.91 433 ALA A O 1
ATOM 6177 N N . GLU B 1 463 ? 117.260 154.645 162.795 1.00 112.35 434 GLU A N 1
ATOM 6178 C CA . GLU B 1 463 ? 116.226 154.961 163.776 1.00 112.01 434 GLU A CA 1
ATOM 6179 C C . GLU B 1 463 ? 115.319 153.760 164.027 1.00 112.78 434 GLU A C 1
ATOM 6180 O O . GLU B 1 463 ? 114.818 153.576 165.142 1.00 114.44 434 GLU A O 1
ATOM 6186 N N . LEU B 1 464 ? 115.101 152.930 163.010 1.00 111.73 435 LEU A N 1
ATOM 6187 C CA . LEU B 1 464 ? 114.460 151.635 163.184 1.00 113.59 435 LEU A CA 1
ATOM 6188 C C . LEU B 1 464 ? 115.530 150.592 163.504 1.00 119.08 435 LEU A C 1
ATOM 6189 O O . LEU B 1 464 ? 116.681 150.929 163.795 1.00 120.58 435 LEU A O 1
ATOM 6194 N N . PHE B 1 465 ? 115.157 149.308 163.455 1.00 118.70 436 PHE A N 1
ATOM 6195 C CA . PHE B 1 465 ? 116.113 148.211 163.567 1.00 122.56 436 PHE A CA 1
ATOM 6196 C C . PHE B 1 465 ? 116.880 148.275 164.883 1.00 128.89 436 PHE A C 1
ATOM 6197 O O . PHE B 1 465 ? 118.042 148.701 164.897 1.00 127.84 436 PHE A O 1
ATOM 6205 N N . PRO B 1 466 ? 116.250 147.906 166.011 1.00 133.23 437 PRO A N 1
ATOM 6206 C CA . PRO B 1 466 ? 116.928 147.982 167.316 1.00 130.66 437 PRO A CA 1
ATOM 6207 C C . PRO B 1 466 ? 118.304 147.331 167.339 1.00 129.40 437 PRO A C 1
ATOM 6208 O O . PRO B 1 466 ? 118.634 146.504 166.482 1.00 127.85 437 PRO A O 1
ATOM 6212 N N . THR B 1 467 ? 119.105 147.688 168.344 1.00 129.15 438 THR A N 1
ATOM 6213 C CA . THR B 1 467 ? 120.527 147.363 168.365 1.00 128.47 438 THR A CA 1
ATOM 6214 C C . THR B 1 467 ? 120.809 145.868 168.442 1.00 127.94 438 THR A C 1
ATOM 6215 O O . THR B 1 467 ? 121.960 145.468 168.240 1.00 124.06 438 THR A O 1
ATOM 6219 N N . ARG B 1 468 ? 119.804 145.040 168.739 1.00 128.89 439 ARG A N 1
ATOM 6220 C CA . ARG B 1 468 ? 120.037 143.601 168.818 1.00 128.17 439 ARG A CA 1
ATOM 6221 C C . ARG B 1 468 ? 120.515 143.039 167.484 1.00 130.65 439 ARG A C 1
ATOM 6222 O O . ARG B 1 468 ? 121.462 142.246 167.441 1.00 129.28 439 ARG A O 1
ATOM 6230 N N . VAL B 1 469 ? 119.875 143.437 166.384 1.00 130.69 440 VAL A N 1
ATOM 6231 C CA . VAL B 1 469 ? 120.233 142.932 165.062 1.00 124.73 440 VAL A CA 1
ATOM 6232 C C . VAL B 1 469 ? 120.395 144.084 164.079 1.00 122.39 440 VAL A C 1
ATOM 6233 O O . VAL B 1 469 ? 120.254 143.896 162.866 1.00 119.03 440 VAL A O 1
ATOM 6237 N N . ARG B 1 470 ? 120.701 145.278 164.592 1.00 124.55 441 ARG A N 1
ATOM 6238 C CA . ARG B 1 470 ? 120.745 146.468 163.744 1.00 121.46 441 ARG A CA 1
ATOM 6239 C C . ARG B 1 470 ? 121.789 146.336 162.640 1.00 116.01 441 ARG A C 1
ATOM 6240 O O . ARG B 1 470 ? 121.539 146.716 161.488 1.00 108.70 441 ARG A O 1
ATOM 6248 N N . SER B 1 471 ? 122.966 145.803 162.975 1.00 118.31 442 SER A N 1
ATOM 6249 C CA . SER B 1 471 ? 124.050 145.720 162.001 1.00 115.85 442 SER A CA 1
ATOM 6250 C C . SER B 1 471 ? 123.669 144.838 160.819 1.00 111.71 442 SER A C 1
ATOM 6251 O O . SER B 1 471 ? 123.983 145.164 159.668 1.00 107.20 442 SER A O 1
ATOM 6254 N N . THR B 1 472 ? 122.996 143.716 161.080 1.00 113.24 443 THR A N 1
ATOM 6255 C CA . THR B 1 472 ? 122.612 142.813 159.999 1.00 111.22 443 THR A CA 1
ATOM 6256 C C . THR B 1 472 ? 121.629 143.481 159.044 1.00 105.68 443 THR A C 1
ATOM 6257 O O . THR B 1 472 ? 121.762 143.370 157.818 1.00 100.35 443 THR A O 1
ATOM 6261 N N . CYS B 1 473 ? 120.629 144.177 159.590 1.00 106.27 444 CYS A N 1
ATOM 6262 C CA . CYS B 1 473 ? 119.667 144.869 158.738 1.00 102.57 444 CYS A CA 1
ATOM 6263 C C . CYS B 1 473 ? 120.335 145.976 157.936 1.00 95.51 444 CYS A C 1
ATOM 6264 O O . CYS B 1 473 ? 120.047 146.146 156.746 1.00 90.98 444 CYS A O 1
ATOM 6267 N N . HIS B 1 474 ? 121.234 146.737 158.565 1.00 94.65 445 HIS A N 1
ATOM 6268 C CA . HIS B 1 474 ? 121.935 147.782 157.826 1.00 93.47 445 HIS A CA 1
ATOM 6269 C C . HIS B 1 474 ? 122.778 147.188 156.705 1.00 91.15 445 HIS A C 1
ATOM 6270 O O . HIS B 1 474 ? 122.809 147.723 155.589 1.00 87.55 445 HIS A O 1
ATOM 6277 N N . ALA B 1 475 ? 123.460 146.074 156.979 1.00 92.45 446 ALA A N 1
ATOM 6278 C CA . ALA B 1 475 ? 124.287 145.442 155.959 1.00 89.39 446 ALA A CA 1
ATOM 6279 C C . ALA B 1 475 ? 123.445 144.928 154.800 1.00 84.71 446 ALA A C 1
ATOM 6280 O O . ALA B 1 475 ? 123.813 145.104 153.633 1.00 78.23 446 ALA A O 1
ATOM 6282 N N . ILE B 1 476 ? 122.310 144.289 155.096 1.00 85.44 447 ILE A N 1
ATOM 6283 C CA . ILE B 1 476 ? 121.475 143.758 154.022 1.00 80.53 447 ILE A CA 1
ATOM 6284 C C . ILE B 1 476 ? 120.860 144.894 153.210 1.00 78.07 447 ILE A C 1
ATOM 6285 O O . ILE B 1 476 ? 120.713 144.792 151.986 1.00 78.49 447 ILE A O 1
ATOM 6290 N N . SER B 1 477 ? 120.518 146.006 153.868 1.00 77.49 448 SER A N 1
ATOM 6291 C CA . SER B 1 477 ? 119.990 147.154 153.139 1.00 75.06 448 SER A CA 1
ATOM 6292 C C . SER B 1 477 ? 121.047 147.766 152.226 1.00 70.16 448 SER A C 1
ATOM 6293 O O . SER B 1 477 ? 120.756 148.119 151.075 1.00 63.43 448 SER A O 1
ATOM 6296 N N . ALA B 1 478 ? 122.282 147.895 152.718 1.00 70.93 449 ALA A N 1
ATOM 6297 C CA . ALA B 1 478 ? 123.357 148.417 151.881 1.00 68.17 449 ALA A CA 1
ATOM 6298 C C . ALA B 1 478 ? 123.645 147.484 150.713 1.00 63.32 449 ALA A C 1
ATOM 6299 O O . ALA B 1 478 ? 123.935 147.939 149.599 1.00 59.20 449 ALA A O 1
ATOM 6301 N N . ALA B 1 479 ? 123.582 146.172 150.951 1.00 61.66 450 ALA A N 1
ATOM 6302 C CA . ALA B 1 479 ? 123.754 145.215 149.864 1.00 57.72 450 ALA A CA 1
ATOM 6303 C C . ALA B 1 479 ? 122.654 145.366 148.822 1.00 57.74 450 ALA A C 1
ATOM 6304 O O . ALA B 1 479 ? 122.917 145.289 147.617 1.00 55.76 450 ALA A O 1
ATOM 6306 N N . ALA B 1 480 ? 121.414 145.581 149.269 1.00 63.59 451 ALA A N 1
ATOM 6307 C CA . ALA B 1 480 ? 120.322 145.827 148.333 1.00 61.07 451 ALA A CA 1
ATOM 6308 C C . ALA B 1 480 ? 120.573 147.084 147.514 1.00 54.24 451 ALA A C 1
ATOM 6309 O O . ALA B 1 480 ? 120.318 147.112 146.304 1.00 53.85 451 ALA A O 1
ATOM 6311 N N . GLY B 1 481 ? 121.074 148.138 148.158 1.00 50.65 452 GLY A N 1
ATOM 6312 C CA . GLY B 1 481 ? 121.386 149.356 147.427 1.00 53.67 452 GLY A CA 1
ATOM 6313 C C . GLY B 1 481 ? 122.477 149.160 146.389 1.00 44.97 452 GLY A C 1
ATOM 6314 O O . GLY B 1 481 ? 122.383 149.663 145.265 1.00 42.12 452 GLY A O 1
ATOM 6315 N N . LYS B 1 482 ? 123.531 148.431 146.754 1.00 46.16 453 LYS A N 1
ATOM 6316 C CA . LYS B 1 482 ? 124.598 148.156 145.798 1.00 46.99 453 LYS A CA 1
ATOM 6317 C C . LYS B 1 482 ? 124.090 147.301 144.644 1.00 45.28 453 LYS A C 1
ATOM 6318 O O . LYS B 1 482 ? 124.495 147.494 143.492 1.00 40.09 453 LYS A O 1
ATOM 6324 N N . ALA B 1 483 ? 123.199 146.350 144.934 1.00 47.85 454 ALA A N 1
ATOM 6325 C CA . ALA B 1 483 ? 122.586 145.561 143.871 1.00 41.72 454 ALA A CA 1
ATOM 6326 C C . ALA B 1 483 ? 121.760 146.442 142.946 1.00 38.21 454 ALA A C 1
ATOM 6327 O O . ALA B 1 483 ? 121.747 146.237 141.727 1.00 37.88 454 ALA A O 1
ATOM 6329 N N . GLY B 1 484 ? 121.057 147.425 143.507 1.00 35.56 455 GLY A N 1
ATOM 6330 C CA . GLY B 1 484 ? 120.326 148.364 142.672 1.00 35.69 455 GLY A CA 1
ATOM 6331 C C . GLY B 1 484 ? 121.234 149.181 141.775 1.00 35.75 455 GLY A C 1
ATOM 6332 O O . GLY B 1 484 ? 120.929 149.405 140.601 1.00 35.32 455 GLY A O 1
ATOM 6333 N N . ALA B 1 485 ? 122.364 149.637 142.315 1.00 36.39 456 ALA A N 1
ATOM 6334 C CA . ALA B 1 485 ? 123.330 150.359 141.490 1.00 33.59 456 ALA A CA 1
ATOM 6335 C C . ALA B 1 485 ? 123.876 149.469 140.379 1.00 35.22 456 ALA A C 1
ATOM 6336 O O . ALA B 1 485 ? 124.059 149.920 139.241 1.00 29.69 456 ALA A O 1
ATOM 6338 N N . ILE B 1 486 ? 124.144 148.199 140.695 1.00 38.12 457 ILE A N 1
ATOM 6339 C CA . ILE B 1 486 ? 124.605 147.248 139.685 1.00 32.52 457 ILE A CA 1
ATOM 6340 C C . ILE B 1 486 ? 123.560 147.088 138.590 1.00 33.91 457 ILE A C 1
ATOM 6341 O O . ILE B 1 486 ? 123.886 147.063 137.397 1.00 38.60 457 ILE A O 1
ATOM 6346 N N . VAL B 1 487 ? 122.289 146.973 138.979 1.00 30.30 458 VAL A N 1
ATOM 6347 C CA . VAL B 1 487 ? 121.211 146.864 137.999 1.00 28.12 458 VAL A CA 1
ATOM 6348 C C . VAL B 1 487 ? 121.163 148.106 137.122 1.00 28.07 458 VAL A C 1
ATOM 6349 O O . VAL B 1 487 ? 120.951 148.021 135.908 1.00 27.18 458 VAL A O 1
ATOM 6353 N N . ALA B 1 488 ? 121.360 149.281 137.722 1.00 29.99 459 ALA A N 1
ATOM 6354 C CA . ALA B 1 488 ? 121.351 150.516 136.945 1.00 29.47 459 ALA A CA 1
ATOM 6355 C C . ALA B 1 488 ? 122.497 150.551 135.942 1.00 31.33 459 ALA A C 1
ATOM 6356 O O . ALA B 1 488 ? 122.328 151.018 134.811 1.00 33.90 459 ALA A O 1
ATOM 6358 N N . ALA B 1 489 ? 123.676 150.069 136.341 1.00 32.19 460 ALA A N 1
ATOM 6359 C CA . ALA B 1 489 ? 124.825 150.105 135.439 1.00 28.37 460 ALA A CA 1
ATOM 6360 C C . ALA B 1 489 ? 124.741 149.020 134.371 1.00 33.09 460 ALA A C 1
ATOM 6361 O O . ALA B 1 489 ? 125.216 149.215 133.247 1.00 35.95 460 ALA A O 1
ATOM 6363 N N . PHE B 1 490 ? 124.156 147.869 134.702 1.00 37.21 461 PHE A N 1
ATOM 6364 C CA . PHE B 1 490 ? 124.088 146.732 133.793 1.00 35.70 461 PHE A CA 1
ATOM 6365 C C . PHE B 1 490 ? 122.716 146.540 133.160 1.00 38.45 461 PHE A C 1
ATOM 6366 O O . PHE B 1 490 ? 122.563 145.667 132.302 1.00 45.55 461 PHE A O 1
ATOM 6374 N N . GLY B 1 491 ? 121.720 147.324 133.559 1.00 37.91 462 GLY A N 1
ATOM 6375 C CA . GLY B 1 491 ? 120.378 147.194 133.028 1.00 40.34 462 GLY A CA 1
ATOM 6376 C C . GLY B 1 491 ? 120.016 148.295 132.055 1.00 43.72 462 GLY A C 1
ATOM 6377 O O . GLY B 1 491 ? 120.343 148.215 130.868 1.00 41.32 462 GLY A O 1
ATOM 6378 N N . ILE B 1 492 ? 119.323 149.323 132.560 1.00 47.20 463 ILE A N 1
ATOM 6379 C CA . ILE B 1 492 ? 118.853 150.443 131.743 1.00 46.44 463 ILE A CA 1
ATOM 6380 C C . ILE B 1 492 ? 119.954 150.995 130.848 1.00 51.50 463 ILE A C 1
ATOM 6381 O O . ILE B 1 492 ? 119.676 151.539 129.771 1.00 59.50 463 ILE A O 1
ATOM 6386 N N . GLN B 1 493 ? 121.215 150.860 131.264 1.00 48.45 464 GLN A N 1
ATOM 6387 C CA . GLN B 1 493 ? 122.318 151.287 130.412 1.00 51.43 464 GLN A CA 1
ATOM 6388 C C . GLN B 1 493 ? 122.313 150.559 129.074 1.00 59.78 464 GLN A C 1
ATOM 6389 O O . GLN B 1 493 ? 122.737 151.126 128.060 1.00 63.11 464 GLN A O 1
ATOM 6395 N N . LYS B 1 494 ? 121.834 149.312 129.047 1.00 55.04 465 LYS A N 1
ATOM 6396 C CA . LYS B 1 494 ? 121.749 148.585 127.785 1.00 56.05 465 LYS A CA 1
ATOM 6397 C C . LYS B 1 494 ? 120.805 149.280 126.813 1.00 56.24 465 LYS A C 1
ATOM 6398 O O . LYS B 1 494 ? 121.106 149.396 125.619 1.00 61.91 465 LYS A O 1
ATOM 6404 N N . LEU B 1 495 ? 119.656 149.747 127.304 1.00 52.68 466 LEU A N 1
ATOM 6405 C CA . LEU B 1 495 ? 118.748 150.507 126.452 1.00 57.44 466 LEU A CA 1
ATOM 6406 C C . LEU B 1 495 ? 119.334 151.866 126.094 1.00 59.38 466 LEU A C 1
ATOM 6407 O O . LEU B 1 495 ? 119.172 152.342 124.964 1.00 62.22 466 LEU A O 1
ATOM 6412 N N . THR B 1 496 ? 120.017 152.504 127.044 1.00 58.36 467 THR A N 1
ATOM 6413 C CA . THR B 1 496 ? 120.390 153.904 126.876 1.00 61.68 467 THR A CA 1
ATOM 6414 C C . THR B 1 496 ? 121.576 154.071 125.933 1.00 70.07 467 THR A C 1
ATOM 6415 O O . THR B 1 496 ? 121.636 155.041 125.169 1.00 73.05 467 THR A O 1
ATOM 6419 N N . TYR B 1 497 ? 122.531 153.136 125.969 1.00 65.39 468 TYR A N 1
ATOM 6420 C CA . TYR B 1 497 ? 123.827 153.366 125.333 1.00 63.57 468 TYR A CA 1
ATOM 6421 C C . TYR B 1 497 ? 123.691 153.646 123.840 1.00 73.31 468 TYR A C 1
ATOM 6422 O O . TYR B 1 497 ? 124.004 154.745 123.370 1.00 78.51 468 TYR A O 1
ATOM 6431 N N . ASN B 1 498 ? 123.227 152.662 123.073 1.00 74.63 469 ASN A N 1
ATOM 6432 C CA . ASN B 1 498 ? 123.096 152.858 121.633 1.00 79.16 469 ASN A CA 1
ATOM 6433 C C . ASN B 1 498 ? 121.771 153.533 121.290 1.00 87.27 469 ASN A C 1
ATOM 6434 O O . ASN B 1 498 ? 121.758 154.624 120.711 1.00 85.62 469 ASN A O 1
ATOM 6439 N N . SER B 1 499 ? 120.657 152.890 121.646 1.00 88.76 470 SER A N 1
ATOM 6440 C CA . SER B 1 499 ? 119.313 153.450 121.527 1.00 88.85 470 SER A CA 1
ATOM 6441 C C . SER B 1 499 ? 118.879 153.668 120.081 1.00 97.39 470 SER A C 1
ATOM 6442 O O . SER B 1 499 ? 119.708 153.860 119.187 1.00 97.45 470 SER A O 1
ATOM 6445 N N . GLN B 1 500 ? 117.570 153.627 119.847 1.00 99.63 471 GLN A N 1
ATOM 6446 C CA . GLN B 1 500 ? 116.980 153.891 118.537 1.00 101.67 471 GLN A CA 1
ATOM 6447 C C . GLN B 1 500 ? 115.735 154.754 118.706 1.00 102.17 471 GLN A C 1
ATOM 6448 O O . GLN B 1 500 ? 114.684 154.490 118.120 1.00 102.98 471 GLN A O 1
ATOM 6454 N N . VAL B 1 501 ? 115.844 155.785 119.549 1.00 96.90 472 VAL A N 1
ATOM 6455 C CA . VAL B 1 501 ? 114.754 156.705 119.881 1.00 91.69 472 VAL A CA 1
ATOM 6456 C C . VAL B 1 501 ? 113.666 155.978 120.666 1.00 88.41 472 VAL A C 1
ATOM 6457 O O . VAL B 1 501 ? 113.173 156.488 121.678 1.00 87.90 472 VAL A O 1
ATOM 6461 N N . LYS B 1 502 ? 113.267 154.792 120.203 1.00 85.97 473 LYS A N 1
ATOM 6462 C CA . LYS B 1 502 ? 112.323 153.990 120.973 1.00 82.80 473 LYS A CA 1
ATOM 6463 C C . LYS B 1 502 ? 112.963 153.459 122.250 1.00 79.63 473 LYS A C 1
ATOM 6464 O O . LYS B 1 502 ? 112.302 153.369 123.292 1.00 71.54 473 LYS A O 1
ATOM 6470 N N . SER B 1 503 ? 114.250 153.103 122.190 1.00 81.53 474 SER A N 1
ATOM 6471 C CA . SER B 1 503 ? 114.919 152.533 123.356 1.00 77.76 474 SER A CA 1
ATOM 6472 C C . SER B 1 503 ? 115.041 153.548 124.486 1.00 74.62 474 SER A C 1
ATOM 6473 O O . SER B 1 503 ? 114.817 153.212 125.654 1.00 69.85 474 SER A O 1
ATOM 6476 N N . ILE B 1 504 ? 115.398 154.793 124.164 1.00 75.05 475 ILE A N 1
ATOM 6477 C CA . ILE B 1 504 ? 115.500 155.820 125.196 1.00 69.92 475 ILE A CA 1
ATOM 6478 C C . ILE B 1 504 ? 114.128 156.128 125.787 1.00 64.53 475 ILE A C 1
ATOM 6479 O O . ILE B 1 504 ? 113.998 156.350 127.000 1.00 64.46 475 ILE A O 1
ATOM 6484 N N . LYS B 1 505 ? 113.085 156.126 124.953 1.00 64.16 476 LYS A N 1
ATOM 6485 C CA . LYS B 1 505 ? 111.727 156.317 125.450 1.00 64.99 476 LYS A CA 1
ATOM 6486 C C . LYS B 1 505 ? 111.346 155.208 126.422 1.00 62.46 476 LYS A C 1
ATOM 6487 O O . LYS B 1 505 ? 110.789 155.466 127.497 1.00 61.15 476 LYS A O 1
ATOM 6493 N N . LYS B 1 506 ? 111.650 153.960 126.059 1.00 62.18 477 LYS A N 1
ATOM 6494 C CA . LYS B 1 506 ? 111.360 152.841 126.948 1.00 60.79 477 LYS A CA 1
ATOM 6495 C C . LYS B 1 506 ? 112.143 152.957 128.247 1.00 58.13 477 LYS A C 1
ATOM 6496 O O . LYS B 1 506 ? 111.618 152.653 129.320 1.00 53.45 477 LYS A O 1
ATOM 6502 N N . ALA B 1 507 ? 113.406 153.377 128.167 1.00 60.76 478 ALA A N 1
ATOM 6503 C CA . ALA B 1 507 ? 114.213 153.528 129.373 1.00 56.85 478 ALA A CA 1
ATOM 6504 C C . ALA B 1 507 ? 113.600 154.558 130.309 1.00 52.14 478 ALA A C 1
ATOM 6505 O O . ALA B 1 507 ? 113.494 154.332 131.521 1.00 49.56 478 ALA A O 1
ATOM 6507 N N . LEU B 1 508 ? 113.171 155.695 129.757 1.00 56.17 479 LEU A N 1
ATOM 6508 C CA . LEU B 1 508 ? 112.529 156.713 130.581 1.00 57.13 479 LEU A CA 1
ATOM 6509 C C . LEU B 1 508 ? 111.231 156.193 131.190 1.00 54.87 479 LEU A C 1
ATOM 6510 O O . LEU B 1 508 ? 110.931 156.466 132.358 1.00 54.16 479 LEU A O 1
ATOM 6515 N N . ILE B 1 509 ? 110.454 155.428 130.418 1.00 53.18 480 ILE A N 1
ATOM 6516 C CA . ILE B 1 509 ? 109.188 154.912 130.932 1.00 52.07 480 ILE A CA 1
ATOM 6517 C C . ILE B 1 509 ? 109.422 153.912 132.062 1.00 53.07 480 ILE A C 1
ATOM 6518 O O . ILE B 1 509 ? 108.739 153.954 133.093 1.00 51.42 480 ILE A O 1
ATOM 6523 N N . ILE B 1 510 ? 110.379 152.994 131.892 1.00 51.47 481 ILE A N 1
ATOM 6524 C CA . ILE B 1 510 ? 110.673 152.029 132.952 1.00 44.71 481 ILE A CA 1
ATOM 6525 C C . ILE B 1 510 ? 111.215 152.730 134.187 1.00 45.63 481 ILE A C 1
ATOM 6526 O O . ILE B 1 510 ? 110.902 152.343 135.318 1.00 48.08 481 ILE A O 1
ATOM 6531 N N . LEU B 1 511 ? 112.035 153.764 134.003 1.00 49.44 482 LEU A N 1
ATOM 6532 C CA . LEU B 1 511 ? 112.531 154.505 135.158 1.00 48.71 482 LEU A CA 1
ATOM 6533 C C . LEU B 1 511 ? 111.394 155.207 135.894 1.00 50.51 482 LEU A C 1
ATOM 6534 O O . LEU B 1 511 ? 111.361 155.230 137.132 1.00 53.38 482 LEU A O 1
ATOM 6539 N N . SER B 1 512 ? 110.448 155.786 135.149 1.00 48.53 483 SER A N 1
ATOM 6540 C CA . SER B 1 512 ? 109.292 156.417 135.778 1.00 48.55 483 SER A CA 1
ATOM 6541 C C . SER B 1 512 ? 108.445 155.399 136.532 1.00 45.43 483 SER A C 1
ATOM 6542 O O . SER B 1 512 ? 107.961 155.678 137.636 1.00 44.54 483 SER A O 1
ATOM 6545 N N . ILE B 1 513 ? 108.247 154.217 135.947 1.00 44.46 484 ILE A N 1
ATOM 6546 C CA . ILE B 1 513 ? 107.489 153.165 136.621 1.00 45.00 484 ILE A CA 1
ATOM 6547 C C . ILE B 1 513 ? 108.202 152.730 137.895 1.00 47.64 484 ILE A C 1
ATOM 6548 O O . ILE B 1 513 ? 107.569 152.496 138.931 1.00 49.37 484 ILE A O 1
ATOM 6553 N N . THR B 1 514 ? 109.532 152.619 137.839 1.00 46.07 485 THR A N 1
ATOM 6554 C CA . THR B 1 514 ? 110.306 152.262 139.024 1.00 40.68 485 THR A CA 1
ATOM 6555 C C . THR B 1 514 ? 110.144 153.301 140.125 1.00 46.30 485 THR A C 1
ATOM 6556 O O . THR B 1 514 ? 109.959 152.952 141.297 1.00 47.85 485 THR A O 1
ATOM 6560 N N . ASN B 1 515 ? 110.199 154.584 139.768 1.00 52.63 486 ASN A N 1
ATOM 6561 C CA . ASN B 1 515 ? 110.058 155.622 140.787 1.00 49.94 486 ASN A CA 1
ATOM 6562 C C . ASN B 1 515 ? 108.644 155.660 141.358 1.00 53.11 486 ASN A C 1
ATOM 6563 O O . ASN B 1 515 ? 108.462 155.888 142.558 1.00 55.80 486 ASN A O 1
ATOM 6568 N N . MET B 1 516 ? 107.631 155.444 140.517 1.00 52.43 487 MET A N 1
ATOM 6569 C CA . MET B 1 516 ? 106.264 155.352 141.022 1.00 55.60 487 MET A CA 1
ATOM 6570 C C . MET B 1 516 ? 106.114 154.177 141.981 1.00 58.53 487 MET A C 1
ATOM 6571 O O . MET B 1 516 ? 105.447 154.287 143.018 1.00 64.53 487 MET A O 1
ATOM 6576 N N . LEU B 1 517 ? 106.729 153.041 141.649 1.00 55.28 488 LEU A N 1
ATOM 6577 C CA . LEU B 1 517 ? 106.682 151.881 142.530 1.00 55.05 488 LEU A CA 1
ATOM 6578 C C . LEU B 1 517 ? 107.368 152.188 143.857 1.00 57.77 488 LEU A C 1
ATOM 6579 O O . LEU B 1 517 ? 106.893 151.778 144.923 1.00 62.38 488 LEU A O 1
ATOM 6584 N N . GLY B 1 518 ? 108.490 152.908 143.807 1.00 55.93 489 GLY A N 1
ATOM 6585 C CA . GLY B 1 518 ? 109.149 153.318 145.037 1.00 56.71 489 GLY A CA 1
ATOM 6586 C C . GLY B 1 518 ? 108.293 154.250 145.872 1.00 62.55 489 GLY A C 1
ATOM 6587 O O . GLY B 1 518 ? 108.253 154.142 147.099 1.00 71.46 489 GLY A O 1
ATOM 6588 N N . PHE B 1 519 ? 107.594 155.174 145.213 1.00 60.15 490 PHE A N 1
ATOM 6589 C CA . PHE B 1 519 ? 106.664 156.048 145.919 1.00 65.13 490 PHE A CA 1
ATOM 6590 C C . PHE B 1 519 ? 105.570 155.237 146.601 1.00 70.62 490 PHE A C 1
ATOM 6591 O O . PHE B 1 519 ? 105.184 155.530 147.738 1.00 74.15 490 PHE A O 1
ATOM 6599 N N . PHE B 1 520 ? 105.059 154.212 145.916 1.00 71.77 491 PHE A N 1
ATOM 6600 C CA . PHE B 1 520 ? 104.045 153.352 146.519 1.00 73.81 491 PHE A CA 1
ATOM 6601 C C . PHE B 1 520 ? 104.593 152.611 147.733 1.00 76.31 491 PHE A C 1
ATOM 6602 O O . PHE B 1 520 ? 103.941 152.557 148.783 1.00 78.66 491 PHE A O 1
ATOM 6610 N N . PHE B 1 521 ? 105.793 152.036 147.612 1.00 76.46 492 PHE A N 1
ATOM 6611 C CA . PHE B 1 521 ? 106.388 151.305 148.729 1.00 77.28 492 PHE A CA 1
ATOM 6612 C C . PHE B 1 521 ? 106.791 152.211 149.883 1.00 79.86 492 PHE A C 1
ATOM 6613 O O . PHE B 1 521 ? 106.946 151.725 151.008 1.00 80.81 492 PHE A O 1
ATOM 6621 N N . THR B 1 522 ? 106.970 153.509 149.633 1.00 82.19 493 THR A N 1
ATOM 6622 C CA . THR B 1 522 ? 107.394 154.416 150.693 1.00 81.91 493 THR A CA 1
ATOM 6623 C C . THR B 1 522 ? 106.351 154.561 151.793 1.00 87.53 493 THR A C 1
ATOM 6624 O O . THR B 1 522 ? 106.667 155.094 152.861 1.00 89.18 493 THR A O 1
ATOM 6628 N N . PHE B 1 523 ? 105.117 154.110 151.562 1.00 87.04 494 PHE A N 1
ATOM 6629 C CA . PHE B 1 523 ? 104.085 154.243 152.582 1.00 94.59 494 PHE A CA 1
ATOM 6630 C C . PHE B 1 523 ? 104.320 153.333 153.780 1.00 99.33 494 PHE A C 1
ATOM 6631 O O . PHE B 1 523 ? 103.750 153.579 154.848 1.00 102.27 494 PHE A O 1
ATOM 6639 N N . LEU B 1 524 ? 105.140 152.296 153.637 1.00 99.59 495 LEU A N 1
ATOM 6640 C CA . LEU B 1 524 ? 105.363 151.347 154.728 1.00 102.55 495 LEU A CA 1
ATOM 6641 C C . LEU B 1 524 ? 106.598 151.733 155.548 1.00 103.56 495 LEU A C 1
ATOM 6642 O O . LEU B 1 524 ? 107.499 150.932 155.795 1.00 104.51 495 LEU A O 1
ATOM 6647 N N . VAL B 1 525 ? 106.650 152.994 155.965 1.00 100.88 496 VAL A N 1
ATOM 6648 C CA . VAL B 1 525 ? 107.675 153.469 156.895 1.00 104.35 496 VAL A CA 1
ATOM 6649 C C . VAL B 1 525 ? 107.182 154.764 157.536 1.00 103.74 496 VAL A C 1
ATOM 6650 O O . VAL B 1 525 ? 107.401 155.858 156.996 1.00 103.33 496 VAL A O 1
ATOM 6654 N N . PRO B 1 526 ? 106.481 154.689 158.665 1.00 106.88 497 PRO A N 1
ATOM 6655 C CA . PRO B 1 526 ? 106.002 155.916 159.313 1.00 108.75 497 PRO A CA 1
ATOM 6656 C C . PRO B 1 526 ? 107.124 156.666 160.011 1.00 109.48 497 PRO A C 1
ATOM 6657 O O . PRO B 1 526 ? 108.261 156.188 160.064 1.00 110.31 497 PRO A O 1
ATOM 6661 N N . GLU B 1 527 ? 106.816 157.843 160.546 1.00 111.89 498 GLU A N 1
ATOM 6662 C CA . GLU B 1 527 ? 107.780 158.643 161.283 1.00 119.28 498 GLU A CA 1
ATOM 6663 C C . GLU B 1 527 ? 107.282 158.863 162.704 1.00 125.10 498 GLU A C 1
ATOM 6664 O O . GLU B 1 527 ? 106.077 158.985 162.947 1.00 124.14 498 GLU A O 1
ATOM 6670 N N . THR B 1 528 ? 108.220 158.900 163.645 1.00 128.65 499 THR A N 1
ATOM 6671 C CA . THR B 1 528 ? 107.885 159.090 165.051 1.00 125.77 499 THR A CA 1
ATOM 6672 C C . THR B 1 528 ? 108.661 160.258 165.648 1.00 127.12 499 THR A C 1
ATOM 6673 O O . THR B 1 528 ? 108.220 161.406 165.583 1.00 127.04 499 THR A O 1
#

Radius of gyration: 32.96 Å; Cα contacts (8 Å, |Δi|>4): 1230; chains: 2; bounding box: 94×59×64 Å

Sequence (862 aa):
QMYHMKAIVIAGMGFFTDAYDLFCISTVSKLLGRLYYQPDGSTDSKPGALSKTANNMVIGVALVGTLMGQLVFGYFGDKLGRKRVYGVTLILMAACAIGSGLSFGSSRKAVIGTLCFFRFWLGFGIGGDYPLSATIMSEYSNKKTRGAFIAAVFAMQGVGIIFAGLVSMIVSSIFLTYNKAPSYKGNHDLSRQMPAADYVWRIVLMIGAFPALATFYWRMKMPMEFARRHGLHLIGTTTTWFLLDIAFYSQNLTQKDIFPAMGLISGAAEVNALTEMFQISKASFLVALLGTFPGYWVTVALIDKMGRYMIQLIGFFMMSMFMLAMGILYDYLKTHHFLFGLLYALTFFFANFGPNSTTFVLPAELFPTRVRSTCHAISAAAGKAGAIVAAFGIQKLTYNSQVKSIKKALIILSITNMLGFFFTFLVPETQMYHMKAIVIAGMGFFTDAYDLFCISTVSKLLGRLYYQPDGSTDSKPGALSKTANNMVIGVALVGTLMGQLVFGYFGDKLGRKRVYGVTLILMAACAIGSGLSFGSSRKAVIGTLCFFRFWLGFGIGGDYPLSATIMSEYSNKKTRGAFIAAVFAMQGVGIIFAGLVSMIVSSIFLTYNKAPSYKGNHDLSRQMPAADYVWRIVLMIGAFPALATFYWRMKMPLSMEFARRHGLHLIGTTTTWFLLDIAFYSQNLTQKDIFPAMGLISGAAEVNALTEMFQISKASFLVALLGTFPGYWVTVALIDKMGRYMIQLIGFFMMSMFMLAMGILYDYLKTHHFLFGLLYALTFFFANFGPNSTTFVLPAELFPTRVRSTCHAISAAAGKAGAIVAAFGIQKLTYNSQVKSIKKALIILSITNMLGFFFTFLVPET

Secondary structure (DSSP, 8-state):
-HHHHHHHHHHHHHHHHHHHHHHSTTTTHHHHHHHHTPPSS---SSPP---HHHHHHHHHHHHHHHHHHHHHHHHT-SSS-HHHHHHHHHHHHHHHHHHHTSBS-SSHHHHHHHHHHHHHHHHHHHHTS-TT-TTHHHHHTTSS--SHHHHHHTTHHHHHHHHHHHHHHHHHHHHHHH-----TTS-TTGGG-HHHHHHHHHHHHHTTHHHHHHHHHHHHS----HHHHHHSHHHHHHHHHHHHHHHHHHHHHHHTHHHHHHHSSSS--STTS-HHHHHHHHHHHHHHIIIIIIHHHHHHHHHSHHHH-SSHHHHHHHHHHHHHHHHHHHSHHHHTS--HHHHHHHHHHHHHHHHTHHHHHHHHHHHSS-TTTHHHHHHHHHHHHHHHHHHHHHTHHHHHHS--SHHHHHHHHHHHHHHHHHHHHTTS----/--HHHHHHHHHHHHHHHHHHHHHSHHHHHHHHHHHHHPPSS---SSPP---HHHHHHHHHHHHHHHHHHHHHHHHT-TTS-HHHHHHHHHHHHHHHHHHTT-BS-SSHHHHHHHHHHHHHHHHHHHHHH-TTTTHHIIIIIHHT--SSSHHHHTHHHHHHHHHHHHHHHHHHHHHHHS-----TTS-TTGGG-HHHHHHHHHHHHHHTHHHHHHHHHHHHT---HHHHHHTHHHHHHHHHHHHHHHHHHHHHHTHHHHHHHSSSS--GGGS-HHHHHHHHHHHHHHIIIIIIHHHHHHHHTTHHHH-SHHHHHHHHHHHHHHHHHHHHTHHHHHH--SHHHHHHHHHHHHHHHTGGGTTTTTTTTSS-TTTHHHHHHHHHHHHHHHHHHHHHTHHHHHSS--HHHHHHHHHHHHHHHHHHHHHTTS----

Solvent-accessible surface area: 38352 Å² total; per-residue (Å²): 146,92,136,113,116,126,57,52,35,60,17,0,19,9,24,26,2,24,0,6,4,14,22,2,2,14,11,0,3,42,2,0,0,11,7,28,52,14,90,107,36,104,57,130,84,91,4,27,26,8,56,97,104,15,2,14,80,1,5,0,7,2,10,34,0,4,38,86,0,21,55,83,44,48,127,164,8,93,163,94,24,122,78,158,20,33,14,70,1,3,95,51,5,8,59,6,1,75,5,4,0,13,2,51,4,58,59,123,164,17,3,23,39,17,3,23,116,34,3,53,95,4,0,31,0,9,2,9,22,90,32,14,34,29,90,75,28,70,103,111,4,56,166,119,51,55,11,60,68,14,2,10,15,12,13,26,25,0,36,0,17,17,95,5,3,54,26,0,30,84,13,0,42,106,50,52,90,175,35,165,21,60,36,17,147,39,77,60,73,88,0,28,11,61,113,17,0,6,58,0,2,2,55,0,6,41,52,1,8,158,16,1,98,37,6,61,143,113,28,62,154,134,151,175,87,75,48,142,205,41,32,100,40,33,88,0,4,29,29,0,29,61,10,8,16,12,5,15,36,2,12,12,6,6,21,6,16,17,4,60,40,4,19,78,21,57,32,42,27,86,14,13,1,0,32,21,1,51,55,16,0,84,12,18,40,86,12,2,68,110,1,2,53,49,0,2,165,51,2,38,61,40,31,115,159,82,16,24,51,132,4,1,26,69,1,0,89,55,13,3,95,47,13,86,30,3,8,118,82,9,103,132,4,64,100,70,88,170,71,2,27,99,23,6,0,58,5,3,39,40,2,0,21,1,0,6,8,8,2,46,14,8,3,21,88,63,3,58,113,159,60,82,87,74,10,30,29,82,0,14,24,20,1,49,39,0,2,32,62,3,0,72,21,14,2,121,29,9,6,91,51,90,76,131,8,13,66,99,2,14,86,63,11,10,99,15,2,67,90,0,38,128,66,1,102,46,4,89,82,176,143,114,164,113,105,133,57,52,58,60,30,0,30,7,14,30,2,15,3,7,5,19,24,4,3,14,16,0,5,49,2,1,0,7,5,39,42,13,88,111,40,97,54,127,66,132,16,28,41,8,57,71,110,16,0,8,91,2,5,0,21,4,9,35,0,10,28,93,0,5,67,72,50,25,129,176,9,105,165,87,46,80,89,174,15,16,14,63,1,5,86,46,4,8,59,5,3,74,6,5,0,11,2,46,4,55,59,120,174,20,5,20,36,16,3,7,116,36,7,54,96,2,0,25,0,7,4,8,13,70,30,12,5,25,87,76,56,28,110,116,21,118,179,97,80,54,4,59,101,12,6,20,13,17,10,24,33,0,29,0,16,15,102,4,4,54,26,1,35,90,12,0,46,100,50,44,90,183,38,168,18,61,36,14,152,36,77,58,80,90,0,36,12,51,108,19,0,6,59,0,2,3,59,1,7,37,66,2,3,157,16,1,92,34,2,56,132,126,38,66,152,125,154,178,49,170,96,56,49,182,137,66,13,81,39,58,88,3,5,27,25,3,34,67,6,10,21,11,1,11,35,3,10,17,5,7,18,3,14,18,2,50,48,4,23,78,14,51,33,45,23,81,20,20,0,0,37,20,4,51,46,17,1,78,9,22,33,84,18,4,63,118,2,1,46,50,0,2,163,44,0,51,77,40,26,103,181,96,16,32,38,118,6,1,18,78,3,0,92,53,2,1,91,43,7,67,36,8,3,128,68,9,97,175,2,88,99,93,75,189,75,6,23,101,28,16,20,52,5,4,44,37,0,0,28,0,0,10,9,2,6,28,20,5,1,25,86,41,5,59,105,172,36,72,88,76,17,30,15,84,0,9,20,23,4,46,41,0,3,32,64,0,0,74,27,15,0,118,48,7,25,100,40,136,83,129,20,12,50,104,6,28,82,75,11,5,91,17,0,81,82,0,41,132,66,0,116,62,7,76,94,178

InterPro domains:
  IPR004738 Phosphate permease [TIGR00887] (15-510)
  IPR005828 Major facilitator, sugar transporter-like [PF00083] (30-508)
  IPR020846 Major facilitator superfamily domain [PS50850] (28-501)
  IPR036259 MFS transporter superfamily [G3DSA:1.20.1250.20] (24-520)
  IPR036259 MFS transporter superfamily [SSF103473] (15-508)

Foldseek 3Di:
DCVVVVVLCLLQLLLLLLLLQLQLQLLCQQLLQQFQPADDDPDDDFRGGDDPVLQLLLNQLLLVLLLVLLVCCQPPNPPPDLLVLLVVLLVQLLVLLLQLLDFPDDHSVRNSVSNSVSSNSNSSSSNNCCRNVCPVCVPPVQPDHVFQRLLSSNLSSLVSLLVSLVLLLVLLVVLPVPQDDAFCVPNPVSLSVNVRSSCSSSCSSNVSSVSSVVSNVSPSVDDVVVCVVVPLLLVLLLLLLLLLLLLVLLLSNLLLQVDCQQDQQDHSRRGGSRVSSNSSSVLSNVLSVVFQNVLSVVQNNCCPVPHQQVQQLVLLVLLLVLLVVCLVCVVVSRVPNPCVSVSSRPNNNSSSSHCPSRSQCLLRPDDDPPCSSVSNSSSVSSNSVSNSCNSSPLCSQRPPHDPVSPSVSSVVSSVSSVVSSVSSPPRDDD/DCVQVVVLCLLLLLVLLLLLQLQLCLLCQALLQQAQPADPDPDDDFGGGDDPVLQLLLNQLLLVLLLVLLVCCAPPNPPPDQLVLLVVLLVLLLVLLLQLLDFPDDHSVRNSVSNSVSSSSNSSSSNSHPRNPCVVVLVVVQDDDPFDRLLSSNLSSLVSLLVSLVLLLVLLVVLPVVQDDFFCVPNVVSLSVHVSSSNSSSCSRNVSSVSSVVSCVSPNPDDDDDVCCPVCVLVLVLLLLLLLLLLLLVLLLSSLLLQPDCQAPQQDHRRRHGSSVSSNSSSVLSSVLSVQQQNCQSVVQNVCCPVPHQQVLQLVLLVLLLVLLVCCLPCVVVNRVPCPVVSVSSSPNNSSSSNHRPSSSQCQLSNDDDPVCSSVSNSSSVSSNSVSNSCNSNPLCSLRVPHDVVSVSVSSVVSSVSSVVSSVSSVSRDDD

Nearest PDB structures (foldseek):
  7sp5-assembly2_B  TM=8.841E-01  e=6.742E-21  Serendipita indica
  7sp5-assembly1_A  TM=8.722E-01  e=5.208E-21  Serendipita indica
  8fvz-assembly2_B  TM=8.805E-01  e=3.312E-20  Serendipita indica
  8u3d-assembly1_A  TM=7.087E-01  e=3.151E-10  Homo sapiens
  6vyh-assembly1_A  TM=6.610E-01  e=1.048E-05  Carlito syrichta

Organism: Oryza sativa subsp. japonica (NCBI:txid39947)